Protein AF-A0A9Q0REI1-F1 (afdb_monomer)

pLDDT: mean 78.99, std 21.21, range [19.98, 98.44]

Mean predicted aligned error: 19.69 Å

Secondary structure (DSSP, 8-state):
--HHHHHHHBPPTT--EEEE--HHHHHTS-HHHHHHHHHHHHHHHHHHHHHHHHH-SSHHHHHHHHHHHHTTS-HHHHHHHHT--HHHHHHHHHHHHHHHHTTSSB-TTT-BB-B-SS-HHHHHHHHHHSTTHHHHHHHHTTTHHHHH---GGGSBB-SBTTBB-SSB-TT--HHHHHHHHHHHHHTT--STTEEEEE-TTT--EEEEEE-SS--PPEEEEETTEEEEEEEEETHHHHHHHHHHHHHHGGG-SSHHHHHHHHHHHHHHHH--HHHHHHHHHHHHH--S-SEEEEEEEEE-TTSTTS-SPEEEEEEEEE-HHHHHHHHHHHHHHHHHGGGSSS-GGGS-SS--PPP---EEEEEEESS---SEEEE--STTGGG--EEEEBHHHHHHTSBS--TTS-HHHHHHHHHHHHHHHHHHHHHIIIIIIT--PPPBB-TTS-BSS-TT-EETTTTEE----BPTT--HHHHHTTHHHHHHHHHHHHHHHHHTT-HHHHHHTT--SHHHHHHHHHHHHHHHHHHHHHHGGGEETTTTEES-HHHHHHHHHHHHHHHTT-EEEEEETTTTEEEEEE-GGGIIIIIHHHHHHHHHHHHHHHHHT-HHHHHHHHHHHT---HHHHHHHHHHHHTPPPPPEEEE-EEEE-TTSS-EEEEP--SSHHHHHHHHHHHTTT--HHHHHHH-----S---TTHHHHHHHHTTS-TTS----------------------------------------------------PPPPPPPPHHHHHT--TT--HHHHHHHHHHHHHHS-GGG-SSHHHHHHHHHHHHHHHHHHHHHTSHHHHHHHHHHTTS----------B-S-SHHHHHHHHHHHSSS--------------S-PBPPPPEEEEEEE-HHHHHH-EEEEEEEEEEEE-TTTTTS-BPTTS-EEEPTTTTTSSEEEEEETTEEEEEE-TTTTTSSEEESSB-TTTTTSSEEEEEEEEEEEEPTT--TT-EEEETT-SPPPBTTPPP--EEEEEEEPP-SS-EEETTEEEEEEEEEHHHHHH-EEEEE--SSS-EEEEEPTTPPTT-EEEETT-S-EEE---TT-S--EEE--EEEEEEEE--S---HHHHHHHHHHTTTS--PPPHHHHHHHHHH-

Nearest PDB structures (foldseek):
  3fvy-assembly1_A  TM=9.653E-01  e=1.143E-64  Homo sapiens
  5yfd-assembly2_B  TM=6.421E-01  e=1.736E-57  Desarmillaria tabescens
  6jzb-assembly1_A  TM=8.163E-01  e=1.271E-21  Streptococcus pneumoniae
  5na8-assembly1_A  TM=5.990E-01  e=7.609E-29  Bacteroides thetaiotaomicron VPI-5482
  5na8-assembly2_B  TM=5.798E-01  e=5.988E-29  Bacteroides thetaiotaomicron VPI-5482

Foldseek 3Di:
DDPVVLVVQEQDPCFFFFAQDAFVLLVPDDLLVNLLLFLQQLLQQLLLLQQLLFQDPLLLLLVQLLLLQPLPDALVRLCVLLVDDPVLSVLVLSQSLQCLLQSHQAAVPPFFGHAGPHDLVSVVSSLCSGPRNVPNVVSCVVCSCVRHDDPQQDGGQAFQVRHDGSLEQNPDGPVNVVQVVVVCVVVVHACAQWGWYAAPPQRAIEIEFQALDWDPWDWDADPNHIYIYTYHVLNVSLQSSLVSLCVSLVSDPDPLSNQLSPLSSVCNHPVDVVSVVRSQLSLQVDPDDQKHKDWDQAFQPSPNVSRYGRGKIWIWGWPPLLQQLLVVVVVCLVVQLVVALADPLFKDPDFDFDRDTAIRTQHINHSHDFQKDWDDPDPPCVSDIDIYGHLSVLVRFFFAFDAQADPVLQVLLFVQVSLLVSLQVSQLVGVLLRITAAWEQDPVRDTPGDQQDAQPVVRHGQDFGYYPPDDLCNLQPPNSLLLSLLRSSLRSLLCLLPPVSSVSSPDPDPVSSLSSSVSNVQVLLVLLLLQCLQQDPVVNDRNFRNNLSSLLLNLLVVVLVQWDWADDPVVLGIHIGGNSVCCVPSVSVSSSVSNSVSSSCSNRSVNPVVCVSSCVSSGQDPVSVSSSSSSVVPDRDHHGYDHWHKDQDPVNSGMRIDTFDSDSSRSSVSVNVSCSVPDCVVVVVSPPPCSDHPDVVVVVVVVVCVVDPPPPDPDDDDDDDDDDDDDDDDDDDDDDDDDDDDDDDDDDDDDDDDDDDDDDDDDDDDDDDDDDLCVLLPHDLPDDLVRSVVSLVVLCVVLQLVVDDDPVSSVVSVVSNVSSVVSCVQCNDPVSSVVSVVDVVDDDDDDDDHGGHDDDSVVSVRVSVVSVVPDDDPPDDPDDDDDDDQDWDAAAEAEAEDEDEQLCQLAWDKDKDKDKAKDFDPQCRQQQEHPPFDKAFDPQCSLQQWDWDDDPPDIDIGGPPQNRSRRIDHPHGHPRPRSRRIDIDIDMDMDINFHNDDAQDWDKAAQPHYGIHSPHTYHIYIHGYHYDDDPAWDDDRQETEGEDEDEPCCQACWDFDWDDASPGTDTDTDHHNHDQQDKDKAAQRGGWDFDPDPPDPDDTDHGIYIYGYHYDDDPDDDPVRVVVVVVVVVVPDPDDPVVNVVVVVVVD

Sequence (1148 aa):
MSEEERKIYQVTEGTPIYFLGAKNSFDQLPNNEKFYAYYISQASWFAAIISMYQTSLESPYIFSIILELFKEEKPEDLKKSSGVDEKVFQGFMDYLAVFLGNMGNYRGFGDQKIVPRITEEEFSKIISSSTKKDVVIPLYEKVKDRIFSLSDEEKTLGFPGEGISTYYSPNIRKPDIELAQKFLDSIKLMPNTTRLFKNDEDGSFIIKMASVEKQEEKTFTFEEKKFILRYGDYSYLLKKMAENLTKAIDYASNETEKKMLAAYARHFTVGNIEDFAESQYEWVKDKSPNVETNIGFIESYRDPMGVRCESEGWVACVDLEQSKKFANLVAKATELIPNLPWPKDFELETFLAPDFTSINVLTFGGSGVPLGINVPNLPWRDRGFKNVNLQNVLLSRVTDKVSFLNKEDEELAIKYFVGSFEVQVGLHELLGHGTGKLLMENPDGSLNFDPKAIDPTTGKPIAKWYKPGETYDGKFTTLASSMEECRAESVGLFLCVNDDVLRIFGFNDEKEKQNVIYINWLWLLRSSVIGIEHYSPEQKLWKQAHCCARFAILRKVMEAGIIKIVLNEKEDNMTIELDRDQILSKGVQAMHDLLMHINVYKSTGNYQDAKEMFDKLIFVDDFFLKVRKIVMLHKTPRPIYIQSNFKIENDQKTIDVIEYEKTTDGMIQSFIERFKDFSMETSLSVGNHSLISNSFIEKKILFLFTKYPFSSLKKKTKTFPKTILTKTFQTKIPNIKERIKPIIKIKNINSILTKECKQVRFYTSAPTPPKSLYEILGVSKNATKEEIKDKYYELVKKNHPDIQKTEKDKKLAAEKLAEINNAFEILGNDEKRQNYDMEQSQSHSKFGFGFGANQDIFSGFNDFFRSFTGQAHTGTSNTAYGHANETGRRGEDIRVRLEVDFMEAVKGCTKEIRYPRNIRCEKCIGTGSEPGTKVTKCDTCKGTGYVVGSNGVFHYQSPCNVCHGTGKKIEKYCSKCKGTGLFTSKETLSLQIPQGIDSNQAIPFAQKGNQGIQGGEAGDLYVIISVRDHPVFVRVNYDLHIQVPLNISQAILGSKISIPTLDKDALVNTPPGVQDGSINILKGKGITGRASNPFNSSYFVTGDLIIHYKVNIPSHLSKEQKDLIEKFSRFEKKETPKATEEFRRKFQ

InterPro domains:
  IPR001305 Heat shock protein DnaJ, cysteine-rich domain [PF00684] (921-981)
  IPR001305 Heat shock protein DnaJ, cysteine-rich domain [PS51188] (908-986)
  IPR001305 Heat shock protein DnaJ, cysteine-rich domain [cd10719] (921-981)
  IPR001623 DnaJ domain [PF00226] (773-837)
  IPR001623 DnaJ domain [PR00625] (774-792)
  IPR001623 DnaJ domain [PR00625] (792-807)
  IPR001623 DnaJ domain [PR00625] (812-832)
  IPR001623 DnaJ domain [PS50076] (772-840)
  IPR001623 DnaJ domain [SM00271] (771-832)
  IPR001623 DnaJ domain [cd06257] (774-829)
  IPR002939 Chaperone DnaJ, C-terminal [PF01556] (894-1114)
  IPR008971 HSP40/DnaJ peptide-binding [SSF49493] (889-1037)
  IPR008971 HSP40/DnaJ peptide-binding [SSF49493] (1033-1125)
  IPR012724 Chaperone DnaJ [MF_01152] (769-1147)
  IPR036410 Heat shock protein DnaJ, cysteine-rich domain superfamily [SSF57938] (908-983)
  IPR036869 Chaperone J-domain superfamily [G3DSA:1.10.287.110] (770-881)
  IPR036869 Chaperone J-domain superfamily [SSF46565] (770-873)
  IPR039461 Peptidase family M49 [PF03571] (139-675)
  IPR039461 Peptidase family M49 [PTHR23422] (12-675)

Structure (mmCIF, N/CA/C/O backbone):
data_AF-A0A9Q0REI1-F1
#
_entry.id   AF-A0A9Q0REI1-F1
#
loop_
_atom_site.group_PDB
_atom_site.id
_atom_site.type_symbol
_atom_site.label_atom_id
_atom_site.label_alt_id
_atom_site.label_comp_id
_atom_site.label_asym_id
_atom_site.label_entity_id
_atom_site.label_seq_id
_atom_site.pdbx_PDB_ins_code
_atom_site.Cartn_x
_atom_site.Cartn_y
_atom_site.Cartn_z
_atom_site.occupancy
_atom_site.B_iso_or_equiv
_atom_site.auth_seq_id
_atom_site.auth_comp_id
_atom_site.auth_asym_id
_atom_site.auth_atom_id
_atom_site.pdbx_PDB_model_num
ATOM 1 N N . MET A 1 1 ? -34.686 3.456 4.691 1.00 73.50 1 MET A N 1
ATOM 2 C CA . MET A 1 1 ? -33.607 2.628 4.123 1.00 73.50 1 MET A CA 1
ATOM 3 C C . MET A 1 1 ? -34.095 1.196 4.092 1.00 73.50 1 MET A C 1
ATOM 5 O O . MET A 1 1 ? -34.694 0.769 5.077 1.00 73.50 1 MET A O 1
ATOM 9 N N . SER A 1 2 ? -33.925 0.509 2.966 1.00 74.06 2 SER A N 1
ATOM 10 C CA . SER A 1 2 ? -34.285 -0.907 2.835 1.00 74.06 2 SER A CA 1
ATOM 11 C C . SER A 1 2 ? -33.320 -1.800 3.627 1.00 74.06 2 SER A C 1
ATOM 13 O O . SER A 1 2 ? -32.234 -1.375 4.026 1.00 74.06 2 SER A O 1
ATOM 15 N N . GLU A 1 3 ? -33.710 -3.050 3.872 1.00 74.69 3 GLU A N 1
ATOM 16 C CA . GLU A 1 3 ? -32.843 -4.024 4.542 1.00 74.69 3 GLU A CA 1
ATOM 17 C C . GLU A 1 3 ? -31.606 -4.369 3.693 1.00 74.69 3 GLU A C 1
ATOM 19 O O . GLU A 1 3 ? -30.512 -4.535 4.227 1.00 74.69 3 GLU A O 1
ATOM 24 N N . GLU A 1 4 ? -31.749 -4.388 2.365 1.00 71.81 4 GLU A N 1
ATOM 25 C CA . GLU A 1 4 ? -30.647 -4.604 1.420 1.00 71.81 4 GLU A CA 1
ATOM 26 C C . GLU A 1 4 ? -29.637 -3.449 1.433 1.00 71.81 4 GLU A C 1
ATOM 28 O O . GLU A 1 4 ? -28.433 -3.690 1.489 1.00 71.81 4 GLU A O 1
ATOM 33 N N . GLU A 1 5 ? -30.104 -2.198 1.484 1.00 73.88 5 GLU A N 1
ATOM 34 C CA . GLU A 1 5 ? -29.230 -1.025 1.639 1.00 73.88 5 GLU A CA 1
ATOM 35 C C . GLU A 1 5 ? -28.486 -1.041 2.982 1.00 73.88 5 GLU A C 1
ATOM 37 O O . GLU A 1 5 ? -27.321 -0.650 3.054 1.00 73.88 5 GLU A O 1
ATOM 42 N N . ARG A 1 6 ? -29.126 -1.524 4.057 1.00 81.94 6 ARG A N 1
ATOM 43 C CA . ARG A 1 6 ? -28.491 -1.629 5.379 1.00 81.94 6 ARG A CA 1
ATOM 44 C C . ARG A 1 6 ? -27.335 -2.631 5.388 1.00 81.94 6 ARG A C 1
ATOM 46 O O . ARG A 1 6 ? -26.328 -2.373 6.048 1.00 81.94 6 ARG A O 1
ATOM 53 N N . LYS A 1 7 ? -27.458 -3.742 4.652 1.00 83.81 7 LYS A N 1
ATOM 54 C CA . LYS A 1 7 ? -26.436 -4.804 4.585 1.00 83.81 7 LYS A CA 1
ATOM 55 C C . LYS A 1 7 ? -25.087 -4.314 4.054 1.00 83.81 7 LYS A C 1
ATOM 57 O O . LYS A 1 7 ? -24.067 -4.880 4.423 1.00 83.81 7 LYS A O 1
ATOM 62 N N . ILE A 1 8 ? -25.065 -3.241 3.261 1.00 83.44 8 ILE A N 1
ATOM 63 C CA . ILE A 1 8 ? -23.831 -2.627 2.735 1.00 83.44 8 ILE A CA 1
ATOM 64 C C . ILE A 1 8 ? -22.921 -2.134 3.876 1.00 83.44 8 ILE A C 1
ATOM 66 O O . ILE A 1 8 ? -21.697 -2.279 3.821 1.00 83.44 8 ILE A O 1
ATOM 70 N N . TYR A 1 9 ? -23.526 -1.582 4.930 1.00 89.38 9 TYR A N 1
ATOM 71 C CA . TYR A 1 9 ? -22.820 -1.017 6.083 1.00 89.38 9 TYR A CA 1
ATOM 72 C C . TYR A 1 9 ? -22.569 -2.044 7.191 1.00 89.38 9 TYR A C 1
ATOM 74 O O . TYR A 1 9 ? -21.774 -1.801 8.097 1.00 89.38 9 TYR A O 1
ATOM 82 N N . GLN A 1 10 ? -23.251 -3.190 7.151 1.00 91.94 10 GLN A N 1
ATOM 83 C CA . GLN A 1 10 ? -23.080 -4.236 8.151 1.00 91.94 10 GLN A CA 1
ATOM 84 C C . GLN A 1 10 ? -21.766 -4.990 7.956 1.00 91.94 10 GLN A C 1
ATOM 86 O O . GLN A 1 10 ? -21.284 -5.201 6.841 1.00 91.94 10 GLN A O 1
ATOM 91 N N . VAL A 1 11 ? -21.201 -5.437 9.073 1.00 91.69 11 VAL A N 1
ATOM 92 C CA . VAL A 1 11 ? -20.085 -6.384 9.065 1.00 91.69 11 VAL A CA 1
ATOM 93 C C . VAL A 1 11 ? -20.522 -7.670 8.369 1.00 91.69 11 VAL A C 1
ATOM 95 O O . VAL A 1 11 ? -21.507 -8.299 8.765 1.00 91.69 11 VAL A O 1
ATOM 98 N N . THR A 1 12 ? -19.777 -8.059 7.337 1.00 86.56 12 THR A N 1
ATOM 99 C CA . THR A 1 12 ? -20.030 -9.290 6.592 1.00 86.56 12 THR A CA 1
ATOM 100 C C . THR A 1 12 ? -19.613 -10.495 7.430 1.00 86.56 12 THR A C 1
ATOM 102 O O . THR A 1 12 ? -18.503 -10.534 7.966 1.00 86.56 12 THR A O 1
ATOM 105 N N . GLU A 1 13 ? -20.506 -11.475 7.551 1.00 84.62 13 GLU A N 1
ATOM 106 C CA . GLU A 1 13 ? -20.200 -12.756 8.190 1.00 84.62 13 GLU A CA 1
ATOM 107 C C . GLU A 1 13 ? -19.039 -13.441 7.454 1.00 84.62 13 GLU A C 1
ATOM 109 O O . GLU A 1 13 ? -19.020 -13.477 6.224 1.00 84.62 13 GLU A O 1
ATOM 114 N N . GLY A 1 14 ? -18.051 -13.938 8.203 1.00 80.19 14 GLY A N 1
ATOM 115 C CA . GLY A 1 14 ? -16.857 -14.551 7.613 1.00 80.19 14 GLY A CA 1
ATOM 116 C C . GLY A 1 14 ? -15.918 -13.558 6.919 1.00 80.19 14 GLY A C 1
ATOM 117 O O . GLY A 1 14 ? -15.255 -13.930 5.953 1.00 80.19 14 GLY A O 1
ATOM 118 N N . THR A 1 15 ? -15.864 -12.296 7.375 1.00 86.88 15 THR A N 1
ATOM 119 C CA . THR A 1 15 ? -14.833 -11.343 6.919 1.00 86.88 15 THR A CA 1
ATOM 120 C C . THR A 1 15 ? -13.446 -11.983 7.087 1.00 86.88 15 THR A C 1
ATOM 122 O O . THR A 1 15 ? -13.132 -12.395 8.205 1.00 86.88 15 THR A O 1
ATOM 125 N N . PRO A 1 16 ? -12.618 -12.080 6.028 1.00 86.88 16 PRO A N 1
ATOM 126 C CA . PRO A 1 16 ? -11.339 -12.778 6.125 1.00 86.88 16 PRO A CA 1
ATOM 127 C C . PRO A 1 16 ? -10.392 -12.102 7.124 1.00 86.88 16 PRO A C 1
ATOM 129 O O . PRO A 1 16 ? -10.216 -10.880 7.102 1.00 86.88 16 PRO A O 1
ATOM 132 N N . ILE A 1 17 ? -9.769 -12.904 7.987 1.00 89.62 17 ILE A N 1
ATOM 133 C CA . ILE A 1 17 ? -8.802 -12.448 8.988 1.00 89.62 17 ILE A CA 1
ATOM 134 C C . ILE A 1 17 ? -7.479 -13.144 8.710 1.00 89.62 17 ILE A C 1
ATOM 136 O O . ILE A 1 17 ? -7.383 -14.366 8.780 1.00 89.62 17 ILE A O 1
ATOM 140 N N . TYR A 1 18 ? -6.441 -12.366 8.424 1.00 90.00 18 TYR A N 1
ATOM 141 C CA . TYR A 1 18 ? -5.116 -12.903 8.144 1.00 90.00 18 TYR A CA 1
ATOM 142 C C . TYR A 1 18 ? -4.093 -12.448 9.178 1.00 90.00 18 TYR A C 1
ATOM 144 O O . TYR A 1 18 ? -4.235 -11.387 9.772 1.00 90.00 18 TYR A O 1
ATOM 152 N N . PHE A 1 19 ? -3.037 -13.235 9.377 1.00 90.12 19 PHE A N 1
ATOM 153 C CA . PHE A 1 19 ? -1.903 -12.855 10.219 1.00 90.12 19 PHE A CA 1
ATOM 154 C C . PHE A 1 19 ? -0.712 -12.458 9.343 1.00 90.12 19 PHE A C 1
ATOM 156 O O . PHE A 1 19 ? -0.328 -13.211 8.444 1.00 90.12 19 PHE A O 1
ATOM 163 N N . LEU A 1 20 ? -0.131 -11.286 9.603 1.00 89.69 20 LEU A N 1
ATOM 164 C CA . LEU A 1 20 ? 1.083 -10.812 8.938 1.00 89.69 20 LEU A CA 1
ATOM 165 C C . LEU A 1 20 ? 2.315 -11.395 9.632 1.00 89.69 20 LEU A C 1
ATOM 167 O O . LEU A 1 20 ? 2.932 -10.763 10.486 1.00 89.69 20 LEU A O 1
ATOM 171 N N . GLY A 1 21 ? 2.661 -12.627 9.257 1.00 81.56 21 GLY A N 1
ATOM 172 C CA . GLY A 1 21 ? 3.854 -13.299 9.761 1.00 81.56 21 GLY A CA 1
ATOM 173 C C . GLY A 1 21 ? 5.130 -12.596 9.307 1.00 81.56 21 GLY A C 1
ATOM 174 O O . GLY A 1 21 ? 5.339 -12.381 8.114 1.00 81.56 21 GLY A O 1
ATOM 175 N N . ALA A 1 22 ? 5.981 -12.237 10.265 1.00 85.94 22 ALA A N 1
ATOM 176 C CA . ALA A 1 22 ? 7.314 -11.678 10.022 1.00 85.94 22 ALA A CA 1
ATOM 177 C C . ALA A 1 22 ? 8.384 -12.292 10.943 1.00 85.94 22 ALA A C 1
ATOM 179 O O . ALA A 1 22 ? 9.525 -11.832 10.944 1.00 85.94 22 ALA A O 1
ATOM 180 N N . LYS A 1 23 ? 8.043 -13.337 11.718 1.00 89.50 23 LYS A N 1
ATOM 181 C CA . LYS A 1 23 ? 8.948 -13.948 12.701 1.00 89.50 23 LYS A CA 1
ATOM 182 C C . LYS A 1 23 ? 10.244 -14.452 12.080 1.00 89.50 23 LYS A C 1
ATOM 184 O O . LYS A 1 23 ? 11.309 -14.142 12.595 1.00 89.50 23 LYS A O 1
ATOM 189 N N . ASN A 1 24 ? 10.175 -15.126 10.936 1.00 85.38 24 ASN A N 1
ATOM 190 C CA . ASN A 1 24 ? 11.370 -15.639 10.261 1.00 85.38 24 ASN A CA 1
ATOM 191 C C . ASN A 1 24 ? 12.347 -14.523 9.866 1.00 85.38 24 ASN A C 1
ATOM 193 O O . ASN A 1 24 ? 13.554 -14.674 10.046 1.00 85.38 24 ASN A O 1
ATOM 197 N N . SER A 1 25 ? 11.844 -13.399 9.346 1.00 89.00 25 SER A N 1
ATOM 198 C CA . SER A 1 25 ? 12.679 -12.240 9.007 1.00 89.00 25 SER A CA 1
ATOM 199 C C . SER A 1 25 ? 13.185 -11.531 10.267 1.00 89.00 25 SER A C 1
ATOM 201 O O . SER A 1 25 ? 14.343 -11.132 10.322 1.00 89.00 25 SER A O 1
ATOM 203 N N . PHE A 1 26 ? 12.353 -11.430 11.308 1.00 92.62 26 PHE A N 1
ATOM 204 C CA . PHE A 1 26 ? 12.722 -10.825 12.588 1.00 92.62 26 PHE A CA 1
ATOM 205 C C . PHE A 1 26 ? 13.792 -11.628 13.339 1.00 92.62 26 PHE A C 1
ATOM 207 O O . PHE A 1 26 ? 14.715 -11.049 13.906 1.00 92.62 26 PHE A O 1
ATOM 214 N N . ASP A 1 27 ? 13.707 -12.959 13.334 1.00 91.88 27 ASP A N 1
ATOM 215 C CA . ASP A 1 27 ? 14.629 -13.836 14.058 1.00 91.88 27 ASP A CA 1
ATOM 216 C C . ASP A 1 27 ? 16.061 -13.748 13.528 1.00 91.88 27 ASP A C 1
ATOM 218 O O . ASP A 1 27 ? 17.004 -13.893 14.308 1.00 91.88 27 ASP A O 1
ATOM 222 N N . GLN A 1 28 ? 16.209 -13.422 12.242 1.00 89.31 28 GLN A N 1
ATOM 223 C CA . GLN A 1 28 ? 17.490 -13.217 11.568 1.00 89.31 28 GLN A CA 1
ATOM 224 C C . GLN A 1 28 ? 18.149 -11.869 11.895 1.00 89.31 28 GLN A C 1
ATOM 226 O O . GLN A 1 28 ? 19.337 -11.694 11.616 1.00 89.31 28 GLN A O 1
ATOM 231 N N . LEU A 1 29 ? 17.417 -10.922 12.490 1.00 91.31 29 LEU A N 1
ATOM 232 C CA . LEU A 1 29 ? 17.973 -9.620 12.837 1.00 91.31 29 LEU A CA 1
ATOM 233 C C . LEU A 1 29 ? 18.970 -9.727 14.004 1.00 91.31 29 LEU A C 1
ATOM 235 O O . LEU A 1 29 ? 18.701 -10.400 15.007 1.00 91.31 29 LEU A O 1
ATOM 239 N N . PRO A 1 30 ? 20.092 -8.989 13.946 1.00 91.94 30 PRO A N 1
ATOM 240 C CA . PRO A 1 30 ? 20.888 -8.661 15.115 1.00 91.94 30 PRO A CA 1
ATOM 241 C C . PRO A 1 30 ? 20.024 -8.118 16.256 1.00 91.94 30 PRO A C 1
ATOM 243 O O . PRO A 1 30 ? 19.069 -7.369 16.057 1.00 91.94 30 PRO A O 1
ATOM 246 N N . ASN A 1 31 ? 20.384 -8.458 17.490 1.00 90.94 31 ASN A N 1
ATOM 247 C CA . ASN A 1 31 ? 19.565 -8.119 18.650 1.00 90.94 31 ASN A CA 1
ATOM 248 C C . ASN A 1 31 ? 19.365 -6.599 18.846 1.00 90.94 31 ASN A C 1
ATOM 250 O O . ASN A 1 31 ? 18.314 -6.182 19.323 1.00 90.94 31 ASN A O 1
ATOM 254 N N . ASN A 1 32 ? 20.330 -5.757 18.451 1.00 93.69 32 ASN A N 1
ATOM 255 C CA . ASN A 1 32 ? 20.144 -4.301 18.435 1.00 93.69 32 ASN A CA 1
ATOM 256 C C . ASN A 1 32 ? 19.025 -3.886 17.465 1.00 93.69 32 ASN A C 1
ATOM 258 O O . ASN A 1 32 ? 18.136 -3.138 17.858 1.00 93.69 32 ASN A O 1
ATOM 262 N N . GLU A 1 33 ? 19.009 -4.433 16.250 1.00 95.50 33 GLU A N 1
ATOM 263 C CA . GLU A 1 33 ? 17.989 -4.137 15.237 1.00 95.50 33 GLU A CA 1
ATOM 264 C C . GLU A 1 33 ? 16.601 -4.640 15.655 1.00 95.50 33 GLU A C 1
ATOM 266 O O . GLU A 1 33 ? 15.592 -3.996 15.372 1.00 95.50 33 GLU A O 1
ATOM 271 N N . LYS A 1 34 ? 16.531 -5.728 16.434 1.00 96.19 34 LYS A N 1
ATOM 272 C CA . LYS A 1 34 ? 15.270 -6.175 17.042 1.00 96.19 34 LYS A CA 1
ATOM 273 C C . LYS A 1 34 ? 14.686 -5.140 18.016 1.00 96.19 34 LYS A C 1
ATOM 275 O O . LYS A 1 34 ? 13.485 -4.872 17.986 1.00 96.19 34 LYS A O 1
ATOM 280 N N . PHE A 1 35 ? 15.517 -4.522 18.863 1.00 96.94 35 PHE A N 1
ATOM 281 C CA . PHE A 1 35 ? 15.075 -3.437 19.752 1.00 96.94 35 PHE A CA 1
ATOM 282 C C . PHE A 1 35 ? 14.743 -2.151 18.990 1.00 96.94 35 PHE A C 1
ATOM 284 O O . PHE A 1 35 ? 13.779 -1.471 19.347 1.00 96.94 35 PHE A O 1
ATOM 291 N N . TYR A 1 36 ? 15.496 -1.839 17.934 1.00 97.69 36 TYR A N 1
ATOM 292 C CA . TYR A 1 36 ? 15.182 -0.747 17.012 1.00 97.69 36 TYR A CA 1
ATOM 293 C C . TYR A 1 36 ? 13.770 -0.916 16.427 1.00 97.69 36 TYR A C 1
ATOM 295 O O . TYR A 1 36 ? 12.914 -0.047 16.612 1.00 97.69 36 TYR A O 1
ATOM 303 N N . ALA A 1 37 ? 13.483 -2.086 15.843 1.00 97.25 37 ALA A N 1
ATOM 304 C CA . ALA A 1 37 ? 12.171 -2.430 15.304 1.00 97.25 37 ALA A CA 1
ATOM 305 C C . ALA A 1 37 ? 11.064 -2.355 16.370 1.00 97.25 37 ALA A C 1
ATOM 307 O O . ALA A 1 37 ? 9.994 -1.800 16.115 1.00 97.25 37 ALA A O 1
ATOM 308 N N . TYR A 1 38 ? 11.322 -2.858 17.581 1.00 96.94 38 TYR A N 1
ATOM 309 C CA . TYR A 1 38 ? 10.372 -2.816 18.693 1.00 96.94 38 TYR A CA 1
ATOM 310 C C . TYR A 1 38 ? 9.962 -1.396 19.073 1.00 96.94 38 TYR A C 1
ATOM 312 O O . TYR A 1 38 ? 8.769 -1.095 19.095 1.00 96.94 38 TYR A O 1
ATOM 320 N N . TYR A 1 39 ? 10.919 -0.510 19.361 1.00 97.88 39 TYR A N 1
ATOM 321 C CA . TYR A 1 39 ? 10.592 0.840 19.819 1.00 97.88 39 TYR A CA 1
ATOM 322 C C . TYR A 1 39 ? 9.851 1.643 18.744 1.00 97.88 39 TYR A C 1
ATOM 324 O O . TYR A 1 39 ? 8.889 2.347 19.056 1.00 97.88 39 TYR A O 1
ATOM 332 N N . ILE A 1 40 ? 10.214 1.497 17.471 1.00 98.12 40 ILE A N 1
ATOM 333 C CA . ILE A 1 40 ? 9.504 2.186 16.385 1.00 98.12 40 ILE A CA 1
ATOM 334 C C . ILE A 1 40 ? 8.116 1.573 16.158 1.00 98.12 40 ILE A C 1
ATOM 336 O O . ILE A 1 40 ? 7.153 2.303 15.909 1.00 98.12 40 ILE A O 1
ATOM 340 N N . SER A 1 41 ? 7.963 0.260 16.354 1.00 97.69 41 SER A N 1
ATOM 341 C CA . SER A 1 41 ? 6.649 -0.394 16.333 1.00 97.69 41 SER A CA 1
ATOM 342 C C . SER A 1 41 ? 5.753 0.149 17.447 1.00 97.69 41 SER A C 1
ATOM 344 O O . SER A 1 41 ? 4.601 0.489 17.193 1.00 97.69 41 SER A O 1
ATOM 346 N N . GLN A 1 42 ? 6.281 0.334 18.665 1.00 96.62 42 GLN A N 1
ATOM 347 C CA . GLN A 1 42 ? 5.537 0.972 19.759 1.00 96.62 42 GLN A CA 1
ATOM 348 C C . GLN A 1 42 ? 5.076 2.387 19.380 1.00 96.62 42 GLN A C 1
ATOM 350 O O . GLN A 1 42 ? 3.918 2.733 19.606 1.00 96.62 42 GLN A O 1
ATOM 355 N N . ALA A 1 43 ? 5.945 3.201 18.768 1.00 97.62 43 ALA A N 1
ATOM 356 C CA . ALA A 1 43 ? 5.564 4.528 18.279 1.00 97.62 43 ALA A CA 1
ATOM 357 C C . ALA A 1 43 ? 4.464 4.457 17.202 1.00 97.62 43 ALA A C 1
ATOM 359 O O . ALA A 1 43 ? 3.494 5.212 17.263 1.00 97.62 43 ALA A O 1
ATOM 360 N N . SER A 1 44 ? 4.573 3.513 16.268 1.00 97.75 44 SER A N 1
ATOM 361 C CA . SER A 1 44 ? 3.604 3.301 15.184 1.00 97.75 44 SER A CA 1
ATOM 362 C C . SER A 1 44 ? 2.206 2.953 15.706 1.00 97.75 44 SER A C 1
ATOM 364 O O . SER A 1 44 ? 1.205 3.464 15.211 1.00 97.75 44 SER A O 1
ATOM 366 N N . TRP A 1 45 ? 2.102 2.170 16.781 1.00 96.81 45 TRP A N 1
ATOM 367 C CA . TRP A 1 45 ? 0.808 1.859 17.397 1.00 96.81 45 TRP A CA 1
ATOM 368 C C . TRP A 1 45 ? 0.144 3.051 18.089 1.00 96.81 45 TRP A C 1
ATOM 370 O O . TRP A 1 45 ? -1.084 3.136 18.123 1.00 96.81 45 TRP A O 1
ATOM 380 N N . PHE A 1 46 ? 0.920 4.019 18.580 1.00 96.12 46 PHE A N 1
ATOM 381 C CA . PHE A 1 46 ? 0.353 5.288 19.043 1.00 96.12 46 PHE A CA 1
ATOM 382 C C . PHE A 1 46 ? -0.113 6.175 17.881 1.00 96.12 46 PHE A C 1
ATOM 384 O O . PHE A 1 46 ? -1.119 6.867 18.040 1.00 96.12 46 PHE A O 1
ATOM 391 N N . ALA A 1 47 ? 0.542 6.110 16.716 1.00 96.31 47 ALA A N 1
ATOM 392 C CA . ALA A 1 47 ? 0.056 6.754 15.491 1.00 96.31 47 ALA A CA 1
ATOM 393 C C . ALA A 1 47 ? -1.304 6.174 15.055 1.00 96.31 47 ALA A C 1
ATOM 395 O O . ALA A 1 47 ? -2.227 6.930 14.759 1.00 96.31 47 ALA A O 1
ATOM 396 N N . ALA A 1 48 ? -1.480 4.851 15.150 1.00 95.44 48 ALA A N 1
ATOM 397 C CA . ALA A 1 48 ? -2.758 4.185 14.881 1.00 95.44 48 ALA A CA 1
ATOM 398 C C . ALA A 1 48 ? -3.904 4.734 15.756 1.00 95.44 48 ALA A C 1
ATOM 400 O O . ALA A 1 48 ? -5.009 4.979 15.274 1.00 95.44 48 ALA A O 1
ATOM 401 N N . ILE A 1 49 ? -3.643 4.982 17.048 1.00 95.19 49 ILE A N 1
ATOM 402 C CA . ILE A 1 49 ? -4.636 5.601 17.940 1.00 95.19 49 ILE A CA 1
ATOM 403 C C . ILE A 1 49 ? -4.975 7.023 17.463 1.00 95.19 49 ILE A C 1
ATOM 405 O O . ILE A 1 49 ? -6.137 7.414 17.526 1.00 95.19 49 ILE A O 1
ATOM 409 N N . ILE A 1 50 ? -4.011 7.803 16.959 1.00 95.62 50 ILE A N 1
ATOM 410 C CA . ILE A 1 50 ? -4.290 9.134 16.389 1.00 95.62 50 ILE A CA 1
ATOM 411 C C . ILE A 1 50 ? -5.179 9.021 15.138 1.00 95.62 50 ILE A C 1
ATOM 413 O O . ILE A 1 50 ? -6.164 9.754 15.061 1.00 95.62 50 ILE A O 1
ATOM 417 N N . SER A 1 51 ? -4.905 8.088 14.217 1.00 94.94 51 SER A N 1
ATOM 418 C CA . SER A 1 51 ? -5.770 7.810 13.049 1.00 94.94 51 SER A CA 1
ATOM 419 C C . SER A 1 51 ? -7.216 7.496 13.467 1.00 94.94 51 SER A C 1
ATOM 421 O O . SER A 1 51 ? -8.178 8.013 12.889 1.00 94.94 51 SER A O 1
ATOM 423 N N . MET A 1 52 ? -7.399 6.769 14.569 1.00 93.31 52 MET A N 1
ATOM 424 C CA . MET A 1 52 ? -8.724 6.526 15.140 1.00 93.31 52 MET A CA 1
ATOM 425 C C . MET A 1 52 ? -9.424 7.819 15.595 1.00 93.31 52 MET A C 1
ATOM 427 O O . MET A 1 52 ? -10.608 8.012 15.312 1.00 93.31 52 MET A O 1
ATOM 431 N N . TYR A 1 53 ? -8.702 8.743 16.245 1.00 93.88 53 TYR A N 1
ATOM 432 C CA . TYR A 1 53 ? -9.223 10.081 16.573 1.00 93.88 53 TYR A CA 1
ATOM 433 C C . TYR A 1 53 ? -9.495 10.946 15.333 1.00 93.88 53 TYR A C 1
ATOM 435 O O . TYR A 1 53 ? -10.294 11.878 15.435 1.00 93.88 53 TYR A O 1
ATOM 443 N N . GLN A 1 54 ? -8.824 10.675 14.207 1.00 94.69 54 GLN A N 1
ATOM 444 C CA . GLN A 1 54 ? -9.046 11.326 12.910 1.00 94.69 54 GLN A CA 1
ATOM 445 C C . GLN A 1 54 ? -10.240 10.725 12.143 1.00 94.69 54 GLN A C 1
ATOM 447 O O . GLN A 1 54 ? -10.812 11.390 11.278 1.00 94.69 54 GLN A O 1
ATOM 452 N N . THR A 1 55 ? -10.684 9.520 12.509 1.00 93.38 55 THR A N 1
ATOM 453 C CA . THR A 1 55 ? -11.790 8.811 11.852 1.00 93.38 55 THR A CA 1
ATOM 454 C C . THR A 1 55 ? -13.160 9.313 12.313 1.00 93.38 55 THR A C 1
ATOM 456 O O . THR A 1 55 ? -13.909 9.894 11.531 1.00 93.38 55 THR A O 1
ATOM 459 N N . SER A 1 56 ? -13.507 9.111 13.587 1.00 93.31 56 SER A N 1
ATOM 460 C CA . SER A 1 56 ? -14.819 9.480 14.136 1.00 93.31 56 SER A CA 1
ATOM 461 C C . SER A 1 56 ? -14.737 9.771 15.635 1.00 93.31 56 SER A C 1
ATOM 463 O O . SER A 1 56 ? -13.769 9.414 16.307 1.00 93.31 56 SER A O 1
ATOM 465 N N . LEU A 1 57 ? -15.756 10.439 16.181 1.00 90.50 57 LEU A N 1
ATOM 466 C CA . LEU A 1 57 ? -15.765 10.835 17.597 1.00 90.50 57 LEU A CA 1
ATOM 467 C C . LEU A 1 57 ? -15.992 9.660 18.535 1.00 90.50 57 LEU A C 1
ATOM 469 O O . LEU A 1 57 ? -15.499 9.655 19.660 1.00 90.50 57 LEU A O 1
ATOM 473 N N . GLU A 1 58 ? -16.759 8.683 18.072 1.00 93.00 58 GLU A N 1
ATOM 474 C CA . GLU A 1 58 ? -17.107 7.489 18.818 1.00 93.00 58 GLU A CA 1
ATOM 475 C C . GLU A 1 58 ? -15.991 6.438 18.822 1.00 93.00 58 GLU A C 1
ATOM 477 O O . GLU A 1 58 ? -15.909 5.670 19.780 1.00 93.00 58 GLU A O 1
ATOM 482 N N . SER A 1 59 ? -15.097 6.424 17.822 1.00 95.06 59 SER A N 1
ATOM 483 C CA . SER A 1 59 ? -14.072 5.377 17.702 1.00 95.06 59 SER A CA 1
ATOM 484 C C . SER A 1 59 ? -13.176 5.245 18.949 1.00 95.06 59 SER A C 1
ATOM 486 O O . SER A 1 59 ? -13.071 4.135 19.472 1.00 95.06 59 SER A O 1
ATOM 488 N N . PRO A 1 60 ? -12.616 6.323 19.539 1.00 93.06 60 PRO A N 1
ATOM 489 C CA . PRO A 1 60 ? -11.824 6.202 20.769 1.00 93.06 60 PRO A CA 1
ATOM 490 C C . PRO A 1 60 ? -12.584 5.594 21.961 1.00 93.06 60 PRO A C 1
ATOM 492 O O . PRO A 1 60 ? -11.999 4.882 22.780 1.00 93.06 60 PRO A O 1
ATOM 495 N N . TYR A 1 61 ? -13.893 5.841 22.068 1.00 92.81 61 TYR A N 1
ATOM 496 C CA . TYR A 1 61 ? -14.719 5.248 23.123 1.00 92.81 61 TYR A CA 1
ATOM 497 C C . TYR A 1 61 ? -15.014 3.773 22.848 1.00 92.81 61 TYR A C 1
ATOM 499 O O . TYR A 1 61 ? -14.929 2.971 23.774 1.00 92.81 61 TYR A O 1
ATOM 507 N N . ILE A 1 62 ? -15.307 3.404 21.595 1.00 95.75 62 ILE A N 1
ATOM 508 C CA . ILE A 1 62 ? -15.503 2.004 21.187 1.00 95.75 62 ILE A CA 1
ATOM 509 C C . ILE A 1 62 ? -14.235 1.195 21.477 1.00 95.75 62 ILE A C 1
ATOM 511 O O . ILE A 1 62 ? -14.306 0.138 22.094 1.00 95.75 62 ILE A O 1
ATOM 515 N N . PHE A 1 63 ? -13.063 1.727 21.134 1.00 95.69 63 PHE A N 1
ATOM 516 C CA . PHE A 1 63 ? -11.791 1.085 21.454 1.00 95.69 63 PHE A CA 1
ATOM 517 C C . PHE A 1 63 ? -11.559 0.949 22.963 1.00 95.69 63 PHE A C 1
ATOM 519 O O . PHE A 1 63 ? -11.139 -0.107 23.426 1.00 95.69 63 PHE A O 1
ATOM 526 N N . SER A 1 64 ? -11.895 1.980 23.748 1.00 92.56 64 SER A N 1
ATOM 527 C CA . SER A 1 64 ? -11.824 1.906 25.216 1.00 92.56 64 SER A CA 1
ATOM 528 C C . SER A 1 64 ? -12.730 0.808 25.778 1.00 92.56 64 SER A C 1
ATOM 530 O O . SER A 1 64 ? -12.315 0.077 26.667 1.00 92.56 64 SER A O 1
ATOM 532 N N . ILE A 1 65 ? -13.946 0.663 25.240 1.00 93.69 65 ILE A N 1
ATOM 533 C CA . ILE A 1 65 ? -14.878 -0.411 25.610 1.00 93.69 65 ILE A CA 1
ATOM 534 C C . ILE A 1 65 ? -14.250 -1.780 25.333 1.00 93.69 65 ILE A C 1
ATOM 536 O O . ILE A 1 65 ? -14.276 -2.633 26.212 1.00 93.69 65 ILE A O 1
ATOM 540 N N . ILE A 1 66 ? -13.644 -1.978 24.157 1.00 95.44 66 ILE A N 1
ATOM 541 C CA . ILE A 1 66 ? -12.971 -3.238 23.800 1.00 95.44 66 ILE A CA 1
ATOM 542 C C . ILE A 1 66 ? -11.851 -3.558 24.793 1.00 95.44 66 ILE A C 1
ATOM 544 O O . ILE A 1 66 ? -11.799 -4.673 25.310 1.00 95.44 66 ILE A O 1
ATOM 548 N N . LEU A 1 67 ? -10.980 -2.584 25.085 1.00 93.31 67 LEU A N 1
ATOM 549 C CA . LEU A 1 67 ? -9.887 -2.782 26.035 1.00 93.31 67 LEU A CA 1
ATOM 550 C C . LEU A 1 67 ? -10.414 -3.148 27.427 1.00 93.31 67 LEU A C 1
ATOM 552 O O . LEU A 1 67 ? -9.983 -4.146 27.990 1.00 93.31 67 LEU A O 1
ATOM 556 N N . GLU A 1 68 ? -11.355 -2.378 27.974 1.00 91.94 68 GLU A N 1
ATOM 557 C CA . GLU A 1 68 ? -11.872 -2.604 29.331 1.00 91.94 68 GLU A CA 1
ATOM 558 C C . GLU A 1 68 ? -12.664 -3.912 29.462 1.00 91.94 68 GLU A C 1
ATOM 560 O O . GLU A 1 68 ? -12.623 -4.534 30.521 1.00 91.94 68 GLU A O 1
ATOM 565 N N . LEU A 1 69 ? -13.339 -4.361 28.397 1.00 93.50 69 LEU A N 1
ATOM 566 C CA . LEU A 1 69 ? -13.978 -5.677 28.365 1.00 93.50 69 LEU A CA 1
ATOM 567 C C . LEU A 1 69 ? -12.934 -6.790 28.481 1.00 93.50 69 LEU A C 1
ATOM 569 O O . LEU A 1 69 ? -12.987 -7.588 29.410 1.00 93.50 69 LEU A O 1
ATOM 573 N N . PHE A 1 70 ? -11.963 -6.837 27.566 1.00 94.69 70 PHE A N 1
ATOM 574 C CA . PHE A 1 70 ? -11.120 -8.027 27.398 1.00 94.69 70 PHE A CA 1
ATOM 575 C C . PHE A 1 70 ? -9.767 -7.970 28.113 1.00 94.69 70 PHE A C 1
ATOM 577 O O . PHE A 1 70 ? -8.991 -8.919 28.040 1.00 94.69 70 PHE A O 1
ATOM 584 N N . LYS A 1 71 ? -9.470 -6.891 28.848 1.00 88.75 71 LYS A N 1
ATOM 585 C CA . LYS A 1 71 ? -8.240 -6.787 29.650 1.00 88.75 71 LYS A CA 1
ATOM 586 C C . LYS A 1 71 ? -8.134 -7.867 30.728 1.00 88.75 71 LYS A C 1
ATOM 588 O O . LYS A 1 71 ? -7.034 -8.324 31.025 1.00 88.75 71 LYS A O 1
ATOM 593 N N . GLU A 1 72 ? -9.261 -8.246 31.330 1.00 87.06 72 GLU A N 1
ATOM 594 C CA . GLU A 1 72 ? -9.317 -9.235 32.419 1.00 87.06 72 GLU A CA 1
ATOM 595 C C . GLU A 1 72 ? -10.405 -10.306 32.226 1.00 87.06 72 GLU A C 1
ATOM 597 O O . GLU A 1 72 ? -10.371 -11.327 32.913 1.00 87.06 72 GLU A O 1
ATOM 602 N N . GLU A 1 73 ? -11.360 -10.107 31.311 1.00 93.06 73 GLU A N 1
ATOM 603 C CA . GLU A 1 73 ? -12.446 -11.053 31.029 1.00 93.06 73 GLU A CA 1
ATOM 604 C C . GLU A 1 73 ? -12.212 -11.743 29.683 1.00 93.06 73 GLU A C 1
ATOM 606 O O . GLU A 1 73 ? -11.973 -11.092 28.668 1.00 93.06 73 GLU A O 1
ATOM 611 N N . LYS A 1 74 ? -12.281 -13.075 29.662 1.00 93.38 74 LYS A N 1
ATOM 612 C CA . LYS A 1 74 ? -12.130 -13.845 28.423 1.00 93.38 74 LYS A CA 1
ATOM 613 C C . LYS A 1 74 ? -13.422 -13.819 27.597 1.00 93.38 74 LYS A C 1
ATOM 615 O O . LYS A 1 74 ? -14.503 -13.855 28.197 1.00 93.38 74 LYS A O 1
ATOM 620 N N . PRO A 1 75 ? -13.348 -13.840 26.252 1.00 94.19 75 PRO A N 1
ATOM 621 C CA . PRO A 1 75 ? -14.533 -13.910 25.398 1.00 94.19 75 PRO A CA 1
ATOM 622 C C . PRO A 1 75 ? -15.508 -15.030 25.765 1.00 94.19 75 PRO A C 1
ATOM 624 O O . PRO A 1 75 ? -16.716 -14.799 25.817 1.00 94.19 75 PRO A O 1
ATOM 627 N N . GLU A 1 76 ? -15.017 -16.221 26.113 1.00 93.75 76 GLU A N 1
ATOM 628 C CA . GLU A 1 76 ? -15.884 -17.351 26.453 1.00 93.75 76 GLU A CA 1
ATOM 629 C C . GLU A 1 76 ? -16.658 -17.132 27.753 1.00 93.75 76 GLU A C 1
ATOM 631 O O . GLU A 1 76 ? -17.770 -17.642 27.908 1.00 93.75 76 GLU A O 1
ATOM 636 N N . ASP A 1 77 ? -16.086 -16.388 28.698 1.00 95.44 77 ASP A N 1
ATOM 637 C CA . ASP A 1 77 ? -16.730 -16.095 29.974 1.00 95.44 77 ASP A CA 1
ATOM 638 C C . ASP A 1 77 ? -17.774 -14.983 29.816 1.00 95.44 77 ASP A C 1
ATOM 640 O O . ASP A 1 77 ? -18.889 -15.133 30.325 1.00 95.44 77 ASP A O 1
ATOM 644 N N . LEU A 1 78 ? -17.484 -13.961 29.000 1.00 96.44 78 LEU A N 1
ATOM 645 C CA . LEU A 1 78 ? -18.456 -12.933 28.613 1.00 96.44 78 LEU A CA 1
ATOM 646 C C . LEU A 1 78 ? -19.635 -13.531 27.827 1.00 96.44 78 LEU A C 1
ATOM 648 O O . LEU A 1 78 ? -20.799 -13.194 28.057 1.00 96.44 78 LEU A O 1
ATOM 652 N N . LYS A 1 79 ? -19.365 -14.478 26.922 1.00 96.69 79 LYS A N 1
ATOM 653 C CA . LYS A 1 79 ? -20.418 -15.213 26.215 1.00 96.69 79 LYS A CA 1
ATOM 654 C C . LYS A 1 79 ? -21.327 -15.939 27.206 1.00 96.69 79 LYS A C 1
ATOM 656 O O . LYS A 1 79 ? -22.546 -15.767 27.157 1.00 96.69 79 LYS A O 1
ATOM 661 N N . LYS A 1 80 ? -20.753 -16.730 28.121 1.00 96.25 80 LYS A N 1
ATOM 662 C CA . LYS A 1 80 ? -21.524 -17.484 29.127 1.00 96.25 80 LYS A CA 1
ATOM 663 C C . LYS A 1 80 ? -22.363 -16.558 30.009 1.00 96.25 80 LYS A C 1
ATOM 665 O O . LYS A 1 80 ? -23.522 -16.873 30.261 1.00 96.25 80 LYS A O 1
ATOM 670 N N . SER A 1 81 ? -21.805 -15.432 30.459 1.00 95.56 81 SER A N 1
ATOM 671 C CA . SER A 1 81 ? -22.508 -14.470 31.320 1.00 95.56 81 SER A CA 1
ATOM 672 C C . SER A 1 81 ? -23.617 -13.709 30.583 1.00 95.56 81 SER A C 1
ATOM 674 O O . SER A 1 81 ? -24.632 -13.352 31.185 1.00 95.56 81 SER A O 1
ATOM 676 N N . SER A 1 82 ? -23.465 -13.482 29.275 1.00 96.25 82 SER A N 1
ATOM 677 C CA . SER A 1 82 ? -24.486 -12.838 28.438 1.00 96.25 82 SER A CA 1
ATOM 678 C C . SER A 1 82 ? -25.698 -13.725 28.150 1.00 96.25 82 SER A C 1
ATOM 680 O O . SER A 1 82 ? -26.811 -13.216 27.997 1.00 96.25 82 SER A O 1
ATOM 682 N N . GLY A 1 83 ? -25.512 -15.048 28.080 1.00 95.75 83 GLY A N 1
ATOM 683 C CA . GLY A 1 83 ? -26.581 -15.989 27.738 1.00 95.75 83 GLY A CA 1
ATOM 684 C C . GLY A 1 83 ? -27.246 -15.680 26.390 1.00 95.75 83 GLY A C 1
ATOM 685 O O . GLY A 1 83 ? -28.459 -15.851 26.256 1.00 95.75 83 GLY A O 1
ATOM 686 N N . VAL A 1 84 ? -26.494 -15.120 25.436 1.00 96.69 84 VAL A N 1
ATOM 687 C CA . VAL A 1 84 ? -26.928 -14.953 24.041 1.00 96.69 84 VAL A CA 1
ATOM 688 C C . VAL A 1 84 ? -26.507 -16.164 23.211 1.00 96.69 84 VAL A C 1
ATOM 690 O O . VAL A 1 84 ? -25.586 -16.897 23.580 1.00 96.69 84 VAL A O 1
ATOM 693 N N . ASP A 1 85 ? -27.177 -16.365 22.081 1.00 96.44 85 ASP A N 1
ATOM 694 C CA . ASP A 1 85 ? -26.837 -17.439 21.152 1.00 96.44 85 ASP A CA 1
ATOM 695 C C . ASP A 1 85 ? -25.457 -17.230 20.513 1.00 96.44 85 ASP A C 1
ATOM 697 O O . ASP A 1 85 ? -24.996 -16.101 20.335 1.00 96.44 85 ASP A O 1
ATOM 701 N N . GLU A 1 86 ? -24.820 -18.327 20.091 1.00 95.31 86 GLU A N 1
ATOM 702 C CA . GLU A 1 86 ? -23.491 -18.317 19.457 1.00 95.31 86 GLU A CA 1
ATOM 703 C C . GLU A 1 86 ? -23.402 -17.322 18.295 1.00 95.31 86 GLU A C 1
ATOM 705 O O . GLU A 1 86 ? -22.481 -16.518 18.228 1.00 95.31 86 GLU A O 1
ATOM 710 N N . LYS A 1 87 ? -24.399 -17.320 17.402 1.00 95.31 87 LYS A N 1
ATOM 711 C CA . LYS A 1 87 ? -24.414 -16.431 16.231 1.00 95.31 87 LYS A CA 1
ATOM 712 C C . LYS A 1 87 ? -24.459 -14.950 16.610 1.00 95.31 87 LYS A C 1
ATOM 714 O O . LYS A 1 87 ? -23.869 -14.127 15.911 1.00 95.31 87 LYS A O 1
ATOM 719 N N . VAL A 1 88 ? -25.154 -14.621 17.700 1.00 97.25 88 VAL A N 1
ATOM 720 C CA . VAL A 1 88 ? -25.261 -13.252 18.221 1.00 97.25 88 VAL A CA 1
ATOM 721 C C . VAL A 1 88 ? -23.929 -12.836 18.835 1.00 97.25 88 VAL A C 1
ATOM 723 O O . VAL A 1 88 ? -23.412 -11.768 18.514 1.00 97.25 88 VAL A O 1
ATOM 726 N N . PHE A 1 89 ? -23.326 -13.703 19.653 1.00 97.44 89 PHE A N 1
ATOM 727 C CA . PHE A 1 89 ? -22.017 -13.424 20.239 1.00 97.44 89 PHE A CA 1
ATOM 728 C C . PHE A 1 89 ? -20.925 -13.297 19.170 1.00 97.44 89 PHE A C 1
ATOM 730 O O . PHE A 1 89 ? -20.160 -12.337 19.187 1.00 97.44 89 PHE A O 1
ATOM 737 N N . GLN A 1 90 ? -20.910 -14.178 18.167 1.00 96.44 90 GLN A N 1
ATOM 738 C CA . GLN A 1 90 ? -19.982 -14.061 17.043 1.00 96.44 90 GLN A CA 1
ATOM 739 C C . GLN A 1 90 ? -20.214 -12.765 16.252 1.00 96.44 90 GLN A C 1
ATOM 741 O O . GLN A 1 90 ? -19.263 -12.139 15.803 1.00 96.44 90 GLN A O 1
ATOM 746 N N . GLY A 1 91 ? -21.462 -12.301 16.118 1.00 96.56 91 GLY A N 1
ATOM 747 C CA . GLY A 1 91 ? -21.757 -11.016 15.477 1.00 96.56 91 GLY A CA 1
ATOM 748 C C . GLY A 1 91 ? -21.268 -9.795 16.241 1.00 96.56 91 GLY A C 1
ATOM 749 O O . GLY A 1 91 ? -20.926 -8.788 15.619 1.00 96.56 91 GLY A O 1
ATOM 750 N N . PHE A 1 92 ? -21.176 -9.901 17.564 1.00 97.69 92 PHE A N 1
ATOM 751 C CA . PHE A 1 92 ? -20.482 -8.930 18.397 1.00 97.69 92 PHE A CA 1
ATOM 752 C C . PHE A 1 92 ? -18.967 -8.993 18.159 1.00 97.69 92 PHE A C 1
ATOM 754 O O . PHE A 1 92 ? -18.373 -7.978 17.802 1.00 97.69 92 PHE A O 1
ATOM 761 N N . MET A 1 93 ? -18.361 -10.181 18.260 1.00 97.25 93 MET A N 1
ATOM 762 C CA . MET A 1 93 ? -16.914 -10.385 18.087 1.00 97.25 93 MET A CA 1
ATOM 763 C C . MET A 1 93 ? -16.408 -9.958 16.701 1.00 97.25 93 MET A C 1
ATOM 765 O O . MET A 1 93 ? -15.397 -9.262 16.607 1.00 97.25 93 MET A O 1
ATOM 769 N N . ASP A 1 94 ? -17.141 -10.286 15.634 1.00 96.38 94 ASP A N 1
ATOM 770 C CA . ASP A 1 94 ? -16.805 -9.891 14.262 1.00 96.38 94 ASP A CA 1
ATOM 771 C C . ASP A 1 94 ? -16.778 -8.365 14.106 1.00 96.38 94 ASP A C 1
ATOM 773 O O . ASP A 1 94 ? -15.879 -7.820 13.466 1.00 96.38 94 ASP A O 1
ATOM 777 N N . TYR A 1 95 ? -17.734 -7.650 14.716 1.00 97.69 95 TYR A N 1
ATOM 778 C CA . TYR A 1 95 ? -17.740 -6.187 14.691 1.00 97.69 95 TYR A CA 1
ATOM 779 C C . TYR A 1 95 ? -16.522 -5.599 15.396 1.00 97.69 95 TYR A C 1
ATOM 781 O O . TYR A 1 95 ? -15.895 -4.688 14.855 1.00 97.69 95 TYR A O 1
ATOM 789 N N . LEU A 1 96 ? -16.148 -6.135 16.560 1.00 97.75 96 LEU A N 1
ATOM 790 C CA . LEU A 1 96 ? -14.967 -5.659 17.277 1.00 97.75 96 LEU A CA 1
ATOM 791 C C . LEU A 1 96 ? -13.681 -5.935 16.489 1.00 97.75 96 LEU A C 1
ATOM 793 O O . LEU A 1 96 ? -12.846 -5.043 16.368 1.00 97.75 96 LEU A O 1
ATOM 797 N N . ALA A 1 97 ? -13.538 -7.124 15.900 1.00 97.06 97 ALA A N 1
ATOM 798 C CA . ALA A 1 97 ? -12.374 -7.467 15.087 1.00 97.06 97 ALA A CA 1
ATOM 799 C C . ALA A 1 97 ? -12.251 -6.559 13.850 1.00 97.06 97 ALA A C 1
ATOM 801 O O . ALA A 1 97 ? -11.177 -6.014 13.587 1.00 97.06 97 ALA A O 1
ATOM 802 N N . VAL A 1 98 ? -13.352 -6.332 13.124 1.00 95.94 98 VAL A N 1
ATOM 803 C CA . VAL A 1 98 ? -13.367 -5.444 11.950 1.00 95.94 98 VAL A CA 1
ATOM 804 C C . VAL A 1 98 ? -13.113 -3.987 12.339 1.00 95.94 98 VAL A C 1
ATOM 806 O O . VAL A 1 98 ? -12.370 -3.300 11.636 1.00 95.94 98 VAL A O 1
ATOM 809 N N . PHE A 1 99 ? -13.657 -3.524 13.467 1.00 97.56 99 PHE A N 1
ATOM 810 C CA . PHE A 1 99 ? -13.359 -2.203 14.023 1.00 97.56 99 PHE A CA 1
ATOM 811 C C . PHE A 1 99 ? -11.857 -2.034 14.304 1.00 97.56 99 PHE A C 1
ATOM 813 O O . PHE A 1 99 ? -11.256 -1.050 13.873 1.00 97.56 99 PHE A O 1
ATOM 820 N N . LEU A 1 100 ? -11.232 -3.009 14.978 1.00 97.06 100 LEU A N 1
ATOM 821 C CA . LEU A 1 100 ? -9.797 -2.986 15.280 1.00 97.06 100 LEU A CA 1
ATOM 822 C C . LEU A 1 100 ? -8.949 -3.013 14.000 1.00 97.06 100 LEU A C 1
ATOM 824 O O . LEU A 1 100 ? -7.970 -2.282 13.898 1.00 97.06 100 LEU A O 1
ATOM 828 N N . GLY A 1 101 ? -9.351 -3.805 13.001 1.00 94.94 101 GLY A N 1
ATOM 829 C CA . GLY A 1 101 ? -8.641 -3.915 11.723 1.00 94.94 101 GLY A CA 1
ATOM 830 C C . GLY A 1 101 ? -8.661 -2.646 10.872 1.00 94.94 101 GLY A C 1
ATOM 831 O O . GLY A 1 101 ? -7.792 -2.486 10.021 1.00 94.94 101 GLY A O 1
ATOM 832 N N . ASN A 1 102 ? -9.626 -1.753 11.108 1.00 94.88 102 ASN A N 1
ATOM 833 C CA . ASN A 1 102 ? -9.732 -0.456 10.434 1.00 94.88 102 ASN A CA 1
ATOM 834 C C . ASN A 1 102 ? -9.314 0.721 11.333 1.00 94.88 102 ASN A C 1
ATOM 836 O O . ASN A 1 102 ? -9.408 1.873 10.913 1.00 94.88 102 ASN A O 1
ATOM 840 N N . MET A 1 103 ? -8.912 0.450 12.583 1.00 94.88 103 MET A N 1
ATOM 841 C CA . MET A 1 103 ? -8.689 1.466 13.619 1.00 94.88 103 MET A CA 1
ATOM 842 C C . MET A 1 103 ? -9.848 2.472 13.736 1.00 94.88 103 MET A C 1
ATOM 844 O O . MET A 1 103 ? -9.643 3.663 13.962 1.00 94.88 103 MET A O 1
ATOM 848 N N . GLY A 1 104 ? -11.087 1.999 13.586 1.00 95.56 104 GLY A N 1
ATOM 849 C CA . GLY A 1 104 ? -12.274 2.848 13.603 1.00 95.56 104 GLY A CA 1
ATOM 850 C C . GLY A 1 104 ? -13.524 2.163 13.056 1.00 95.56 104 GLY A C 1
ATOM 851 O O . GLY A 1 104 ? -13.472 1.088 12.464 1.00 95.56 104 GLY A O 1
ATOM 852 N N . ASN A 1 105 ? -14.679 2.805 13.240 1.00 96.44 105 ASN A N 1
ATOM 853 C CA . ASN A 1 105 ? -15.976 2.312 12.752 1.00 96.44 105 ASN A CA 1
ATOM 854 C C . ASN A 1 105 ? -16.304 2.758 11.312 1.00 96.44 105 ASN A C 1
ATOM 856 O O . ASN A 1 105 ? -17.472 2.806 10.934 1.00 96.44 105 ASN A O 1
ATOM 860 N N . TYR A 1 106 ? -15.287 3.080 10.512 1.00 95.00 106 TYR A N 1
ATOM 861 C CA . TYR A 1 106 ? -15.391 3.351 9.077 1.00 95.00 106 TYR A CA 1
ATOM 862 C C . TYR A 1 106 ? -14.292 2.573 8.362 1.00 95.00 106 TYR A C 1
ATOM 864 O O . TYR A 1 106 ? -13.191 2.443 8.893 1.00 95.00 106 TYR A O 1
ATOM 872 N N . ARG A 1 107 ? -14.581 2.052 7.169 1.00 89.44 107 ARG A N 1
ATOM 873 C CA . ARG A 1 107 ? -13.617 1.268 6.390 1.00 89.44 107 ARG A CA 1
ATOM 874 C C . ARG A 1 107 ? -12.422 2.149 6.015 1.00 89.44 107 ARG A C 1
ATOM 876 O O . ARG A 1 107 ? -12.623 3.167 5.360 1.00 89.44 107 ARG A O 1
ATOM 883 N N . GLY A 1 108 ? -11.199 1.733 6.353 1.00 80.62 108 GLY A N 1
ATOM 884 C CA . GLY A 1 108 ? -9.970 2.449 5.974 1.00 80.62 108 GLY A CA 1
ATOM 885 C C . GLY A 1 108 ? -9.771 2.538 4.457 1.00 80.62 108 GLY A C 1
ATOM 886 O O . GLY A 1 108 ? -9.122 3.447 3.956 1.00 80.62 108 GLY A O 1
ATOM 887 N N . PHE A 1 109 ? -10.411 1.633 3.708 1.00 74.56 109 PHE A N 1
ATOM 888 C CA . PHE A 1 109 ? -10.562 1.724 2.259 1.00 74.56 109 PHE A CA 1
ATOM 889 C C . PHE A 1 109 ? -12.042 1.841 1.889 1.00 74.56 109 PHE A C 1
ATOM 891 O O . PHE A 1 109 ? -12.806 0.885 2.040 1.00 74.56 109 PHE A O 1
ATOM 898 N N . GLY A 1 110 ? -12.427 3.005 1.366 1.00 71.81 110 GLY A N 1
ATOM 899 C CA . GLY A 1 110 ? -13.784 3.293 0.897 1.00 71.81 110 GLY A CA 1
ATOM 900 C C . GLY A 1 110 ? -14.622 4.148 1.845 1.00 71.81 110 GLY A C 1
ATOM 901 O O . GLY A 1 110 ? -15.723 4.519 1.457 1.00 71.81 110 GLY A O 1
ATOM 902 N N . ASP A 1 111 ? -14.124 4.462 3.048 1.00 86.69 111 ASP A N 1
ATOM 903 C CA . ASP A 1 111 ? -14.677 5.464 3.973 1.00 86.69 111 ASP A CA 1
ATOM 904 C C . ASP A 1 111 ? -16.156 5.281 4.363 1.00 86.69 111 ASP A C 1
ATOM 906 O O . ASP A 1 111 ? -16.804 6.199 4.861 1.00 86.69 111 ASP A O 1
ATOM 910 N N . GLN A 1 112 ? -16.698 4.075 4.193 1.00 89.94 112 GLN A N 1
ATOM 911 C CA . GLN A 1 112 ? -18.070 3.728 4.565 1.00 89.94 112 GLN A CA 1
ATOM 912 C C . GLN A 1 112 ? -18.166 3.303 6.028 1.00 89.94 112 GLN A C 1
ATOM 914 O O . GLN A 1 112 ? -17.286 2.598 6.528 1.00 89.94 112 GLN A O 1
ATOM 919 N N . LYS A 1 113 ? -19.265 3.668 6.695 1.00 95.19 113 LYS A N 1
ATOM 920 C CA . LYS A 1 113 ? -19.533 3.264 8.082 1.00 95.19 113 LYS A CA 1
ATOM 921 C C . LYS A 1 113 ? -19.656 1.746 8.221 1.00 95.19 113 LYS A C 1
ATOM 923 O O . LYS A 1 113 ? -20.193 1.068 7.345 1.00 95.19 113 LYS A O 1
ATOM 928 N N . ILE A 1 114 ? -19.178 1.237 9.350 1.00 95.69 114 ILE A N 1
ATOM 929 C CA . ILE A 1 114 ? -19.237 -0.165 9.756 1.00 95.69 114 ILE A CA 1
ATOM 930 C C . ILE A 1 114 ? -20.196 -0.259 10.943 1.00 95.69 114 ILE A C 1
ATOM 932 O O . ILE A 1 114 ? -19.957 0.363 11.978 1.00 95.69 114 ILE A O 1
ATOM 936 N N . VAL A 1 115 ? -21.264 -1.047 10.811 1.00 96.25 115 VAL A N 1
ATOM 937 C CA . VAL A 1 115 ? -22.231 -1.294 11.892 1.00 96.25 115 VAL A CA 1
ATOM 938 C C . VAL A 1 115 ? -22.321 -2.785 12.241 1.00 96.25 115 VAL A C 1
ATOM 940 O O . VAL A 1 115 ? -22.122 -3.637 11.364 1.00 96.25 115 VAL A O 1
ATOM 943 N N . PRO A 1 116 ? -22.646 -3.146 13.497 1.00 96.69 116 PRO A N 1
ATOM 944 C CA . PRO A 1 116 ? -22.861 -4.540 13.868 1.00 96.69 116 PRO A CA 1
ATOM 945 C C . PRO A 1 116 ? -24.039 -5.159 13.101 1.00 96.69 116 PRO A C 1
ATOM 947 O O . PRO A 1 116 ? -25.020 -4.483 12.777 1.00 96.69 116 PRO A O 1
ATOM 950 N N . ARG A 1 117 ? -23.968 -6.471 12.840 1.00 94.50 117 ARG A N 1
ATOM 951 C CA . ARG A 1 117 ? -25.097 -7.225 12.259 1.00 94.50 117 ARG A CA 1
ATOM 952 C C . ARG A 1 117 ? -26.176 -7.602 13.280 1.00 94.50 117 ARG A C 1
ATOM 954 O O . ARG A 1 117 ? -27.286 -7.935 12.884 1.00 94.50 117 ARG A O 1
ATOM 961 N N . ILE A 1 118 ? -25.836 -7.561 14.567 1.00 95.75 118 ILE A N 1
ATOM 962 C CA . ILE A 1 118 ? -26.758 -7.815 15.681 1.00 95.75 118 ILE A CA 1
ATOM 963 C C . ILE A 1 118 ? -27.571 -6.565 16.019 1.00 95.75 118 ILE A C 1
ATOM 965 O O . ILE A 1 118 ? -27.248 -5.460 15.580 1.00 95.75 118 ILE A O 1
ATOM 969 N N . THR A 1 119 ? -28.626 -6.732 16.806 1.00 95.00 119 THR A N 1
ATOM 970 C CA . THR A 1 119 ? -29.448 -5.620 17.288 1.00 95.00 119 THR A CA 1
ATOM 971 C C . THR A 1 119 ? -28.757 -4.846 18.414 1.00 95.00 119 THR A C 1
ATOM 973 O O . THR A 1 119 ? -27.886 -5.358 19.121 1.00 95.00 119 THR A O 1
ATOM 976 N N . GLU A 1 120 ? -29.176 -3.595 18.616 1.00 95.62 120 GLU A N 1
ATOM 977 C CA . GLU A 1 120 ? -28.702 -2.768 19.733 1.00 95.62 120 GLU A CA 1
ATOM 978 C C . GLU A 1 120 ? -29.060 -3.384 21.096 1.00 95.62 120 GLU A C 1
ATOM 980 O O . GLU A 1 120 ? -28.270 -3.306 22.038 1.00 95.62 120 GLU A O 1
ATOM 985 N N . GLU A 1 121 ? -30.216 -4.045 21.205 1.00 96.38 121 GLU A N 1
ATOM 986 C CA . GLU A 1 121 ? -30.647 -4.735 22.427 1.00 96.38 121 GLU A CA 1
ATOM 987 C C . GLU A 1 121 ? -29.720 -5.908 22.768 1.00 96.38 121 GLU A C 1
ATOM 989 O O . GLU A 1 121 ? -29.270 -6.035 23.908 1.00 96.38 121 GLU A O 1
ATOM 994 N N . GLU A 1 122 ? -29.373 -6.730 21.774 1.00 97.56 122 GLU A N 1
ATOM 995 C CA . GLU A 1 122 ? -28.423 -7.835 21.932 1.00 97.56 122 GLU A CA 1
ATOM 996 C C . GLU A 1 122 ? -27.029 -7.331 22.315 1.00 97.56 122 GLU A C 1
ATOM 998 O O . GLU A 1 122 ? -26.421 -7.851 23.252 1.00 97.56 122 GLU A O 1
ATOM 1003 N N . PHE A 1 123 ? -26.545 -6.281 21.645 1.00 97.56 123 PHE A N 1
ATOM 1004 C CA . PHE A 1 123 ? -25.259 -5.658 21.962 1.00 97.56 123 PHE A CA 1
ATOM 1005 C C . PHE A 1 123 ? -25.246 -5.134 23.405 1.00 97.56 123 PHE A C 1
ATOM 1007 O O . PHE A 1 123 ? -24.334 -5.427 24.178 1.00 97.56 123 PHE A O 1
ATOM 1014 N N . SER A 1 124 ? -26.301 -4.420 23.804 1.00 96.94 124 SER A N 1
ATOM 1015 C CA . SER A 1 124 ? -26.455 -3.872 25.156 1.00 96.94 124 SER A CA 1
ATOM 1016 C C . SER A 1 124 ? -26.525 -4.969 26.219 1.00 96.94 124 SER A C 1
ATOM 1018 O O . SER A 1 124 ? -25.971 -4.805 27.311 1.00 96.94 124 SER A O 1
ATOM 1020 N N . LYS A 1 125 ? -27.168 -6.102 25.908 1.00 97.50 125 LYS A N 1
ATOM 1021 C CA . LYS A 1 125 ? -27.226 -7.277 26.785 1.00 97.50 125 LYS A CA 1
ATOM 1022 C C . LYS A 1 125 ? -25.834 -7.869 27.017 1.00 97.50 125 LYS A C 1
ATOM 1024 O O . LYS A 1 125 ? -25.488 -8.120 28.168 1.00 97.50 125 LYS A O 1
ATOM 1029 N N . ILE A 1 126 ? -25.024 -8.027 25.967 1.00 97.81 126 ILE A N 1
ATOM 1030 C CA . ILE A 1 126 ? -23.639 -8.516 26.088 1.00 97.81 126 ILE A CA 1
ATOM 1031 C C . ILE A 1 126 ? -22.812 -7.568 26.965 1.00 97.81 126 ILE A C 1
ATOM 1033 O O . ILE A 1 126 ? -22.214 -8.007 27.946 1.00 97.81 126 ILE A O 1
ATOM 1037 N N . ILE A 1 127 ? -22.848 -6.261 26.681 1.00 96.81 127 ILE A N 1
ATOM 1038 C CA . ILE A 1 127 ? -22.126 -5.242 27.462 1.00 96.81 127 ILE A CA 1
ATOM 1039 C C . ILE A 1 127 ? -22.536 -5.260 28.944 1.00 96.81 127 ILE A C 1
ATOM 1041 O O . ILE A 1 127 ? -21.685 -5.184 29.832 1.00 96.81 127 ILE A O 1
ATOM 1045 N N . SER A 1 128 ? -23.833 -5.395 29.226 1.00 96.25 128 SER A N 1
ATOM 1046 C CA . SER A 1 128 ? -24.366 -5.370 30.596 1.00 96.25 128 SER A CA 1
ATOM 1047 C C . SER A 1 128 ? -24.016 -6.612 31.421 1.00 96.25 128 SER A C 1
ATOM 1049 O O . SER A 1 128 ? -24.094 -6.569 32.653 1.00 96.25 128 SER A O 1
ATOM 1051 N N . SER A 1 129 ? -23.628 -7.703 30.759 1.00 96.38 129 SER A N 1
ATOM 1052 C CA . SER A 1 129 ? -23.236 -8.960 31.399 1.00 96.38 129 SER A CA 1
ATOM 1053 C C . SER A 1 129 ? -21.755 -9.041 31.763 1.00 96.38 129 SER A C 1
ATOM 1055 O O . SER A 1 129 ? -21.375 -9.948 32.503 1.00 96.38 129 SER A O 1
ATOM 1057 N N . SER A 1 130 ? -20.935 -8.090 31.309 1.00 95.62 130 SER A N 1
ATOM 1058 C CA . SER A 1 130 ? -19.511 -8.063 31.638 1.00 95.62 130 SER A CA 1
ATOM 1059 C C . SER A 1 130 ? -19.263 -7.916 33.140 1.00 95.62 130 SER A C 1
ATOM 1061 O O . SER A 1 130 ? -19.939 -7.169 33.858 1.00 95.62 130 SER A O 1
ATOM 1063 N N . THR A 1 131 ? -18.202 -8.566 33.610 1.00 94.38 131 THR A N 1
ATOM 1064 C CA . THR A 1 131 ? -17.646 -8.361 34.956 1.00 94.38 131 THR A CA 1
ATOM 1065 C C . THR A 1 131 ? -17.174 -6.920 35.195 1.00 94.38 131 THR A C 1
ATOM 1067 O O . THR A 1 131 ? -17.099 -6.477 36.342 1.00 94.38 131 THR A O 1
ATOM 1070 N N . LYS A 1 132 ? -16.917 -6.160 34.121 1.00 92.12 132 LYS A N 1
ATOM 1071 C CA . LYS A 1 132 ? -16.476 -4.756 34.118 1.00 92.12 132 LYS A CA 1
ATOM 1072 C C . LYS A 1 132 ? -17.587 -3.768 33.759 1.00 92.12 132 LYS A C 1
ATOM 1074 O O . LYS A 1 132 ? -17.313 -2.609 33.448 1.00 92.12 132 LYS A O 1
ATOM 1079 N N . LYS A 1 133 ? -18.854 -4.182 33.846 1.00 92.00 133 LYS A N 1
ATOM 1080 C CA . LYS A 1 133 ? -20.024 -3.349 33.514 1.00 92.00 133 LYS A CA 1
ATOM 1081 C C . LYS A 1 133 ? -20.031 -1.957 34.163 1.00 92.00 133 LYS A C 1
ATOM 1083 O O . LYS A 1 133 ? -20.472 -1.009 33.523 1.00 92.00 133 LYS A O 1
ATOM 1088 N N . ASP A 1 134 ? -19.499 -1.805 35.378 1.00 91.69 134 ASP A N 1
ATOM 1089 C CA . ASP A 1 134 ? -19.448 -0.513 36.083 1.00 91.69 134 ASP A CA 1
ATOM 1090 C C . ASP A 1 134 ? -18.541 0.519 35.383 1.00 91.69 134 ASP A C 1
ATOM 1092 O O . ASP A 1 134 ? -18.744 1.723 35.535 1.00 91.69 134 ASP A O 1
ATOM 1096 N N . VAL A 1 135 ? -17.566 0.055 34.593 1.00 89.38 135 VAL A N 1
ATOM 1097 C CA . VAL A 1 135 ? -16.664 0.886 33.776 1.00 89.38 135 VAL A CA 1
ATOM 1098 C C . VAL A 1 135 ? -17.169 0.977 32.336 1.00 89.38 135 VAL A C 1
ATOM 1100 O O . VAL A 1 135 ? -17.198 2.059 31.747 1.00 89.38 135 VAL A O 1
ATOM 1103 N N . VAL A 1 136 ? -17.616 -0.148 31.772 1.00 91.12 136 VAL A N 1
ATOM 1104 C CA . VAL A 1 136 ? -17.975 -0.245 30.352 1.00 91.12 136 VAL A CA 1
ATOM 1105 C C . VAL A 1 136 ? -19.323 0.413 30.040 1.00 91.12 136 VAL A C 1
ATOM 1107 O O . VAL A 1 136 ? -19.421 1.122 29.039 1.00 91.12 136 VAL A O 1
ATOM 1110 N N . ILE A 1 137 ? -20.352 0.253 30.885 1.00 94.12 137 ILE A N 1
ATOM 1111 C CA . ILE A 1 137 ? -21.682 0.842 30.636 1.00 94.12 137 ILE A CA 1
ATOM 1112 C C . ILE A 1 137 ? -21.600 2.376 30.503 1.00 94.12 137 ILE A C 1
ATOM 1114 O O . ILE A 1 137 ? -22.116 2.901 29.517 1.00 94.12 137 ILE A O 1
ATOM 1118 N N . PRO A 1 138 ? -20.922 3.126 31.400 1.00 92.19 138 PRO A N 1
ATOM 1119 C CA . PRO A 1 138 ? -20.772 4.574 31.237 1.00 92.19 138 PRO A CA 1
ATOM 1120 C C . PRO A 1 138 ? -20.061 5.011 29.949 1.00 92.19 138 PRO A C 1
ATOM 1122 O O . PRO A 1 138 ? -20.306 6.119 29.468 1.00 92.19 138 PRO A O 1
ATOM 1125 N N . LEU A 1 139 ? -19.156 4.189 29.407 1.00 90.75 139 LEU A N 1
ATOM 1126 C CA . LEU A 1 139 ? -18.513 4.450 28.117 1.00 90.75 139 LEU A CA 1
ATOM 1127 C C . LEU A 1 139 ? -19.476 4.158 26.966 1.00 90.75 139 LEU A C 1
ATOM 1129 O O . LEU A 1 139 ? -19.624 4.992 26.075 1.00 90.75 139 LEU A O 1
ATOM 1133 N N . TYR A 1 140 ? -20.163 3.017 27.019 1.00 94.25 140 TYR A N 1
ATOM 1134 C CA . TYR A 1 140 ? -21.127 2.586 26.010 1.00 94.25 140 TYR A CA 1
ATOM 1135 C C . TYR A 1 140 ? -22.290 3.570 25.863 1.00 94.25 140 TYR A C 1
ATOM 1137 O O . TYR A 1 140 ? -22.610 3.973 24.749 1.00 94.25 140 TYR A O 1
ATOM 1145 N N . GLU A 1 141 ? -22.843 4.071 26.968 1.00 93.75 141 GLU A N 1
ATOM 1146 C CA . GLU A 1 141 ? -23.929 5.062 26.954 1.00 93.75 141 GLU A CA 1
ATOM 1147 C C . GLU A 1 141 ? -23.566 6.369 26.227 1.00 93.75 141 GLU A C 1
ATOM 1149 O O . GLU A 1 141 ? -24.453 7.065 25.741 1.00 93.75 141 GLU A O 1
ATOM 1154 N N . LYS A 1 142 ? -22.274 6.709 26.092 1.00 90.44 142 LYS A N 1
ATOM 1155 C CA . LYS A 1 142 ? -21.838 7.895 25.329 1.00 90.44 142 LYS A CA 1
ATOM 1156 C C . LYS A 1 142 ? -21.891 7.696 23.816 1.00 90.44 142 LYS A C 1
ATOM 1158 O O . LYS A 1 142 ? -21.867 8.685 23.086 1.00 90.44 142 LYS A O 1
ATOM 1163 N N . VAL A 1 143 ? -21.889 6.448 23.345 1.00 93.81 143 VAL A N 1
ATOM 1164 C CA . VAL A 1 143 ? -21.697 6.120 21.924 1.00 93.81 143 VAL A CA 1
ATOM 1165 C C . VAL A 1 143 ? -22.705 5.133 21.348 1.00 93.81 143 VAL A C 1
ATOM 1167 O O . VAL A 1 143 ? -22.712 4.970 20.131 1.00 93.81 143 VAL A O 1
ATOM 1170 N N . LYS A 1 144 ? -23.564 4.510 22.165 1.00 93.56 144 LYS A N 1
ATOM 1171 C CA . LYS A 1 144 ? -24.509 3.470 21.726 1.00 93.56 144 LYS A CA 1
ATOM 1172 C C . LYS A 1 144 ? -25.329 3.881 20.498 1.00 93.56 144 LYS A C 1
ATOM 1174 O O . LYS A 1 144 ? -25.326 3.155 19.509 1.00 93.56 144 LYS A O 1
ATOM 1179 N N . ASP A 1 145 ? -25.870 5.102 20.487 1.00 90.38 145 ASP A N 1
ATOM 1180 C CA . ASP A 1 145 ? -26.684 5.608 19.374 1.00 90.38 145 ASP A CA 1
ATOM 1181 C C . ASP A 1 145 ? -25.854 5.721 18.079 1.00 90.38 145 ASP A C 1
ATOM 1183 O O . ASP A 1 145 ? -26.319 5.419 16.979 1.00 90.38 145 ASP A O 1
ATOM 1187 N N . ARG A 1 146 ? -24.579 6.114 18.199 1.00 93.19 146 ARG A N 1
ATOM 1188 C CA . ARG A 1 146 ? -23.668 6.312 17.062 1.00 93.19 146 ARG A CA 1
ATOM 1189 C C . ARG A 1 146 ? -23.126 5.008 16.489 1.00 93.19 146 ARG A C 1
ATOM 1191 O O . ARG A 1 146 ? -22.821 4.986 15.300 1.00 93.19 146 ARG A O 1
ATOM 1198 N N . ILE A 1 147 ? -23.028 3.939 17.285 1.00 95.75 147 ILE A N 1
ATOM 1199 C CA . ILE A 1 147 ? -22.588 2.614 16.810 1.00 95.75 147 ILE A CA 1
ATOM 1200 C C . ILE A 1 147 ? -23.544 2.085 15.731 1.00 95.75 147 ILE A C 1
ATOM 1202 O O . ILE A 1 147 ? -23.092 1.530 14.733 1.00 95.75 147 ILE A O 1
ATOM 1206 N N . PHE A 1 148 ? -24.853 2.292 15.905 1.00 94.50 148 PHE A N 1
ATOM 1207 C CA . PHE A 1 148 ? -25.885 1.735 15.022 1.00 94.50 148 PHE A CA 1
ATOM 1208 C C . PHE A 1 148 ? -26.483 2.734 14.028 1.00 94.50 148 PHE A C 1
ATOM 1210 O O . PHE A 1 148 ? -27.160 2.319 13.083 1.00 94.50 148 PHE A O 1
ATOM 1217 N N . SER A 1 149 ? -26.263 4.036 14.227 1.00 93.06 149 SER A N 1
ATOM 1218 C CA . SER A 1 149 ? -26.864 5.071 13.387 1.00 93.06 149 SER A CA 1
ATOM 1219 C C . SER A 1 149 ? -26.378 5.001 11.934 1.00 93.06 149 SER A C 1
ATOM 1221 O O . SER A 1 149 ? -25.192 4.845 11.651 1.00 93.06 149 SER A O 1
ATOM 1223 N N . LEU A 1 150 ? -27.320 5.142 11.004 1.00 93.00 150 LEU A N 1
ATOM 1224 C CA . LEU A 1 150 ? -27.096 5.229 9.558 1.00 93.00 150 LEU A CA 1
ATOM 1225 C C . LEU A 1 150 ? -27.894 6.412 8.994 1.00 93.00 150 LEU A C 1
ATOM 1227 O O . LEU A 1 150 ? -28.609 6.282 7.996 1.00 93.00 150 LEU A O 1
ATOM 1231 N N . SER A 1 151 ? -27.822 7.557 9.678 1.00 90.56 151 SER A N 1
ATOM 1232 C CA . SER A 1 151 ? -28.297 8.828 9.126 1.00 90.56 151 SER A CA 1
ATOM 1233 C C . SER A 1 151 ? -27.514 9.173 7.855 1.00 90.56 151 SER A C 1
ATOM 1235 O O . SER A 1 151 ? -26.410 8.671 7.644 1.00 90.56 151 SER A O 1
ATOM 1237 N N . ASP A 1 152 ? -28.082 10.004 6.979 1.00 85.69 152 ASP A N 1
ATOM 1238 C CA . ASP A 1 152 ? -27.480 10.258 5.664 1.00 85.69 152 ASP A CA 1
ATOM 1239 C C . ASP A 1 152 ? -26.056 10.833 5.752 1.00 85.69 152 ASP A C 1
ATOM 1241 O O . ASP A 1 152 ? -25.191 10.404 4.993 1.00 85.69 152 ASP A O 1
ATOM 1245 N N . GLU A 1 153 ? -25.781 11.696 6.734 1.00 86.06 153 GLU A N 1
ATOM 1246 C CA . GLU A 1 153 ? -24.444 12.263 6.974 1.00 86.06 153 GLU A CA 1
ATOM 1247 C C . GLU A 1 153 ? -23.460 11.265 7.613 1.00 86.06 153 GLU A C 1
ATOM 1249 O O . GLU A 1 153 ? -22.253 11.427 7.481 1.00 86.06 153 GLU A O 1
ATOM 1254 N N . GLU A 1 154 ? -23.929 10.223 8.305 1.00 91.12 154 GLU A N 1
ATOM 1255 C CA . GLU A 1 154 ? -23.052 9.269 9.002 1.00 91.12 154 GLU A CA 1
ATOM 1256 C C . GLU A 1 154 ? -22.702 8.037 8.164 1.00 91.12 154 GLU A C 1
ATOM 1258 O O . GLU A 1 154 ? -21.922 7.201 8.593 1.00 91.12 154 GLU A O 1
ATOM 1263 N N . LYS A 1 155 ? -23.247 7.874 6.959 1.00 90.38 155 LYS A N 1
ATOM 1264 C CA . LYS A 1 155 ? -22.954 6.691 6.128 1.00 90.38 155 LYS A CA 1
ATOM 1265 C C . LYS A 1 155 ? -21.519 6.659 5.598 1.00 90.38 155 LYS A C 1
ATOM 1267 O O . LYS A 1 155 ? -21.024 5.583 5.255 1.00 90.38 155 LYS A O 1
ATOM 1272 N N . THR A 1 156 ? -20.871 7.817 5.506 1.00 89.94 156 THR A N 1
ATOM 1273 C CA . THR A 1 156 ? -19.559 7.983 4.877 1.00 89.94 156 THR A CA 1
ATOM 1274 C C . THR A 1 156 ? -18.745 9.070 5.566 1.00 89.94 156 THR A C 1
ATOM 1276 O O . THR A 1 156 ? -19.307 10.016 6.128 1.00 89.94 156 THR A O 1
ATOM 1279 N N . LEU A 1 157 ? -17.418 8.977 5.479 1.00 87.06 157 LEU A N 1
ATOM 1280 C CA . LEU A 1 157 ? -16.580 10.151 5.700 1.00 87.06 157 LEU A CA 1
ATOM 1281 C C . LEU A 1 157 ? -16.748 11.125 4.528 1.00 87.06 157 LEU A C 1
ATOM 1283 O O . LEU A 1 157 ? -16.988 10.710 3.392 1.00 87.06 157 LEU A O 1
ATOM 1287 N N . GLY A 1 158 ? -16.659 12.422 4.808 1.00 85.19 158 GLY A N 1
ATOM 1288 C CA . GLY A 1 158 ? -16.874 13.465 3.812 1.00 85.19 158 GLY A CA 1
ATOM 1289 C C . GLY A 1 158 ? -16.829 14.872 4.399 1.00 85.19 158 GLY A C 1
ATOM 1290 O O . GLY A 1 158 ? -16.522 15.076 5.576 1.00 85.19 158 GLY A O 1
ATOM 1291 N N . PHE A 1 159 ? -17.134 15.873 3.573 1.00 86.38 159 PHE A N 1
ATOM 1292 C CA . PHE A 1 159 ? -17.277 17.248 4.052 1.00 86.38 159 PHE A CA 1
ATOM 1293 C C . PHE A 1 159 ? -18.412 17.342 5.086 1.00 86.38 159 PHE A C 1
ATOM 1295 O O . PHE A 1 159 ? -19.459 16.733 4.871 1.00 86.38 159 PHE A O 1
ATOM 1302 N N . PRO A 1 160 ? -18.276 18.132 6.171 1.00 88.69 160 PRO A N 1
ATOM 1303 C CA . PRO A 1 160 ? -19.366 18.281 7.133 1.00 88.69 160 PRO A CA 1
ATOM 1304 C C . PRO A 1 160 ? -20.659 18.788 6.466 1.00 88.69 160 PRO A C 1
ATOM 1306 O O . PRO A 1 160 ? -20.665 19.851 5.834 1.00 88.69 160 PRO A O 1
ATOM 1309 N N . GLY A 1 161 ? -21.748 18.031 6.630 1.00 84.69 161 GLY A N 1
ATOM 1310 C CA . GLY A 1 161 ? -23.049 18.238 5.972 1.00 84.69 161 GLY A CA 1
ATOM 1311 C C . GLY A 1 161 ? -23.296 17.343 4.746 1.00 84.69 161 GLY A C 1
ATOM 1312 O O . GLY A 1 161 ? -24.433 17.225 4.304 1.00 84.69 161 GLY A O 1
ATOM 1313 N N . GLU A 1 162 ? -22.253 16.704 4.211 1.00 86.31 162 GLU A N 1
ATOM 1314 C CA . GLU A 1 162 ? -22.326 15.661 3.169 1.00 86.31 162 GLU A CA 1
ATOM 1315 C C . GLU A 1 162 ? -21.858 14.295 3.703 1.00 86.31 162 GLU A C 1
ATOM 1317 O O . GLU A 1 162 ? -22.271 13.252 3.206 1.00 86.31 162 GLU A O 1
ATOM 1322 N N . GLY A 1 163 ? -21.010 14.311 4.731 1.00 88.81 163 GLY A N 1
ATOM 1323 C CA . GLY A 1 163 ? -20.514 13.162 5.476 1.00 88.81 163 GLY A CA 1
ATOM 1324 C C . GLY A 1 163 ? -19.997 13.605 6.850 1.00 88.81 163 GLY A C 1
ATOM 1325 O O . GLY A 1 163 ? -20.136 14.776 7.233 1.00 88.81 163 GLY A O 1
ATOM 1326 N N . ILE A 1 164 ? -19.335 12.701 7.575 1.00 90.88 164 ILE A N 1
ATOM 1327 C CA . ILE A 1 164 ? -18.609 13.065 8.798 1.00 90.88 164 ILE A CA 1
ATOM 1328 C C . ILE A 1 164 ? -17.117 13.296 8.533 1.00 90.88 164 ILE A C 1
ATOM 1330 O O . ILE A 1 164 ? -16.489 12.661 7.692 1.00 90.88 164 ILE A O 1
ATOM 1334 N N . SER A 1 165 ? -16.513 14.182 9.314 1.00 91.31 165 SER A N 1
ATOM 1335 C CA . SER A 1 165 ? -15.062 14.317 9.390 1.00 91.31 165 SER A CA 1
ATOM 1336 C C . SER A 1 165 ? -14.691 14.847 10.762 1.00 91.31 165 SER A C 1
ATOM 1338 O O . SER A 1 165 ? -15.408 15.672 11.326 1.00 91.31 165 SER A O 1
ATOM 1340 N N . THR A 1 166 ? -13.565 14.390 11.305 1.00 95.44 166 THR A N 1
ATOM 1341 C CA . THR A 1 166 ? -13.011 14.938 12.553 1.00 95.44 166 THR A CA 1
ATOM 1342 C C . THR A 1 166 ? -11.781 15.815 12.322 1.00 95.44 166 THR A C 1
ATOM 1344 O O . THR A 1 166 ? -11.257 16.392 13.281 1.00 95.44 166 THR A O 1
ATOM 1347 N N . TYR A 1 167 ? -11.352 15.972 11.062 1.00 93.12 167 TYR A N 1
ATOM 1348 C CA . TYR A 1 167 ? -10.414 17.017 10.640 1.00 93.12 167 TYR A CA 1
ATOM 1349 C C . TYR A 1 167 ? -11.038 18.414 10.749 1.00 93.12 167 TYR A C 1
ATOM 1351 O O . TYR A 1 167 ? -10.314 19.400 10.916 1.00 93.12 167 TYR A O 1
ATOM 1359 N N . TYR A 1 168 ? -12.371 18.472 10.697 1.00 94.69 168 TYR A N 1
ATOM 1360 C CA . TYR A 1 168 ? -13.193 19.674 10.758 1.00 94.69 168 TYR A CA 1
ATOM 1361 C C . TYR A 1 168 ? -14.208 19.582 11.900 1.00 94.69 168 TYR A C 1
ATOM 1363 O O . TYR A 1 168 ? -14.740 18.509 12.175 1.00 94.69 168 TYR A O 1
ATOM 1371 N N . SER A 1 169 ? -14.527 20.695 12.563 1.00 93.00 169 SER A N 1
ATOM 1372 C CA . SER A 1 169 ? -15.683 20.733 13.467 1.00 93.00 169 SER A CA 1
ATOM 1373 C C . SER A 1 169 ? -17.017 20.697 12.694 1.00 93.00 169 SER A C 1
ATOM 1375 O O . SER A 1 169 ? -17.081 21.227 11.586 1.00 93.00 169 SER A O 1
ATOM 1377 N N . PRO A 1 170 ? -18.115 20.145 13.257 1.00 89.12 170 PRO A N 1
ATOM 1378 C CA . PRO A 1 170 ? -19.393 19.967 12.546 1.00 89.12 170 PRO A CA 1
ATOM 1379 C C . PRO A 1 170 ? -20.023 21.241 11.960 1.00 89.12 170 PRO A C 1
ATOM 1381 O O . PRO A 1 170 ? -20.843 21.175 11.047 1.00 89.12 170 PRO A O 1
ATOM 1384 N N . ASN A 1 171 ? -19.664 22.411 12.487 1.00 92.00 171 ASN A N 1
ATOM 1385 C CA . ASN A 1 171 ? -20.138 23.728 12.055 1.00 92.00 171 ASN A CA 1
ATOM 1386 C C . ASN A 1 171 ? -19.306 24.356 10.912 1.00 92.00 171 ASN A C 1
ATOM 1388 O O . ASN A 1 171 ? -19.625 25.458 10.463 1.00 92.00 171 ASN A O 1
ATOM 1392 N N . ILE A 1 172 ? -18.253 23.686 10.437 1.00 93.31 172 ILE A N 1
ATOM 1393 C CA . ILE A 1 172 ? -17.468 24.100 9.266 1.00 93.31 172 ILE A CA 1
ATOM 1394 C C . ILE A 1 172 ? -18.173 23.683 7.982 1.00 93.31 172 ILE A C 1
ATOM 1396 O O . ILE A 1 172 ? -18.791 22.624 7.915 1.00 93.31 172 ILE A O 1
ATOM 1400 N N . ARG A 1 173 ? -18.065 24.499 6.935 1.00 91.75 173 ARG A N 1
ATOM 1401 C CA . ARG A 1 173 ? -18.490 24.142 5.574 1.00 91.75 173 ARG A CA 1
ATOM 1402 C C . ARG A 1 173 ? -17.337 24.301 4.590 1.00 91.75 173 ARG A C 1
ATOM 1404 O O . ARG A 1 173 ? -16.343 24.951 4.895 1.00 91.75 173 ARG A O 1
ATOM 1411 N N . LYS A 1 174 ? -17.480 23.749 3.385 1.00 88.69 174 LYS A N 1
ATOM 1412 C CA . LYS A 1 174 ? -16.444 23.802 2.341 1.00 88.69 174 LYS A CA 1
ATOM 1413 C C . LYS A 1 174 ? -15.837 25.206 2.107 1.00 88.69 174 LYS A C 1
ATOM 1415 O O . LYS A 1 174 ? -14.612 25.293 2.102 1.00 88.69 174 LYS A O 1
ATOM 1420 N N . PRO A 1 175 ? -16.610 26.313 2.059 1.00 93.00 175 PRO A N 1
ATOM 1421 C CA . PRO A 1 175 ? -16.027 27.654 1.923 1.00 93.00 175 PRO A CA 1
ATOM 1422 C C . PRO A 1 175 ? -15.134 28.077 3.101 1.00 93.00 175 PRO A C 1
ATOM 1424 O O . PRO A 1 175 ? -14.153 28.791 2.910 1.00 93.00 175 PRO A O 1
ATOM 1427 N N . ASP A 1 176 ? -15.445 27.627 4.322 1.00 94.75 176 ASP A N 1
ATOM 1428 C CA . ASP A 1 176 ? -14.603 27.882 5.495 1.00 94.75 176 ASP A CA 1
ATOM 1429 C C . ASP A 1 176 ? -13.254 27.147 5.373 1.00 94.75 176 ASP A C 1
ATOM 1431 O O . ASP A 1 176 ? -12.215 27.676 5.766 1.00 94.75 176 ASP A O 1
ATOM 1435 N N . ILE A 1 177 ? -13.269 25.931 4.814 1.00 91.31 177 ILE A N 1
ATOM 1436 C CA . ILE A 1 177 ? -12.075 25.104 4.587 1.00 91.31 177 ILE A CA 1
ATOM 1437 C C . ILE A 1 177 ? -11.174 25.753 3.537 1.00 91.31 177 ILE A C 1
ATOM 1439 O O . ILE A 1 177 ? -9.973 25.890 3.763 1.00 91.31 177 ILE A O 1
ATOM 1443 N N . GLU A 1 178 ? -11.753 26.190 2.418 1.00 90.94 178 GLU A N 1
ATOM 1444 C CA . GLU A 1 178 ? -11.039 26.897 1.350 1.00 90.94 178 GLU A CA 1
ATOM 1445 C C . GLU A 1 178 ? -10.421 28.205 1.862 1.00 90.94 178 GLU A C 1
ATOM 1447 O O . GLU A 1 178 ? -9.263 28.506 1.566 1.00 90.94 178 GLU A O 1
ATOM 1452 N N . LEU A 1 179 ? -11.156 28.961 2.686 1.00 95.06 179 LEU A N 1
ATOM 1453 C CA . LEU A 1 179 ? -10.642 30.177 3.314 1.00 95.06 179 LEU A CA 1
ATOM 1454 C C . LEU A 1 179 ? -9.485 29.877 4.277 1.00 95.06 179 LEU A C 1
ATOM 1456 O O . LEU A 1 179 ? -8.465 30.566 4.255 1.00 95.06 179 LEU A O 1
ATOM 1460 N N . ALA A 1 180 ? -9.618 28.839 5.103 1.00 93.81 180 ALA A N 1
ATOM 1461 C CA . ALA A 1 180 ? -8.547 28.412 5.992 1.00 93.81 180 ALA A CA 1
ATOM 1462 C C . ALA A 1 180 ? -7.307 27.944 5.223 1.00 93.81 180 ALA A C 1
ATOM 1464 O O . ALA A 1 180 ? -6.193 28.201 5.674 1.00 93.81 180 ALA A O 1
ATOM 1465 N N . GLN A 1 181 ? -7.481 27.305 4.063 1.00 90.50 181 GLN A N 1
ATOM 1466 C CA . GLN A 1 181 ? -6.362 26.905 3.216 1.00 90.50 181 GLN A CA 1
ATOM 1467 C C . GLN A 1 181 ? -5.630 28.125 2.650 1.00 90.50 181 GLN A C 1
ATOM 1469 O O . GLN A 1 181 ? -4.421 28.228 2.824 1.00 90.50 181 GLN A O 1
ATOM 1474 N N . LYS A 1 182 ? -6.356 29.113 2.106 1.00 91.50 182 LYS A N 1
ATOM 1475 C CA . LYS A 1 182 ? -5.758 30.387 1.663 1.00 91.50 182 LYS A CA 1
ATOM 1476 C C . LYS A 1 182 ? -4.986 31.085 2.783 1.00 91.50 182 LYS A C 1
ATOM 1478 O O . LYS A 1 182 ? -3.902 31.619 2.555 1.00 91.50 182 LYS A O 1
ATOM 1483 N N . PHE A 1 183 ? -5.530 31.070 4.001 1.00 95.38 183 PHE A N 1
ATOM 1484 C CA . PHE A 1 183 ? -4.838 31.607 5.168 1.00 95.38 183 PHE A CA 1
ATOM 1485 C C . PHE A 1 183 ? -3.538 30.840 5.460 1.00 95.38 183 PHE A C 1
ATOM 1487 O O . PHE A 1 183 ? -2.492 31.472 5.610 1.00 95.38 183 PHE A O 1
ATOM 1494 N N . LEU A 1 184 ? -3.579 29.505 5.508 1.00 89.31 184 LEU A N 1
ATOM 1495 C CA . LEU A 1 184 ? -2.397 28.663 5.721 1.00 89.31 184 LEU A CA 1
ATOM 1496 C C . LEU A 1 184 ? -1.317 28.912 4.660 1.00 89.31 184 LEU A C 1
ATOM 1498 O O . LEU A 1 184 ? -0.151 29.107 5.009 1.00 89.31 184 LEU A O 1
ATOM 1502 N N . ASP A 1 185 ? -1.714 29.019 3.393 1.00 84.56 185 ASP A N 1
ATOM 1503 C CA . ASP A 1 185 ? -0.816 29.328 2.280 1.00 84.56 185 ASP A CA 1
ATOM 1504 C C . ASP A 1 185 ? -0.175 30.717 2.453 1.00 84.56 185 ASP A C 1
ATOM 1506 O O . ASP A 1 185 ? 1.031 30.880 2.248 1.00 84.56 185 ASP A O 1
ATOM 1510 N N . SER A 1 186 ? -0.945 31.712 2.917 1.00 90.12 186 SER A N 1
ATOM 1511 C CA . SER A 1 186 ? -0.453 33.079 3.151 1.00 90.12 186 SER A CA 1
ATOM 1512 C C . SER A 1 186 ? 0.654 33.153 4.209 1.00 90.12 186 SER A C 1
ATOM 1514 O O . SER A 1 186 ? 1.549 33.996 4.112 1.00 90.12 186 SER A O 1
ATOM 1516 N N . ILE A 1 187 ? 0.630 32.242 5.189 1.00 88.62 187 ILE A N 1
ATOM 1517 C CA . ILE A 1 187 ? 1.654 32.125 6.235 1.00 88.62 187 ILE A CA 1
ATOM 1518 C C . ILE A 1 187 ? 2.665 31.003 5.958 1.00 88.62 187 ILE A C 1
ATOM 1520 O O . ILE A 1 187 ? 3.532 30.756 6.796 1.00 88.62 187 ILE A O 1
ATOM 1524 N N . LYS A 1 188 ? 2.578 30.350 4.788 1.00 82.69 188 LYS A N 1
ATOM 1525 C CA . LYS A 1 188 ? 3.430 29.232 4.349 1.00 82.69 188 LYS A CA 1
ATOM 1526 C C . LYS A 1 188 ? 3.444 28.053 5.325 1.00 82.69 188 LYS A C 1
ATOM 1528 O O . LYS A 1 188 ? 4.482 27.431 5.535 1.00 82.69 188 LYS A O 1
ATOM 1533 N N . LEU A 1 189 ? 2.298 27.757 5.930 1.00 84.25 189 LEU A N 1
ATOM 1534 C CA . LEU A 1 189 ? 2.152 26.651 6.868 1.00 84.25 189 LEU A CA 1
ATOM 1535 C C . LEU A 1 189 ? 1.495 25.460 6.170 1.00 84.25 189 LEU A C 1
ATOM 1537 O O . LEU A 1 189 ? 0.366 25.559 5.699 1.00 84.25 189 LEU A O 1
ATOM 1541 N N . MET A 1 190 ? 2.188 24.322 6.131 1.00 81.69 190 MET A N 1
ATOM 1542 C CA . MET A 1 190 ? 1.636 23.103 5.540 1.00 81.69 190 MET A CA 1
ATOM 1543 C C . MET A 1 190 ? 0.472 22.553 6.389 1.00 81.69 190 MET A C 1
ATOM 1545 O O . MET A 1 190 ? 0.607 22.443 7.611 1.00 81.69 190 MET A O 1
ATOM 1549 N N . PRO A 1 191 ? -0.668 22.184 5.775 1.00 87.44 191 PRO A N 1
ATOM 1550 C CA . PRO A 1 191 ? -1.853 21.714 6.496 1.00 87.44 191 PRO A CA 1
ATOM 1551 C C . PRO A 1 191 ? -1.745 20.281 7.036 1.00 87.44 191 PRO A C 1
ATOM 1553 O O . PRO A 1 191 ? -2.592 19.902 7.845 1.00 87.44 191 PRO A O 1
ATOM 1556 N N . ASN A 1 192 ? -0.740 19.499 6.626 1.00 87.25 192 ASN A N 1
ATOM 1557 C CA . ASN A 1 192 ? -0.635 18.046 6.828 1.00 87.25 192 ASN A CA 1
ATOM 1558 C C . ASN A 1 192 ? -0.918 17.596 8.271 1.00 87.25 192 ASN A C 1
ATOM 1560 O O . ASN A 1 192 ? -1.641 16.630 8.487 1.00 87.25 192 ASN A O 1
ATOM 1564 N N . THR A 1 193 ? -0.391 18.324 9.254 1.00 92.19 193 THR A N 1
ATOM 1565 C CA . THR A 1 193 ? -0.465 18.007 10.691 1.00 92.19 193 THR A CA 1
ATOM 1566 C C . THR A 1 193 ? -1.547 18.802 11.432 1.00 92.19 193 THR A C 1
ATOM 1568 O O . THR A 1 193 ? -1.508 18.920 12.662 1.00 92.19 193 THR A O 1
ATOM 1571 N N . THR A 1 194 ? -2.493 19.403 10.702 1.00 94.62 194 THR A N 1
ATOM 1572 C CA . THR A 1 194 ? -3.478 20.336 11.262 1.00 94.62 194 THR A CA 1
ATOM 1573 C C . THR A 1 194 ? -4.902 19.796 11.272 1.00 94.62 194 THR A C 1
ATOM 1575 O O . THR A 1 194 ? -5.296 18.959 10.463 1.00 94.62 194 THR A O 1
ATOM 1578 N N . ARG A 1 195 ? -5.725 20.370 12.150 1.00 96.56 195 ARG A N 1
ATOM 1579 C CA . ARG A 1 195 ? -7.189 20.290 12.102 1.00 96.56 195 ARG A CA 1
ATOM 1580 C C . ARG A 1 195 ? -7.812 21.668 12.229 1.00 96.56 195 ARG A C 1
ATOM 1582 O O . ARG A 1 195 ? -7.222 22.560 12.837 1.00 96.56 195 ARG A O 1
ATOM 1589 N N . LEU A 1 196 ? -9.004 21.841 11.673 1.00 96.50 196 LEU A N 1
ATOM 1590 C CA . LEU A 1 196 ? -9.691 23.126 11.617 1.00 96.50 196 LEU A CA 1
ATOM 1591 C C . LEU A 1 196 ? -10.978 23.081 12.442 1.00 96.50 196 LEU A C 1
ATOM 1593 O O . LEU A 1 196 ? -11.798 22.182 12.302 1.00 96.50 196 LEU A O 1
ATOM 1597 N N . PHE A 1 197 ? -11.167 24.077 13.296 1.00 96.38 197 PHE A N 1
ATOM 1598 C CA . PHE A 1 197 ? -12.364 24.239 14.113 1.00 96.38 197 PHE A CA 1
ATOM 1599 C C . PHE A 1 197 ? -12.917 25.648 13.926 1.00 96.38 197 PHE A C 1
ATOM 1601 O O . PHE A 1 197 ? -12.162 26.579 13.654 1.00 96.38 197 PHE A O 1
ATOM 1608 N N . LYS A 1 198 ? -14.222 25.818 14.108 1.00 94.94 198 LYS A N 1
ATOM 1609 C CA . LYS A 1 198 ? -14.889 27.121 14.084 1.00 94.94 198 LYS A CA 1
ATOM 1610 C C . LYS A 1 198 ? -15.569 27.361 15.425 1.00 94.94 198 LYS A C 1
ATOM 1612 O O . LYS A 1 198 ? -16.248 26.476 15.941 1.00 94.94 198 LYS A O 1
ATOM 1617 N N . ASN A 1 199 ? -15.345 28.527 16.017 1.00 92.38 199 ASN A N 1
ATOM 1618 C CA . ASN A 1 199 ? -15.975 28.914 17.271 1.00 92.38 199 ASN A CA 1
ATOM 1619 C C . ASN A 1 199 ? -17.411 29.381 17.008 1.00 92.38 199 ASN A C 1
ATOM 1621 O O . ASN A 1 199 ? -17.625 30.277 16.194 1.00 92.38 199 ASN A O 1
ATOM 1625 N N . ASP A 1 200 ? -18.382 28.805 17.713 1.00 86.62 200 ASP A N 1
ATOM 1626 C CA . ASP A 1 200 ? -19.796 29.165 17.563 1.00 86.62 200 ASP A CA 1
ATOM 1627 C C . ASP A 1 200 ? -20.109 30.580 18.074 1.00 86.62 200 ASP A C 1
ATOM 1629 O O . ASP A 1 200 ? -21.042 31.213 17.589 1.00 86.62 200 ASP A O 1
ATOM 1633 N N . GLU A 1 201 ? -19.339 31.090 19.045 1.00 87.00 201 GLU A N 1
ATOM 1634 C CA . GLU A 1 201 ? -19.627 32.381 19.687 1.00 87.00 201 GLU A CA 1
ATOM 1635 C C . GLU A 1 201 ? -19.242 33.585 18.821 1.00 87.00 201 GLU A C 1
ATOM 1637 O O . GLU A 1 201 ? -20.012 34.537 18.704 1.00 87.00 201 GLU A O 1
ATOM 1642 N N . ASP A 1 202 ? -18.041 33.564 18.234 1.00 89.38 202 ASP A N 1
ATOM 1643 C CA . ASP A 1 202 ? -17.479 34.696 17.483 1.00 89.38 202 ASP A CA 1
ATOM 1644 C C . ASP A 1 202 ? -17.151 34.364 16.018 1.00 89.38 202 ASP A C 1
ATOM 1646 O O . ASP A 1 202 ? -16.668 35.224 15.280 1.00 89.38 202 ASP A O 1
ATOM 1650 N N . GLY A 1 203 ? -17.408 33.128 15.576 1.00 90.31 203 GLY A N 1
ATOM 1651 C CA . GLY A 1 203 ? -17.129 32.674 14.215 1.00 90.31 203 GLY A CA 1
ATOM 1652 C C . GLY A 1 203 ? -15.640 32.582 13.872 1.00 90.31 203 GLY A C 1
ATOM 1653 O O . GLY A 1 203 ? -15.314 32.427 12.694 1.00 90.31 203 GLY A O 1
ATOM 1654 N N . SER A 1 204 ? -14.739 32.705 14.856 1.00 94.56 204 SER A N 1
ATOM 1655 C CA . SER A 1 204 ? -13.296 32.600 14.632 1.00 94.56 204 SER A CA 1
ATOM 1656 C C . SER A 1 204 ? -12.870 31.169 14.305 1.00 94.56 204 SER A C 1
ATOM 1658 O O . SER A 1 204 ? -13.445 30.196 14.795 1.00 94.56 204 SER A O 1
ATOM 1660 N N . PHE A 1 205 ? -11.840 31.035 13.474 1.00 97.69 205 PHE A N 1
ATOM 1661 C CA . PHE A 1 205 ? -11.261 29.752 13.100 1.00 97.69 205 PHE A CA 1
ATOM 1662 C C . PHE A 1 205 ? -10.095 29.401 14.018 1.00 97.69 205 PHE A C 1
ATOM 1664 O O . PHE A 1 205 ? -9.230 30.231 14.284 1.00 97.69 205 PHE A O 1
ATOM 1671 N N . ILE A 1 206 ? -10.040 28.156 14.477 1.00 97.25 206 ILE A N 1
ATOM 1672 C CA . ILE A 1 206 ? -8.956 27.617 15.295 1.00 97.25 206 ILE A CA 1
ATOM 1673 C C . ILE A 1 206 ? -8.269 26.515 14.493 1.00 97.25 206 ILE A C 1
ATOM 1675 O O . ILE A 1 206 ? -8.878 25.493 14.181 1.00 97.25 206 ILE A O 1
ATOM 1679 N N . ILE A 1 207 ? -6.991 26.711 14.194 1.00 96.69 207 ILE A N 1
ATOM 1680 C CA . ILE A 1 207 ? -6.129 25.715 13.562 1.00 96.69 207 ILE A CA 1
ATOM 1681 C C . ILE A 1 207 ? -5.355 25.017 14.670 1.00 96.69 207 ILE A C 1
ATOM 1683 O O . ILE A 1 207 ? -4.502 25.624 15.321 1.00 96.69 207 ILE A O 1
ATOM 1687 N N . LYS A 1 208 ? -5.675 23.747 14.914 1.00 95.69 208 LYS A N 1
ATOM 1688 C CA . LYS A 1 208 ? -4.957 22.917 15.880 1.00 95.69 208 LYS A CA 1
ATOM 1689 C C . LYS A 1 208 ? -3.785 22.233 15.193 1.00 95.69 208 LYS A C 1
ATOM 1691 O O . LYS A 1 208 ? -3.990 21.565 14.187 1.00 95.69 208 LYS A O 1
ATOM 1696 N N . MET A 1 209 ? -2.589 22.404 15.743 1.00 94.62 209 MET A N 1
ATOM 1697 C CA . MET A 1 209 ? -1.351 21.779 15.291 1.00 94.62 209 MET A CA 1
ATOM 1698 C C . MET A 1 209 ? -1.018 20.578 16.176 1.00 94.62 209 MET A C 1
ATOM 1700 O O . MET A 1 209 ? -1.009 20.701 17.407 1.00 94.62 209 MET A O 1
ATOM 1704 N N . ALA A 1 210 ? -0.726 19.439 15.551 1.00 95.75 210 ALA A N 1
ATOM 1705 C CA . ALA A 1 210 ? -0.235 18.248 16.232 1.00 95.75 210 ALA A CA 1
ATOM 1706 C C . ALA A 1 210 ? 1.156 18.505 16.839 1.00 95.75 210 ALA A C 1
ATOM 1708 O O . ALA A 1 210 ? 2.119 18.760 16.117 1.00 95.75 210 ALA A O 1
ATOM 1709 N N . SER A 1 211 ? 1.258 18.463 18.170 1.00 96.38 211 SER A N 1
ATOM 1710 C CA . SER A 1 211 ? 2.530 18.579 18.897 1.00 96.38 211 SER A CA 1
ATOM 1711 C C . SER A 1 211 ? 2.394 18.115 20.349 1.00 96.38 211 SER A C 1
ATOM 1713 O O . SER A 1 211 ? 1.313 18.174 20.940 1.00 96.38 211 SER A O 1
ATOM 1715 N N . VAL A 1 212 ? 3.500 17.700 20.970 1.00 94.88 212 VAL A N 1
ATOM 1716 C CA . VAL A 1 212 ? 3.555 17.503 22.429 1.00 94.88 212 VAL A CA 1
ATOM 1717 C C . VAL A 1 212 ? 3.476 18.841 23.147 1.00 94.88 212 VAL A C 1
ATOM 1719 O O . VAL A 1 212 ? 2.673 19.013 24.068 1.00 94.88 212 VAL A O 1
ATOM 1722 N N . GLU A 1 213 ? 4.321 19.782 22.742 1.00 93.94 213 GLU A N 1
ATOM 1723 C CA . GLU A 1 213 ? 4.454 21.071 23.398 1.00 93.94 213 GLU A CA 1
ATOM 1724 C C . GLU A 1 213 ? 3.274 21.979 23.070 1.00 93.94 213 GLU A C 1
ATOM 1726 O O . GLU A 1 213 ? 2.848 22.113 21.920 1.00 93.94 213 GLU A O 1
ATOM 1731 N N . LYS A 1 214 ? 2.759 22.638 24.108 1.00 91.88 214 LYS A N 1
ATOM 1732 C CA . LYS A 1 214 ? 1.812 23.740 23.962 1.00 91.88 214 LYS A CA 1
ATOM 1733 C C . LYS A 1 214 ? 2.615 25.025 23.838 1.00 91.88 214 LYS A C 1
ATOM 1735 O O . LYS A 1 214 ? 3.414 25.336 24.718 1.00 91.88 214 LYS A O 1
ATOM 1740 N N . GLN A 1 215 ? 2.377 25.762 22.765 1.00 89.69 215 GLN A N 1
ATOM 1741 C CA . GLN A 1 215 ? 2.980 27.070 22.521 1.00 89.69 215 GLN A CA 1
ATOM 1742 C C . GLN A 1 215 ? 1.955 28.179 22.787 1.00 89.69 215 GLN A C 1
ATOM 1744 O O . GLN A 1 215 ? 0.757 27.910 22.913 1.00 89.69 215 GLN A O 1
ATOM 1749 N N . GLU A 1 216 ? 2.422 29.425 22.874 1.00 89.19 216 GLU A N 1
ATOM 1750 C CA . GLU A 1 216 ? 1.538 30.589 22.957 1.00 89.19 216 GLU A CA 1
ATOM 1751 C C . GLU A 1 216 ? 0.646 30.673 21.707 1.00 89.19 216 GLU A C 1
ATOM 1753 O O . GLU A 1 216 ? 1.116 30.499 20.579 1.00 89.19 216 GLU A O 1
ATOM 1758 N N . GLU A 1 217 ? -0.654 30.906 21.908 1.00 92.00 217 GLU A N 1
ATOM 1759 C CA . GLU A 1 217 ? -1.612 30.995 20.806 1.00 92.00 217 GLU A CA 1
ATOM 1760 C C . GLU A 1 217 ? -1.319 32.221 19.943 1.00 92.00 217 GLU A C 1
ATOM 1762 O O . GLU A 1 217 ? -1.268 33.350 20.433 1.00 92.00 217 GLU A O 1
ATOM 1767 N N . LYS A 1 218 ? -1.181 32.011 18.633 1.00 93.56 218 LYS A N 1
ATOM 1768 C CA . LYS A 1 218 ? -0.983 33.106 17.679 1.00 93.56 218 LYS A CA 1
ATOM 1769 C C . LYS A 1 218 ? -2.310 33.434 17.016 1.00 93.56 218 LYS A C 1
ATOM 1771 O O . LYS A 1 218 ? -2.930 32.564 16.410 1.00 93.56 218 LYS A O 1
ATOM 1776 N N . THR A 1 219 ? -2.741 34.685 17.138 1.00 95.88 219 THR A N 1
ATOM 1777 C CA . THR A 1 219 ? -3.970 35.181 16.510 1.00 95.88 219 THR A CA 1
ATOM 1778 C C . THR A 1 219 ? -3.630 36.014 15.283 1.00 95.88 219 THR A C 1
ATOM 1780 O O . THR A 1 219 ? -2.767 36.886 15.340 1.00 95.88 219 THR A O 1
ATOM 1783 N N . PHE A 1 220 ? -4.348 35.771 14.195 1.00 96.44 220 PHE A N 1
ATOM 1784 C CA . PHE A 1 220 ? -4.214 36.451 12.918 1.00 96.44 220 PHE A CA 1
ATOM 1785 C C . PHE A 1 220 ? -5.577 36.959 12.458 1.00 96.44 220 PHE A C 1
ATOM 1787 O O . PHE A 1 220 ? -6.614 36.383 12.795 1.00 96.44 220 PHE A O 1
ATOM 1794 N N . THR A 1 221 ? -5.561 38.008 11.645 1.00 95.94 221 THR A N 1
ATOM 1795 C CA . THR A 1 221 ? -6.737 38.471 10.908 1.00 95.94 221 THR A CA 1
ATOM 1796 C C . THR A 1 221 ? -6.455 38.302 9.423 1.00 95.94 221 THR A C 1
ATOM 1798 O O . THR A 1 221 ? -5.450 38.814 8.933 1.00 95.94 221 THR A O 1
ATOM 1801 N N . PHE A 1 222 ? -7.324 37.588 8.715 1.00 96.12 222 PHE A N 1
ATOM 1802 C CA . PHE A 1 222 ? -7.218 37.327 7.282 1.00 96.12 222 PHE A CA 1
ATOM 1803 C C . PHE A 1 222 ? -8.613 37.390 6.658 1.00 96.12 222 PHE A C 1
ATOM 1805 O O . PHE A 1 222 ? -9.529 36.748 7.166 1.00 96.12 222 PHE A O 1
ATOM 1812 N N . GLU A 1 223 ? -8.781 38.205 5.612 1.00 93.94 223 GLU A N 1
ATOM 1813 C CA . GLU A 1 223 ? -10.079 38.467 4.957 1.00 93.94 223 GLU A CA 1
ATOM 1814 C C . GLU A 1 223 ? -11.220 38.732 5.966 1.00 93.94 223 GLU A C 1
ATOM 1816 O O . GLU A 1 223 ? -12.271 38.099 5.938 1.00 93.94 223 GLU A O 1
ATOM 1821 N N . GLU A 1 224 ? -10.977 39.643 6.921 1.00 92.44 224 GLU A N 1
ATOM 1822 C CA . GLU A 1 224 ? -11.921 40.034 7.991 1.00 92.44 224 GLU A CA 1
ATOM 1823 C C . GLU A 1 224 ? -12.323 38.903 8.961 1.00 92.44 224 GLU A C 1
ATOM 1825 O O . GLU A 1 224 ? -13.165 39.092 9.843 1.00 92.44 224 GLU A O 1
ATOM 1830 N N . LYS A 1 225 ? -11.693 37.728 8.855 1.00 94.56 225 LYS A N 1
ATOM 1831 C CA . LYS A 1 225 ? -11.870 36.599 9.769 1.00 94.56 225 LYS A CA 1
ATOM 1832 C C . LYS A 1 225 ? -10.676 36.450 10.697 1.00 94.56 225 LYS A C 1
ATOM 1834 O O . LYS A 1 225 ? -9.528 36.704 10.338 1.00 94.56 225 LYS A O 1
ATOM 1839 N N . LYS A 1 226 ? -10.964 36.015 11.920 1.00 97.25 226 LYS A N 1
ATOM 1840 C CA . LYS A 1 226 ? -9.965 35.754 12.955 1.00 97.25 226 LYS A CA 1
ATOM 1841 C C . LYS A 1 226 ? -9.531 34.292 12.890 1.00 97.25 226 LYS A C 1
ATOM 1843 O O . LYS A 1 226 ? -10.377 33.408 12.997 1.00 97.25 226 LYS A O 1
ATOM 1848 N N . PHE A 1 227 ? -8.229 34.059 12.772 1.00 97.81 227 PHE A N 1
ATOM 1849 C CA . PHE A 1 227 ? -7.594 32.742 12.806 1.00 97.81 227 PHE A CA 1
ATOM 1850 C C . PHE A 1 227 ? -6.719 32.608 14.052 1.00 97.81 227 PHE A C 1
ATOM 1852 O O . PHE A 1 227 ? -5.953 33.512 14.374 1.00 97.81 227 PHE A O 1
ATOM 1859 N N . ILE A 1 228 ? -6.816 31.485 14.756 1.00 96.88 228 ILE A N 1
ATOM 1860 C CA . ILE A 1 228 ? -6.060 31.192 15.976 1.00 96.88 228 ILE A CA 1
ATOM 1861 C C . ILE A 1 228 ? -5.267 29.909 15.748 1.00 96.88 228 ILE A C 1
ATOM 1863 O O . ILE A 1 228 ? -5.849 28.836 15.610 1.00 96.88 228 ILE A O 1
ATOM 1867 N N . LEU A 1 229 ? -3.942 30.006 15.727 1.00 95.12 229 LEU A N 1
ATOM 1868 C CA . LEU A 1 229 ? -3.054 28.850 15.663 1.00 95.12 229 LEU A CA 1
ATOM 1869 C C . LEU A 1 229 ? -2.765 28.349 17.083 1.00 95.12 229 LEU A C 1
ATOM 1871 O O . LEU A 1 229 ? -2.202 29.080 17.903 1.00 95.12 229 LEU A O 1
ATOM 1875 N N . ARG A 1 230 ? -3.146 27.099 17.365 1.00 94.56 230 ARG A N 1
ATOM 1876 C CA . ARG A 1 230 ? -3.021 26.452 18.677 1.00 94.56 230 ARG A CA 1
ATOM 1877 C C . ARG A 1 230 ? -2.235 25.149 18.565 1.00 94.56 230 ARG A C 1
ATOM 1879 O O . ARG A 1 230 ? -2.647 24.237 17.860 1.00 94.56 230 ARG A O 1
ATOM 1886 N N . TYR A 1 231 ? -1.159 25.038 19.330 1.00 93.88 231 TYR A N 1
ATOM 1887 C CA . TYR A 1 231 ? -0.339 23.828 19.431 1.00 93.88 231 TYR A CA 1
ATOM 1888 C C . TYR A 1 231 ? -0.834 22.897 20.546 1.00 93.88 231 TYR A C 1
ATOM 1890 O O . TYR A 1 231 ? -1.553 23.325 21.456 1.00 93.88 231 TYR A O 1
ATOM 1898 N N . GLY A 1 232 ? -0.422 21.632 20.500 1.00 93.06 232 GLY A N 1
ATOM 1899 C CA . GLY A 1 232 ? -0.724 20.637 21.525 1.00 93.06 232 GLY A CA 1
ATOM 1900 C C . GLY A 1 232 ? -1.820 19.640 21.149 1.00 93.06 232 GLY A C 1
ATOM 1901 O O . GLY A 1 232 ? -2.347 18.977 22.048 1.00 93.06 232 GLY A O 1
ATOM 1902 N N . ASP A 1 233 ? -2.215 19.552 19.872 1.00 93.50 233 ASP A N 1
ATOM 1903 C CA . ASP A 1 233 ? -3.154 18.512 19.440 1.00 93.50 233 ASP A CA 1
ATOM 1904 C C . ASP A 1 233 ? -2.491 17.135 19.572 1.00 93.50 233 ASP A C 1
ATOM 1906 O O . ASP A 1 233 ? -1.305 16.986 19.286 1.00 93.50 233 ASP A O 1
ATOM 1910 N N . TYR A 1 234 ? -3.236 16.143 20.066 1.00 94.00 234 TYR A N 1
ATOM 1911 C CA . TYR A 1 234 ? -2.741 14.781 20.342 1.00 94.00 234 TYR A CA 1
ATOM 1912 C C . TYR A 1 234 ? -1.524 14.677 21.286 1.00 94.00 234 TYR A C 1
ATOM 1914 O O . TYR A 1 234 ? -0.869 13.637 21.335 1.00 94.00 234 TYR A O 1
ATOM 1922 N N . SER A 1 235 ? -1.237 15.717 22.079 1.00 93.44 235 SER A N 1
ATOM 1923 C CA . SER A 1 235 ? -0.011 15.858 22.887 1.00 93.44 235 SER A CA 1
ATOM 1924 C C . SER A 1 235 ? 0.386 14.616 23.702 1.00 93.44 235 SER A C 1
ATOM 1926 O O . SER A 1 235 ? 1.557 14.240 23.722 1.00 93.44 235 SER A O 1
ATOM 1928 N N . TYR A 1 236 ? -0.572 13.931 24.340 1.00 91.25 236 TYR A N 1
ATOM 1929 C CA . TYR A 1 236 ? -0.286 12.714 25.112 1.00 91.25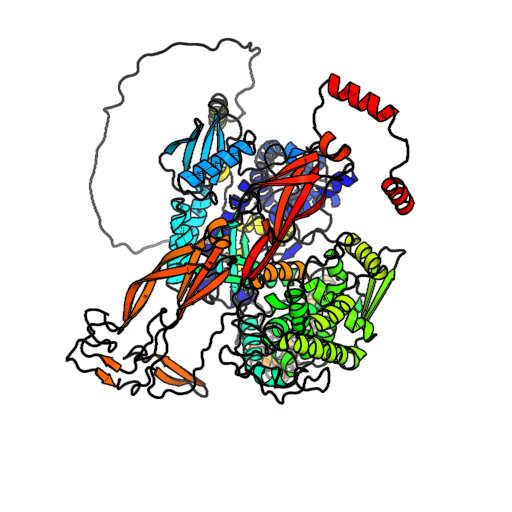 236 TYR A CA 1
ATOM 1930 C C . TYR A 1 236 ? 0.223 11.557 24.234 1.00 91.25 236 TYR A C 1
ATOM 1932 O O . TYR A 1 236 ? 1.207 10.907 24.587 1.00 91.25 236 TYR A O 1
ATOM 1940 N N . LEU A 1 237 ? -0.417 11.325 23.085 1.00 94.06 237 LEU A N 1
ATOM 1941 C CA . LEU A 1 237 ? -0.068 10.244 22.159 1.00 94.06 237 LEU A CA 1
ATOM 1942 C C . LEU A 1 237 ? 1.248 10.549 21.439 1.00 94.06 237 LEU A C 1
ATOM 1944 O O . LEU A 1 237 ? 2.147 9.711 21.418 1.00 94.06 237 LEU A O 1
ATOM 1948 N N . LEU A 1 238 ? 1.421 11.787 20.968 1.00 96.25 238 LEU A N 1
ATOM 1949 C CA . LEU A 1 238 ? 2.672 12.241 20.352 1.00 96.25 238 LEU A CA 1
ATOM 1950 C C . LEU A 1 238 ? 3.852 12.168 21.321 1.00 96.25 238 LEU A C 1
ATOM 1952 O O . LEU A 1 238 ? 4.972 11.875 20.909 1.00 96.25 238 LEU A O 1
ATOM 1956 N N . LYS A 1 239 ? 3.613 12.363 22.624 1.00 95.69 239 LYS A N 1
ATOM 1957 C CA . LYS A 1 239 ? 4.653 12.200 23.643 1.00 95.69 239 LYS A CA 1
ATOM 1958 C C . LYS A 1 239 ? 5.110 10.750 23.716 1.00 95.69 239 LYS A C 1
ATOM 1960 O O . LYS A 1 239 ? 6.308 10.500 23.783 1.00 95.69 239 LYS A O 1
ATOM 1965 N N . LYS A 1 240 ? 4.178 9.796 23.655 1.00 95.19 240 LYS A N 1
ATOM 1966 C CA . LYS A 1 240 ? 4.507 8.367 23.613 1.00 95.19 240 LYS A CA 1
ATOM 1967 C C . LYS A 1 240 ? 5.234 7.968 22.333 1.00 95.19 240 LYS A C 1
ATOM 1969 O O . LYS A 1 240 ? 6.165 7.168 22.407 1.00 95.19 240 LYS A O 1
ATOM 1974 N N . MET A 1 241 ? 4.880 8.563 21.196 1.00 96.81 241 MET A N 1
ATOM 1975 C CA . MET A 1 241 ? 5.626 8.389 19.945 1.00 96.81 241 MET A CA 1
ATOM 1976 C C . MET A 1 241 ? 7.063 8.908 20.083 1.00 96.81 241 MET A C 1
ATOM 1978 O O . MET A 1 241 ? 8.008 8.150 19.882 1.00 96.81 241 MET A O 1
ATOM 1982 N N . ALA A 1 242 ? 7.240 10.162 20.510 1.00 97.88 242 ALA A N 1
ATOM 1983 C CA . ALA A 1 242 ? 8.555 10.785 20.664 1.00 97.88 242 ALA A CA 1
ATOM 1984 C C . ALA A 1 242 ? 9.442 10.062 21.697 1.00 97.88 242 ALA A C 1
ATOM 1986 O O . ALA A 1 242 ? 10.633 9.870 21.450 1.00 97.88 242 ALA A O 1
ATOM 1987 N N . GLU A 1 243 ? 8.878 9.611 22.827 1.00 97.62 243 GLU A N 1
ATOM 1988 C CA . GLU A 1 243 ? 9.589 8.826 23.851 1.00 97.62 243 GLU A CA 1
ATOM 1989 C C . GLU A 1 243 ? 10.152 7.519 23.277 1.00 97.62 243 GLU A C 1
ATOM 1991 O O . GLU A 1 243 ? 11.301 7.171 23.548 1.00 97.62 243 GLU A O 1
ATOM 1996 N N . ASN A 1 244 ? 9.365 6.795 22.480 1.00 98.00 244 ASN A N 1
ATOM 1997 C CA . ASN A 1 244 ? 9.803 5.540 21.874 1.00 98.00 244 ASN A CA 1
ATOM 1998 C C . ASN A 1 244 ? 10.812 5.761 20.740 1.00 98.00 244 ASN A C 1
ATOM 2000 O O . ASN A 1 244 ? 11.833 5.082 20.703 1.00 98.00 244 ASN A O 1
ATOM 2004 N N . LEU A 1 245 ? 10.598 6.757 19.877 1.00 98.31 245 LEU A N 1
ATOM 2005 C CA . LEU A 1 245 ? 11.562 7.111 18.828 1.00 98.31 245 LEU A CA 1
ATOM 2006 C C . LEU A 1 245 ? 12.903 7.555 19.413 1.00 98.31 245 LEU A C 1
ATOM 2008 O O . LEU A 1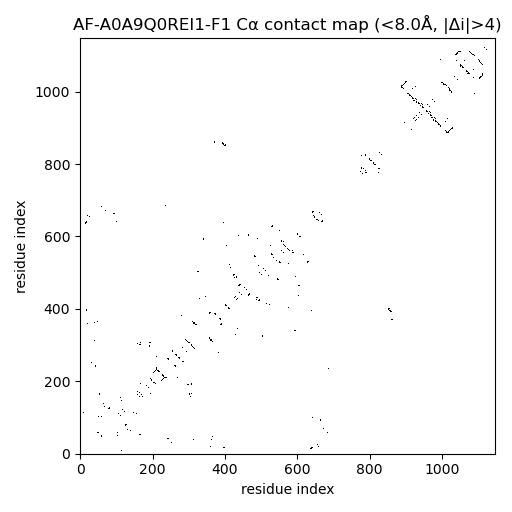 245 ? 13.947 7.195 18.885 1.00 98.31 245 LEU A O 1
ATOM 2012 N N . THR A 1 246 ? 12.887 8.265 20.546 1.00 98.44 246 THR A N 1
ATOM 2013 C CA . THR A 1 246 ? 14.117 8.633 21.262 1.00 98.44 246 THR A CA 1
ATOM 2014 C C . THR A 1 246 ? 14.860 7.399 21.769 1.00 98.44 246 THR A C 1
ATOM 2016 O O . THR A 1 246 ? 16.075 7.333 21.632 1.00 98.44 246 THR A O 1
ATOM 2019 N N . LYS A 1 247 ? 14.152 6.396 22.306 1.00 98.00 247 LYS A N 1
ATOM 2020 C CA . LYS A 1 247 ? 14.774 5.127 22.722 1.00 98.00 247 LYS A CA 1
ATOM 2021 C C . LYS A 1 247 ? 15.337 4.341 21.539 1.00 98.00 247 LYS A C 1
ATOM 2023 O O . LYS A 1 247 ? 16.383 3.726 21.685 1.00 98.00 247 LYS A O 1
ATOM 2028 N N . ALA A 1 248 ? 14.682 4.379 20.377 1.00 97.94 248 ALA A N 1
ATOM 2029 C CA . ALA A 1 248 ? 15.155 3.694 19.173 1.00 97.94 248 ALA A CA 1
ATOM 2030 C C . ALA A 1 248 ? 16.517 4.221 18.672 1.00 97.94 248 ALA A C 1
ATOM 2032 O O . ALA A 1 248 ? 17.266 3.461 18.063 1.00 97.94 248 ALA A O 1
ATOM 2033 N N . ILE A 1 249 ? 16.878 5.480 18.971 1.00 98.25 249 ILE A N 1
ATOM 2034 C CA . ILE A 1 249 ? 18.164 6.087 18.568 1.00 98.25 249 ILE A CA 1
ATOM 2035 C C . ILE A 1 249 ? 19.359 5.279 19.089 1.00 98.25 249 ILE A C 1
ATOM 2037 O O . ILE A 1 249 ? 20.348 5.123 18.372 1.00 98.25 249 ILE A O 1
ATOM 2041 N N . ASP A 1 250 ? 19.264 4.735 20.306 1.00 97.06 250 ASP A N 1
ATOM 2042 C CA . ASP A 1 250 ? 20.344 3.959 20.931 1.00 97.06 250 ASP A CA 1
ATOM 2043 C C . ASP A 1 250 ? 20.601 2.614 20.226 1.00 97.06 250 ASP A C 1
ATOM 2045 O O . ASP A 1 250 ? 21.644 1.993 20.437 1.00 97.06 250 ASP A O 1
ATOM 2049 N N . TYR A 1 251 ? 19.672 2.178 19.372 1.00 97.25 251 TYR A N 1
ATOM 2050 C CA . TYR A 1 251 ? 19.708 0.893 18.671 1.00 97.25 251 TYR A CA 1
ATOM 2051 C C . TYR A 1 251 ? 19.895 1.017 17.156 1.00 97.25 251 TYR A C 1
ATOM 2053 O O . TYR A 1 251 ? 20.009 -0.005 16.483 1.00 97.25 251 TYR A O 1
ATOM 2061 N N . ALA A 1 252 ? 19.945 2.245 16.634 1.00 96.44 252 ALA A N 1
ATOM 2062 C CA . ALA A 1 252 ? 20.141 2.526 15.217 1.00 96.44 252 ALA A CA 1
ATOM 2063 C C . ALA A 1 252 ? 21.475 1.960 14.698 1.00 96.44 252 ALA A C 1
ATOM 2065 O O . ALA A 1 252 ? 22.529 2.142 15.321 1.00 96.44 252 ALA A O 1
ATOM 2066 N N . SER A 1 253 ? 21.434 1.319 13.532 1.00 95.25 253 SER A N 1
ATOM 2067 C CA . SER A 1 253 ? 22.571 0.647 12.896 1.00 95.25 253 SER A CA 1
ATOM 2068 C C . SER A 1 253 ? 23.550 1.626 12.246 1.00 95.25 253 SER A C 1
ATOM 2070 O O . SER A 1 253 ? 24.720 1.295 12.040 1.00 95.25 253 SER A O 1
ATOM 2072 N N . ASN A 1 254 ? 23.118 2.856 11.954 1.00 95.56 254 ASN A N 1
ATOM 2073 C CA . ASN A 1 254 ? 23.965 3.874 11.340 1.00 95.56 254 ASN A CA 1
ATOM 2074 C C . ASN A 1 254 ? 23.595 5.314 11.766 1.00 95.56 254 ASN A C 1
ATOM 2076 O O . ASN A 1 254 ? 22.587 5.572 12.422 1.00 95.56 254 ASN A O 1
ATOM 2080 N N . GLU A 1 255 ? 24.450 6.284 11.423 1.00 97.06 255 GLU A N 1
ATOM 2081 C CA . GLU A 1 255 ? 24.238 7.696 11.786 1.00 97.06 255 GLU A CA 1
ATOM 2082 C C . GLU A 1 255 ? 23.061 8.351 11.047 1.00 97.06 255 GLU A C 1
ATOM 2084 O O . GLU A 1 255 ? 22.500 9.331 11.539 1.00 97.06 255 GLU A O 1
ATOM 2089 N N . THR A 1 256 ? 22.682 7.833 9.878 1.00 96.12 256 THR A N 1
ATOM 2090 C CA . THR A 1 256 ? 21.541 8.332 9.105 1.00 96.12 256 THR A CA 1
ATOM 2091 C C . THR A 1 256 ? 20.230 7.992 9.812 1.00 96.12 256 THR A C 1
ATOM 2093 O O . THR A 1 256 ? 19.430 8.893 10.067 1.00 96.12 256 THR A O 1
ATOM 2096 N N . GLU A 1 257 ? 20.058 6.749 10.263 1.00 97.31 257 GLU A N 1
ATOM 2097 C CA . GLU A 1 257 ? 18.924 6.331 11.093 1.00 97.31 257 GLU A CA 1
ATOM 2098 C C . GLU A 1 257 ? 18.822 7.152 12.390 1.00 97.31 257 GLU A C 1
ATOM 2100 O O . GLU A 1 257 ? 17.737 7.608 12.755 1.00 97.31 257 GLU A O 1
ATOM 2105 N N . LYS A 1 258 ? 19.945 7.419 13.077 1.00 98.12 258 LYS A N 1
ATOM 2106 C CA . LYS A 1 258 ? 19.943 8.256 14.295 1.00 98.12 258 LYS A CA 1
ATOM 2107 C C . LYS A 1 258 ? 19.426 9.664 14.027 1.00 98.12 258 LYS A C 1
ATOM 2109 O O . LYS A 1 258 ? 18.622 10.185 14.801 1.00 98.12 258 LYS A O 1
ATOM 2114 N N . LYS A 1 259 ? 19.888 10.297 12.944 1.00 98.00 259 LYS A N 1
ATOM 2115 C CA . LYS A 1 259 ? 19.442 11.645 12.562 1.00 98.00 259 LYS A CA 1
ATOM 2116 C C . LYS A 1 259 ? 17.973 11.654 12.1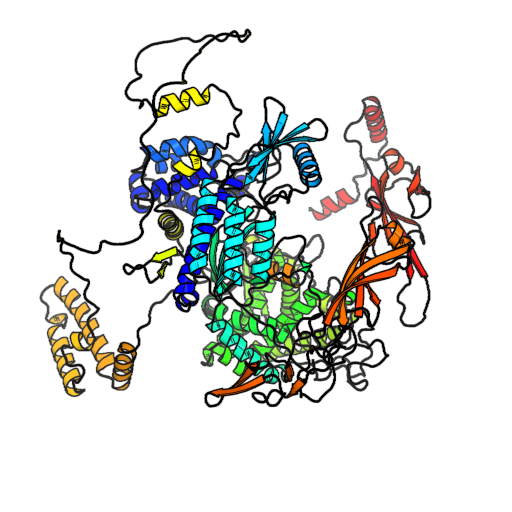66 1.00 98.00 259 LYS A C 1
ATOM 2118 O O . LYS A 1 259 ? 17.250 12.541 12.618 1.00 98.00 259 LYS A O 1
ATOM 2123 N N . MET A 1 260 ? 17.544 10.657 11.393 1.00 97.81 260 MET A N 1
ATOM 2124 C CA . MET A 1 260 ? 16.148 10.447 11.020 1.00 97.81 260 MET A CA 1
ATOM 2125 C C . MET A 1 260 ? 15.256 10.371 12.268 1.00 97.81 260 MET A C 1
ATOM 2127 O O . MET A 1 260 ? 14.336 11.175 12.419 1.00 97.81 260 MET A O 1
ATOM 2131 N N . LEU A 1 261 ? 15.562 9.467 13.204 1.00 98.44 261 LEU A N 1
ATOM 2132 C CA . LEU A 1 261 ? 14.793 9.283 14.437 1.00 98.44 261 LEU A CA 1
ATOM 2133 C C . LEU A 1 261 ? 14.795 10.525 15.332 1.00 98.44 261 LEU A C 1
ATOM 2135 O O . LEU A 1 261 ? 13.754 10.904 15.871 1.00 98.44 261 LEU A O 1
ATOM 2139 N N . ALA A 1 262 ? 15.942 11.196 15.468 1.00 98.12 262 ALA A N 1
ATOM 2140 C CA . ALA A 1 262 ? 16.035 12.437 16.229 1.00 98.12 262 ALA A CA 1
ATOM 2141 C C . ALA A 1 262 ? 15.172 13.549 15.613 1.00 98.12 262 ALA A C 1
ATOM 2143 O O . ALA A 1 262 ? 14.557 14.326 16.344 1.00 98.12 262 ALA A O 1
ATOM 2144 N N . ALA A 1 263 ? 15.117 13.634 14.283 1.00 97.88 263 ALA A N 1
ATOM 2145 C CA . ALA A 1 263 ? 14.278 14.588 13.571 1.00 97.88 263 ALA A CA 1
ATOM 2146 C C . ALA A 1 263 ? 12.782 14.258 13.725 1.00 97.88 263 ALA A C 1
ATOM 2148 O O . ALA A 1 263 ? 12.014 15.154 14.075 1.00 97.88 263 ALA A O 1
ATOM 2149 N N . TYR A 1 264 ? 12.376 12.985 13.628 1.00 97.94 264 TYR A N 1
ATOM 2150 C CA . TYR A 1 264 ? 11.002 12.572 13.949 1.00 97.94 264 TYR A CA 1
ATOM 2151 C C . TYR A 1 264 ? 10.609 12.929 15.389 1.00 97.94 264 TYR A C 1
ATOM 2153 O O . TYR A 1 264 ? 9.563 13.536 15.624 1.00 97.94 264 TYR A O 1
ATOM 2161 N N . ALA A 1 265 ? 11.454 12.596 16.370 1.00 97.81 265 ALA A N 1
ATOM 2162 C CA . ALA A 1 265 ? 11.179 12.879 17.776 1.00 97.81 265 ALA A CA 1
ATOM 2163 C C . ALA A 1 265 ? 11.016 14.388 18.037 1.00 97.81 265 ALA A C 1
ATOM 2165 O O . ALA A 1 265 ? 10.097 14.794 18.756 1.00 97.81 265 ALA A O 1
ATOM 2166 N N . ARG A 1 266 ? 11.852 15.235 17.414 1.00 97.62 266 ARG A N 1
ATOM 2167 C CA . ARG A 1 266 ? 11.700 16.700 17.472 1.00 97.62 266 ARG A CA 1
ATOM 2168 C C . ARG A 1 266 ? 10.422 17.174 16.790 1.00 97.62 266 ARG A C 1
ATOM 2170 O O . ARG A 1 266 ? 9.702 17.970 17.389 1.00 97.62 266 ARG A O 1
ATOM 2177 N N . HIS A 1 267 ? 10.114 16.657 15.599 1.00 96.00 267 HIS A N 1
ATOM 2178 C CA . HIS A 1 267 ? 8.893 16.990 14.871 1.00 96.00 267 HIS A CA 1
ATOM 2179 C C . HIS A 1 267 ? 7.648 16.751 15.729 1.00 96.00 267 HIS A C 1
ATOM 2181 O O . HIS A 1 267 ? 6.871 17.678 15.931 1.00 96.00 267 HIS A O 1
ATOM 2187 N N . PHE A 1 268 ? 7.489 15.558 16.310 1.00 97.12 268 PHE A N 1
ATOM 2188 C CA . PHE A 1 268 ? 6.324 15.259 17.149 1.00 97.12 268 PHE A CA 1
ATOM 2189 C C . PHE A 1 268 ? 6.306 16.067 18.449 1.00 97.12 268 PHE A C 1
ATOM 2191 O O . PHE A 1 268 ? 5.235 16.414 18.949 1.00 97.12 268 PHE A O 1
ATOM 2198 N N . THR A 1 269 ? 7.479 16.409 18.989 1.00 96.69 269 THR A N 1
ATOM 2199 C CA . THR A 1 269 ? 7.575 17.218 20.209 1.00 96.69 269 THR A CA 1
ATOM 2200 C C . THR A 1 269 ? 7.120 18.657 19.964 1.00 96.69 269 THR A C 1
ATOM 2202 O O . THR A 1 269 ? 6.237 19.151 20.666 1.00 96.69 269 THR A O 1
ATOM 2205 N N . VAL A 1 270 ? 7.675 19.312 18.943 1.00 94.19 270 VAL A N 1
ATOM 2206 C CA . VAL A 1 270 ? 7.513 20.757 18.701 1.00 94.19 270 VAL A CA 1
ATOM 2207 C C . VAL A 1 270 ? 6.369 21.070 17.726 1.00 94.19 270 VAL A C 1
ATOM 2209 O O . VAL A 1 270 ? 5.767 22.140 17.809 1.00 94.19 270 VAL A O 1
ATOM 2212 N N . GLY A 1 271 ? 6.035 20.143 16.826 1.00 89.69 271 GLY A N 1
ATOM 2213 C CA . GLY A 1 271 ? 5.077 20.335 15.730 1.00 89.69 271 GLY A CA 1
ATOM 2214 C C . GLY A 1 271 ? 5.669 21.058 14.517 1.00 89.69 271 GLY A C 1
ATOM 2215 O O . GLY A 1 271 ? 4.954 21.787 13.835 1.00 89.69 271 GLY A O 1
ATOM 2216 N N . ASN A 1 272 ? 6.981 20.931 14.289 1.00 86.69 272 ASN A N 1
ATOM 2217 C CA . ASN A 1 272 ? 7.704 21.671 13.252 1.00 86.69 272 ASN A CA 1
ATOM 2218 C C . ASN A 1 272 ? 7.850 20.855 11.959 1.00 86.69 272 ASN A C 1
ATOM 2220 O O . ASN A 1 272 ? 8.473 19.792 11.978 1.00 86.69 272 ASN A O 1
ATOM 2224 N N . ILE A 1 273 ? 7.295 21.321 10.839 1.00 82.81 273 ILE A N 1
ATOM 2225 C CA . ILE A 1 273 ? 7.270 20.540 9.591 1.00 82.81 273 ILE A CA 1
ATOM 2226 C C . ILE A 1 273 ? 8.660 20.394 8.954 1.00 82.81 273 ILE A C 1
ATOM 2228 O O . ILE A 1 273 ? 8.935 19.381 8.318 1.00 82.81 273 ILE A O 1
ATOM 2232 N N . GLU A 1 274 ? 9.579 21.334 9.176 1.00 86.00 274 GLU A N 1
ATOM 2233 C CA . GLU A 1 274 ? 10.953 21.229 8.681 1.00 86.00 274 GLU A CA 1
ATOM 2234 C C . GLU A 1 274 ? 11.728 20.094 9.364 1.00 86.00 274 GLU A C 1
ATOM 2236 O O . GLU A 1 274 ? 12.575 19.468 8.732 1.00 86.00 274 GLU A O 1
ATOM 2241 N N . ASP A 1 275 ? 11.419 19.763 10.622 1.00 92.81 275 ASP A N 1
ATOM 2242 C CA . ASP A 1 275 ? 12.001 18.580 11.268 1.00 92.81 275 ASP A CA 1
ATOM 2243 C C . ASP A 1 275 ? 11.464 17.283 10.640 1.00 92.81 275 ASP A C 1
ATOM 2245 O O . ASP A 1 275 ? 12.213 16.321 10.470 1.00 92.81 275 ASP A O 1
ATOM 2249 N N . PHE A 1 276 ? 10.195 17.259 10.215 1.00 90.75 276 PHE A N 1
ATOM 2250 C CA . PHE A 1 276 ? 9.663 16.133 9.444 1.00 90.75 276 PHE A CA 1
ATOM 2251 C C . PHE A 1 276 ? 10.339 16.038 8.070 1.00 90.75 276 PHE A C 1
ATOM 2253 O O . PHE A 1 276 ? 10.792 14.967 7.676 1.00 90.75 276 PHE A O 1
ATOM 2260 N N . ALA A 1 277 ? 10.504 17.159 7.368 1.00 85.62 277 ALA A N 1
ATOM 2261 C CA . ALA A 1 277 ? 11.250 17.218 6.113 1.00 85.62 277 ALA A CA 1
ATOM 2262 C C . ALA A 1 277 ? 12.663 16.625 6.237 1.00 85.62 277 ALA A C 1
ATOM 2264 O O . ALA A 1 277 ? 13.079 15.829 5.394 1.00 85.62 277 ALA A O 1
ATOM 2265 N N . GLU A 1 278 ? 13.380 16.994 7.301 1.00 91.69 278 GLU A N 1
ATOM 2266 C CA . GLU A 1 278 ? 14.726 16.498 7.590 1.00 91.69 278 GLU A CA 1
ATOM 2267 C C . GLU A 1 278 ? 14.728 14.994 7.881 1.00 91.69 278 GLU A C 1
ATOM 2269 O O . GLU A 1 278 ? 15.576 14.268 7.363 1.00 91.69 278 GLU A O 1
ATOM 2274 N N . SER A 1 279 ? 13.752 14.500 8.651 1.00 94.81 279 SER A N 1
ATOM 2275 C CA . SER A 1 279 ? 13.630 13.063 8.919 1.00 94.81 279 SER A CA 1
ATOM 2276 C C . SER A 1 279 ? 13.456 12.250 7.633 1.00 94.81 279 SER A C 1
ATOM 2278 O O . SER A 1 279 ? 14.156 11.260 7.435 1.00 94.81 279 SER A O 1
ATOM 2280 N N . GLN A 1 280 ? 12.615 12.725 6.709 1.00 90.75 280 GLN A N 1
ATOM 2281 C CA . GLN A 1 280 ? 12.394 12.080 5.416 1.00 90.75 280 GLN A CA 1
ATOM 2282 C C . GLN A 1 280 ? 13.636 12.168 4.518 1.00 90.75 280 GLN A C 1
ATOM 2284 O O . GLN A 1 280 ? 13.939 11.230 3.784 1.00 90.75 280 GLN A O 1
ATOM 2289 N N . TYR A 1 281 ? 14.389 13.271 4.584 1.00 86.50 281 TYR A N 1
ATOM 2290 C CA . TYR A 1 281 ? 15.637 13.420 3.836 1.00 86.50 281 TYR A CA 1
ATOM 2291 C C . TYR A 1 281 ? 16.712 12.432 4.297 1.00 86.50 281 TYR A C 1
ATOM 2293 O O . TYR A 1 281 ? 17.368 11.812 3.462 1.00 86.50 281 TYR A O 1
ATOM 2301 N N . GLU A 1 282 ? 16.891 12.264 5.607 1.00 93.81 282 GLU A N 1
ATOM 2302 C CA . GLU A 1 282 ? 17.808 11.257 6.144 1.00 93.81 282 GLU A CA 1
ATOM 2303 C C . GLU A 1 282 ? 17.315 9.842 5.816 1.00 93.81 282 GLU A C 1
ATOM 2305 O O . GLU A 1 282 ? 18.087 9.043 5.297 1.00 93.81 282 GLU A O 1
ATOM 2310 N N . TRP A 1 283 ? 16.021 9.561 5.971 1.00 93.06 283 TRP A N 1
ATOM 2311 C CA . TRP A 1 283 ? 15.440 8.267 5.609 1.00 93.06 283 TRP A CA 1
ATOM 2312 C C . TRP A 1 283 ? 15.704 7.862 4.148 1.00 93.06 283 TRP A C 1
ATOM 2314 O O . TRP A 1 283 ? 16.096 6.732 3.874 1.00 93.06 283 TRP A O 1
ATOM 2324 N N . VAL A 1 284 ? 15.562 8.783 3.188 1.00 83.25 284 VAL A N 1
ATOM 2325 C CA . VAL A 1 284 ? 15.832 8.502 1.764 1.00 83.25 284 VAL A CA 1
ATOM 2326 C C . VAL A 1 284 ? 17.305 8.158 1.503 1.00 83.25 284 VAL A C 1
ATOM 2328 O O . VAL A 1 284 ? 17.593 7.404 0.564 1.00 83.25 284 VAL A O 1
ATOM 2331 N N . LYS A 1 285 ? 18.242 8.691 2.298 1.00 86.88 285 LYS A N 1
ATOM 2332 C CA . LYS A 1 285 ? 19.678 8.369 2.188 1.00 86.88 285 LYS A CA 1
ATOM 2333 C C . LYS A 1 285 ? 20.016 6.988 2.726 1.00 86.88 285 LYS A C 1
ATOM 2335 O O . LYS A 1 285 ? 21.021 6.428 2.299 1.00 86.88 285 LYS A O 1
ATOM 2340 N N . ASP A 1 286 ? 19.223 6.479 3.658 1.00 88.62 286 ASP A N 1
ATOM 2341 C CA . ASP A 1 286 ? 19.440 5.179 4.271 1.00 88.62 286 ASP A CA 1
ATOM 2342 C C . ASP A 1 286 ? 19.088 4.075 3.268 1.00 88.62 286 ASP A C 1
ATOM 2344 O O . ASP A 1 286 ? 17.918 3.812 2.996 1.00 88.62 286 ASP A O 1
ATOM 2348 N N . LYS A 1 287 ? 20.096 3.506 2.604 1.00 83.06 287 LYS A N 1
ATOM 2349 C CA . LYS A 1 287 ? 19.894 2.513 1.542 1.00 83.06 287 LYS A CA 1
ATOM 2350 C C . LYS A 1 287 ? 20.013 1.105 2.107 1.00 83.06 287 LYS A C 1
ATOM 2352 O O . LYS A 1 287 ? 21.004 0.787 2.756 1.00 83.06 287 LYS A O 1
ATOM 2357 N N . SER A 1 288 ? 19.014 0.287 1.791 1.00 79.94 288 SER A N 1
ATOM 2358 C CA . SER A 1 288 ? 18.955 -1.143 2.104 1.00 79.94 288 SER A CA 1
ATOM 2359 C C . SER A 1 288 ? 19.129 -1.470 3.601 1.00 79.94 288 SER A C 1
ATOM 2361 O O . SER A 1 288 ? 19.953 -2.325 3.933 1.00 79.94 288 SER A O 1
ATOM 2363 N N . PRO A 1 289 ? 18.385 -0.810 4.520 1.00 90.00 289 PRO A N 1
ATOM 2364 C CA . PRO A 1 289 ? 18.404 -1.191 5.929 1.00 90.00 289 PRO A CA 1
ATOM 2365 C C . PRO A 1 289 ? 17.745 -2.562 6.125 1.00 90.00 289 PRO A C 1
ATOM 2367 O O . PRO A 1 289 ? 16.785 -2.902 5.435 1.00 90.00 289 PRO A O 1
ATOM 2370 N N . ASN A 1 290 ? 18.211 -3.342 7.105 1.00 90.81 290 ASN A N 1
ATOM 2371 C CA . ASN A 1 290 ? 17.577 -4.620 7.466 1.00 90.81 290 ASN A CA 1
ATOM 2372 C C . ASN A 1 290 ? 16.179 -4.421 8.079 1.00 90.81 290 ASN A C 1
ATOM 2374 O O . ASN A 1 290 ? 15.321 -5.303 7.986 1.00 90.81 290 ASN A O 1
ATOM 2378 N N . VAL A 1 291 ? 15.964 -3.264 8.715 1.00 94.31 291 VAL A N 1
ATOM 2379 C CA . VAL A 1 291 ? 14.679 -2.820 9.258 1.00 94.31 291 VAL A CA 1
ATOM 2380 C C . VAL A 1 291 ? 14.289 -1.526 8.560 1.00 94.31 291 VAL A C 1
ATOM 2382 O O . VAL A 1 291 ? 14.859 -0.473 8.825 1.00 94.31 291 VAL A O 1
ATOM 2385 N N . GLU A 1 292 ? 13.302 -1.606 7.679 1.00 93.06 292 GLU A N 1
ATOM 2386 C CA . GLU A 1 292 ? 12.773 -0.452 6.962 1.00 93.06 292 GLU A CA 1
ATOM 2387 C C . GLU A 1 292 ? 11.564 0.132 7.710 1.00 93.06 292 GLU A C 1
ATOM 2389 O O . GLU A 1 292 ? 10.758 -0.603 8.293 1.00 93.06 292 GLU A O 1
ATOM 2394 N N . THR A 1 293 ? 11.438 1.461 7.733 1.00 95.31 293 THR A N 1
ATOM 2395 C CA . THR A 1 293 ? 10.401 2.134 8.529 1.00 95.31 293 THR A CA 1
ATOM 2396 C C . THR A 1 293 ? 10.084 3.553 8.064 1.00 95.31 293 THR A C 1
ATOM 2398 O O . THR A 1 293 ? 10.956 4.285 7.604 1.00 95.31 293 THR A O 1
ATOM 2401 N N . ASN A 1 294 ? 8.835 3.984 8.250 1.00 95.00 294 ASN A N 1
ATOM 2402 C CA . ASN A 1 294 ? 8.432 5.387 8.153 1.00 95.00 294 ASN A CA 1
ATOM 2403 C C . ASN A 1 294 ? 7.314 5.682 9.168 1.00 95.00 294 ASN A C 1
ATOM 2405 O O . ASN A 1 294 ? 6.554 4.783 9.526 1.00 95.00 294 ASN A O 1
ATOM 2409 N N . ILE A 1 295 ? 7.216 6.921 9.657 1.00 96.75 295 ILE A N 1
ATOM 2410 C CA . ILE A 1 295 ? 6.205 7.324 10.645 1.00 96.75 295 ILE A CA 1
ATOM 2411 C C . ILE A 1 295 ? 5.901 8.821 10.546 1.00 96.75 295 ILE A C 1
ATOM 2413 O O . ILE A 1 295 ? 6.808 9.645 10.424 1.00 96.75 295 ILE A O 1
ATOM 2417 N N . GLY A 1 296 ? 4.627 9.201 10.637 1.00 95.12 296 GLY A N 1
ATOM 2418 C CA . GLY A 1 296 ? 4.222 10.602 10.565 1.00 95.12 296 GLY A CA 1
ATOM 2419 C C . GLY A 1 296 ? 2.754 10.814 10.235 1.00 95.12 296 GLY A C 1
ATOM 2420 O O . GLY A 1 296 ? 1.920 9.937 10.427 1.00 95.12 296 GLY A O 1
ATOM 2421 N N . PHE A 1 297 ? 2.458 12.015 9.744 1.00 94.44 297 PHE A N 1
ATOM 2422 C CA . PHE A 1 297 ? 1.194 12.346 9.094 1.00 94.44 297 PHE A CA 1
ATOM 2423 C C . PHE A 1 297 ? 1.455 12.333 7.583 1.00 94.44 297 PHE A C 1
ATOM 2425 O O . PHE A 1 297 ? 1.954 13.325 7.046 1.00 94.44 297 PHE A O 1
ATOM 2432 N N . ILE A 1 298 ? 1.218 11.191 6.932 1.00 86.75 298 ILE A N 1
ATOM 2433 C CA . ILE A 1 298 ? 1.819 10.867 5.624 1.00 86.75 298 ILE A CA 1
ATOM 2434 C C . ILE A 1 298 ? 0.833 11.027 4.463 1.00 86.75 298 ILE A C 1
ATOM 2436 O O . ILE A 1 298 ? 1.115 11.757 3.510 1.00 86.75 298 ILE A O 1
ATOM 2440 N N . GLU A 1 299 ? -0.308 10.344 4.540 1.00 80.62 299 GLU A N 1
ATOM 2441 C CA . GLU A 1 299 ? -1.250 10.200 3.429 1.00 80.62 299 GLU A CA 1
ATOM 2442 C C . GLU A 1 299 ? -2.497 11.061 3.637 1.00 80.62 299 GLU A C 1
ATOM 2444 O O . GLU A 1 299 ? -3.066 11.083 4.727 1.00 80.62 299 GLU A O 1
ATOM 2449 N N . SER A 1 300 ? -2.956 11.771 2.604 1.00 83.38 300 SER A N 1
ATOM 2450 C CA . SER A 1 300 ? -4.085 12.710 2.710 1.00 83.38 300 SER A CA 1
ATOM 2451 C C . SER A 1 300 ? -5.429 12.171 2.210 1.00 83.38 300 SER A C 1
ATOM 2453 O O . SER A 1 300 ? -6.388 12.932 2.105 1.00 83.38 300 SER A O 1
ATOM 2455 N N . TYR A 1 301 ? -5.532 10.865 1.938 1.00 76.94 301 TYR A N 1
ATOM 2456 C CA . TYR A 1 301 ? -6.708 10.254 1.299 1.00 76.94 301 TYR A CA 1
ATOM 2457 C C . TYR A 1 301 ? -8.029 10.467 2.048 1.00 76.94 301 TYR A C 1
ATOM 2459 O O . TYR A 1 301 ? -9.067 10.601 1.407 1.00 76.94 301 TYR A O 1
ATOM 2467 N N . ARG A 1 302 ? -7.994 10.487 3.388 1.00 82.38 302 ARG A N 1
ATOM 2468 C CA . ARG A 1 302 ? -9.196 10.514 4.246 1.00 82.38 302 ARG A CA 1
ATOM 2469 C C . ARG A 1 302 ? -9.632 11.917 4.669 1.00 82.38 302 ARG A C 1
ATOM 2471 O O . ARG A 1 302 ? -10.692 12.085 5.272 1.00 82.38 302 ARG A O 1
ATOM 2478 N N . ASP A 1 303 ? -8.829 12.938 4.370 1.00 85.25 303 ASP A N 1
ATOM 2479 C CA . ASP A 1 303 ? -9.305 14.317 4.431 1.00 85.25 303 ASP A CA 1
ATOM 2480 C C . ASP A 1 303 ? -10.177 14.570 3.192 1.00 85.25 303 ASP A C 1
ATOM 2482 O O . ASP A 1 303 ? -9.661 14.465 2.081 1.00 85.25 303 ASP A O 1
ATOM 2486 N N . PRO A 1 304 ? -11.461 14.959 3.317 1.00 79.56 304 PRO A N 1
ATOM 2487 C CA . PRO A 1 304 ? -12.292 15.251 2.148 1.00 79.56 304 PRO A CA 1
ATOM 2488 C C . PRO A 1 304 ? -11.728 16.376 1.261 1.00 79.56 304 PRO A C 1
ATOM 2490 O O . PRO A 1 304 ? -12.054 16.437 0.076 1.00 79.56 304 PRO A O 1
ATOM 2493 N N . MET A 1 305 ? -10.878 17.262 1.799 1.00 83.19 305 MET A N 1
ATOM 2494 C CA . MET A 1 305 ? -10.154 18.265 1.006 1.00 83.19 305 MET A CA 1
ATOM 2495 C C . MET A 1 305 ? -8.833 17.735 0.417 1.00 83.19 305 MET A C 1
ATOM 2497 O O . MET A 1 305 ? -8.293 18.335 -0.511 1.00 83.19 305 MET A O 1
ATOM 2501 N N . GLY A 1 306 ? -8.301 16.632 0.945 1.00 78.44 306 GLY A N 1
ATOM 2502 C CA . GLY A 1 306 ? -7.073 15.994 0.474 1.00 78.44 306 GLY A CA 1
ATOM 2503 C C . GLY A 1 306 ? -5.774 16.697 0.877 1.00 78.44 306 GLY A C 1
ATOM 2504 O O . GLY A 1 306 ? -4.749 16.477 0.231 1.00 78.44 306 GLY A O 1
ATOM 2505 N N . VAL A 1 307 ? -5.781 17.547 1.913 1.00 79.31 307 VAL A N 1
ATOM 2506 C CA . VAL A 1 307 ? -4.610 18.367 2.303 1.00 79.31 307 VAL A CA 1
ATOM 2507 C C . VAL A 1 307 ? -4.086 18.069 3.711 1.00 79.31 307 VAL A C 1
ATOM 2509 O O . VAL A 1 307 ? -2.913 18.297 4.003 1.00 79.31 307 VAL A O 1
ATOM 2512 N N . ARG A 1 308 ? -4.928 17.550 4.606 1.00 88.12 308 ARG A N 1
ATOM 2513 C CA . ARG A 1 308 ? -4.540 17.055 5.934 1.00 88.12 308 ARG A CA 1
ATOM 2514 C C . ARG A 1 308 ? -4.234 15.574 5.837 1.00 88.12 308 ARG A C 1
ATOM 2516 O O . ARG A 1 308 ? -4.908 14.851 5.117 1.00 88.12 308 ARG A O 1
ATOM 2523 N N . CYS A 1 309 ? -3.216 15.132 6.560 1.00 88.94 309 CYS A N 1
ATOM 2524 C CA . CYS A 1 309 ? -2.743 13.762 6.467 1.00 88.94 309 CYS A CA 1
ATOM 2525 C C . CYS A 1 309 ? -3.218 12.928 7.663 1.00 88.94 309 CYS A C 1
ATOM 2527 O O . CYS A 1 309 ? -3.348 13.415 8.792 1.00 88.94 309 CYS A O 1
ATOM 2529 N N . GLU A 1 310 ? -3.516 11.663 7.408 1.00 93.12 310 GLU A N 1
ATOM 2530 C CA . GLU A 1 310 ? -3.718 10.643 8.427 1.00 93.12 310 GLU A CA 1
ATOM 2531 C C . GLU A 1 310 ? -2.385 10.306 9.105 1.00 93.12 310 GLU A C 1
ATOM 2533 O O . GLU A 1 310 ? -1.327 10.294 8.471 1.00 93.12 310 GLU A O 1
ATOM 2538 N N . SER A 1 311 ? -2.436 10.085 10.420 1.00 96.12 311 SER A N 1
ATOM 2539 C CA . SER A 1 311 ? -1.297 9.597 11.185 1.00 96.12 311 SER A CA 1
ATOM 2540 C C . SER A 1 311 ? -1.103 8.109 10.925 1.00 96.12 311 SER A C 1
ATOM 2542 O O . SER A 1 311 ? -1.996 7.310 11.193 1.00 96.12 311 SER A O 1
ATOM 2544 N N . GLU A 1 312 ? 0.092 7.737 10.492 1.00 95.94 312 GLU A N 1
ATOM 2545 C CA . GLU A 1 312 ? 0.471 6.345 10.286 1.00 95.94 312 GLU A CA 1
ATOM 2546 C C . GLU A 1 312 ? 1.933 6.094 10.666 1.00 95.94 312 GLU A C 1
ATOM 2548 O O . GLU A 1 312 ? 2.744 7.018 10.789 1.00 95.94 312 GLU A O 1
ATOM 2553 N N . GLY A 1 313 ? 2.278 4.829 10.875 1.00 96.12 313 GLY A N 1
ATOM 2554 C CA . GLY A 1 313 ? 3.657 4.391 11.033 1.00 96.12 313 GLY A CA 1
ATOM 2555 C C . GLY A 1 313 ? 3.806 2.909 10.758 1.00 96.12 313 GLY A C 1
ATOM 2556 O O . GLY A 1 313 ? 2.915 2.125 11.078 1.00 96.12 313 GLY A O 1
ATOM 2557 N N . TRP A 1 314 ? 4.927 2.510 10.175 1.00 95.75 314 TRP A N 1
ATOM 2558 C CA . TRP A 1 314 ? 5.175 1.116 9.847 1.00 95.75 314 TRP A CA 1
ATOM 2559 C C . TRP A 1 314 ? 6.636 0.726 10.035 1.00 95.75 314 TRP A C 1
ATOM 2561 O O . TRP A 1 314 ? 7.548 1.549 9.959 1.00 95.75 314 TRP A O 1
ATOM 2571 N N . VAL A 1 315 ? 6.834 -0.559 10.307 1.00 96.75 315 VAL A N 1
ATOM 2572 C CA . VAL A 1 315 ? 8.120 -1.218 10.516 1.00 96.75 315 VAL A CA 1
ATOM 2573 C C . VAL A 1 315 ? 8.075 -2.548 9.789 1.00 96.75 315 VAL A C 1
ATOM 2575 O O . VAL A 1 315 ? 7.129 -3.325 9.956 1.00 96.75 315 VAL A O 1
ATOM 2578 N N . ALA A 1 316 ? 9.104 -2.828 9.004 1.00 94.12 316 ALA A N 1
ATOM 2579 C CA . ALA A 1 316 ? 9.212 -4.058 8.250 1.00 94.12 316 ALA A CA 1
ATOM 2580 C C . ALA A 1 316 ? 10.642 -4.586 8.233 1.00 94.12 316 ALA A C 1
ATOM 2582 O O . ALA A 1 316 ? 11.606 -3.826 8.277 1.00 94.12 316 ALA A O 1
ATOM 2583 N N . CYS A 1 317 ? 10.766 -5.904 8.165 1.00 92.31 317 CYS A N 1
ATOM 2584 C CA . CYS A 1 317 ? 12.044 -6.595 8.109 1.00 92.31 317 CYS A CA 1
ATOM 2585 C C . CYS A 1 317 ? 12.314 -7.036 6.674 1.00 92.31 317 CYS A C 1
ATOM 2587 O O . CYS A 1 317 ? 11.419 -7.577 6.025 1.00 92.31 317 CYS A O 1
ATOM 2589 N N . VAL A 1 318 ? 13.539 -6.849 6.191 1.00 84.50 318 VAL A N 1
ATOM 2590 C CA . VAL A 1 318 ? 13.954 -7.408 4.899 1.00 84.50 318 VAL A CA 1
ATOM 2591 C C . VAL A 1 318 ? 14.008 -8.934 4.994 1.00 84.50 318 VAL A C 1
ATOM 2593 O O . VAL A 1 318 ? 14.525 -9.491 5.966 1.00 84.50 318 VAL A O 1
ATOM 2596 N N . ASP A 1 319 ? 13.497 -9.625 3.975 1.00 77.12 319 ASP A N 1
ATOM 2597 C CA . ASP A 1 319 ? 13.676 -11.070 3.855 1.00 77.12 319 ASP A CA 1
ATOM 2598 C C . ASP A 1 319 ? 15.077 -11.381 3.308 1.00 77.12 319 ASP A C 1
ATOM 2600 O O . ASP A 1 319 ? 15.335 -11.341 2.101 1.00 77.12 319 ASP A O 1
ATOM 2604 N N . LEU A 1 320 ? 16.014 -11.663 4.215 1.00 73.94 320 LEU A N 1
ATOM 2605 C CA . LEU A 1 320 ? 17.407 -11.949 3.866 1.00 73.94 320 LEU A CA 1
ATOM 2606 C C . LEU A 1 320 ? 17.572 -13.272 3.104 1.00 73.94 320 LEU A C 1
ATOM 2608 O O . LEU A 1 320 ? 18.529 -13.414 2.342 1.00 73.94 320 LEU A O 1
ATOM 2612 N N . GLU A 1 321 ? 16.686 -14.251 3.297 1.00 73.19 321 GLU A N 1
ATOM 2613 C CA . GLU A 1 321 ? 16.750 -15.524 2.576 1.00 73.19 321 GLU A CA 1
ATOM 2614 C C . GLU A 1 321 ? 16.269 -15.341 1.140 1.00 73.19 321 GLU A C 1
ATOM 2616 O O . GLU A 1 321 ? 16.953 -15.732 0.192 1.00 73.19 321 GLU A O 1
ATOM 2621 N N . GLN A 1 322 ? 15.137 -14.666 0.968 1.00 71.31 322 GLN A N 1
ATOM 2622 C CA . GLN A 1 322 ? 14.612 -14.374 -0.353 1.00 71.31 322 GLN A CA 1
ATOM 2623 C C . GLN A 1 322 ? 15.547 -13.447 -1.141 1.00 71.31 322 GLN A C 1
ATOM 2625 O O . GLN A 1 322 ? 15.817 -13.690 -2.319 1.00 71.31 322 GLN A O 1
ATOM 2630 N N . SER A 1 323 ? 16.142 -12.452 -0.480 1.00 71.75 323 SER A N 1
ATOM 2631 C CA . SER A 1 323 ? 17.153 -11.582 -1.096 1.00 71.75 323 SER A CA 1
ATOM 2632 C C . SER A 1 323 ? 18.364 -12.379 -1.610 1.00 71.75 323 SER A C 1
ATOM 2634 O O . SER A 1 323 ? 18.893 -12.077 -2.680 1.00 71.75 323 SER A O 1
ATOM 2636 N N . LYS A 1 324 ? 18.775 -13.459 -0.919 1.00 77.81 324 LYS A N 1
ATOM 2637 C CA . LYS A 1 324 ? 19.818 -14.382 -1.418 1.00 77.81 324 LYS A CA 1
ATOM 2638 C C . LYS A 1 324 ? 19.365 -15.159 -2.654 1.00 77.81 324 LYS A C 1
ATOM 2640 O O . LYS A 1 324 ? 20.169 -15.330 -3.570 1.00 77.81 324 LYS A O 1
ATOM 2645 N N . LYS A 1 325 ? 18.109 -15.621 -2.709 1.00 79.31 325 LYS A N 1
ATOM 2646 C CA . LYS A 1 325 ? 17.558 -16.300 -3.900 1.00 79.31 325 LYS A CA 1
ATOM 2647 C C . LYS A 1 325 ? 17.606 -15.377 -5.120 1.00 79.31 325 LYS A C 1
ATOM 2649 O O . LYS A 1 325 ? 18.109 -15.782 -6.165 1.00 79.31 325 LYS A O 1
ATOM 2654 N N . PHE A 1 326 ? 17.192 -14.117 -4.973 1.00 73.94 326 PHE A N 1
ATOM 2655 C CA . PHE A 1 326 ? 17.289 -13.134 -6.056 1.00 73.94 326 PHE A CA 1
ATOM 2656 C C . PHE A 1 326 ? 18.735 -12.803 -6.424 1.00 73.94 326 PHE A C 1
ATOM 2658 O O . PHE A 1 326 ? 19.043 -12.722 -7.608 1.00 73.94 326 PHE A O 1
ATOM 2665 N N . ALA A 1 327 ? 19.651 -12.696 -5.457 1.00 76.38 327 ALA A N 1
ATOM 2666 C CA . ALA A 1 327 ? 21.073 -12.511 -5.750 1.00 76.38 327 ALA A CA 1
ATOM 2667 C C . ALA A 1 327 ? 21.658 -13.682 -6.566 1.00 76.38 327 ALA A C 1
ATOM 2669 O O . ALA A 1 327 ? 22.430 -13.468 -7.501 1.00 76.38 327 ALA A O 1
ATOM 2670 N N . ASN A 1 328 ? 21.250 -14.919 -6.266 1.00 84.50 328 ASN A N 1
ATOM 2671 C CA . ASN A 1 328 ? 21.626 -16.092 -7.056 1.00 84.50 328 ASN A CA 1
ATOM 2672 C C . ASN A 1 328 ? 20.998 -16.064 -8.461 1.00 84.50 328 ASN A C 1
ATOM 2674 O O . ASN A 1 328 ? 21.672 -16.402 -9.433 1.00 84.50 328 ASN A O 1
ATOM 2678 N N . LEU A 1 329 ? 19.743 -15.616 -8.586 1.00 80.50 329 LEU A N 1
ATOM 2679 C CA . LEU A 1 329 ? 19.083 -15.424 -9.880 1.00 80.50 329 LEU A CA 1
ATOM 2680 C C . LEU A 1 329 ? 19.803 -14.363 -10.726 1.00 80.50 329 LEU A C 1
ATOM 2682 O O . LEU A 1 329 ? 20.065 -14.592 -11.903 1.00 80.50 329 LEU A O 1
ATOM 2686 N N . VAL A 1 330 ? 20.204 -13.247 -10.114 1.00 74.00 330 VAL A N 1
ATOM 2687 C CA . VAL A 1 330 ? 21.036 -12.201 -10.725 1.00 74.00 330 VAL A CA 1
ATOM 2688 C C . VAL A 1 330 ? 22.365 -12.771 -11.213 1.00 74.00 330 VAL A C 1
ATOM 2690 O O . VAL A 1 330 ? 22.757 -12.518 -12.351 1.00 74.00 330 VAL A O 1
ATOM 2693 N N . ALA A 1 331 ? 23.042 -13.576 -10.391 1.00 84.06 331 ALA A N 1
ATOM 2694 C CA . ALA A 1 331 ? 24.305 -14.206 -10.769 1.00 84.06 331 ALA A CA 1
ATOM 2695 C C . ALA A 1 331 ? 24.160 -15.151 -11.977 1.00 84.06 331 ALA A C 1
ATOM 2697 O O . ALA A 1 331 ? 25.120 -15.335 -12.723 1.00 84.06 331 ALA A O 1
ATOM 2698 N N . LYS A 1 332 ? 22.964 -15.717 -12.186 1.00 89.31 332 LYS A N 1
ATOM 2699 C CA . LYS A 1 332 ? 22.618 -16.579 -13.324 1.00 89.31 332 LYS A CA 1
ATOM 2700 C C . LYS A 1 332 ? 21.956 -15.855 -14.497 1.00 89.31 332 LYS A C 1
ATOM 2702 O O . LYS A 1 332 ? 21.779 -16.463 -15.549 1.00 89.31 332 LYS A O 1
ATOM 2707 N N . ALA A 1 333 ? 21.642 -14.566 -14.375 1.00 81.94 333 ALA A N 1
ATOM 2708 C CA . ALA A 1 333 ? 20.899 -13.821 -15.390 1.00 81.94 333 ALA A CA 1
ATOM 2709 C C . ALA A 1 333 ? 21.566 -13.865 -16.774 1.00 81.94 333 ALA A C 1
ATOM 2711 O O . ALA A 1 333 ? 20.892 -14.085 -17.775 1.00 81.94 333 ALA A O 1
ATOM 2712 N N . THR A 1 334 ? 22.894 -13.742 -16.848 1.00 84.62 334 THR A N 1
ATOM 2713 C CA . THR A 1 334 ? 23.641 -13.780 -18.119 1.00 84.62 334 THR A CA 1
ATOM 2714 C C . THR A 1 334 ? 23.589 -15.138 -18.825 1.00 84.62 334 THR A C 1
ATOM 2716 O O . THR A 1 334 ? 23.737 -15.184 -20.044 1.00 84.62 334 THR A O 1
ATOM 2719 N N . GLU A 1 335 ? 23.356 -16.229 -18.089 1.00 91.31 335 GLU A N 1
ATOM 2720 C CA . GLU A 1 335 ? 23.143 -17.576 -18.638 1.00 91.31 335 GLU A CA 1
ATOM 2721 C C . GLU A 1 335 ? 21.679 -17.796 -19.061 1.00 91.31 335 GLU A C 1
ATOM 2723 O O . GLU A 1 335 ? 21.410 -18.574 -19.973 1.00 91.31 335 GLU A O 1
ATOM 2728 N N . LEU A 1 336 ? 20.733 -17.094 -18.426 1.00 91.25 336 LEU A N 1
ATOM 2729 C CA . LEU A 1 336 ? 19.295 -17.226 -18.681 1.00 91.25 336 LEU A CA 1
ATOM 2730 C C . LEU A 1 336 ? 18.792 -16.331 -19.821 1.00 91.25 336 LEU A C 1
ATOM 2732 O O . LEU A 1 336 ? 17.913 -16.751 -20.567 1.00 91.25 336 LEU A O 1
ATOM 2736 N N . ILE A 1 337 ? 19.346 -15.125 -19.982 1.00 90.12 337 ILE A N 1
ATOM 2737 C CA . ILE A 1 337 ? 18.951 -14.164 -21.030 1.00 90.12 337 ILE A CA 1
ATOM 2738 C C . ILE A 1 337 ? 19.014 -14.770 -22.444 1.00 90.12 337 ILE A C 1
ATOM 2740 O O . ILE A 1 337 ? 18.055 -14.585 -23.190 1.00 90.12 337 ILE A O 1
ATOM 2744 N N . PRO A 1 338 ? 20.054 -15.540 -22.834 1.00 93.44 338 PRO A N 1
ATOM 2745 C CA . PRO A 1 338 ? 20.100 -16.176 -24.152 1.00 93.44 338 PRO A CA 1
ATOM 2746 C C . PRO A 1 338 ? 18.973 -17.181 -24.430 1.00 93.44 338 PRO A C 1
ATOM 2748 O O . PRO A 1 338 ? 18.785 -17.550 -25.586 1.00 93.44 338 PRO A O 1
ATOM 2751 N N . ASN A 1 339 ? 18.246 -17.637 -23.403 1.00 93.88 339 ASN A N 1
ATOM 2752 C CA . ASN A 1 339 ? 17.103 -18.533 -23.578 1.00 93.88 339 ASN A CA 1
ATOM 2753 C C . ASN A 1 339 ? 15.830 -17.782 -23.995 1.00 93.88 339 ASN A C 1
ATOM 2755 O O . ASN A 1 339 ? 14.876 -18.429 -24.423 1.00 93.88 339 ASN A O 1
ATOM 2759 N N . LEU A 1 340 ? 15.785 -16.450 -23.855 1.00 95.25 340 LEU A N 1
ATOM 2760 C CA . LEU A 1 340 ? 14.651 -15.634 -24.288 1.00 95.25 340 LEU A CA 1
ATOM 2761 C C . LEU A 1 340 ? 14.476 -15.723 -25.809 1.00 95.25 340 LEU A C 1
ATOM 2763 O O . LEU A 1 340 ? 15.448 -15.899 -26.541 1.00 95.25 340 LEU A O 1
ATOM 2767 N N . PRO A 1 341 ? 13.235 -15.612 -26.311 1.00 94.94 341 PRO A N 1
ATOM 2768 C CA . PRO A 1 341 ? 12.939 -16.031 -27.673 1.00 94.94 341 PRO A CA 1
ATOM 2769 C C . PRO A 1 341 ? 13.509 -15.090 -28.738 1.00 94.94 341 PRO A C 1
ATOM 2771 O O . PRO A 1 341 ? 13.670 -15.510 -29.877 1.00 94.94 341 PRO A O 1
ATOM 2774 N N . TRP A 1 342 ? 13.830 -13.834 -28.417 1.00 93.62 342 TRP A N 1
ATOM 2775 C CA . TRP A 1 342 ? 14.312 -12.870 -29.409 1.00 93.62 342 TRP A CA 1
ATOM 2776 C C . TRP A 1 342 ? 15.821 -12.982 -29.702 1.00 93.62 342 TRP A C 1
ATOM 2778 O O . TRP A 1 342 ? 16.606 -13.354 -28.833 1.00 93.62 342 TRP A O 1
ATOM 2788 N N . PRO A 1 343 ? 16.267 -12.612 -30.921 1.00 93.25 343 PRO A N 1
ATOM 2789 C CA . PRO A 1 343 ? 17.681 -12.643 -31.287 1.00 93.25 343 PRO A CA 1
ATOM 2790 C C . PRO A 1 343 ? 18.544 -11.687 -30.455 1.00 93.25 343 PRO A C 1
ATOM 2792 O O . PRO A 1 343 ? 18.075 -10.656 -29.977 1.00 93.25 343 PRO A O 1
ATOM 2795 N N . LYS A 1 344 ? 19.852 -11.966 -30.400 1.00 91.12 344 LYS A N 1
ATOM 2796 C CA . LYS A 1 344 ? 20.849 -11.150 -29.684 1.00 91.12 344 LYS A CA 1
ATOM 2797 C C . LYS A 1 344 ? 20.846 -9.667 -30.085 1.00 91.12 344 LYS A C 1
ATOM 2799 O O . LYS A 1 344 ? 21.094 -8.816 -29.239 1.00 91.12 344 LYS A O 1
ATOM 2804 N N . ASP A 1 345 ? 20.539 -9.346 -31.342 1.00 90.75 345 ASP A N 1
ATOM 2805 C CA . ASP A 1 345 ? 20.472 -7.955 -31.823 1.00 90.75 345 ASP A CA 1
ATOM 2806 C C . ASP A 1 345 ? 19.370 -7.128 -31.132 1.00 90.75 345 ASP A C 1
ATOM 2808 O O . ASP A 1 345 ? 19.443 -5.899 -31.093 1.00 90.75 345 ASP A O 1
ATOM 2812 N N . PHE A 1 346 ? 18.373 -7.805 -30.554 1.00 92.75 346 PHE A N 1
ATOM 2813 C CA . PHE A 1 346 ? 17.251 -7.231 -29.813 1.00 92.75 346 PHE A CA 1
ATOM 2814 C C . PHE A 1 346 ? 17.471 -7.252 -28.293 1.00 92.75 346 PHE A C 1
ATOM 2816 O O . PHE A 1 346 ? 16.540 -6.968 -27.539 1.00 92.75 346 PHE A O 1
ATOM 2823 N N . GLU A 1 347 ? 18.688 -7.551 -27.833 1.00 91.31 347 GLU A N 1
ATOM 2824 C CA . GLU A 1 347 ? 19.052 -7.616 -26.417 1.00 91.31 347 GLU A CA 1
ATOM 2825 C C . GLU A 1 347 ? 20.172 -6.626 -26.060 1.00 91.31 347 GLU A C 1
ATOM 2827 O O . GLU A 1 347 ? 20.960 -6.199 -26.909 1.00 91.31 347 GLU A O 1
ATOM 2832 N N . LEU A 1 348 ? 20.212 -6.205 -24.795 1.00 76.88 348 LEU A N 1
ATOM 2833 C CA . LEU A 1 348 ? 21.234 -5.312 -24.262 1.00 76.88 348 LEU A CA 1
ATOM 2834 C C . LEU A 1 348 ? 22.618 -5.978 -24.282 1.00 76.88 348 LEU A C 1
ATOM 2836 O O . LEU A 1 348 ? 22.774 -7.162 -23.998 1.00 76.88 348 LEU A O 1
ATOM 2840 N N . GLU A 1 349 ? 23.658 -5.190 -24.563 1.00 74.75 349 GLU A N 1
ATOM 2841 C CA . GLU A 1 349 ? 25.045 -5.686 -24.565 1.00 74.75 349 GLU A CA 1
ATOM 2842 C C . GLU A 1 349 ? 25.562 -5.999 -23.159 1.00 74.75 349 GLU A C 1
ATOM 2844 O O . GLU A 1 349 ? 26.438 -6.843 -22.979 1.00 74.75 349 GLU A O 1
ATOM 2849 N N . THR A 1 350 ? 25.051 -5.291 -22.153 1.00 71.56 350 THR A N 1
ATOM 2850 C CA . THR A 1 350 ? 25.405 -5.481 -20.747 1.00 71.56 350 THR A CA 1
ATOM 2851 C C . THR A 1 350 ? 24.134 -5.469 -19.919 1.00 71.56 350 THR A C 1
ATOM 2853 O O . THR A 1 350 ? 23.381 -4.497 -19.945 1.00 71.56 350 THR A O 1
ATOM 2856 N N . PHE A 1 351 ? 23.916 -6.548 -19.173 1.00 67.69 351 PHE A N 1
ATOM 2857 C CA . PHE A 1 351 ? 22.832 -6.642 -18.210 1.00 67.69 351 PHE A CA 1
ATOM 2858 C C . PHE A 1 351 ? 23.233 -5.938 -16.910 1.00 67.69 351 PHE A C 1
ATOM 2860 O O . PHE A 1 351 ? 24.274 -6.247 -16.326 1.00 67.69 351 PHE A O 1
ATOM 2867 N N . LEU A 1 352 ? 22.414 -4.988 -16.461 1.00 51.56 352 LEU A N 1
ATOM 2868 C CA . LEU A 1 352 ? 22.572 -4.326 -15.169 1.00 51.56 352 LEU A CA 1
ATOM 2869 C C . LEU A 1 352 ? 21.487 -4.847 -14.236 1.00 51.56 352 LEU A C 1
ATOM 2871 O O . LEU A 1 352 ? 20.306 -4.598 -14.457 1.00 51.56 352 LEU A O 1
ATOM 2875 N N . ALA A 1 353 ? 21.897 -5.572 -13.201 1.00 50.00 353 ALA A N 1
ATOM 2876 C CA . ALA A 1 353 ? 20.959 -6.108 -12.234 1.00 50.00 353 ALA A CA 1
ATOM 2877 C C . ALA A 1 353 ? 20.337 -4.976 -11.388 1.00 50.00 353 ALA A C 1
ATOM 2879 O O . ALA A 1 353 ? 21.086 -4.155 -10.846 1.00 50.00 353 ALA A O 1
ATOM 2880 N N . PRO A 1 354 ? 19.002 -4.920 -11.258 1.00 51.44 354 PRO A N 1
ATOM 2881 C CA . PRO A 1 354 ? 18.329 -4.041 -10.317 1.00 51.44 354 PRO A CA 1
ATOM 2882 C C . PRO A 1 354 ? 18.603 -4.479 -8.870 1.00 51.44 354 PRO A C 1
ATOM 2884 O O . PRO A 1 354 ? 18.826 -5.657 -8.590 1.00 51.44 354 PRO A O 1
ATOM 2887 N N . ASP A 1 355 ? 18.571 -3.516 -7.947 1.00 45.41 355 ASP A N 1
ATOM 2888 C CA . ASP A 1 355 ? 18.565 -3.785 -6.506 1.00 45.41 355 ASP A CA 1
ATOM 2889 C C . ASP A 1 355 ? 17.145 -4.205 -6.094 1.00 45.41 355 ASP A C 1
ATOM 2891 O O . ASP A 1 355 ? 16.184 -3.495 -6.404 1.00 45.41 355 ASP A O 1
ATOM 2895 N N . PHE A 1 356 ? 16.999 -5.369 -5.457 1.00 52.84 356 PHE A N 1
ATOM 2896 C CA . PHE A 1 356 ? 15.699 -5.968 -5.143 1.00 52.84 356 PHE A CA 1
ATOM 2897 C C . PHE A 1 356 ? 15.605 -6.272 -3.648 1.00 52.84 356 PHE A C 1
ATOM 2899 O O . PHE A 1 356 ? 16.241 -7.203 -3.154 1.00 52.84 356 PHE A O 1
ATOM 2906 N N . THR A 1 357 ? 14.801 -5.493 -2.924 1.00 59.88 357 THR A N 1
ATOM 2907 C CA . THR A 1 357 ? 14.546 -5.689 -1.493 1.00 59.88 357 THR A CA 1
ATOM 2908 C C . THR A 1 357 ? 13.081 -6.027 -1.265 1.00 59.88 357 THR A C 1
ATOM 2910 O O . THR A 1 357 ? 12.180 -5.230 -1.523 1.00 59.88 357 THR A O 1
ATOM 2913 N N . SER A 1 358 ? 12.841 -7.235 -0.762 1.00 68.88 358 SER A N 1
ATOM 2914 C CA . SER A 1 358 ? 11.517 -7.649 -0.311 1.00 68.88 358 SER A CA 1
ATOM 2915 C C . SER A 1 358 ? 11.398 -7.449 1.191 1.00 68.88 358 SER A C 1
ATOM 2917 O O . SER A 1 358 ? 12.321 -7.799 1.935 1.00 68.88 358 SER A O 1
ATOM 2919 N N . ILE A 1 359 ? 10.279 -6.883 1.642 1.00 83.62 359 ILE A N 1
ATOM 2920 C CA . ILE A 1 359 ? 10.050 -6.615 3.059 1.00 83.62 359 ILE A CA 1
ATOM 2921 C C . ILE A 1 359 ? 8.793 -7.310 3.583 1.00 83.62 359 ILE A C 1
ATOM 2923 O O . ILE A 1 359 ? 7.753 -7.377 2.927 1.00 83.62 359 ILE A O 1
ATOM 2927 N N . ASN A 1 360 ? 8.885 -7.769 4.824 1.00 89.56 360 ASN A N 1
ATOM 2928 C CA . ASN A 1 360 ? 7.792 -8.351 5.582 1.00 89.56 360 ASN A CA 1
ATOM 2929 C C . ASN A 1 360 ? 7.382 -7.383 6.691 1.00 89.56 360 ASN A C 1
ATOM 2931 O O . ASN A 1 360 ? 8.173 -7.051 7.576 1.00 89.56 360 ASN A O 1
ATOM 2935 N N . VAL A 1 361 ? 6.138 -6.912 6.630 1.00 92.75 361 VAL A N 1
ATOM 2936 C CA . VAL A 1 361 ? 5.558 -5.984 7.604 1.00 92.75 361 VAL A CA 1
ATOM 2937 C C . VAL A 1 361 ? 5.510 -6.647 8.970 1.00 92.75 361 VAL A C 1
ATOM 2939 O O . VAL A 1 361 ? 4.863 -7.678 9.142 1.00 92.75 361 VAL A O 1
ATOM 2942 N N . LEU A 1 362 ? 6.160 -6.024 9.945 1.00 94.12 362 LEU A N 1
ATOM 2943 C CA . LEU A 1 362 ? 6.103 -6.417 11.347 1.00 94.12 362 LEU A CA 1
ATOM 2944 C C . LEU A 1 362 ? 5.036 -5.618 12.102 1.00 94.12 362 LEU A C 1
ATOM 2946 O O . LEU A 1 362 ? 4.370 -6.123 13.003 1.00 94.12 362 LEU A O 1
ATOM 2950 N N . THR A 1 363 ? 4.893 -4.343 11.750 1.00 96.19 363 THR A N 1
ATOM 2951 C CA . THR A 1 363 ? 3.901 -3.430 12.313 1.00 96.19 363 THR A CA 1
ATOM 2952 C C . THR A 1 363 ? 3.508 -2.401 11.261 1.00 96.19 363 THR A C 1
ATOM 2954 O O . THR A 1 363 ? 4.361 -1.851 10.576 1.00 96.19 363 THR A O 1
ATOM 2957 N N . PHE A 1 364 ? 2.218 -2.113 11.169 1.00 96.56 364 PHE A N 1
ATOM 2958 C CA . PHE A 1 364 ? 1.616 -1.046 10.390 1.00 96.56 364 PHE A CA 1
ATOM 2959 C C . PHE A 1 364 ? 0.463 -0.465 11.212 1.00 96.56 364 PHE A C 1
ATOM 2961 O O . PHE A 1 364 ? -0.620 -1.046 11.303 1.00 96.56 364 PHE A O 1
ATOM 2968 N N . GLY A 1 365 ? 0.717 0.666 11.859 1.00 94.50 365 GLY A N 1
ATOM 2969 C CA . GLY A 1 365 ? -0.268 1.415 12.620 1.00 94.50 365 GLY A CA 1
ATOM 2970 C C . GLY A 1 365 ? -0.914 2.492 11.757 1.00 94.50 365 GLY A C 1
ATOM 2971 O O . GLY A 1 365 ? -0.267 3.485 11.450 1.00 94.50 365 GLY A O 1
ATOM 2972 N N . GLY A 1 366 ? -2.182 2.305 11.397 1.00 92.44 366 GLY A N 1
ATOM 2973 C CA . GLY A 1 366 ? -2.977 3.212 10.563 1.00 92.44 366 GLY A CA 1
ATOM 2974 C C . GLY A 1 366 ? -4.381 2.644 10.329 1.00 92.44 366 GLY A C 1
ATOM 2975 O O . GLY A 1 366 ? -4.749 1.650 10.958 1.00 92.44 366 GLY A O 1
ATOM 2976 N N . SER A 1 367 ? -5.157 3.246 9.426 1.00 89.81 367 SER A N 1
ATOM 2977 C CA . SER A 1 367 ? -6.531 2.807 9.119 1.00 89.81 367 SER A CA 1
ATOM 2978 C C . SER A 1 367 ? -6.617 1.554 8.240 1.00 89.81 367 SER A C 1
ATOM 2980 O O . SER A 1 367 ? -7.672 0.929 8.134 1.00 89.81 367 SER A O 1
ATOM 2982 N N . GLY A 1 368 ? -5.512 1.153 7.616 1.00 85.75 368 GLY A N 1
ATOM 2983 C CA . GLY A 1 368 ? -5.424 -0.059 6.817 1.00 85.75 368 GLY A CA 1
ATOM 2984 C C . GLY A 1 368 ? -3.988 -0.354 6.407 1.00 85.75 368 GLY A C 1
ATOM 2985 O O . GLY A 1 368 ? -3.129 0.522 6.443 1.00 85.75 368 GLY A O 1
ATOM 2986 N N . VAL A 1 369 ? -3.728 -1.601 6.015 1.00 86.88 369 VAL A N 1
ATOM 2987 C CA . VAL A 1 369 ? -2.413 -2.019 5.516 1.00 86.88 369 VAL A CA 1
ATOM 2988 C C . VAL A 1 369 ? -2.452 -1.988 3.985 1.00 86.88 369 VAL A C 1
ATOM 2990 O O . VAL A 1 369 ? -3.242 -2.738 3.394 1.00 86.88 369 VAL A O 1
ATOM 2993 N N . PRO A 1 370 ? -1.666 -1.116 3.324 1.00 76.81 370 PRO A N 1
ATOM 2994 C CA . PRO A 1 370 ? -1.573 -1.095 1.875 1.00 76.81 370 PRO A CA 1
ATOM 2995 C C . PRO A 1 370 ? -0.794 -2.321 1.394 1.00 76.81 370 PRO A C 1
ATOM 2997 O O . PRO A 1 370 ? -0.373 -3.173 2.169 1.00 76.81 370 PRO A O 1
ATOM 3000 N N . LEU A 1 371 ? -0.621 -2.437 0.087 1.00 67.06 371 LEU A N 1
ATOM 3001 C CA . LEU A 1 371 ? 0.133 -3.543 -0.505 1.00 67.06 371 LEU A CA 1
ATOM 3002 C C . LEU A 1 371 ? 1.495 -3.079 -1.038 1.00 67.06 371 LEU A C 1
ATOM 3004 O O . LEU A 1 371 ? 2.424 -3.874 -1.124 1.00 67.06 371 LEU A O 1
ATOM 3008 N N . GLY A 1 372 ? 1.638 -1.776 -1.288 1.00 60.25 372 GLY A N 1
ATOM 3009 C CA . GLY A 1 372 ? 2.901 -1.104 -1.559 1.00 60.25 372 GLY A CA 1
ATOM 3010 C C . GLY A 1 372 ? 2.820 0.378 -1.194 1.00 60.25 372 GLY A C 1
ATOM 3011 O O . GLY A 1 372 ? 1.729 0.910 -0.985 1.00 60.25 372 GLY A O 1
ATOM 3012 N N . ILE A 1 373 ? 3.979 1.025 -1.074 1.00 62.72 373 ILE A N 1
ATOM 3013 C CA . ILE A 1 373 ? 4.125 2.403 -0.582 1.00 62.72 373 ILE A CA 1
ATOM 3014 C C . ILE A 1 373 ? 5.172 3.144 -1.422 1.00 62.72 373 ILE A C 1
ATOM 3016 O O . ILE A 1 373 ? 6.221 2.583 -1.747 1.00 62.72 373 ILE A O 1
ATOM 3020 N N . ASN A 1 374 ? 4.918 4.419 -1.728 1.00 61.50 374 ASN A N 1
ATOM 3021 C CA . ASN A 1 374 ? 5.864 5.325 -2.385 1.00 61.50 374 ASN A CA 1
ATOM 3022 C C . ASN A 1 374 ? 5.926 6.657 -1.628 1.00 61.50 374 ASN A C 1
ATOM 3024 O O . ASN A 1 374 ? 5.018 7.477 -1.725 1.00 61.50 374 ASN A O 1
ATOM 3028 N N . VAL A 1 375 ? 7.008 6.875 -0.882 1.00 67.06 375 VAL A N 1
ATOM 3029 C CA . VAL A 1 375 ? 7.163 8.019 0.035 1.00 67.06 375 VAL A CA 1
ATOM 3030 C C . VAL A 1 375 ? 8.585 8.601 -0.063 1.00 67.06 375 VAL A C 1
ATOM 3032 O O . VAL A 1 375 ? 9.489 7.917 -0.556 1.00 67.06 375 VAL A O 1
ATOM 3035 N N . PRO A 1 376 ? 8.830 9.868 0.338 1.00 67.75 376 PRO A N 1
ATOM 3036 C CA . PRO A 1 376 ? 7.911 10.815 0.983 1.00 67.75 376 PRO A CA 1
ATOM 3037 C C . PRO A 1 376 ? 6.945 11.553 0.039 1.00 67.75 376 PRO A C 1
ATOM 3039 O O . PRO A 1 376 ? 7.249 11.834 -1.124 1.00 67.75 376 PRO A O 1
ATOM 3042 N N . ASN A 1 377 ? 5.811 11.986 0.600 1.00 66.00 377 ASN A N 1
ATOM 3043 C CA . ASN A 1 377 ? 4.818 12.863 -0.039 1.00 66.00 377 ASN A CA 1
ATOM 3044 C C . ASN A 1 377 ? 5.147 14.351 0.173 1.00 66.00 377 ASN A C 1
ATOM 3046 O O . ASN A 1 377 ? 4.317 15.145 0.613 1.00 66.00 377 ASN A O 1
ATOM 3050 N N . LEU A 1 378 ? 6.399 14.727 -0.101 1.00 63.97 378 LEU A N 1
ATOM 3051 C CA . LEU A 1 378 ? 6.907 16.089 0.077 1.00 63.97 378 LEU A CA 1
ATOM 3052 C C . LEU A 1 378 ? 7.197 16.753 -1.278 1.00 63.97 378 LEU A C 1
ATOM 3054 O O . LEU A 1 378 ? 7.593 16.071 -2.225 1.00 63.97 378 LEU A O 1
ATOM 3058 N N . PRO A 1 379 ? 7.056 18.088 -1.392 1.00 42.91 379 PRO A N 1
ATOM 3059 C CA . PRO A 1 379 ? 7.186 18.791 -2.671 1.00 42.91 379 PRO A CA 1
ATOM 3060 C C . PRO A 1 379 ? 8.600 18.727 -3.282 1.00 42.91 379 PRO A C 1
ATOM 3062 O O . PRO A 1 379 ? 8.754 18.962 -4.477 1.00 42.91 379 PRO A O 1
ATOM 3065 N N . TRP A 1 380 ? 9.626 18.361 -2.502 1.00 52.19 380 TRP A N 1
ATOM 3066 C CA . TRP A 1 380 ? 11.007 18.132 -2.961 1.00 52.19 380 TRP A CA 1
ATOM 3067 C C . TRP A 1 380 ? 11.315 16.654 -3.269 1.00 52.19 380 TRP A C 1
ATOM 3069 O O . TRP A 1 380 ? 12.371 16.131 -2.900 1.00 52.19 380 TRP A O 1
ATOM 3079 N N . ARG A 1 381 ? 10.406 15.962 -3.968 1.00 41.09 381 ARG A N 1
ATOM 3080 C CA . ARG A 1 381 ? 10.631 14.585 -4.468 1.00 41.09 381 ARG A CA 1
ATOM 3081 C C . ARG A 1 381 ? 11.860 14.444 -5.375 1.00 41.09 381 ARG A C 1
ATOM 3083 O O . ARG A 1 381 ? 12.386 13.347 -5.533 1.00 41.09 381 ARG A O 1
ATOM 3090 N N . ASP A 1 382 ? 12.359 15.545 -5.928 1.00 38.94 382 ASP A N 1
ATOM 3091 C CA . ASP A 1 382 ? 13.623 15.613 -6.669 1.00 38.94 382 ASP A CA 1
ATOM 3092 C C . ASP A 1 382 ? 14.855 15.248 -5.819 1.00 38.94 382 ASP A C 1
ATOM 3094 O O . ASP A 1 382 ? 15.906 14.926 -6.370 1.00 38.94 382 ASP A O 1
ATOM 3098 N N . ARG A 1 383 ? 14.733 15.242 -4.484 1.00 50.12 383 ARG A N 1
ATOM 3099 C CA . ARG A 1 383 ? 15.790 14.822 -3.546 1.00 50.12 383 ARG A CA 1
ATOM 3100 C C . ARG A 1 383 ? 15.809 13.317 -3.257 1.00 50.12 383 ARG A C 1
ATOM 3102 O O . ARG A 1 383 ? 16.637 12.869 -2.466 1.00 50.12 383 ARG A O 1
ATOM 3109 N N . GLY A 1 384 ? 14.936 12.553 -3.914 1.00 51.41 384 GLY A N 1
ATOM 3110 C CA . GLY A 1 384 ? 14.829 11.101 -3.812 1.00 51.41 384 GLY A CA 1
ATOM 3111 C C . GLY A 1 384 ? 13.580 10.636 -3.059 1.00 51.41 384 GLY A C 1
ATOM 3112 O O . GLY A 1 384 ? 12.934 11.397 -2.342 1.00 51.41 384 GLY A O 1
ATOM 3113 N N . PHE A 1 385 ? 13.250 9.364 -3.249 1.00 61.91 385 PHE A N 1
ATOM 3114 C CA . PHE A 1 385 ? 12.109 8.663 -2.660 1.00 61.91 385 PHE A CA 1
ATOM 3115 C C . PHE A 1 385 ? 12.465 7.177 -2.491 1.00 61.91 385 PHE A C 1
ATOM 3117 O O . PHE A 1 385 ? 13.499 6.732 -3.003 1.00 61.91 385 PHE A O 1
ATOM 3124 N N . LYS A 1 386 ? 11.631 6.412 -1.781 1.00 69.06 386 LYS A N 1
ATOM 3125 C CA . LYS A 1 386 ? 11.695 4.944 -1.767 1.00 69.06 386 LYS A CA 1
ATOM 3126 C C . LYS A 1 386 ? 10.350 4.348 -2.174 1.00 69.06 386 LYS A C 1
ATOM 3128 O O . LYS A 1 386 ? 9.292 4.888 -1.849 1.00 69.06 386 LYS A O 1
ATOM 3133 N N . ASN A 1 387 ? 10.434 3.225 -2.876 1.00 60.34 387 ASN A N 1
ATOM 3134 C CA . ASN A 1 387 ? 9.321 2.336 -3.173 1.00 60.34 387 ASN A CA 1
ATOM 3135 C C . ASN A 1 387 ? 9.467 1.098 -2.313 1.00 60.34 387 ASN A C 1
ATOM 3137 O O . ASN A 1 387 ? 10.573 0.573 -2.197 1.00 60.34 387 ASN A O 1
ATOM 3141 N N . VAL A 1 388 ? 8.367 0.634 -1.741 1.00 64.56 388 VAL A N 1
ATOM 3142 C CA . VAL A 1 388 ? 8.399 -0.513 -0.848 1.00 64.56 388 VAL A CA 1
ATOM 3143 C C . VAL A 1 388 ? 7.200 -1.415 -1.121 1.00 64.56 388 VAL A C 1
ATOM 3145 O O . VAL A 1 388 ? 6.071 -0.933 -1.207 1.00 64.56 388 VAL A O 1
ATOM 3148 N N . ASN A 1 389 ? 7.452 -2.715 -1.270 1.00 66.12 389 ASN A N 1
ATOM 3149 C CA . ASN A 1 389 ? 6.440 -3.742 -1.512 1.00 66.12 389 ASN A CA 1
ATOM 3150 C C . ASN A 1 389 ? 6.236 -4.600 -0.255 1.00 66.12 389 ASN A C 1
ATOM 3152 O O . ASN A 1 389 ? 7.211 -5.108 0.290 1.00 66.12 389 ASN A O 1
ATOM 3156 N N . LEU A 1 390 ? 4.990 -4.774 0.199 1.00 78.44 390 LEU A N 1
ATOM 3157 C CA . LEU A 1 390 ? 4.675 -5.448 1.463 1.00 78.44 390 LEU A CA 1
ATOM 3158 C C . LEU A 1 390 ? 4.381 -6.938 1.221 1.00 78.44 390 LEU A C 1
ATOM 3160 O O . LEU A 1 390 ? 3.232 -7.352 1.045 1.00 78.44 390 LEU A O 1
ATOM 3164 N N . GLN A 1 391 ? 5.432 -7.758 1.206 1.00 77.00 391 GLN A N 1
ATOM 3165 C CA . GLN A 1 391 ? 5.370 -9.141 0.733 1.00 77.00 391 GLN A CA 1
ATOM 3166 C C . GLN A 1 391 ? 4.443 -10.027 1.571 1.00 77.00 391 GLN A C 1
ATOM 3168 O O . GLN A 1 391 ? 3.558 -10.685 1.027 1.00 77.00 391 GLN A O 1
ATOM 3173 N N . ASN A 1 392 ? 4.594 -10.056 2.894 1.00 84.81 392 ASN A N 1
ATOM 3174 C CA . ASN A 1 392 ? 3.723 -10.875 3.739 1.00 84.81 392 ASN A CA 1
ATOM 3175 C C . ASN A 1 392 ? 2.247 -10.435 3.698 1.00 84.81 392 ASN A C 1
ATOM 3177 O O . ASN A 1 392 ? 1.366 -11.277 3.852 1.00 84.81 392 ASN A O 1
ATOM 3181 N N . VAL A 1 393 ? 1.950 -9.161 3.414 1.00 82.19 393 VAL A N 1
ATOM 3182 C CA . VAL A 1 393 ? 0.572 -8.685 3.193 1.00 82.19 393 VAL A CA 1
ATOM 3183 C C . VAL A 1 393 ? -0.001 -9.296 1.921 1.00 82.19 393 VAL A C 1
ATOM 3185 O O . VAL A 1 393 ? -1.107 -9.838 1.954 1.00 82.19 393 VAL A O 1
ATOM 3188 N N . LEU A 1 394 ? 0.772 -9.280 0.831 1.00 70.81 394 LEU A N 1
ATOM 3189 C CA . LEU A 1 394 ? 0.422 -9.961 -0.414 1.00 70.81 394 LEU A CA 1
ATOM 3190 C C . LEU A 1 394 ? 0.182 -11.455 -0.165 1.00 70.81 394 LEU A C 1
ATOM 3192 O O . LEU A 1 394 ? -0.893 -11.963 -0.461 1.00 70.81 394 LEU A O 1
ATOM 3196 N N . LEU A 1 395 ? 1.137 -12.157 0.441 1.00 72.69 395 LEU A N 1
ATOM 3197 C CA . LEU A 1 395 ? 1.070 -13.611 0.619 1.00 72.69 395 LEU A CA 1
ATOM 3198 C C . LEU A 1 395 ? 0.005 -14.072 1.625 1.00 72.69 395 LEU A C 1
ATOM 3200 O O . LEU A 1 395 ? -0.462 -15.207 1.560 1.00 72.69 395 LEU A O 1
ATOM 3204 N N . SER A 1 396 ? -0.409 -13.218 2.559 1.00 73.19 396 SER A N 1
ATOM 3205 C CA . SER A 1 396 ? -1.376 -13.606 3.590 1.00 73.19 396 SER A CA 1
ATOM 3206 C C . SER A 1 396 ? -2.763 -13.950 3.029 1.00 73.19 396 SER A C 1
ATOM 3208 O O . SER A 1 396 ? -3.463 -14.798 3.585 1.00 73.19 396 SER A O 1
ATOM 3210 N N . ARG A 1 397 ? -3.141 -13.384 1.874 1.00 64.69 397 ARG A N 1
ATOM 3211 C CA . ARG A 1 397 ? -4.483 -13.562 1.295 1.00 64.69 397 ARG A CA 1
ATOM 3212 C C . ARG A 1 397 ? -4.645 -14.890 0.533 1.00 64.69 397 ARG A C 1
ATOM 3214 O O . ARG A 1 397 ? -5.652 -15.128 -0.120 1.00 64.69 397 ARG A O 1
ATOM 3221 N N . VAL A 1 398 ? -3.679 -15.804 0.624 1.00 60.12 398 VAL A N 1
ATOM 3222 C CA . VAL A 1 398 ? -3.717 -17.143 0.002 1.00 60.12 398 VAL A CA 1
ATOM 3223 C C . VAL A 1 398 ? -4.253 -18.198 0.980 1.00 60.12 398 VAL A C 1
ATOM 3225 O O . VAL A 1 398 ? -3.896 -19.361 0.830 1.00 60.12 398 VAL A O 1
ATOM 3228 N N . THR A 1 399 ? -5.076 -17.871 1.998 1.00 51.91 399 THR A N 1
ATOM 3229 C CA . THR A 1 399 ? -5.258 -18.770 3.172 1.00 51.91 399 THR A CA 1
ATOM 3230 C C . THR A 1 399 ? -6.637 -19.397 3.571 1.00 51.91 399 THR A C 1
ATOM 3232 O O . THR A 1 399 ? -6.557 -20.231 4.457 1.00 51.91 399 THR A O 1
ATOM 3235 N N . ASP A 1 400 ? -7.808 -19.258 2.890 1.00 54.66 400 ASP A N 1
ATOM 3236 C CA . ASP A 1 400 ? -9.044 -20.105 3.124 1.00 54.66 400 ASP A CA 1
ATOM 3237 C C . ASP A 1 400 ? -9.900 -20.849 1.987 1.00 54.66 400 ASP A C 1
ATOM 3239 O O . ASP A 1 400 ? -10.549 -21.848 2.293 1.00 54.66 400 ASP A O 1
ATOM 3243 N N . LYS A 1 401 ? -9.877 -20.485 0.687 1.00 67.50 401 LYS A N 1
ATOM 3244 C CA . LYS A 1 401 ? -10.599 -20.961 -0.516 1.00 67.50 401 LYS A CA 1
ATOM 3245 C C . LYS A 1 401 ? -10.169 -20.258 -1.837 1.00 67.50 401 LYS A C 1
ATOM 3247 O O . LYS A 1 401 ? -10.114 -19.026 -1.901 1.00 67.50 401 LYS A O 1
ATOM 3252 N N . VAL A 1 402 ? -9.871 -20.986 -2.924 1.00 76.81 402 VAL A N 1
ATOM 3253 C CA . VAL A 1 402 ? -9.514 -20.409 -4.243 1.00 76.81 402 VAL A CA 1
ATOM 3254 C C . VAL A 1 402 ? -10.738 -20.434 -5.158 1.00 76.81 402 VAL A C 1
ATOM 3256 O O . VAL A 1 402 ? -11.098 -21.469 -5.710 1.00 76.81 402 VAL A O 1
ATOM 3259 N N . SER A 1 403 ? -11.382 -19.283 -5.377 1.00 83.94 403 SER A N 1
ATOM 3260 C CA . SER A 1 403 ? -12.549 -19.219 -6.272 1.00 83.94 403 SER A CA 1
ATOM 3261 C C . SER A 1 403 ? -12.241 -19.689 -7.700 1.00 83.94 403 SER A C 1
ATOM 3263 O O . SER A 1 403 ? -11.162 -19.423 -8.227 1.00 83.94 403 SER A O 1
ATOM 3265 N N . PHE A 1 404 ? -13.223 -20.328 -8.337 1.00 91.69 404 PHE A N 1
ATOM 3266 C CA . PHE A 1 404 ? -13.198 -20.764 -9.740 1.00 91.69 404 PHE A CA 1
ATOM 3267 C C . PHE A 1 404 ? -12.217 -21.892 -10.099 1.00 91.69 404 PHE A C 1
ATOM 3269 O O . PHE A 1 404 ? -11.989 -22.121 -11.283 1.00 91.69 404 PHE A O 1
ATOM 3276 N N . LEU A 1 405 ? -11.658 -22.614 -9.125 1.00 91.69 405 LEU A N 1
ATOM 3277 C CA . LEU A 1 405 ? -10.875 -23.833 -9.367 1.00 91.69 405 LEU A CA 1
ATOM 3278 C C . LEU A 1 405 ? -11.663 -25.082 -8.956 1.00 91.69 405 LEU A C 1
ATOM 3280 O O . LEU A 1 405 ? -12.579 -25.006 -8.135 1.00 91.69 405 LEU A O 1
ATOM 3284 N N . ASN A 1 406 ? -11.314 -26.234 -9.534 1.00 92.12 406 ASN A N 1
ATOM 3285 C CA . ASN A 1 406 ? -11.733 -27.517 -8.972 1.00 92.12 406 ASN A CA 1
ATOM 3286 C C . ASN A 1 406 ? -10.952 -27.792 -7.671 1.00 92.12 406 ASN A C 1
ATOM 3288 O O . ASN A 1 406 ? -9.952 -27.137 -7.382 1.00 92.12 406 ASN A O 1
ATOM 3292 N N . LYS A 1 407 ? -11.406 -28.772 -6.886 1.00 90.19 407 LYS A N 1
ATOM 3293 C CA . LYS A 1 407 ? -10.849 -29.042 -5.555 1.00 90.19 407 LYS A CA 1
ATOM 3294 C C . LYS A 1 407 ? -9.366 -29.448 -5.579 1.00 90.19 407 LYS A C 1
ATOM 3296 O O . LYS A 1 407 ? -8.616 -29.046 -4.698 1.00 90.19 407 LYS A O 1
ATOM 3301 N N . GLU A 1 408 ? -8.938 -30.225 -6.573 1.00 92.56 408 GLU A N 1
ATOM 3302 C CA . GLU A 1 408 ? -7.544 -30.685 -6.681 1.00 92.56 408 GLU A CA 1
ATOM 3303 C C . GLU A 1 408 ? -6.600 -29.522 -7.014 1.00 92.56 408 GLU A C 1
ATOM 3305 O O . GLU A 1 408 ? -5.558 -29.345 -6.379 1.00 92.56 408 GLU A O 1
ATOM 3310 N N . ASP A 1 409 ? -6.997 -28.684 -7.971 1.00 93.31 409 ASP A N 1
ATOM 3311 C CA . ASP A 1 409 ? -6.267 -27.480 -8.358 1.00 93.31 409 ASP A CA 1
ATOM 3312 C C . ASP A 1 409 ? -6.253 -26.428 -7.250 1.00 93.31 409 ASP A C 1
ATOM 3314 O O . ASP A 1 409 ? -5.249 -25.744 -7.060 1.00 93.31 409 ASP A O 1
ATOM 3318 N N . GLU A 1 410 ? -7.346 -26.307 -6.498 1.00 89.06 410 GLU A N 1
ATOM 3319 C CA . GLU A 1 410 ? -7.436 -25.459 -5.313 1.00 89.06 410 GLU A CA 1
ATOM 3320 C C . GLU A 1 410 ? -6.419 -25.893 -4.247 1.00 89.06 410 GLU A C 1
ATOM 3322 O O . GLU A 1 410 ? -5.627 -25.065 -3.791 1.00 89.06 410 GLU A O 1
ATOM 3327 N N . GLU A 1 411 ? -6.371 -27.184 -3.903 1.00 89.75 411 GLU A N 1
ATOM 3328 C CA . GLU A 1 411 ? -5.411 -27.740 -2.939 1.00 89.75 411 GLU A CA 1
ATOM 3329 C C . GLU A 1 411 ? -3.953 -27.547 -3.397 1.00 89.75 411 GLU A C 1
ATOM 3331 O O . GLU A 1 411 ? -3.083 -27.175 -2.600 1.00 89.75 411 GLU A O 1
ATOM 3336 N N . LEU A 1 412 ? -3.669 -27.743 -4.690 1.00 91.25 412 LEU A N 1
ATOM 3337 C CA . LEU A 1 412 ? -2.342 -27.492 -5.255 1.00 91.25 412 LEU A CA 1
ATOM 3338 C C . LEU A 1 412 ? -1.979 -26.004 -5.248 1.00 91.25 412 LEU A C 1
ATOM 3340 O O . LEU A 1 412 ? -0.851 -25.660 -4.886 1.00 91.25 412 LEU A O 1
ATOM 3344 N N . ALA A 1 413 ? -2.911 -25.126 -5.625 1.00 87.56 413 ALA A N 1
ATOM 3345 C CA . ALA A 1 413 ? -2.699 -23.683 -5.653 1.00 87.56 413 ALA A CA 1
ATOM 3346 C C . ALA A 1 413 ? -2.390 -23.149 -4.255 1.00 87.56 413 ALA A C 1
ATOM 3348 O O . ALA A 1 413 ? -1.411 -22.432 -4.076 1.00 87.56 413 ALA A O 1
ATOM 3349 N N . ILE A 1 414 ? -3.157 -23.572 -3.251 1.00 82.19 414 ILE A N 1
ATOM 3350 C CA . ILE A 1 414 ? -2.904 -23.269 -1.839 1.00 82.19 414 ILE A CA 1
ATOM 3351 C C . ILE A 1 414 ? -1.477 -23.654 -1.435 1.00 82.19 414 ILE A C 1
ATOM 3353 O O . ILE A 1 414 ? -0.780 -22.874 -0.786 1.00 82.19 414 ILE A O 1
ATOM 3357 N N . LYS A 1 415 ? -1.031 -24.850 -1.835 1.00 85.38 415 LYS A N 1
ATOM 3358 C CA . LYS A 1 415 ? 0.272 -25.388 -1.438 1.00 85.38 415 LYS A CA 1
ATOM 3359 C C . LYS A 1 415 ? 1.450 -24.696 -2.127 1.00 85.38 415 LYS A C 1
ATOM 3361 O O . LYS A 1 415 ? 2.463 -24.445 -1.479 1.00 85.38 415 LYS A O 1
ATOM 3366 N N . TYR A 1 416 ? 1.354 -24.436 -3.430 1.00 87.88 416 TYR A N 1
ATOM 3367 C CA . TYR A 1 416 ? 2.501 -24.019 -4.248 1.00 87.88 416 TYR A CA 1
ATOM 3368 C C . TYR A 1 416 ? 2.463 -22.555 -4.697 1.00 87.88 416 TYR A C 1
ATOM 3370 O O . TYR A 1 416 ? 3.451 -22.093 -5.267 1.00 87.88 416 TYR A O 1
ATOM 3378 N N . PHE A 1 417 ? 1.388 -21.802 -4.418 1.00 84.56 417 PHE A N 1
ATOM 3379 C CA . PHE A 1 417 ? 1.263 -20.415 -4.871 1.00 84.56 417 PHE A CA 1
ATOM 3380 C C . PHE A 1 417 ? 2.450 -19.554 -4.445 1.00 84.56 417 PHE A C 1
ATOM 3382 O O . PHE A 1 417 ? 3.030 -18.904 -5.304 1.00 84.56 417 PHE A O 1
ATOM 3389 N N . VAL A 1 418 ? 2.839 -19.569 -3.162 1.00 76.81 418 VAL A N 1
ATOM 3390 C CA . VAL A 1 418 ? 3.925 -18.709 -2.657 1.00 76.81 418 VAL A CA 1
ATOM 3391 C C . VAL A 1 418 ? 5.199 -18.946 -3.462 1.00 76.81 418 VAL A C 1
ATOM 3393 O O . VAL A 1 418 ? 5.730 -18.016 -4.055 1.00 76.81 418 VAL A O 1
ATOM 3396 N N . GLY A 1 419 ? 5.618 -20.207 -3.574 1.00 82.19 419 GLY A N 1
ATOM 3397 C CA . GLY A 1 419 ? 6.782 -20.597 -4.362 1.00 82.19 419 GLY A CA 1
ATOM 3398 C C . GLY A 1 419 ? 6.687 -20.196 -5.833 1.00 82.19 419 GLY A C 1
ATOM 3399 O O . GLY A 1 419 ? 7.625 -19.632 -6.388 1.00 82.19 419 GLY A O 1
ATOM 3400 N N . SER A 1 420 ? 5.532 -20.438 -6.455 1.00 88.75 420 SER A N 1
ATOM 3401 C CA . SER A 1 420 ? 5.286 -20.058 -7.849 1.00 88.75 420 SER A CA 1
ATOM 3402 C C . SER A 1 420 ? 5.302 -18.543 -8.066 1.00 88.75 420 SER A C 1
ATOM 3404 O O . SER A 1 420 ? 5.814 -18.067 -9.075 1.00 88.75 420 SER A O 1
ATOM 3406 N N . PHE A 1 421 ? 4.805 -17.783 -7.091 1.00 82.56 421 PHE A N 1
ATOM 3407 C CA . PHE A 1 421 ? 4.733 -16.333 -7.129 1.00 82.56 421 PHE A CA 1
ATOM 3408 C C . PHE A 1 421 ? 6.110 -15.702 -6.936 1.00 82.56 421 PHE A C 1
ATOM 3410 O O . PHE A 1 421 ? 6.443 -14.767 -7.654 1.00 82.56 421 PHE A O 1
ATOM 3417 N N . GLU A 1 422 ? 6.939 -16.237 -6.035 1.00 78.62 422 GLU A N 1
ATOM 3418 C CA . GLU A 1 422 ? 8.339 -15.813 -5.889 1.00 78.62 422 GLU A CA 1
ATOM 3419 C C . GLU A 1 422 ? 9.119 -15.982 -7.197 1.00 78.62 422 GLU A C 1
ATOM 3421 O O . GLU A 1 422 ? 9.817 -15.059 -7.621 1.00 78.62 422 GLU A O 1
ATOM 3426 N N . VAL A 1 423 ? 8.956 -17.135 -7.858 1.00 87.25 423 VAL A N 1
ATOM 3427 C CA . VAL A 1 423 ? 9.558 -17.404 -9.172 1.00 87.25 423 VAL A CA 1
ATOM 3428 C C . VAL A 1 423 ? 9.052 -16.394 -10.203 1.00 87.25 423 VAL A C 1
ATOM 3430 O O . VAL A 1 423 ? 9.860 -15.768 -10.888 1.00 87.25 423 VAL A O 1
ATOM 3433 N N . GLN A 1 424 ? 7.732 -16.199 -10.294 1.00 88.50 424 GLN A N 1
ATOM 3434 C CA . GLN A 1 424 ? 7.124 -15.279 -11.255 1.00 88.50 424 GLN A CA 1
ATOM 3435 C C . GLN A 1 424 ? 7.605 -13.844 -11.063 1.00 88.50 424 GLN A C 1
ATOM 3437 O O . GLN A 1 424 ? 8.039 -13.233 -12.030 1.00 88.50 424 GLN A O 1
ATOM 3442 N N . VAL A 1 425 ? 7.569 -13.319 -9.835 1.00 77.56 425 VAL A N 1
ATOM 3443 C CA . VAL A 1 425 ? 8.003 -11.949 -9.521 1.00 77.56 425 VAL A CA 1
ATOM 3444 C C . VAL A 1 425 ? 9.494 -11.785 -9.793 1.00 77.56 425 VAL A C 1
ATOM 3446 O O . VAL A 1 425 ? 9.892 -10.826 -10.445 1.00 77.56 425 VAL A O 1
ATOM 3449 N N . GLY A 1 426 ? 10.322 -12.746 -9.372 1.00 72.38 426 GLY A N 1
ATOM 3450 C CA . GLY A 1 426 ? 11.756 -12.707 -9.646 1.00 72.38 426 GLY A CA 1
ATOM 3451 C C . GLY A 1 426 ? 12.075 -12.607 -11.122 1.00 72.38 426 GLY A C 1
ATOM 3452 O O . GLY A 1 426 ? 12.877 -11.772 -11.529 1.00 72.38 426 GLY A O 1
ATOM 3453 N N . LEU A 1 427 ? 11.427 -13.442 -11.930 1.00 85.81 427 LEU A N 1
ATOM 3454 C CA . LEU A 1 427 ? 11.612 -13.437 -13.373 1.00 85.81 427 LEU A CA 1
ATOM 3455 C C . LEU A 1 427 ? 11.006 -12.194 -14.028 1.00 85.81 427 LEU A C 1
ATOM 3457 O O . LEU A 1 427 ? 11.662 -11.612 -14.882 1.00 85.81 427 LEU A O 1
ATOM 3461 N N . HIS A 1 428 ? 9.803 -11.777 -13.634 1.00 82.75 428 HIS A N 1
ATOM 3462 C CA . HIS A 1 428 ? 9.096 -10.606 -14.160 1.00 82.75 428 HIS A CA 1
ATOM 3463 C C . HIS A 1 428 ? 9.922 -9.325 -13.984 1.00 82.75 428 HIS A C 1
ATOM 3465 O O . HIS A 1 428 ? 10.147 -8.586 -14.941 1.00 82.75 428 HIS A O 1
ATOM 3471 N N . GLU A 1 429 ? 10.437 -9.097 -12.779 1.00 69.62 429 GLU A N 1
ATOM 3472 C CA . GLU A 1 429 ? 11.165 -7.874 -12.435 1.00 69.62 429 GLU A CA 1
ATOM 3473 C C . GLU A 1 429 ? 12.585 -7.891 -13.010 1.00 69.62 429 GLU A C 1
ATOM 3475 O O . GLU A 1 429 ? 13.017 -6.948 -13.677 1.00 69.62 429 GLU A O 1
ATOM 3480 N N . LEU A 1 430 ? 13.317 -8.992 -12.801 1.00 71.38 430 LEU A N 1
ATOM 3481 C CA . LEU A 1 430 ? 14.722 -9.085 -13.189 1.00 71.38 430 LEU A CA 1
ATOM 3482 C C . LEU A 1 430 ? 14.904 -9.305 -14.692 1.00 71.38 430 LEU A C 1
ATOM 3484 O O . LEU A 1 430 ? 15.694 -8.615 -15.333 1.00 71.38 430 LEU A O 1
ATOM 3488 N N . LEU A 1 431 ? 14.219 -10.312 -15.238 1.00 82.88 431 LEU A N 1
ATOM 3489 C CA . LEU A 1 431 ? 14.419 -10.787 -16.607 1.00 82.88 431 LEU A CA 1
ATOM 3490 C C . LEU A 1 431 ? 13.284 -10.379 -17.544 1.00 82.88 431 LEU A C 1
ATOM 3492 O O . LEU A 1 431 ? 13.472 -10.415 -18.753 1.00 82.88 431 LEU A O 1
ATOM 3496 N N . GLY A 1 432 ? 12.128 -9.973 -17.027 1.00 80.62 432 GLY A N 1
ATOM 3497 C CA . GLY A 1 432 ? 11.085 -9.309 -17.788 1.00 80.62 432 GLY A CA 1
ATOM 3498 C C . GLY A 1 432 ? 11.530 -7.886 -18.074 1.00 80.62 432 GLY A C 1
ATOM 3499 O O . GLY A 1 432 ? 12.117 -7.630 -19.124 1.00 80.62 432 GLY A O 1
ATOM 3500 N N . HIS A 1 433 ? 11.323 -6.961 -17.138 1.00 73.56 433 HIS A N 1
ATOM 3501 C CA . HIS A 1 433 ? 11.651 -5.541 -17.328 1.00 73.56 433 HIS A CA 1
ATOM 3502 C C . HIS A 1 433 ? 13.133 -5.264 -17.618 1.00 73.56 433 HIS A C 1
ATOM 3504 O O . HIS A 1 433 ? 13.431 -4.383 -18.424 1.00 73.56 433 HIS A O 1
ATOM 3510 N N . GLY A 1 434 ? 14.054 -6.029 -17.022 1.00 69.31 434 GLY A N 1
ATOM 3511 C CA . GLY A 1 434 ? 15.500 -5.839 -17.189 1.00 69.31 434 GLY A CA 1
ATOM 3512 C C . GLY A 1 434 ? 16.089 -6.275 -18.539 1.00 69.31 434 GLY A C 1
ATOM 3513 O O . GLY A 1 434 ? 17.292 -6.114 -18.744 1.00 69.31 434 GLY A O 1
ATOM 3514 N N . THR A 1 435 ? 15.282 -6.820 -19.454 1.00 80.31 435 THR A N 1
ATOM 3515 C CA . THR A 1 435 ? 15.733 -7.341 -20.759 1.00 80.31 435 THR A CA 1
ATOM 3516 C C . THR A 1 435 ? 15.041 -6.661 -21.935 1.00 80.31 435 THR A C 1
ATOM 3518 O O . THR A 1 435 ? 13.973 -6.051 -21.800 1.00 80.31 435 THR A O 1
ATOM 3521 N N . GLY A 1 436 ? 15.640 -6.804 -23.115 1.00 83.44 436 GLY A N 1
ATOM 3522 C CA . GLY A 1 436 ? 15.153 -6.239 -24.364 1.00 83.44 436 GLY A CA 1
ATOM 3523 C C . GLY A 1 436 ? 15.749 -4.860 -24.648 1.00 83.44 436 GLY A C 1
ATOM 3524 O O . GLY A 1 436 ? 15.686 -3.926 -23.847 1.00 83.44 436 GLY A O 1
ATOM 3525 N N . LYS A 1 437 ? 16.315 -4.709 -25.844 1.00 88.81 437 LYS A N 1
ATOM 3526 C CA . LYS A 1 437 ? 16.952 -3.479 -26.319 1.00 88.81 437 LYS A CA 1
ATOM 3527 C C . LYS A 1 437 ? 15.970 -2.626 -27.105 1.00 88.81 437 LYS A C 1
ATOM 3529 O O . LYS A 1 437 ? 15.283 -3.124 -27.993 1.00 88.81 437 LYS A O 1
ATOM 3534 N N . LEU A 1 438 ? 15.959 -1.319 -26.855 1.00 86.88 438 LEU A N 1
ATOM 3535 C CA . LEU A 1 438 ? 15.361 -0.364 -27.789 1.00 86.88 438 LEU A CA 1
ATOM 3536 C C . LEU A 1 438 ? 16.373 -0.057 -28.895 1.00 86.88 438 LEU A C 1
ATOM 3538 O O . LEU A 1 438 ? 17.511 0.338 -28.619 1.00 86.88 438 LEU A O 1
ATOM 3542 N N . LEU A 1 439 ? 15.963 -0.246 -30.147 1.00 92.62 439 LEU A N 1
ATOM 3543 C CA . LEU A 1 439 ? 16.778 0.071 -31.313 1.00 92.62 439 LEU A CA 1
ATOM 3544 C C . LEU A 1 439 ? 16.643 1.558 -31.593 1.00 92.62 439 LEU A C 1
ATOM 3546 O O . LEU A 1 439 ? 15.538 2.064 -31.781 1.00 92.62 439 LEU A O 1
ATOM 3550 N N . MET A 1 440 ? 17.758 2.272 -31.582 1.00 87.06 440 MET A N 1
ATOM 3551 C CA . MET A 1 440 ? 17.772 3.727 -31.590 1.00 87.06 440 MET A CA 1
ATOM 3552 C C . MET A 1 440 ? 18.799 4.260 -32.578 1.00 87.06 440 MET A C 1
ATOM 3554 O O . MET A 1 440 ? 19.874 3.690 -32.774 1.00 87.06 440 MET A O 1
ATOM 3558 N N . GLU A 1 441 ? 18.458 5.401 -33.158 1.00 90.69 441 GLU A N 1
ATOM 3559 C CA . GLU A 1 441 ? 19.383 6.278 -33.856 1.00 90.69 441 GLU A CA 1
ATOM 3560 C C . GLU A 1 441 ? 19.875 7.348 -32.887 1.00 90.69 441 GLU A C 1
ATOM 3562 O O . GLU A 1 441 ? 19.087 8.044 -32.242 1.00 90.69 441 GLU A O 1
ATOM 3567 N N . ASN A 1 442 ? 21.192 7.455 -32.775 1.00 79.75 442 ASN A N 1
ATOM 3568 C CA . ASN A 1 442 ? 21.862 8.461 -31.975 1.00 79.75 442 ASN A CA 1
ATOM 3569 C C . ASN A 1 442 ? 21.787 9.833 -32.671 1.00 79.75 442 ASN A C 1
ATOM 3571 O O . ASN A 1 442 ? 21.611 9.907 -33.889 1.00 79.75 442 ASN A O 1
ATOM 3575 N N . PRO A 1 443 ? 21.961 10.948 -31.937 1.00 79.38 443 PRO A N 1
ATOM 3576 C CA . PRO A 1 443 ? 21.927 12.293 -32.522 1.00 79.38 443 PRO A CA 1
ATOM 3577 C C . PRO A 1 443 ? 22.941 12.544 -33.650 1.00 79.38 443 PRO A C 1
ATOM 3579 O O . PRO A 1 443 ? 22.746 13.455 -34.450 1.00 79.38 443 PRO A O 1
ATOM 3582 N N . ASP A 1 444 ? 24.020 11.762 -33.712 1.00 85.81 444 ASP A N 1
ATOM 3583 C CA . ASP A 1 444 ? 25.045 11.821 -34.760 1.00 85.81 444 ASP A CA 1
ATOM 3584 C C . ASP A 1 444 ? 24.696 10.989 -36.013 1.00 85.81 444 ASP A C 1
ATOM 3586 O O . ASP A 1 444 ? 25.491 10.924 -36.950 1.00 85.81 444 ASP A O 1
ATOM 3590 N N . GLY A 1 445 ? 23.515 10.362 -36.041 1.00 87.94 445 GLY A N 1
ATOM 3591 C CA . GLY A 1 445 ? 23.044 9.498 -37.123 1.00 87.94 445 GLY A CA 1
ATOM 3592 C C . GLY A 1 445 ? 23.573 8.062 -37.061 1.00 87.94 445 GLY A C 1
ATOM 3593 O O . GLY A 1 445 ? 23.220 7.251 -37.917 1.00 87.94 445 GLY A O 1
ATOM 3594 N N . SER A 1 446 ? 24.403 7.716 -36.069 1.00 92.50 446 SER A N 1
ATOM 3595 C CA . SER A 1 446 ? 24.819 6.329 -35.844 1.00 92.50 446 SER A CA 1
ATOM 3596 C C . SER A 1 446 ? 23.676 5.502 -35.249 1.00 92.50 446 SER A C 1
ATOM 3598 O O . SER A 1 446 ? 22.853 6.006 -34.486 1.00 92.50 446 SER A O 1
ATOM 3600 N N . LEU A 1 447 ? 23.607 4.216 -35.594 1.00 91.44 447 LEU A N 1
ATOM 3601 C CA . LEU A 1 447 ? 22.629 3.290 -35.022 1.00 91.44 447 LEU A CA 1
ATOM 3602 C C . LEU A 1 447 ? 23.257 2.540 -33.850 1.00 91.44 447 LEU A C 1
ATOM 3604 O O . LEU A 1 447 ? 24.411 2.121 -33.921 1.00 91.44 447 LEU A O 1
ATOM 3608 N N . ASN A 1 448 ? 22.489 2.325 -32.782 1.00 87.75 448 ASN A N 1
ATOM 3609 C CA . ASN A 1 448 ? 22.938 1.522 -31.643 1.00 87.75 448 ASN A CA 1
ATOM 3610 C C . ASN A 1 448 ? 22.838 0.003 -31.897 1.00 87.75 448 ASN A C 1
ATOM 3612 O O . ASN A 1 448 ? 22.978 -0.775 -30.958 1.00 87.75 448 ASN A O 1
ATOM 3616 N N . PHE A 1 449 ? 22.559 -0.425 -33.130 1.00 91.19 449 PHE A N 1
ATOM 3617 C CA . PHE A 1 449 ? 22.366 -1.815 -33.547 1.00 91.19 449 PHE A CA 1
ATOM 3618 C C . PHE A 1 449 ? 22.972 -2.051 -34.937 1.00 91.19 449 PHE A C 1
ATOM 3620 O O . PHE A 1 449 ? 23.227 -1.091 -35.666 1.00 91.19 449 PHE A O 1
ATOM 3627 N N . ASP A 1 450 ? 23.206 -3.315 -35.311 1.00 90.81 450 ASP A N 1
ATOM 3628 C CA . ASP A 1 450 ? 23.730 -3.655 -36.639 1.00 90.81 450 ASP A CA 1
ATOM 3629 C C . ASP A 1 450 ? 22.661 -3.381 -37.718 1.00 90.81 450 ASP A C 1
ATOM 3631 O O . ASP A 1 450 ? 21.599 -4.007 -37.691 1.00 90.81 450 ASP A O 1
ATOM 3635 N N . PRO A 1 451 ? 22.917 -2.506 -38.711 1.00 85.75 451 PRO A N 1
ATOM 3636 C CA . PRO A 1 451 ? 21.989 -2.265 -39.817 1.00 85.75 451 PRO A CA 1
ATOM 3637 C C . PRO A 1 451 ? 21.642 -3.519 -40.640 1.00 85.75 451 PRO A C 1
ATOM 3639 O O . PRO A 1 451 ? 20.688 -3.497 -41.418 1.00 85.75 451 PRO A O 1
ATOM 3642 N N . LYS A 1 452 ? 22.428 -4.598 -40.524 1.00 89.94 452 LYS A N 1
ATOM 3643 C CA . LYS A 1 452 ? 22.181 -5.892 -41.180 1.00 89.94 452 LYS A CA 1
ATOM 3644 C C . LYS A 1 452 ? 21.290 -6.830 -40.367 1.00 89.94 452 LYS A C 1
ATOM 3646 O O . LYS A 1 452 ? 20.946 -7.897 -40.879 1.00 89.94 452 LYS A O 1
ATOM 3651 N N . ALA A 1 453 ? 20.935 -6.468 -39.136 1.00 91.38 453 ALA A N 1
ATOM 3652 C CA . ALA A 1 453 ? 20.063 -7.281 -38.304 1.00 91.38 453 ALA A CA 1
ATOM 3653 C C . ALA A 1 453 ? 18.685 -7.461 -38.966 1.00 91.38 453 ALA A C 1
ATOM 3655 O O . ALA A 1 453 ? 18.144 -6.566 -39.630 1.00 91.38 453 ALA A O 1
ATOM 3656 N N . ILE A 1 454 ? 18.137 -8.664 -38.807 1.00 94.44 454 ILE A N 1
ATOM 3657 C CA . ILE A 1 454 ? 16.883 -9.095 -39.426 1.00 94.44 454 ILE A CA 1
ATOM 3658 C C . ILE A 1 454 ? 15.779 -9.070 -38.375 1.00 94.44 454 ILE A C 1
ATOM 3660 O O . ILE A 1 454 ? 15.947 -9.587 -37.273 1.00 94.44 454 ILE A O 1
ATOM 3664 N N . ASP A 1 455 ? 14.636 -8.496 -38.735 1.00 93.31 455 ASP A N 1
ATOM 3665 C CA . ASP A 1 455 ? 13.407 -8.586 -37.959 1.00 93.31 455 ASP A CA 1
ATOM 3666 C C . ASP A 1 455 ? 12.873 -10.032 -38.035 1.00 93.31 455 ASP A C 1
ATOM 3668 O O . ASP A 1 455 ? 12.469 -10.481 -39.117 1.00 93.31 455 ASP A O 1
ATOM 3672 N N . PRO A 1 456 ? 12.848 -10.779 -36.915 1.00 92.25 456 PRO A N 1
ATOM 3673 C CA . PRO A 1 456 ? 12.465 -12.189 -36.915 1.00 92.25 456 PRO A CA 1
ATOM 3674 C C . PRO A 1 456 ? 10.961 -12.404 -37.149 1.00 92.25 456 PRO A C 1
ATOM 3676 O O . PRO A 1 456 ? 10.560 -13.510 -37.495 1.00 92.25 456 PRO A O 1
ATOM 3679 N N . THR A 1 457 ? 10.126 -11.368 -37.007 1.00 89.12 457 THR A N 1
ATOM 3680 C CA . THR A 1 457 ? 8.676 -11.454 -37.260 1.00 89.12 457 THR A CA 1
ATOM 3681 C C . THR A 1 457 ? 8.334 -11.311 -38.742 1.00 89.12 457 THR A C 1
ATOM 3683 O O . THR A 1 457 ? 7.294 -11.790 -39.190 1.00 89.12 457 THR A O 1
ATOM 3686 N N . THR A 1 458 ? 9.212 -10.678 -39.529 1.00 90.00 458 THR A N 1
ATOM 3687 C CA . THR A 1 458 ? 8.978 -10.431 -40.963 1.00 90.00 458 THR A CA 1
ATOM 3688 C C . THR A 1 458 ? 9.995 -11.098 -41.889 1.00 90.00 458 THR A C 1
ATOM 3690 O O . THR A 1 458 ? 9.747 -11.190 -43.093 1.00 90.00 458 THR A O 1
ATOM 3693 N N . GLY A 1 459 ? 11.140 -11.542 -41.360 1.00 91.62 459 GLY A N 1
ATOM 3694 C CA . GLY A 1 459 ? 12.261 -12.085 -42.132 1.00 91.62 459 GLY A CA 1
ATOM 3695 C C . GLY A 1 459 ? 12.986 -11.043 -42.993 1.00 91.62 459 GLY A C 1
ATOM 3696 O O . GLY A 1 459 ? 13.696 -11.408 -43.929 1.00 91.62 459 GLY A O 1
ATOM 3697 N N . LYS A 1 460 ? 12.784 -9.747 -42.725 1.00 92.62 460 LYS A N 1
ATOM 3698 C CA . LYS A 1 460 ? 13.326 -8.625 -43.510 1.00 92.62 460 LYS A CA 1
ATOM 3699 C C . LYS A 1 460 ? 14.291 -7.777 -42.674 1.00 92.62 460 LYS A C 1
ATOM 3701 O O . LYS A 1 460 ? 14.229 -7.832 -41.448 1.00 92.62 460 LYS A O 1
ATOM 3706 N N . PRO A 1 461 ? 15.163 -6.968 -43.303 1.00 92.75 461 PRO A N 1
ATOM 3707 C CA . PRO A 1 461 ? 15.967 -5.989 -42.577 1.00 92.75 461 PRO A CA 1
ATOM 3708 C C . PRO A 1 461 ? 15.097 -5.046 -41.743 1.00 92.75 461 PRO A C 1
ATOM 3710 O O . PRO A 1 461 ? 13.992 -4.681 -42.158 1.00 92.75 461 PRO A O 1
ATOM 3713 N N . ILE A 1 462 ? 15.613 -4.637 -40.586 1.00 93.44 462 ILE A N 1
ATOM 3714 C CA . ILE A 1 462 ? 14.914 -3.735 -39.666 1.00 93.44 462 ILE A CA 1
ATOM 3715 C C . ILE A 1 462 ? 14.597 -2.411 -40.371 1.00 93.44 462 ILE A C 1
ATOM 3717 O O . ILE A 1 462 ? 15.486 -1.700 -40.835 1.00 93.44 462 ILE A O 1
ATOM 3721 N N . ALA A 1 463 ? 13.308 -2.077 -40.443 1.00 90.31 463 ALA A N 1
ATOM 3722 C CA . ALA A 1 463 ? 12.816 -0.893 -41.152 1.00 90.31 463 ALA A CA 1
ATOM 3723 C C . ALA A 1 463 ? 12.401 0.263 -40.224 1.00 90.31 463 ALA A C 1
ATOM 3725 O O . ALA A 1 463 ? 12.188 1.380 -40.697 1.00 90.31 463 ALA A O 1
ATOM 3726 N N . LYS A 1 464 ? 12.236 -0.000 -38.920 1.00 92.69 464 LYS A N 1
ATOM 3727 C CA . LYS A 1 464 ? 11.764 0.967 -37.918 1.00 92.69 464 LYS A CA 1
ATOM 3728 C C . LYS A 1 464 ? 12.647 0.914 -36.669 1.00 92.69 464 LYS A C 1
ATOM 3730 O O . LYS A 1 464 ? 13.093 -0.158 -36.270 1.00 92.69 464 LYS A O 1
ATOM 3735 N N . TRP A 1 465 ? 12.886 2.079 -36.075 1.00 93.75 465 TRP A N 1
ATOM 3736 C CA . TRP A 1 465 ? 13.620 2.275 -34.822 1.00 93.75 465 TRP A CA 1
ATOM 3737 C C . TRP A 1 465 ? 13.197 3.608 -34.184 1.00 93.75 465 TRP A C 1
ATOM 3739 O O . TRP A 1 465 ? 12.417 4.376 -34.763 1.00 93.75 465 TRP A O 1
ATOM 3749 N N . TYR A 1 466 ? 13.680 3.891 -32.978 1.00 83.44 466 TYR A N 1
ATOM 3750 C CA . TYR A 1 466 ? 13.475 5.173 -32.305 1.00 83.44 466 TYR A CA 1
ATOM 3751 C C . TYR A 1 466 ? 14.468 6.219 -32.810 1.00 83.44 466 TYR A C 1
ATOM 3753 O O . TYR A 1 466 ? 15.669 5.973 -32.905 1.00 83.44 466 TYR A O 1
ATOM 3761 N N . LYS A 1 467 ? 13.962 7.401 -33.137 1.00 90.50 467 LYS A N 1
ATOM 3762 C CA . LYS A 1 467 ? 14.739 8.586 -33.486 1.00 90.50 467 LYS A CA 1
ATOM 3763 C C . LYS A 1 467 ? 15.206 9.308 -32.218 1.00 90.50 467 LYS A C 1
ATOM 3765 O O . LYS A 1 467 ? 14.619 9.100 -31.151 1.00 90.50 467 LYS A O 1
ATOM 3770 N N . PRO A 1 468 ? 16.222 10.185 -32.315 1.00 79.88 468 PRO A N 1
ATOM 3771 C CA . PRO A 1 468 ? 16.679 10.968 -31.175 1.00 79.88 468 PRO A CA 1
ATOM 3772 C C . PRO A 1 468 ? 15.520 11.678 -30.456 1.00 79.88 468 PRO A C 1
ATOM 3774 O O . PRO A 1 468 ? 14.787 12.458 -31.064 1.00 79.88 468 PRO A O 1
ATOM 3777 N N . GLY A 1 469 ? 15.359 11.405 -29.159 1.00 65.62 469 GLY A N 1
ATOM 3778 C CA . GLY A 1 469 ? 14.309 11.985 -28.312 1.00 65.62 469 GLY A CA 1
ATOM 3779 C C . GLY A 1 469 ? 12.986 11.211 -28.268 1.00 65.62 469 GLY A C 1
ATOM 3780 O O . GLY A 1 469 ? 12.137 11.536 -27.440 1.00 65.62 469 GLY A O 1
ATOM 3781 N N . GLU A 1 470 ? 12.799 10.181 -29.097 1.00 66.44 470 GLU A N 1
ATOM 3782 C CA . GLU A 1 470 ? 11.640 9.293 -28.989 1.00 66.44 470 GLU A CA 1
ATOM 3783 C C . GLU A 1 470 ? 11.841 8.272 -27.862 1.00 66.44 470 GLU A C 1
ATOM 3785 O O . GLU A 1 470 ? 12.912 7.688 -27.711 1.00 66.44 470 GLU A O 1
ATOM 3790 N N . THR A 1 471 ? 10.786 8.016 -27.090 1.00 66.38 471 THR A N 1
ATOM 3791 C CA . THR A 1 471 ? 10.778 7.014 -26.016 1.00 66.38 471 THR A CA 1
ATOM 3792 C C . THR A 1 471 ? 9.692 5.973 -26.258 1.00 66.38 471 THR A C 1
ATOM 3794 O O . THR A 1 471 ? 8.743 6.210 -27.014 1.00 66.38 471 THR A O 1
ATOM 3797 N N . TYR A 1 472 ? 9.817 4.812 -25.610 1.00 62.47 472 TYR A N 1
ATOM 3798 C CA . TYR A 1 472 ? 8.796 3.765 -25.646 1.00 62.47 472 TYR A CA 1
ATOM 3799 C C . TYR A 1 472 ? 7.423 4.300 -25.214 1.00 62.47 472 TYR A C 1
ATOM 3801 O O . TYR A 1 472 ? 6.477 4.227 -25.998 1.00 62.47 472 TYR A O 1
ATOM 3809 N N . ASP A 1 473 ? 7.342 4.948 -24.050 1.00 57.50 473 ASP A N 1
ATOM 3810 C CA . ASP A 1 473 ? 6.088 5.511 -23.535 1.00 57.50 473 ASP A CA 1
ATOM 3811 C C . ASP A 1 473 ? 5.517 6.604 -24.445 1.00 57.50 473 ASP A C 1
ATOM 3813 O O . ASP A 1 473 ? 4.311 6.652 -24.681 1.00 57.50 473 ASP A O 1
ATOM 3817 N N . GLY A 1 474 ? 6.379 7.452 -25.018 1.00 59.22 474 GLY A N 1
ATOM 3818 C CA . GLY A 1 474 ? 5.959 8.504 -25.942 1.00 59.22 474 GLY A CA 1
ATOM 3819 C C . GLY A 1 474 ? 5.343 7.949 -27.228 1.00 59.22 474 GLY A C 1
ATOM 3820 O O . GLY A 1 474 ? 4.325 8.461 -27.689 1.00 59.22 474 GLY A O 1
ATOM 3821 N N . LYS A 1 475 ? 5.919 6.877 -27.790 1.00 72.00 475 LYS A N 1
ATOM 3822 C CA . LYS A 1 475 ? 5.387 6.230 -29.000 1.00 72.00 475 LYS A CA 1
ATOM 3823 C C . LYS A 1 475 ? 4.151 5.378 -28.736 1.00 72.00 475 LYS A C 1
ATOM 3825 O O . LYS A 1 475 ? 3.240 5.369 -29.557 1.00 72.00 475 LYS A O 1
ATOM 3830 N N . PHE A 1 476 ? 4.132 4.629 -27.636 1.00 77.06 476 PHE A N 1
ATOM 3831 C CA . PHE A 1 476 ? 3.091 3.634 -27.367 1.00 77.06 476 PHE A CA 1
ATOM 3832 C C . PHE A 1 476 ? 1.929 4.196 -26.546 1.00 77.06 476 PHE A C 1
ATOM 3834 O O . PHE A 1 476 ? 0.837 3.626 -26.556 1.00 77.06 476 PHE A O 1
ATOM 3841 N N . THR A 1 477 ? 2.093 5.366 -25.928 1.00 79.44 477 THR A N 1
ATOM 3842 C CA . THR A 1 477 ? 1.041 6.101 -25.215 1.00 79.44 477 THR A CA 1
ATOM 3843 C C . THR A 1 477 ? 0.362 5.227 -24.148 1.00 79.44 477 THR A C 1
ATOM 3845 O O . THR A 1 477 ? 1.030 4.612 -23.325 1.00 79.44 477 THR A O 1
ATOM 3848 N N . THR A 1 478 ? -0.967 5.116 -24.167 1.00 68.75 478 THR A N 1
ATOM 3849 C CA . THR A 1 478 ? -1.761 4.318 -23.218 1.00 68.75 478 THR A CA 1
ATOM 3850 C C . THR A 1 478 ? -1.525 2.807 -23.321 1.00 68.75 478 THR A C 1
ATOM 3852 O O . THR A 1 478 ? -1.814 2.080 -22.371 1.00 68.75 478 THR A O 1
ATOM 3855 N N . LEU A 1 479 ? -0.981 2.322 -24.444 1.00 75.94 479 LEU A N 1
ATOM 3856 C CA . LEU A 1 479 ? -0.651 0.910 -24.646 1.00 75.94 479 LEU A CA 1
ATOM 3857 C C . LEU A 1 479 ? 0.661 0.515 -23.953 1.00 75.94 479 LEU A C 1
ATOM 3859 O O . LEU A 1 479 ? 0.830 -0.653 -23.608 1.00 75.94 479 LEU A O 1
ATOM 3863 N N . ALA A 1 480 ? 1.563 1.479 -23.732 1.00 68.00 480 ALA A N 1
ATOM 3864 C CA . ALA A 1 480 ? 2.936 1.235 -23.293 1.00 68.00 480 ALA A CA 1
ATOM 3865 C C . ALA A 1 480 ? 2.998 0.377 -22.023 1.00 68.00 480 ALA A C 1
ATOM 3867 O O . ALA A 1 480 ? 3.626 -0.682 -22.026 1.00 68.00 480 ALA A O 1
ATOM 3868 N N . SER A 1 481 ? 2.275 0.783 -20.976 1.00 66.12 481 SER A N 1
ATOM 3869 C CA . SER A 1 481 ? 2.267 0.067 -19.699 1.00 66.12 481 SER A CA 1
ATOM 3870 C C . SER A 1 481 ? 1.693 -1.340 -19.851 1.00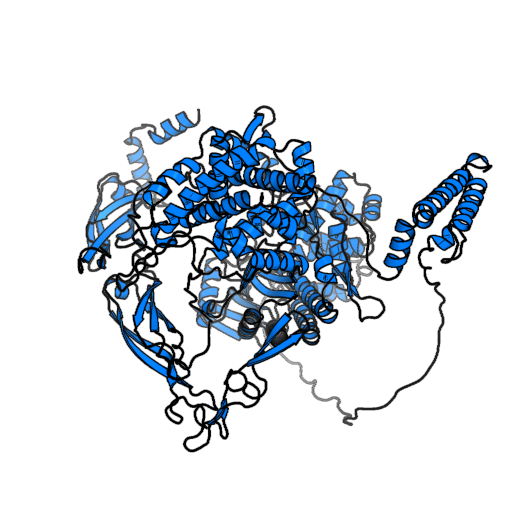 66.12 481 SER A C 1
ATOM 3872 O O . SER A 1 481 ? 2.370 -2.306 -19.541 1.00 66.12 481 SER A O 1
ATOM 3874 N N . SER A 1 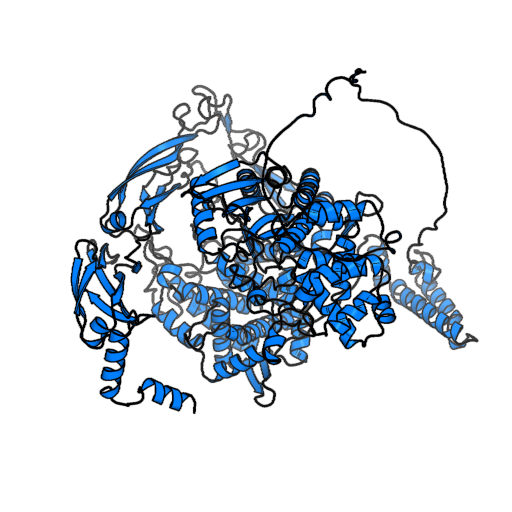482 ? 0.483 -1.489 -20.404 1.00 79.56 482 SER A N 1
ATOM 3875 C CA . SER A 1 482 ? -0.162 -2.811 -20.510 1.00 79.56 482 SER A CA 1
ATOM 3876 C C . SER A 1 482 ? 0.643 -3.792 -21.369 1.00 79.56 482 SER A C 1
ATOM 3878 O O . SER A 1 482 ? 0.684 -4.980 -21.067 1.00 79.56 482 SER A O 1
ATOM 3880 N N . MET A 1 483 ? 1.293 -3.314 -22.433 1.00 89.00 483 MET A N 1
ATOM 3881 C CA . MET A 1 483 ? 2.117 -4.170 -23.282 1.00 89.00 483 MET A CA 1
ATOM 3882 C C . MET A 1 483 ? 3.448 -4.542 -22.612 1.00 89.00 483 MET A C 1
ATOM 3884 O O . MET A 1 483 ? 3.901 -5.674 -22.766 1.00 89.00 483 MET A O 1
ATOM 3888 N N . GLU A 1 484 ? 4.049 -3.636 -21.837 1.00 81.50 484 GLU A N 1
ATOM 3889 C CA . GLU A 1 484 ? 5.276 -3.929 -21.088 1.00 81.50 484 GLU A CA 1
ATOM 3890 C C . GLU A 1 484 ? 5.023 -4.924 -19.952 1.00 81.50 484 GLU A C 1
ATOM 3892 O O . GLU A 1 484 ? 5.776 -5.886 -19.818 1.00 81.50 484 GLU A O 1
ATOM 3897 N N . GLU A 1 485 ? 3.918 -4.771 -19.217 1.00 82.00 485 GLU A N 1
ATOM 3898 C CA . GLU A 1 485 ? 3.493 -5.762 -18.222 1.00 82.00 485 GLU A CA 1
ATOM 3899 C C . GLU A 1 485 ? 3.209 -7.117 -18.868 1.00 82.00 485 GLU A C 1
ATOM 3901 O O . GLU A 1 485 ? 3.586 -8.163 -18.348 1.00 82.00 485 GLU A O 1
ATOM 3906 N N . CYS A 1 486 ? 2.580 -7.118 -20.049 1.00 92.38 486 CYS A N 1
ATOM 3907 C CA . CYS A 1 486 ? 2.321 -8.347 -20.794 1.00 92.38 486 CYS A CA 1
ATOM 3908 C C . CYS A 1 486 ? 3.626 -9.043 -21.178 1.00 92.38 486 CYS A C 1
ATOM 3910 O O . CYS A 1 486 ? 3.727 -10.264 -21.050 1.00 92.38 486 CYS A O 1
ATOM 3912 N N . ARG A 1 487 ? 4.643 -8.276 -21.586 1.00 94.50 487 ARG A N 1
ATOM 3913 C CA . ARG A 1 487 ? 5.981 -8.797 -21.866 1.00 94.50 487 ARG A CA 1
ATOM 3914 C C . ARG A 1 487 ? 6.615 -9.395 -20.611 1.00 94.50 487 ARG A C 1
ATOM 3916 O O . ARG A 1 487 ? 7.043 -10.543 -20.656 1.00 94.50 487 ARG A O 1
ATOM 3923 N N . ALA A 1 488 ? 6.654 -8.655 -19.506 1.00 81.06 488 ALA A N 1
ATOM 3924 C CA . ALA A 1 488 ? 7.317 -9.085 -18.276 1.00 81.06 488 ALA A CA 1
ATOM 3925 C C . ALA A 1 488 ? 6.647 -10.318 -17.643 1.00 81.06 488 ALA A C 1
ATOM 3927 O O . ALA A 1 488 ? 7.322 -11.298 -17.325 1.00 81.06 488 ALA A O 1
ATOM 3928 N N . GLU A 1 489 ? 5.314 -10.337 -17.566 1.00 89.62 489 GLU A N 1
ATOM 3929 C CA . GLU A 1 489 ? 4.541 -11.497 -17.102 1.00 89.62 489 GLU A CA 1
ATOM 3930 C C . GLU A 1 489 ? 4.756 -12.729 -17.997 1.00 89.62 489 GLU A C 1
ATOM 3932 O O . GLU A 1 489 ? 4.916 -13.847 -17.498 1.00 89.62 489 GLU A O 1
ATOM 3937 N N . SER A 1 490 ? 4.817 -12.529 -19.319 1.00 97.00 490 SER A N 1
ATOM 3938 C CA . SER A 1 490 ? 5.083 -13.614 -20.270 1.00 97.00 490 SER A CA 1
ATOM 3939 C C . SER A 1 490 ? 6.507 -14.160 -20.136 1.00 97.00 490 SER A C 1
ATOM 3941 O O . SER A 1 490 ? 6.693 -15.366 -20.275 1.00 97.00 490 SER A O 1
ATOM 3943 N N . VAL A 1 491 ? 7.506 -13.319 -19.821 1.00 94.94 491 VAL A N 1
ATOM 3944 C CA . VAL A 1 491 ? 8.871 -13.786 -19.509 1.00 94.94 491 VAL A CA 1
ATOM 3945 C C . VAL A 1 491 ? 8.856 -14.667 -18.266 1.00 94.94 491 VAL A C 1
ATOM 3947 O O . VAL A 1 491 ? 9.469 -15.734 -18.279 1.00 94.94 491 VAL A O 1
ATOM 3950 N N . GLY A 1 492 ? 8.120 -14.269 -17.225 1.00 92.88 492 GLY A N 1
ATOM 3951 C CA . GLY A 1 492 ? 7.943 -15.090 -16.030 1.00 92.88 492 GLY A CA 1
ATOM 3952 C C . GLY A 1 492 ? 7.384 -16.477 -16.351 1.00 92.88 492 GLY A C 1
ATOM 3953 O O . GLY A 1 492 ? 7.994 -17.484 -15.992 1.00 92.88 492 GLY A O 1
ATOM 3954 N N . LEU A 1 493 ? 6.302 -16.554 -17.133 1.00 97.12 493 LEU A N 1
ATOM 3955 C CA . LEU A 1 493 ? 5.721 -17.837 -17.552 1.00 97.12 493 LEU A CA 1
ATOM 3956 C C . LEU A 1 493 ? 6.654 -18.657 -18.449 1.00 97.12 493 LEU A C 1
ATOM 3958 O O . LEU A 1 493 ? 6.700 -19.883 -18.332 1.00 97.12 493 LEU A O 1
ATOM 3962 N N . PHE A 1 494 ? 7.401 -17.994 -19.332 1.00 97.88 494 PHE A N 1
ATOM 3963 C CA . PHE A 1 494 ? 8.310 -18.639 -20.273 1.00 97.88 494 PHE A CA 1
ATOM 3964 C C . PHE A 1 494 ? 9.559 -19.208 -19.587 1.00 97.88 494 PHE A C 1
ATOM 3966 O O . PHE A 1 494 ? 9.972 -20.318 -19.906 1.00 97.88 494 PHE A O 1
ATOM 3973 N N . LEU A 1 495 ? 10.144 -18.491 -18.622 1.00 96.75 495 LEU A N 1
ATOM 3974 C CA . LEU A 1 495 ? 11.363 -18.919 -17.927 1.00 96.75 495 LEU A CA 1
ATOM 3975 C C . LEU A 1 495 ? 11.101 -19.740 -16.659 1.00 96.75 495 LEU A C 1
ATOM 3977 O O . LEU A 1 495 ? 12.015 -20.422 -16.201 1.00 96.75 495 LEU A O 1
ATOM 3981 N N . CYS A 1 496 ? 9.882 -19.751 -16.104 1.00 95.75 496 CYS A N 1
ATOM 3982 C CA . CYS A 1 496 ? 9.586 -20.546 -14.903 1.00 95.75 496 CYS A CA 1
ATOM 3983 C C . CYS A 1 496 ? 9.748 -22.062 -15.101 1.00 95.75 496 CYS A C 1
ATOM 3985 O O . CYS A 1 496 ? 9.838 -22.791 -14.119 1.00 95.75 496 CYS A O 1
ATOM 3987 N N . VAL A 1 497 ? 9.805 -22.538 -16.350 1.00 96.00 497 VAL A N 1
ATOM 3988 C CA . VAL A 1 497 ? 10.044 -23.951 -16.690 1.00 96.00 497 VAL A CA 1
ATOM 3989 C C . VAL A 1 497 ? 11.531 -24.325 -16.678 1.00 96.00 497 VAL A C 1
ATOM 3991 O O . VAL A 1 497 ? 11.870 -25.493 -16.851 1.00 96.00 497 VAL A O 1
ATOM 3994 N N . ASN A 1 498 ? 12.428 -23.348 -16.510 1.00 96.00 498 ASN A N 1
ATOM 3995 C CA . ASN A 1 498 ? 13.866 -23.575 -16.472 1.00 96.00 498 ASN A CA 1
ATOM 3996 C C . ASN A 1 498 ? 14.286 -24.223 -15.141 1.00 96.00 498 ASN A C 1
ATOM 3998 O O . ASN A 1 498 ? 13.978 -23.726 -14.057 1.00 96.00 498 ASN A O 1
ATOM 4002 N N . ASP A 1 499 ? 15.029 -25.325 -15.234 1.00 94.56 499 ASP A N 1
ATOM 4003 C CA . ASP A 1 499 ? 15.422 -26.125 -14.073 1.00 94.56 499 ASP A CA 1
ATOM 4004 C C . ASP A 1 499 ? 16.353 -25.373 -13.106 1.00 94.56 499 ASP A C 1
ATOM 4006 O O . ASP A 1 499 ? 16.178 -25.463 -11.891 1.00 94.56 499 ASP A O 1
ATOM 4010 N N . ASP A 1 500 ? 17.298 -24.579 -13.619 1.00 93.12 500 ASP A N 1
ATOM 4011 C CA . ASP A 1 500 ? 18.208 -23.793 -12.779 1.00 93.12 500 ASP A CA 1
ATOM 4012 C C . ASP A 1 500 ? 17.448 -22.713 -12.008 1.00 93.12 500 ASP A C 1
ATOM 4014 O O . ASP A 1 500 ? 17.696 -22.521 -10.817 1.00 93.12 500 ASP A O 1
ATOM 4018 N N . VAL A 1 501 ? 16.476 -22.056 -12.652 1.00 94.25 501 VAL A N 1
ATOM 4019 C CA . VAL A 1 501 ? 15.588 -21.097 -11.980 1.00 94.25 501 VAL A CA 1
ATOM 4020 C C . VAL A 1 501 ? 14.865 -21.778 -10.822 1.00 94.25 501 VAL A C 1
ATOM 4022 O O . VAL A 1 501 ? 14.935 -21.305 -9.690 1.00 94.25 501 VAL A O 1
ATOM 4025 N N . LEU A 1 502 ? 14.216 -22.918 -11.056 1.00 95.38 502 LEU A N 1
ATOM 4026 C CA . LEU A 1 502 ? 13.464 -23.610 -10.007 1.00 95.38 502 LEU A CA 1
ATOM 4027 C C . LEU A 1 502 ? 14.362 -24.067 -8.846 1.00 95.38 502 LEU A C 1
ATOM 4029 O O . LEU A 1 502 ? 13.976 -23.918 -7.684 1.00 95.38 502 LEU A O 1
ATOM 4033 N N . ARG A 1 503 ? 15.588 -24.526 -9.132 1.00 93.62 503 ARG A N 1
ATOM 4034 C CA . ARG A 1 503 ? 16.582 -24.867 -8.100 1.00 93.62 503 ARG A CA 1
ATOM 4035 C C . ARG A 1 503 ? 17.027 -23.652 -7.287 1.00 93.62 503 ARG A C 1
ATOM 4037 O O . ARG A 1 503 ? 17.160 -23.770 -6.071 1.00 93.62 503 ARG A O 1
ATOM 4044 N N . ILE A 1 504 ? 17.213 -22.486 -7.915 1.00 90.06 504 ILE A N 1
ATOM 4045 C CA . ILE A 1 504 ? 17.544 -21.227 -7.216 1.00 90.06 504 ILE A CA 1
ATOM 4046 C C . ILE A 1 504 ? 16.461 -20.868 -6.194 1.00 90.06 504 ILE A C 1
ATOM 4048 O O . ILE A 1 504 ? 16.780 -20.424 -5.090 1.00 90.06 504 ILE A O 1
ATOM 4052 N N . PHE A 1 505 ? 15.192 -21.104 -6.532 1.00 85.75 505 PHE A N 1
ATOM 4053 C CA . PHE A 1 505 ? 14.067 -20.860 -5.629 1.00 85.75 505 PHE A CA 1
ATOM 4054 C C . PHE A 1 505 ? 13.810 -21.990 -4.616 1.00 85.75 505 PHE A C 1
ATOM 4056 O O . PHE A 1 505 ? 12.944 -21.843 -3.750 1.00 85.75 505 PHE A O 1
ATOM 4063 N N . GLY A 1 506 ? 14.615 -23.059 -4.647 1.00 89.12 506 GLY A N 1
ATOM 4064 C CA . GLY A 1 506 ? 14.619 -24.140 -3.657 1.00 89.12 506 GLY A CA 1
ATOM 4065 C C . GLY A 1 506 ? 13.871 -25.409 -4.072 1.00 89.12 506 GLY A C 1
ATOM 4066 O O . GLY A 1 506 ? 13.770 -26.335 -3.269 1.00 89.12 506 GLY A O 1
ATOM 4067 N N . PHE A 1 507 ? 13.377 -25.494 -5.309 1.00 92.69 507 PHE A N 1
ATOM 4068 C CA . PHE A 1 507 ? 12.651 -26.664 -5.809 1.00 92.69 507 PHE A CA 1
ATOM 4069 C C . PHE A 1 507 ? 13.616 -27.655 -6.455 1.00 92.69 507 PHE A C 1
ATOM 4071 O O . PHE A 1 507 ? 14.046 -27.486 -7.596 1.00 92.69 507 PHE A O 1
ATOM 4078 N N . ASN A 1 508 ? 13.965 -28.703 -5.710 1.00 91.44 508 ASN A N 1
ATOM 4079 C CA . ASN A 1 508 ? 14.902 -29.734 -6.167 1.00 91.44 508 ASN A CA 1
ATOM 4080 C C . ASN A 1 508 ? 14.194 -31.009 -6.643 1.00 91.44 508 ASN A C 1
ATOM 4082 O O . ASN A 1 508 ? 14.690 -31.668 -7.558 1.00 91.44 508 ASN A O 1
ATOM 4086 N N . ASP A 1 509 ? 13.040 -31.335 -6.057 1.00 95.56 509 ASP A N 1
ATOM 4087 C CA . ASP A 1 509 ? 12.229 -32.490 -6.438 1.00 95.56 509 ASP A CA 1
ATOM 4088 C C . ASP A 1 509 ? 11.447 -32.233 -7.734 1.00 95.56 509 ASP A C 1
ATOM 4090 O O . ASP A 1 509 ? 10.859 -31.170 -7.934 1.00 95.56 509 ASP A O 1
ATOM 4094 N N . GLU A 1 510 ? 11.416 -33.228 -8.619 1.00 92.94 510 GLU A N 1
ATOM 4095 C CA . GLU A 1 510 ? 10.828 -33.084 -9.952 1.00 92.94 510 GLU A CA 1
ATOM 4096 C C . GLU A 1 510 ? 9.306 -32.895 -9.913 1.00 92.94 510 GLU A C 1
ATOM 4098 O O . GLU A 1 510 ? 8.742 -32.117 -10.685 1.00 92.94 510 GLU A O 1
ATOM 4103 N N . LYS A 1 511 ? 8.621 -33.551 -8.970 1.00 93.88 511 LYS A N 1
ATOM 4104 C CA . LYS A 1 511 ? 7.173 -33.395 -8.801 1.00 93.88 511 LYS A CA 1
ATOM 4105 C C . LYS A 1 511 ? 6.844 -32.010 -8.249 1.00 93.88 511 LYS A C 1
ATOM 4107 O O . LYS A 1 511 ? 5.849 -31.410 -8.657 1.00 93.88 511 LYS A O 1
ATOM 4112 N N . GLU A 1 512 ? 7.664 -31.486 -7.341 1.00 93.94 512 GLU A N 1
ATOM 4113 C CA . GLU A 1 512 ? 7.513 -30.117 -6.840 1.00 93.94 512 GLU A CA 1
ATOM 4114 C C . GLU A 1 512 ? 7.714 -29.076 -7.938 1.00 93.94 512 GLU A C 1
ATOM 4116 O O . GLU A 1 512 ? 6.864 -28.199 -8.083 1.00 93.94 512 GLU A O 1
ATOM 4121 N N . LYS A 1 513 ? 8.754 -29.215 -8.767 1.00 95.81 513 LYS A N 1
ATOM 4122 C CA . LYS A 1 513 ? 8.986 -28.342 -9.929 1.00 95.81 513 LYS A CA 1
ATOM 4123 C C . LYS A 1 513 ? 7.782 -28.301 -10.865 1.00 95.81 513 LYS A C 1
ATOM 4125 O O . LYS A 1 513 ? 7.287 -27.223 -11.185 1.00 95.81 513 LYS A O 1
ATOM 4130 N N . GLN A 1 514 ? 7.257 -29.467 -11.245 1.00 95.69 514 GLN A N 1
ATOM 4131 C CA . GLN A 1 514 ? 6.073 -29.559 -12.104 1.00 95.69 514 GLN A CA 1
ATOM 4132 C C . GLN A 1 514 ? 4.842 -28.897 -11.477 1.00 95.69 514 GLN A C 1
ATOM 4134 O O . GLN A 1 514 ? 4.077 -28.226 -12.171 1.00 95.69 514 GLN A O 1
ATOM 4139 N N . ASN A 1 515 ? 4.650 -29.046 -10.162 1.00 96.44 515 ASN A N 1
ATOM 4140 C CA . ASN A 1 515 ? 3.550 -28.393 -9.459 1.00 96.44 515 ASN A CA 1
ATOM 4141 C C . ASN A 1 515 ? 3.716 -26.870 -9.402 1.00 96.44 515 ASN A C 1
ATOM 4143 O O . ASN A 1 515 ? 2.738 -26.159 -9.610 1.00 96.44 515 ASN A O 1
ATOM 4147 N N . VAL A 1 516 ? 4.930 -26.370 -9.160 1.00 95.44 516 VAL A N 1
ATOM 4148 C CA . VAL A 1 516 ? 5.229 -24.931 -9.139 1.00 95.44 516 VAL A CA 1
ATOM 4149 C C . VAL A 1 516 ? 5.008 -24.308 -10.514 1.00 95.44 516 VAL A C 1
ATOM 4151 O O . VAL A 1 516 ? 4.348 -23.276 -10.599 1.00 95.44 516 VAL A O 1
ATOM 4154 N N . ILE A 1 517 ? 5.474 -24.956 -11.588 1.00 97.31 517 ILE A N 1
ATOM 4155 C CA . ILE A 1 517 ? 5.206 -24.527 -12.969 1.00 97.31 517 ILE A CA 1
ATOM 4156 C C . ILE A 1 517 ? 3.696 -24.467 -13.210 1.00 97.31 517 ILE A C 1
ATOM 4158 O O . ILE A 1 517 ? 3.169 -23.430 -13.609 1.00 97.31 517 ILE A O 1
ATOM 4162 N N . TYR A 1 518 ? 2.989 -25.567 -12.940 1.00 97.69 518 TYR A N 1
ATOM 4163 C CA . TYR A 1 518 ? 1.552 -25.658 -13.178 1.00 97.69 518 TYR A CA 1
ATOM 4164 C C . TYR A 1 518 ? 0.773 -24.571 -12.431 1.00 97.69 518 TYR A C 1
ATOM 4166 O O . TYR A 1 518 ? -0.061 -23.890 -13.025 1.00 97.69 518 TYR A O 1
ATOM 4174 N N . ILE A 1 519 ? 1.078 -24.369 -11.147 1.00 95.94 519 ILE A N 1
ATOM 4175 C CA . ILE A 1 519 ? 0.408 -23.361 -10.327 1.00 95.94 519 ILE A CA 1
ATOM 4176 C C . ILE A 1 519 ? 0.790 -21.943 -10.735 1.00 95.94 519 ILE A C 1
ATOM 4178 O O . ILE A 1 519 ? -0.096 -21.095 -10.728 1.00 95.94 519 ILE A O 1
ATOM 4182 N N . ASN A 1 520 ? 2.024 -21.680 -11.179 1.00 95.38 520 ASN A N 1
ATOM 4183 C CA . ASN A 1 520 ? 2.381 -20.364 -11.712 1.00 95.38 520 ASN A CA 1
ATOM 4184 C C . ASN A 1 520 ? 1.459 -19.979 -12.887 1.00 95.38 520 ASN A C 1
ATOM 4186 O O . ASN A 1 520 ? 0.807 -18.932 -12.886 1.00 95.38 520 ASN A O 1
ATOM 4190 N N . TRP A 1 521 ? 1.327 -20.892 -13.854 1.00 97.62 521 TRP A N 1
ATOM 4191 C CA . TRP A 1 521 ? 0.469 -20.713 -15.023 1.00 97.62 521 TRP A CA 1
ATOM 4192 C C . TRP A 1 521 ? -1.009 -20.600 -14.652 1.00 97.62 521 TRP A C 1
ATOM 4194 O O . TRP A 1 521 ? -1.671 -19.630 -15.030 1.00 97.62 521 TRP A O 1
ATOM 4204 N N . LEU A 1 522 ? -1.529 -21.567 -13.890 1.00 96.25 522 LEU A N 1
ATOM 4205 C CA . LEU A 1 522 ? -2.930 -21.588 -13.475 1.00 96.25 522 LEU A CA 1
ATOM 4206 C C . LEU A 1 522 ? -3.296 -20.316 -12.716 1.00 96.25 522 LEU A C 1
ATOM 4208 O O . LEU A 1 522 ? -4.346 -19.722 -12.961 1.00 96.25 522 LEU A O 1
ATOM 4212 N N . TRP A 1 523 ? -2.422 -19.872 -11.816 1.00 90.62 523 TRP A N 1
ATOM 4213 C CA . TRP A 1 523 ? -2.686 -18.720 -10.979 1.00 90.62 523 TRP A CA 1
ATOM 4214 C C . TRP A 1 523 ? -2.703 -17.411 -11.768 1.00 90.62 523 TRP A C 1
ATOM 4216 O O . TRP A 1 523 ? -3.613 -16.595 -11.578 1.00 90.62 523 TRP A O 1
ATOM 4226 N N . LEU A 1 524 ? -1.741 -17.200 -12.671 1.00 91.94 524 LEU A N 1
ATOM 4227 C CA . LEU A 1 524 ? -1.699 -16.001 -13.508 1.00 91.94 524 LEU A CA 1
ATOM 4228 C C . LEU A 1 524 ? -2.926 -15.930 -14.427 1.00 91.94 524 LEU A C 1
ATOM 4230 O O . LEU A 1 524 ? -3.592 -14.893 -14.503 1.00 91.94 524 LEU A O 1
ATOM 4234 N N . LEU A 1 525 ? -3.286 -17.050 -15.057 1.00 95.44 525 LEU A N 1
ATOM 4235 C CA . LEU A 1 525 ? -4.448 -17.143 -15.941 1.00 95.44 525 LEU A CA 1
ATOM 4236 C C . LEU A 1 525 ? -5.766 -16.977 -15.177 1.00 95.44 525 LEU A C 1
ATOM 4238 O O . LEU A 1 525 ? -6.648 -16.239 -15.613 1.00 95.44 525 LEU A O 1
ATOM 4242 N N . ARG A 1 526 ? -5.891 -17.567 -13.987 1.00 92.62 526 ARG A N 1
ATOM 4243 C CA . ARG A 1 526 ? -7.022 -17.307 -13.089 1.00 92.62 526 ARG A CA 1
ATOM 4244 C C . ARG A 1 526 ? -7.117 -15.832 -12.706 1.00 92.62 526 ARG A C 1
ATOM 4246 O O . ARG A 1 526 ? -8.204 -15.256 -12.717 1.00 92.62 526 ARG A O 1
ATOM 4253 N N . SER A 1 527 ? -5.987 -15.209 -12.384 1.00 86.75 527 SER A N 1
ATOM 4254 C CA . SER A 1 527 ? -5.928 -13.788 -12.027 1.00 86.75 527 SER A CA 1
ATOM 4255 C C . SER A 1 527 ? -6.355 -12.889 -13.190 1.00 86.75 527 SER A C 1
ATOM 4257 O O . SER A 1 527 ? -6.935 -11.832 -12.955 1.00 86.75 527 SER A O 1
ATOM 4259 N N . SER A 1 528 ? -6.144 -13.317 -14.438 1.00 89.31 528 SER A N 1
ATOM 4260 C CA . SER A 1 528 ? -6.712 -12.659 -15.619 1.00 89.31 528 SER A CA 1
ATOM 4261 C C . SER A 1 528 ? -8.242 -12.705 -15.635 1.00 89.31 528 SER A C 1
ATOM 4263 O O . SER A 1 528 ? -8.888 -11.667 -15.792 1.00 89.31 528 SER A O 1
ATOM 4265 N N . VAL A 1 529 ? -8.820 -13.894 -15.426 1.00 93.50 529 VAL A N 1
ATOM 4266 C CA . VAL A 1 529 ? -10.276 -14.098 -15.423 1.00 93.50 529 VAL A CA 1
ATOM 4267 C C . VAL A 1 529 ? -10.944 -13.228 -14.362 1.00 93.50 529 VAL A C 1
ATOM 4269 O O . VAL A 1 529 ? -11.940 -12.574 -14.646 1.00 93.50 529 VAL A O 1
ATOM 4272 N N . ILE A 1 530 ? -10.371 -13.167 -13.159 1.00 88.00 530 ILE A N 1
ATOM 4273 C CA . ILE A 1 530 ? -10.875 -12.332 -12.058 1.00 88.00 530 ILE A CA 1
ATOM 4274 C C . ILE A 1 530 ? -10.611 -10.845 -12.324 1.00 88.00 530 ILE A C 1
ATOM 4276 O O . ILE A 1 530 ? -11.464 -10.000 -12.058 1.00 88.00 530 ILE A O 1
ATOM 4280 N N . GLY A 1 531 ? -9.459 -10.513 -12.910 1.00 85.69 531 GLY A N 1
ATOM 4281 C CA . GLY A 1 531 ? -9.053 -9.142 -13.221 1.00 85.69 531 GLY A CA 1
ATOM 4282 C C . GLY A 1 531 ? -10.013 -8.396 -14.151 1.00 85.69 531 GLY A C 1
ATOM 4283 O O . GLY A 1 531 ? -9.958 -7.168 -14.224 1.00 85.69 531 GLY A O 1
ATOM 4284 N N . ILE A 1 532 ? -10.938 -9.100 -14.810 1.00 91.44 532 ILE A N 1
ATOM 4285 C CA . ILE A 1 532 ? -12.000 -8.505 -15.625 1.00 91.44 532 ILE A CA 1
ATOM 4286 C C . ILE A 1 532 ? -12.930 -7.561 -14.845 1.00 91.44 532 ILE A C 1
ATOM 4288 O O . ILE A 1 532 ? -13.612 -6.734 -15.455 1.00 91.44 532 ILE A O 1
ATOM 4292 N N . GLU A 1 533 ? -12.951 -7.606 -13.507 1.00 84.25 533 GLU A N 1
ATOM 4293 C CA . GLU A 1 533 ? -13.663 -6.594 -12.714 1.00 84.25 533 GLU A CA 1
ATOM 4294 C C . GLU A 1 533 ? -13.168 -5.164 -13.008 1.00 84.25 533 GLU A C 1
ATOM 4296 O O . GLU A 1 533 ? -13.957 -4.212 -12.983 1.00 84.25 533 GLU A O 1
ATOM 4301 N N . HIS A 1 534 ? -11.889 -5.026 -13.385 1.00 80.94 534 HIS A N 1
ATOM 4302 C CA . HIS A 1 534 ? -11.251 -3.766 -13.770 1.00 80.94 534 HIS A CA 1
ATOM 4303 C C . HIS A 1 534 ? -11.535 -3.346 -15.219 1.00 80.94 534 HIS A C 1
ATOM 4305 O O . HIS A 1 534 ? -11.134 -2.253 -15.630 1.00 80.94 534 HIS A O 1
ATOM 4311 N N . TYR A 1 535 ? -12.242 -4.164 -15.999 1.00 85.38 535 TYR A N 1
ATOM 4312 C CA . TYR A 1 535 ? -12.781 -3.745 -17.286 1.00 85.38 535 TYR A CA 1
ATOM 4313 C C . TYR A 1 535 ? -14.060 -2.932 -17.079 1.00 85.38 535 TYR A C 1
ATOM 4315 O O . TYR A 1 535 ? -14.944 -3.314 -16.306 1.00 85.38 535 TYR A O 1
ATOM 4323 N N . SER A 1 536 ? -14.156 -1.805 -17.780 1.00 84.19 536 SER A N 1
ATOM 4324 C CA . SER A 1 536 ? -15.324 -0.930 -17.817 1.00 84.19 536 SER A CA 1
ATOM 4325 C C . SER A 1 536 ? -16.133 -1.212 -19.085 1.00 84.19 536 SER A C 1
ATOM 4327 O O . SER A 1 536 ? -15.717 -0.758 -20.153 1.00 84.19 536 SER A O 1
ATOM 4329 N N . PRO A 1 537 ? -17.278 -1.924 -19.014 1.00 84.31 537 PRO A N 1
ATOM 4330 C CA . PRO A 1 537 ? -18.074 -2.230 -20.205 1.00 84.31 537 PRO A CA 1
ATOM 4331 C C . PRO A 1 537 ? -18.606 -0.973 -20.901 1.00 84.31 537 PRO A C 1
ATOM 4333 O O . PRO A 1 537 ? -18.649 -0.913 -22.126 1.00 84.31 537 PRO A O 1
ATOM 4336 N N . GLU A 1 538 ? -18.952 0.054 -20.122 1.00 81.31 538 GLU A N 1
ATOM 4337 C CA . GLU A 1 538 ? -19.476 1.330 -20.624 1.00 81.31 538 GLU A CA 1
ATOM 4338 C C . GLU A 1 538 ? -18.429 2.106 -21.430 1.00 81.31 538 GLU A C 1
ATOM 4340 O O . GLU A 1 538 ? -18.723 2.634 -22.499 1.00 81.31 538 GLU A O 1
ATOM 4345 N N . GLN A 1 539 ? -17.191 2.149 -20.930 1.00 73.88 539 GLN A N 1
ATOM 4346 C CA . GLN A 1 539 ? -16.085 2.878 -21.562 1.00 73.88 539 GLN A CA 1
ATOM 4347 C C . GLN A 1 539 ? -15.287 2.010 -22.544 1.00 73.88 539 GLN A C 1
ATOM 4349 O O . GLN A 1 539 ? -14.407 2.521 -23.230 1.00 73.88 539 GLN A O 1
ATOM 4354 N N . LYS A 1 540 ? -15.559 0.699 -22.579 1.00 84.38 540 LYS A N 1
ATOM 4355 C CA . LYS A 1 540 ? -14.773 -0.328 -23.277 1.00 84.38 540 LYS A CA 1
ATOM 4356 C C . LYS A 1 540 ? -13.272 -0.231 -22.995 1.00 84.38 540 LYS A C 1
ATOM 4358 O O . LYS A 1 540 ? -12.447 -0.419 -23.885 1.00 84.38 540 LYS A O 1
ATOM 4363 N N . LEU A 1 541 ? -12.934 0.076 -21.746 1.00 81.06 541 LEU A N 1
ATOM 4364 C CA . LEU A 1 541 ? -11.579 0.409 -21.326 1.00 81.06 541 LEU A CA 1
ATOM 4365 C C . LEU A 1 541 ? -11.163 -0.439 -20.126 1.00 81.06 541 LEU A C 1
ATOM 4367 O O . LEU A 1 541 ? -11.913 -0.584 -19.156 1.00 81.06 541 LEU A O 1
ATOM 4371 N N . TRP A 1 542 ? -9.937 -0.948 -20.177 1.00 79.00 542 TRP A N 1
ATOM 4372 C CA . TRP A 1 542 ? -9.269 -1.546 -19.029 1.00 79.00 542 TRP A CA 1
ATOM 4373 C C . TRP A 1 542 ? -8.733 -0.453 -18.106 1.00 79.00 542 TRP A C 1
ATOM 4375 O O . TRP A 1 542 ? -7.958 0.402 -18.528 1.00 79.00 542 TRP A O 1
ATOM 4385 N N . LYS A 1 543 ? -9.139 -0.479 -16.834 1.00 72.38 543 LYS A N 1
ATOM 4386 C CA . LYS A 1 543 ? -8.716 0.511 -15.830 1.00 72.38 543 LYS A CA 1
ATOM 4387 C C . LYS A 1 543 ? -7.368 0.181 -15.179 1.00 72.38 543 LYS A C 1
ATOM 4389 O O . LYS A 1 543 ? -6.852 1.008 -14.434 1.00 72.38 543 LYS A O 1
ATOM 4394 N N . GLN A 1 544 ? -6.817 -1.012 -15.424 1.00 66.12 544 GLN A N 1
ATOM 4395 C CA . GLN A 1 544 ? -5.576 -1.477 -14.805 1.00 66.12 544 GLN A CA 1
ATOM 4396 C C . GLN A 1 544 ? -4.718 -2.270 -15.810 1.00 66.12 544 GLN A C 1
ATOM 4398 O O . GLN A 1 544 ? -5.219 -3.163 -16.498 1.00 66.12 544 GLN A O 1
ATOM 4403 N N . ALA A 1 545 ? -3.432 -1.911 -15.899 1.00 65.50 545 ALA A N 1
ATOM 4404 C CA . ALA A 1 545 ? -2.508 -2.383 -16.932 1.00 65.50 545 ALA A CA 1
ATOM 4405 C C . ALA A 1 545 ? -2.135 -3.871 -16.814 1.00 65.50 545 ALA A C 1
ATOM 4407 O O . ALA A 1 545 ? -2.132 -4.565 -17.824 1.00 65.50 545 ALA A O 1
ATOM 4408 N N . HIS A 1 546 ? -1.894 -4.393 -15.608 1.00 72.44 546 HIS A N 1
ATOM 4409 C CA . HIS A 1 546 ? -1.598 -5.817 -15.398 1.00 72.44 546 HIS A CA 1
ATOM 4410 C C . HIS A 1 546 ? -2.803 -6.716 -15.699 1.00 72.44 546 HIS A C 1
ATOM 4412 O O . HIS A 1 546 ? -2.655 -7.789 -16.266 1.00 72.44 546 HIS A O 1
ATOM 4418 N N . CYS A 1 547 ? -4.018 -6.306 -15.341 1.00 83.81 547 CYS A N 1
ATOM 4419 C CA . CYS A 1 547 ? -5.245 -7.027 -15.655 1.00 83.81 547 CYS A CA 1
ATOM 4420 C C . CYS A 1 547 ? -5.447 -7.079 -17.172 1.00 83.81 547 CYS A C 1
ATOM 4422 O O . CYS A 1 547 ? -5.731 -8.147 -17.704 1.00 83.81 547 CYS A O 1
ATOM 4424 N N . CYS A 1 548 ? -5.211 -5.958 -17.862 1.00 85.44 548 CYS A N 1
ATOM 4425 C CA . CYS A 1 548 ? -5.197 -5.883 -19.324 1.00 85.44 548 CYS A CA 1
ATOM 4426 C C . CYS A 1 548 ? -4.140 -6.829 -19.931 1.00 85.44 548 CYS A C 1
ATOM 4428 O O . CYS A 1 548 ? -4.450 -7.649 -20.794 1.00 85.44 548 CYS A O 1
ATOM 4430 N N . ALA A 1 549 ? -2.910 -6.782 -19.417 1.00 88.94 549 ALA A N 1
ATOM 4431 C CA . ALA A 1 549 ? -1.791 -7.627 -19.824 1.00 88.94 549 ALA A CA 1
ATOM 4432 C C . ALA A 1 549 ? -2.066 -9.125 -19.646 1.00 88.94 549 ALA A C 1
ATOM 4434 O O . ALA A 1 549 ? -1.912 -9.914 -20.576 1.00 88.94 549 ALA A O 1
ATOM 4435 N N . ARG A 1 550 ? -2.524 -9.521 -18.456 1.00 94.31 550 ARG A N 1
ATOM 4436 C CA . ARG A 1 550 ? -2.880 -10.904 -18.131 1.00 94.31 550 ARG A CA 1
ATOM 4437 C C . ARG A 1 550 ? -4.061 -11.377 -18.966 1.00 94.31 550 ARG A C 1
ATOM 4439 O O . ARG A 1 550 ? -4.112 -12.548 -19.311 1.00 94.31 550 ARG A O 1
ATOM 4446 N N . PHE A 1 551 ? -4.999 -10.494 -19.318 1.00 96.88 551 PHE A N 1
ATOM 4447 C CA . PHE A 1 551 ? -6.070 -10.799 -20.270 1.00 96.88 551 PHE A CA 1
ATOM 4448 C C . PHE A 1 551 ? -5.549 -11.066 -21.680 1.00 96.88 551 PHE A C 1
ATOM 4450 O O . PHE A 1 551 ? -5.967 -12.050 -22.289 1.00 96.88 551 PHE A O 1
ATOM 4457 N N . ALA A 1 552 ? -4.572 -10.295 -22.161 1.00 97.19 552 ALA A N 1
ATOM 4458 C CA . ALA A 1 552 ? -3.902 -10.612 -23.421 1.00 97.19 552 ALA A CA 1
ATOM 4459 C C . ALA A 1 552 ? -3.204 -11.987 -23.373 1.00 97.19 552 ALA A C 1
ATOM 4461 O O . ALA A 1 552 ? -3.347 -12.782 -24.304 1.00 97.19 552 ALA A O 1
ATOM 4462 N N . ILE A 1 553 ? -2.524 -12.305 -22.263 1.00 98.06 553 ILE A N 1
ATOM 4463 C CA . ILE A 1 553 ? -1.897 -13.618 -22.027 1.00 98.06 553 ILE A CA 1
ATOM 4464 C C . ILE A 1 553 ? -2.953 -14.729 -22.017 1.00 98.06 553 ILE A C 1
ATOM 4466 O O . ILE A 1 553 ? -2.812 -15.709 -22.743 1.00 98.06 553 ILE A O 1
ATOM 4470 N N . LEU A 1 554 ? -4.042 -14.568 -21.259 1.00 97.88 554 LEU A N 1
ATOM 4471 C CA . LEU A 1 554 ? -5.150 -15.523 -21.207 1.00 97.88 554 LEU A CA 1
ATOM 4472 C C . LEU A 1 554 ? -5.696 -15.810 -22.603 1.00 97.88 554 LEU A C 1
ATOM 4474 O O . LEU A 1 554 ? -5.841 -16.971 -22.976 1.00 97.88 554 LEU A O 1
ATOM 4478 N N . ARG A 1 555 ? -5.955 -14.768 -23.395 1.00 97.38 555 ARG A N 1
ATOM 4479 C CA . ARG A 1 555 ? -6.473 -14.904 -24.760 1.00 97.38 555 ARG A CA 1
ATOM 4480 C C . ARG A 1 555 ? -5.487 -15.640 -25.659 1.00 97.38 555 ARG A C 1
ATOM 4482 O O . ARG A 1 555 ? -5.903 -16.540 -26.383 1.00 97.38 555 ARG A O 1
ATOM 4489 N N . LYS A 1 556 ? -4.187 -15.361 -25.535 1.00 97.44 556 LYS A N 1
ATOM 4490 C CA . LYS A 1 556 ? -3.145 -16.097 -26.261 1.00 97.44 556 LYS A CA 1
ATOM 4491 C C . LYS A 1 556 ? -3.084 -17.579 -25.873 1.00 97.44 556 LYS A C 1
ATOM 4493 O O . LYS A 1 556 ? -2.936 -18.444 -26.732 1.00 97.44 556 LYS A O 1
ATOM 4498 N N . VAL A 1 557 ? -3.233 -17.890 -24.590 1.00 97.38 557 VAL A N 1
ATOM 4499 C CA . VAL A 1 557 ? -3.242 -19.271 -24.088 1.00 97.38 557 VAL A CA 1
ATOM 4500 C C . VAL A 1 557 ? -4.534 -20.009 -24.478 1.00 97.38 557 VAL A C 1
ATOM 4502 O O . VAL A 1 557 ? -4.504 -21.206 -24.774 1.00 97.38 557 VAL A O 1
ATOM 4505 N N . MET A 1 558 ? -5.663 -19.300 -24.567 1.00 96.62 558 MET A N 1
ATOM 4506 C CA . MET A 1 558 ? -6.917 -19.832 -25.114 1.00 96.62 558 MET A CA 1
ATOM 4507 C C . MET A 1 558 ? -6.810 -20.143 -26.611 1.00 96.62 558 MET A C 1
ATOM 4509 O O . MET A 1 558 ? -7.303 -21.186 -27.032 1.00 96.62 558 MET A O 1
ATOM 4513 N N . GLU A 1 559 ? -6.131 -19.305 -27.407 1.00 96.31 559 GLU A N 1
ATOM 4514 C CA . GLU A 1 559 ? -5.830 -19.601 -28.822 1.00 96.31 559 GLU A CA 1
ATOM 4515 C C . GLU A 1 559 ? -5.015 -20.894 -28.977 1.00 96.31 559 GLU A C 1
ATOM 4517 O O . GLU A 1 559 ? -5.250 -21.666 -29.905 1.00 96.31 559 GLU A O 1
ATOM 4522 N N . ALA A 1 560 ? -4.093 -21.162 -28.045 1.00 96.75 560 ALA A N 1
ATOM 4523 C CA . ALA A 1 560 ? -3.322 -22.406 -28.005 1.00 96.75 560 ALA A CA 1
ATOM 4524 C C . ALA A 1 560 ? -4.156 -23.630 -27.568 1.00 96.75 560 ALA A C 1
ATOM 4526 O O . ALA A 1 560 ? -3.718 -24.774 -27.725 1.00 96.75 560 ALA A O 1
ATOM 4527 N N . GLY A 1 561 ? -5.363 -23.406 -27.039 1.00 96.44 561 GLY A N 1
ATOM 4528 C CA . GLY A 1 561 ? -6.323 -24.447 -26.684 1.00 96.44 561 GLY A CA 1
ATOM 4529 C C . GLY A 1 561 ? -6.000 -25.214 -25.402 1.00 96.44 561 GLY A C 1
ATOM 4530 O O . GLY A 1 561 ? -6.493 -26.331 -25.252 1.00 96.44 561 GLY A O 1
ATOM 4531 N N . ILE A 1 562 ? -5.185 -24.651 -24.500 1.00 96.31 562 ILE A N 1
ATOM 4532 C CA . ILE A 1 562 ? -4.777 -25.329 -23.254 1.00 96.31 562 ILE A CA 1
ATOM 4533 C C . ILE A 1 562 ? -5.544 -24.871 -22.010 1.00 96.31 562 ILE A C 1
ATOM 4535 O O . ILE A 1 562 ? -5.414 -25.496 -20.967 1.00 96.31 562 ILE A O 1
ATOM 4539 N N . ILE A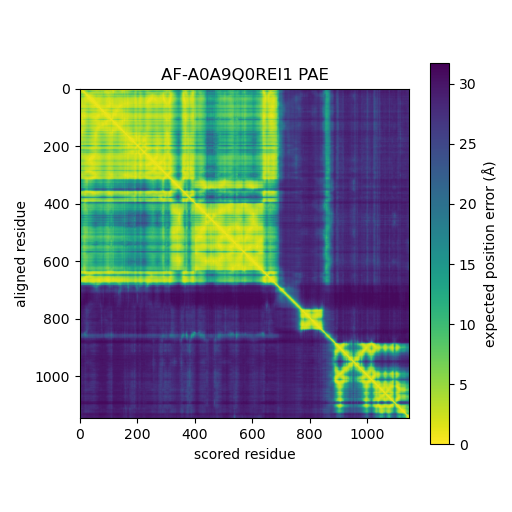 1 563 ? -6.348 -23.807 -22.098 1.00 96.88 563 ILE A N 1
ATOM 4540 C CA . ILE A 1 563 ? -7.190 -23.329 -20.992 1.00 96.88 563 ILE A CA 1
ATOM 4541 C C . ILE A 1 563 ? -8.642 -23.154 -21.432 1.00 96.88 563 ILE A C 1
ATOM 4543 O O . ILE A 1 563 ? -8.916 -22.705 -22.549 1.00 96.88 563 ILE A O 1
ATOM 4547 N N . LYS A 1 564 ? -9.578 -23.487 -20.541 1.00 95.69 564 LYS A N 1
ATOM 4548 C CA . LYS A 1 564 ? -11.020 -23.299 -20.729 1.00 95.69 564 LYS A CA 1
ATOM 4549 C C . LYS A 1 564 ? -11.651 -22.663 -19.494 1.00 95.69 564 LYS A C 1
ATOM 4551 O O . LYS A 1 564 ? -11.228 -22.907 -18.370 1.00 95.69 564 LYS A O 1
ATOM 4556 N N . ILE A 1 565 ? -12.686 -21.857 -19.722 1.00 97.12 565 ILE A N 1
ATOM 4557 C CA . ILE A 1 565 ? -13.539 -21.290 -18.673 1.00 97.12 565 ILE A CA 1
ATOM 4558 C C . ILE A 1 565 ? -14.930 -21.890 -18.868 1.00 97.12 565 ILE A C 1
ATOM 4560 O O . ILE A 1 565 ? -15.596 -21.616 -19.868 1.00 97.12 565 ILE A O 1
ATOM 4564 N N . VAL A 1 566 ? -15.351 -22.734 -17.934 1.00 95.56 566 VAL A N 1
ATOM 4565 C CA . VAL A 1 566 ? -16.625 -23.453 -17.978 1.00 95.56 566 VAL A CA 1
ATOM 4566 C C . VAL A 1 566 ? -17.632 -22.708 -17.109 1.00 95.56 566 VAL A C 1
ATOM 4568 O O . VAL A 1 566 ? -17.467 -22.620 -15.895 1.00 95.56 566 VAL A O 1
ATOM 4571 N N . LEU A 1 567 ? -18.670 -22.140 -17.729 1.00 94.25 567 LEU A N 1
ATOM 4572 C CA . LEU A 1 567 ? -19.730 -21.424 -17.016 1.00 94.25 567 LEU A CA 1
ATOM 4573 C C . LEU A 1 567 ? -20.776 -22.404 -16.474 1.00 94.25 567 LEU A C 1
ATOM 4575 O O . LEU A 1 567 ? -21.281 -23.246 -17.216 1.00 94.25 567 LEU A O 1
ATOM 4579 N N . ASN A 1 568 ? -21.169 -22.232 -15.214 1.00 90.69 568 ASN A N 1
ATOM 4580 C CA . ASN A 1 568 ? -22.347 -22.858 -14.626 1.00 90.69 568 ASN A CA 1
ATOM 4581 C C . ASN A 1 568 ? -23.425 -21.787 -14.401 1.00 90.69 568 ASN A C 1
ATOM 4583 O O . ASN A 1 568 ? -23.534 -21.201 -13.324 1.00 90.69 568 ASN A O 1
ATOM 4587 N N . GLU A 1 569 ? -24.231 -21.530 -15.437 1.00 78.50 569 GLU A N 1
ATOM 4588 C CA . GLU A 1 569 ? -25.278 -20.495 -15.410 1.00 78.50 569 GLU A CA 1
ATOM 4589 C C . GLU A 1 569 ? -26.388 -20.778 -14.378 1.00 78.50 569 GLU A C 1
ATOM 4591 O O . GLU A 1 569 ? -27.117 -19.865 -14.010 1.00 78.50 569 GLU A O 1
ATOM 4596 N N . LYS A 1 570 ? -26.530 -22.018 -13.885 1.00 82.94 570 LYS A N 1
ATOM 4597 C CA . LYS A 1 570 ? -27.538 -22.360 -12.863 1.00 82.94 570 LYS A CA 1
ATOM 4598 C C . LYS A 1 570 ? -27.116 -21.973 -11.449 1.00 82.94 570 LYS A C 1
ATOM 4600 O O . LYS A 1 570 ? -27.975 -21.737 -10.609 1.00 82.94 570 LYS A O 1
ATOM 4605 N N . GLU A 1 571 ? -25.813 -21.953 -11.192 1.00 84.62 571 GLU A N 1
ATOM 4606 C CA . GLU A 1 571 ? -25.229 -21.672 -9.875 1.00 84.62 571 GLU A CA 1
ATOM 4607 C C . GLU A 1 571 ? -24.582 -20.281 -9.814 1.00 84.62 571 GLU A C 1
ATOM 4609 O O . GLU A 1 571 ? -23.911 -19.966 -8.833 1.00 84.62 571 GLU A O 1
ATOM 4614 N N . ASP A 1 572 ? -24.739 -19.474 -10.873 1.00 86.38 572 ASP A N 1
ATOM 4615 C CA . ASP A 1 572 ? -24.018 -18.215 -11.083 1.00 86.38 572 ASP A CA 1
ATOM 4616 C C . ASP A 1 572 ? -22.513 -18.358 -10.763 1.00 86.38 572 ASP A C 1
ATOM 4618 O O . ASP A 1 572 ? -21.920 -17.544 -10.054 1.00 86.38 572 ASP A O 1
ATOM 4622 N N . ASN A 1 573 ? -21.890 -19.434 -11.256 1.00 91.75 573 ASN A N 1
ATOM 4623 C CA . ASN A 1 573 ? -20.507 -19.809 -10.945 1.00 91.75 573 ASN A CA 1
ATOM 4624 C C . ASN A 1 573 ? -19.742 -20.244 -12.209 1.00 91.75 573 ASN A C 1
ATOM 4626 O O . ASN A 1 573 ? -20.321 -20.384 -13.287 1.00 91.75 573 ASN A O 1
ATOM 4630 N N . MET A 1 574 ? -18.430 -20.451 -12.098 1.00 94.62 574 MET A N 1
ATOM 4631 C CA . MET A 1 574 ? -17.585 -20.950 -13.186 1.00 94.62 574 MET A CA 1
ATOM 4632 C C . MET A 1 574 ? -16.377 -21.738 -12.671 1.00 94.62 574 MET A C 1
ATOM 4634 O O . MET A 1 574 ? -15.976 -21.589 -11.517 1.00 94.62 574 MET A O 1
ATOM 4638 N N . THR A 1 575 ? -15.767 -22.530 -13.550 1.00 95.25 575 THR A N 1
ATOM 4639 C CA . THR A 1 575 ? -14.524 -23.266 -13.282 1.00 95.25 575 THR A CA 1
ATOM 4640 C C . THR A 1 575 ? -13.502 -22.993 -14.381 1.00 95.25 575 THR A C 1
ATOM 4642 O O . THR A 1 575 ? -13.847 -22.921 -15.560 1.00 95.25 575 THR A O 1
ATOM 4645 N N . ILE A 1 576 ? -12.246 -22.806 -13.989 1.00 96.31 576 ILE A N 1
ATOM 4646 C CA . ILE A 1 576 ? -11.105 -22.601 -14.878 1.00 96.31 576 ILE A CA 1
ATOM 4647 C C . ILE A 1 576 ? -10.330 -23.912 -14.939 1.00 96.31 576 ILE A C 1
ATOM 4649 O O . ILE A 1 576 ? -9.910 -24.430 -13.908 1.00 96.31 576 ILE A O 1
ATOM 4653 N N . GLU A 1 577 ? -10.149 -24.434 -16.146 1.00 95.88 577 GLU A N 1
ATOM 4654 C CA . GLU A 1 577 ? -9.496 -25.718 -16.397 1.00 95.88 577 GLU A CA 1
ATOM 4655 C C . GLU A 1 577 ? -8.257 -25.488 -17.263 1.00 95.88 577 GLU A C 1
ATOM 4657 O O . GLU A 1 577 ? -8.378 -25.008 -18.395 1.00 95.88 577 GLU A O 1
ATOM 4662 N N . LEU A 1 578 ? -7.073 -25.815 -16.735 1.00 97.12 578 LEU A N 1
ATOM 4663 C CA . LEU A 1 578 ? -5.790 -25.726 -17.436 1.00 97.12 578 LEU A CA 1
ATOM 4664 C C . LEU A 1 578 ? -5.241 -27.133 -17.702 1.00 97.12 578 LEU A C 1
ATOM 4666 O O . LEU A 1 578 ? -5.081 -27.931 -16.785 1.00 97.12 578 LEU A O 1
ATOM 4670 N N . ASP A 1 579 ? -4.904 -27.426 -18.955 1.00 96.56 579 ASP A N 1
ATOM 4671 C CA . ASP A 1 579 ? -4.278 -28.688 -19.347 1.00 96.56 579 ASP A CA 1
ATOM 4672 C C . ASP A 1 579 ? -2.786 -28.682 -18.973 1.00 96.56 579 ASP A C 1
ATOM 4674 O O . ASP A 1 579 ? -1.954 -28.069 -19.653 1.00 96.56 579 ASP A O 1
ATOM 4678 N N . ARG A 1 580 ? -2.455 -29.369 -17.872 1.00 95.06 580 ARG A N 1
ATOM 4679 C CA . ARG A 1 580 ? -1.091 -29.480 -17.335 1.00 95.06 580 ARG A CA 1
ATOM 4680 C C . ARG A 1 580 ? -0.100 -30.044 -18.355 1.00 95.06 580 ARG A C 1
ATOM 4682 O O . ARG A 1 580 ? 1.013 -29.526 -18.459 1.00 95.06 580 ARG A O 1
ATOM 4689 N N . ASP A 1 581 ? -0.490 -31.068 -19.110 1.00 95.38 581 ASP A N 1
ATOM 4690 C CA . ASP A 1 581 ? 0.419 -31.807 -19.996 1.00 95.38 581 ASP A CA 1
ATOM 4691 C C . ASP A 1 581 ? 0.806 -30.989 -21.237 1.00 95.38 581 ASP A C 1
ATOM 4693 O O . ASP A 1 581 ? 1.811 -31.259 -21.901 1.00 95.38 581 ASP A O 1
ATOM 4697 N N . GLN A 1 582 ? 0.032 -29.944 -21.542 1.00 96.81 582 GLN A N 1
ATOM 4698 C CA . GLN A 1 582 ? 0.259 -29.086 -22.702 1.00 96.81 582 GLN A CA 1
ATOM 4699 C C . GLN A 1 582 ? 0.915 -27.742 -22.382 1.00 96.81 582 GLN A C 1
ATOM 4701 O O . GLN A 1 582 ? 1.169 -26.963 -23.305 1.00 96.81 582 GLN A O 1
ATOM 4706 N N . ILE A 1 583 ? 1.276 -27.485 -21.119 1.00 96.69 583 ILE A N 1
ATOM 4707 C CA . ILE A 1 583 ? 2.023 -26.276 -20.737 1.00 96.69 583 ILE A CA 1
ATOM 4708 C C . ILE A 1 583 ? 3.376 -26.238 -21.450 1.00 96.69 583 ILE A C 1
ATOM 4710 O O . ILE A 1 583 ? 3.660 -25.276 -22.158 1.00 96.69 583 ILE A O 1
ATOM 4714 N N . LEU A 1 584 ? 4.192 -27.291 -21.324 1.00 95.06 584 LEU A N 1
ATOM 4715 C CA . LEU A 1 584 ? 5.550 -27.311 -21.887 1.00 95.06 584 LEU A CA 1
ATOM 4716 C C . LEU A 1 584 ? 5.574 -27.334 -23.420 1.00 95.06 584 LEU A C 1
ATOM 4718 O O . LEU A 1 584 ? 6.530 -26.860 -24.021 1.00 95.06 584 LEU A O 1
ATOM 4722 N N . SER A 1 585 ? 4.537 -27.889 -24.053 1.00 94.31 585 SER A N 1
ATOM 4723 C CA . SER A 1 585 ? 4.457 -27.990 -25.512 1.00 94.31 585 SER A CA 1
ATOM 4724 C C . SER A 1 585 ? 3.786 -26.762 -26.128 1.00 94.31 585 SER A C 1
ATOM 4726 O O . SER A 1 585 ? 4.434 -25.973 -26.809 1.00 94.31 585 SER A O 1
ATOM 4728 N N . LYS A 1 586 ? 2.487 -26.568 -25.889 1.00 96.94 586 LYS A N 1
ATOM 4729 C CA . LYS A 1 586 ? 1.707 -25.492 -26.515 1.00 96.94 586 LYS A CA 1
ATOM 4730 C C . LYS A 1 586 ? 1.749 -24.185 -25.736 1.00 96.94 586 LYS A C 1
ATOM 4732 O O . LYS A 1 586 ? 1.764 -23.127 -26.356 1.00 96.94 586 LYS A O 1
ATOM 4737 N N . GLY A 1 587 ? 1.770 -24.244 -24.405 1.00 96.44 587 GLY A N 1
ATOM 4738 C CA . GLY A 1 587 ? 1.814 -23.052 -23.556 1.00 96.44 587 GLY A CA 1
ATOM 4739 C C . GLY A 1 587 ? 3.095 -22.254 -23.774 1.00 96.44 587 GLY A C 1
ATOM 4740 O O . GLY A 1 587 ? 3.042 -21.094 -24.182 1.00 96.44 587 GLY A O 1
ATOM 4741 N N . VAL A 1 588 ? 4.249 -22.888 -23.565 1.00 96.75 588 VAL A N 1
ATOM 4742 C CA . VAL A 1 588 ? 5.569 -22.267 -23.751 1.00 96.75 588 VAL A CA 1
ATOM 4743 C C . VAL A 1 588 ? 5.742 -21.762 -25.185 1.00 96.75 588 VAL A C 1
ATOM 4745 O O . VAL A 1 588 ? 6.230 -20.650 -25.359 1.00 96.75 588 VAL A O 1
ATOM 4748 N N . GLN A 1 589 ? 5.266 -22.494 -26.202 1.00 97.19 589 GLN A N 1
ATOM 4749 C CA . GLN A 1 589 ? 5.267 -22.005 -27.587 1.00 97.19 589 GLN A CA 1
ATOM 4750 C C . GLN A 1 589 ? 4.391 -20.752 -27.765 1.00 97.19 589 GLN A C 1
ATOM 4752 O O . GLN A 1 589 ? 4.796 -19.799 -28.425 1.00 97.19 589 GLN A O 1
ATOM 4757 N N . ALA A 1 590 ? 3.211 -20.703 -27.143 1.00 97.06 590 ALA A N 1
ATOM 4758 C CA . ALA A 1 590 ? 2.348 -19.526 -27.202 1.00 97.06 590 ALA A CA 1
ATOM 4759 C C . ALA A 1 590 ? 2.999 -18.294 -26.547 1.00 97.06 590 ALA A C 1
ATOM 4761 O O . ALA A 1 590 ? 2.864 -17.185 -27.070 1.00 97.06 590 ALA A O 1
ATOM 4762 N N . MET A 1 591 ? 3.723 -18.482 -25.434 1.00 97.50 591 MET A N 1
ATOM 4763 C CA . MET A 1 591 ? 4.493 -17.410 -24.787 1.00 97.50 591 MET A CA 1
ATOM 4764 C C . MET A 1 591 ? 5.724 -17.020 -25.597 1.00 97.50 591 MET A C 1
ATOM 4766 O O . MET A 1 591 ? 5.976 -15.830 -25.734 1.00 97.50 591 MET A O 1
ATOM 4770 N N . HIS A 1 592 ? 6.435 -17.982 -26.191 1.00 96.69 592 HIS A N 1
ATOM 4771 C CA . HIS A 1 592 ? 7.521 -17.726 -27.137 1.00 96.69 592 HIS A CA 1
ATOM 4772 C C . HIS A 1 592 ? 7.054 -16.784 -28.254 1.00 96.69 592 HIS A C 1
ATOM 4774 O O . HIS A 1 592 ? 7.654 -15.733 -28.480 1.00 96.69 592 HIS A O 1
ATOM 4780 N N . ASP A 1 593 ? 5.946 -17.127 -28.915 1.00 95.19 593 ASP A N 1
ATOM 4781 C CA . ASP A 1 593 ? 5.423 -16.357 -30.042 1.00 95.19 593 ASP A CA 1
ATOM 4782 C C . ASP A 1 593 ? 4.962 -14.963 -29.608 1.00 95.19 593 ASP A C 1
ATOM 4784 O O . ASP A 1 593 ? 5.261 -13.976 -30.281 1.00 95.19 593 ASP A O 1
ATOM 4788 N N . LEU A 1 594 ? 4.266 -14.860 -28.472 1.00 96.25 594 LEU A N 1
ATOM 4789 C CA . LEU A 1 594 ? 3.814 -13.579 -27.928 1.00 96.25 594 LEU A CA 1
ATOM 4790 C C . LEU A 1 594 ? 4.995 -12.673 -27.554 1.00 96.25 594 LEU A C 1
ATOM 4792 O O . LEU A 1 594 ? 5.025 -11.507 -27.949 1.00 96.25 594 LEU A O 1
ATOM 4796 N N . LEU A 1 595 ? 5.982 -13.215 -26.838 1.00 96.75 595 LEU A N 1
ATOM 4797 C CA . LEU A 1 595 ? 7.189 -12.505 -26.423 1.00 96.75 595 LEU A CA 1
ATOM 4798 C C . LEU A 1 595 ? 8.007 -12.021 -27.614 1.00 96.75 595 LEU A C 1
ATOM 4800 O O . LEU A 1 595 ? 8.452 -10.876 -27.607 1.00 96.75 595 LEU A O 1
ATOM 4804 N N . MET A 1 596 ? 8.173 -12.860 -28.640 1.00 95.94 596 MET A N 1
ATOM 4805 C CA . MET A 1 596 ? 8.875 -12.483 -29.864 1.00 95.94 596 MET A CA 1
ATOM 4806 C C . MET A 1 596 ? 8.245 -11.237 -30.491 1.00 95.94 596 MET A C 1
ATOM 4808 O O . MET A 1 596 ? 8.938 -10.252 -30.739 1.00 95.94 596 MET A O 1
ATOM 4812 N N . HIS A 1 597 ? 6.927 -11.250 -30.706 1.00 95.44 597 HIS A N 1
ATOM 4813 C CA . HIS A 1 597 ? 6.233 -10.129 -31.339 1.00 95.44 597 HIS A CA 1
ATOM 4814 C C . HIS A 1 597 ? 6.256 -8.878 -30.460 1.00 95.44 597 HIS A C 1
ATOM 4816 O O . HIS A 1 597 ? 6.628 -7.806 -30.936 1.00 95.44 597 HIS A O 1
ATOM 4822 N N . ILE A 1 598 ? 5.913 -9.001 -29.171 1.00 95.19 598 ILE A N 1
ATOM 4823 C CA . ILE A 1 598 ? 5.902 -7.854 -28.255 1.00 95.19 598 ILE A CA 1
ATOM 4824 C C . ILE A 1 598 ? 7.296 -7.227 -28.155 1.00 95.19 598 ILE A C 1
ATOM 4826 O O . ILE A 1 598 ? 7.415 -6.005 -28.263 1.00 95.19 598 ILE A O 1
ATOM 4830 N N . ASN A 1 599 ? 8.348 -8.035 -27.981 1.00 95.31 599 ASN A N 1
ATOM 4831 C CA . ASN A 1 599 ? 9.703 -7.513 -27.852 1.00 95.31 599 ASN A CA 1
ATOM 4832 C C . ASN A 1 599 ? 10.171 -6.854 -29.150 1.00 95.31 599 ASN A C 1
ATOM 4834 O O . ASN A 1 599 ? 10.649 -5.730 -29.108 1.00 95.31 599 ASN A O 1
ATOM 4838 N N . VAL A 1 600 ? 9.959 -7.477 -30.313 1.00 96.50 600 VAL A N 1
ATOM 4839 C CA . VAL A 1 600 ? 10.351 -6.887 -31.604 1.00 96.50 600 VAL A CA 1
ATOM 4840 C C . VAL A 1 600 ? 9.620 -5.575 -31.868 1.00 96.50 600 VAL A C 1
ATOM 4842 O O . VAL A 1 600 ? 10.249 -4.594 -32.275 1.00 96.50 600 VAL A O 1
ATOM 4845 N N . TYR A 1 601 ? 8.313 -5.508 -31.606 1.00 96.19 601 TYR A N 1
ATOM 4846 C CA . TYR A 1 601 ? 7.562 -4.271 -31.796 1.00 96.19 601 TYR A CA 1
ATOM 4847 C C . TYR A 1 601 ? 7.981 -3.181 -30.812 1.00 96.19 601 TYR A C 1
ATOM 4849 O O . TYR A 1 601 ? 8.141 -2.031 -31.228 1.00 96.19 601 TYR A O 1
ATOM 4857 N N . LYS A 1 602 ? 8.227 -3.537 -29.544 1.00 91.12 602 LYS A N 1
ATOM 4858 C CA . LYS A 1 602 ? 8.829 -2.640 -28.551 1.00 91.12 602 LYS A CA 1
ATOM 4859 C C . LYS A 1 602 ? 10.184 -2.137 -29.045 1.00 91.12 602 LYS A C 1
ATOM 4861 O O . LYS A 1 602 ? 10.370 -0.937 -29.146 1.00 91.12 602 LYS A O 1
ATOM 4866 N N . SER A 1 603 ? 11.103 -3.019 -29.420 1.00 94.12 603 SER A N 1
ATOM 4867 C CA . SER A 1 603 ? 12.467 -2.687 -29.838 1.00 94.12 603 SER A CA 1
ATOM 4868 C C . SER A 1 603 ? 12.528 -1.789 -31.072 1.00 94.12 603 SER A C 1
ATOM 4870 O O . SER A 1 603 ? 13.312 -0.844 -31.107 1.00 94.12 603 SER A O 1
ATOM 4872 N N . THR A 1 604 ? 11.690 -2.051 -32.075 1.00 95.31 604 THR A N 1
ATOM 4873 C CA . THR A 1 604 ? 11.649 -1.293 -33.342 1.00 95.31 604 THR A CA 1
ATOM 4874 C C . THR A 1 604 ? 10.787 -0.031 -33.270 1.00 95.31 604 THR A C 1
ATOM 4876 O O . THR A 1 604 ? 10.737 0.753 -34.220 1.00 95.31 604 THR A O 1
ATOM 4879 N N . GLY A 1 605 ? 10.071 0.189 -32.165 1.00 89.69 605 GLY A N 1
ATOM 4880 C CA . GLY A 1 605 ? 9.110 1.280 -32.054 1.00 89.69 605 GLY A CA 1
ATOM 4881 C C . GLY A 1 605 ? 7.898 1.120 -32.980 1.00 89.69 605 GLY A C 1
ATOM 4882 O O . GLY A 1 605 ? 7.325 2.120 -33.423 1.00 89.69 605 GLY A O 1
ATOM 4883 N N . ASN A 1 606 ? 7.526 -0.117 -33.323 1.00 94.44 606 ASN A N 1
ATOM 4884 C CA . ASN A 1 606 ? 6.472 -0.427 -34.285 1.00 94.44 606 ASN A CA 1
ATOM 4885 C C . ASN A 1 606 ? 5.072 -0.401 -33.647 1.00 94.44 606 ASN A C 1
ATOM 4887 O O . ASN A 1 606 ? 4.418 -1.427 -33.472 1.00 94.44 606 ASN A O 1
ATOM 4891 N N . TYR A 1 607 ? 4.615 0.804 -33.306 1.00 89.56 607 TYR A N 1
ATOM 4892 C CA . TYR A 1 607 ? 3.349 1.020 -32.603 1.00 89.56 607 TYR A CA 1
ATOM 4893 C C . TYR A 1 607 ? 2.122 0.449 -33.327 1.00 89.56 607 TYR A C 1
ATOM 4895 O O . TYR A 1 607 ? 1.256 -0.133 -32.684 1.00 89.56 607 TYR A O 1
ATOM 4903 N N . GLN A 1 608 ? 2.028 0.619 -34.649 1.00 92.69 608 GLN A N 1
ATOM 4904 C CA . GLN A 1 608 ? 0.813 0.267 -35.388 1.00 92.69 608 GLN A CA 1
ATOM 4905 C C . GLN A 1 608 ? 0.533 -1.242 -35.345 1.00 92.69 608 GLN A C 1
ATOM 4907 O O . GLN A 1 608 ? -0.589 -1.644 -35.040 1.00 92.69 608 GLN A O 1
ATOM 4912 N N . ASP A 1 609 ? 1.560 -2.056 -35.589 1.00 93.75 609 ASP A N 1
ATOM 4913 C CA . ASP A 1 609 ? 1.430 -3.516 -35.606 1.00 93.75 609 ASP A CA 1
ATOM 4914 C C . ASP A 1 609 ? 1.256 -4.057 -34.178 1.00 93.75 609 ASP A C 1
ATOM 4916 O O . ASP A 1 609 ? 0.421 -4.931 -33.937 1.00 93.75 609 ASP A O 1
ATOM 4920 N N . ALA A 1 610 ? 1.952 -3.458 -33.201 1.00 93.62 610 ALA A N 1
ATOM 4921 C CA . ALA A 1 610 ? 1.733 -3.752 -31.788 1.00 93.62 610 ALA A CA 1
ATOM 4922 C C . ALA A 1 610 ? 0.293 -3.481 -31.358 1.00 93.62 610 ALA A C 1
ATOM 4924 O O . ALA A 1 610 ? -0.326 -4.328 -30.718 1.00 93.62 610 ALA A O 1
ATOM 4925 N N . LYS A 1 611 ? -0.253 -2.315 -31.718 1.00 92.06 611 LYS A N 1
ATOM 4926 C CA . LYS A 1 611 ? -1.623 -1.941 -31.382 1.00 92.06 611 LYS A CA 1
ATOM 4927 C C . LYS A 1 611 ? -2.628 -2.895 -32.009 1.00 92.06 611 LYS A C 1
ATOM 4929 O O . LYS A 1 611 ? -3.537 -3.337 -31.317 1.00 92.06 611 LYS A O 1
ATOM 4934 N N . GLU A 1 612 ? -2.461 -3.240 -33.282 1.00 95.38 612 GLU A N 1
ATOM 4935 C CA . GLU A 1 612 ? -3.368 -4.170 -33.952 1.00 95.38 612 GLU A CA 1
ATOM 4936 C C . GLU A 1 612 ? -3.363 -5.555 -33.289 1.00 95.38 612 GLU A C 1
ATOM 4938 O O . GLU A 1 612 ? -4.427 -6.129 -33.048 1.00 95.38 612 GLU A O 1
ATOM 4943 N N . MET A 1 613 ? -2.180 -6.092 -32.978 1.00 94.88 613 MET A N 1
ATOM 4944 C CA . MET A 1 613 ? -2.054 -7.369 -32.276 1.00 94.88 613 MET A CA 1
ATOM 4945 C C . MET A 1 613 ? -2.673 -7.294 -30.875 1.00 94.88 613 MET A C 1
ATOM 4947 O O . MET A 1 613 ? -3.464 -8.159 -30.499 1.00 94.88 613 MET A O 1
ATOM 4951 N N . PHE A 1 614 ? -2.329 -6.264 -30.102 1.00 93.69 614 PHE A N 1
ATOM 4952 C CA . PHE A 1 614 ? -2.728 -6.165 -28.703 1.00 93.69 614 PHE A CA 1
ATOM 4953 C C . PHE A 1 614 ? -4.224 -5.873 -28.549 1.00 93.69 614 PHE A C 1
ATOM 4955 O O . PHE A 1 614 ? -4.868 -6.524 -27.734 1.00 93.69 614 PHE A O 1
ATOM 4962 N N . ASP A 1 615 ? -4.809 -4.992 -29.372 1.00 93.31 615 ASP A N 1
ATOM 4963 C CA . ASP A 1 615 ? -6.252 -4.696 -29.369 1.00 93.31 615 ASP A CA 1
ATOM 4964 C C . ASP A 1 615 ? -7.094 -5.963 -29.604 1.00 93.31 615 ASP A C 1
ATOM 4966 O O . ASP A 1 615 ? -8.133 -6.141 -28.965 1.00 93.31 615 ASP A O 1
ATOM 4970 N N . LYS A 1 616 ? -6.637 -6.871 -30.483 1.00 95.12 616 LYS A N 1
ATOM 4971 C CA . LYS A 1 616 ? -7.292 -8.173 -30.715 1.00 95.12 616 LYS A CA 1
ATOM 4972 C C . LYS A 1 616 ? -7.242 -9.059 -29.471 1.00 95.12 616 LYS A C 1
ATOM 4974 O O . LYS A 1 616 ? -8.238 -9.701 -29.139 1.00 95.12 616 LYS A O 1
ATOM 4979 N N . LEU A 1 617 ? -6.103 -9.076 -28.778 1.00 96.12 617 LEU A N 1
ATOM 4980 C CA . LEU A 1 617 ? -5.910 -9.863 -27.561 1.00 96.12 617 LEU A CA 1
ATOM 4981 C C . LEU A 1 617 ? -6.678 -9.295 -26.361 1.00 96.12 617 LEU A C 1
ATOM 4983 O O . LEU A 1 617 ? -7.101 -10.070 -25.517 1.00 96.12 617 LEU A O 1
ATOM 4987 N N . ILE A 1 618 ? -6.899 -7.980 -26.265 1.00 94.94 618 ILE A N 1
ATOM 4988 C CA . ILE A 1 618 ? -7.581 -7.367 -25.106 1.00 94.94 618 ILE A CA 1
ATOM 4989 C C . ILE A 1 618 ? -9.079 -7.123 -25.299 1.00 94.94 618 ILE A C 1
ATOM 4991 O O . ILE A 1 618 ? -9.737 -6.551 -24.422 1.00 94.94 618 ILE A O 1
ATOM 4995 N N . PHE A 1 619 ? -9.621 -7.541 -26.441 1.00 95.19 619 PHE A N 1
ATOM 4996 C CA . PHE A 1 619 ? -11.034 -7.404 -26.753 1.00 95.19 619 PHE A CA 1
ATOM 4997 C C . PHE A 1 619 ? -11.898 -8.276 -25.828 1.00 95.19 619 PHE A C 1
ATOM 4999 O O . PHE A 1 619 ? -11.754 -9.498 -25.775 1.00 95.19 619 PHE A O 1
ATOM 5006 N N . VAL A 1 620 ? -12.825 -7.632 -25.115 1.00 96.12 620 VAL A N 1
ATOM 5007 C CA . VAL A 1 620 ? -13.796 -8.280 -24.223 1.00 96.12 620 VAL A CA 1
ATOM 5008 C C . VAL A 1 620 ? -15.106 -8.475 -24.983 1.00 96.12 620 VAL A C 1
ATOM 5010 O O . VAL A 1 620 ? -15.824 -7.512 -25.254 1.00 96.12 620 VAL A O 1
ATOM 5013 N N . ASP A 1 621 ? -15.401 -9.723 -25.335 1.00 95.25 621 ASP A N 1
ATOM 5014 C CA . ASP A 1 621 ? -16.634 -10.135 -26.011 1.00 95.25 621 ASP A CA 1
ATOM 5015 C C . ASP A 1 621 ? -17.767 -10.478 -25.021 1.00 95.25 621 ASP A C 1
ATOM 5017 O O . ASP A 1 621 ? -17.603 -10.427 -23.798 1.00 95.25 621 ASP A O 1
ATOM 5021 N N . ASP A 1 622 ? -18.939 -10.839 -25.552 1.00 95.62 622 ASP A N 1
ATOM 5022 C CA . ASP A 1 622 ? -20.134 -11.157 -24.758 1.00 95.62 622 ASP A CA 1
ATOM 5023 C C . ASP A 1 622 ? -19.919 -12.322 -23.782 1.00 95.62 622 ASP A C 1
ATOM 5025 O O . ASP A 1 622 ? -20.500 -12.337 -22.692 1.00 95.62 622 ASP A O 1
ATOM 5029 N N . PHE A 1 623 ? -19.064 -13.288 -24.135 1.00 96.19 623 PHE A N 1
ATOM 5030 C CA . PHE A 1 623 ? -18.715 -14.385 -23.238 1.00 96.19 623 PHE A CA 1
ATOM 5031 C C . PHE A 1 623 ? -17.992 -13.848 -22.000 1.00 96.19 623 PHE A C 1
ATOM 5033 O O . PHE A 1 623 ? -18.381 -14.142 -20.867 1.00 96.19 623 PHE A O 1
ATOM 5040 N N . PHE A 1 624 ? -16.999 -12.984 -22.196 1.00 96.44 624 PHE A N 1
ATOM 5041 C CA . PHE A 1 624 ? -16.269 -12.380 -21.089 1.00 96.44 624 PHE A CA 1
ATOM 5042 C C . PHE A 1 624 ? -17.099 -11.361 -20.291 1.00 96.44 624 PHE A C 1
ATOM 5044 O O . PHE A 1 624 ? -16.893 -11.213 -19.086 1.00 96.44 624 PHE A O 1
ATOM 5051 N N . LEU A 1 625 ? -18.113 -10.725 -20.884 1.00 95.00 625 LEU A N 1
ATOM 5052 C CA . LEU A 1 625 ? -19.082 -9.930 -20.117 1.00 95.00 625 LEU A CA 1
ATOM 5053 C C . LEU A 1 625 ? -19.914 -10.793 -19.149 1.00 95.00 625 LEU A C 1
ATOM 5055 O O . LEU A 1 625 ? -20.179 -10.358 -18.023 1.00 95.00 625 LEU A O 1
ATOM 5059 N N . LYS A 1 626 ? -20.272 -12.030 -19.530 1.00 94.62 626 LYS A N 1
ATOM 5060 C CA . LYS A 1 626 ? -20.908 -12.997 -18.612 1.00 94.62 626 LYS A CA 1
ATOM 5061 C C . LYS A 1 626 ? -19.957 -13.434 -17.498 1.00 94.62 626 LYS A C 1
ATOM 5063 O O . LYS A 1 626 ? -20.348 -13.412 -16.332 1.00 94.62 626 LYS A O 1
ATOM 5068 N N . VAL A 1 627 ? -18.706 -13.755 -17.840 1.00 95.00 627 VAL A N 1
ATOM 5069 C CA . VAL A 1 627 ? -17.638 -14.057 -16.865 1.00 95.00 627 VAL A CA 1
ATOM 5070 C C . VAL A 1 627 ? -17.514 -12.922 -15.847 1.00 95.00 627 VAL A C 1
ATOM 5072 O O . VAL A 1 627 ? -17.545 -13.162 -14.643 1.00 95.00 627 VAL A O 1
ATOM 5075 N N . ARG A 1 628 ? -17.471 -11.666 -16.311 1.00 93.06 628 ARG A N 1
ATOM 5076 C CA . ARG A 1 628 ? -17.402 -10.489 -15.437 1.00 93.06 628 ARG A CA 1
ATOM 5077 C C . ARG A 1 628 ? -18.573 -10.413 -14.463 1.00 93.06 628 ARG A C 1
ATOM 5079 O O . ARG A 1 628 ? -18.363 -10.072 -13.304 1.00 93.06 628 ARG A O 1
ATOM 5086 N N . LYS A 1 629 ? -19.796 -10.724 -14.900 1.00 90.38 629 LYS A N 1
ATOM 5087 C CA . LYS A 1 629 ? -20.973 -10.734 -14.016 1.00 90.38 629 LYS A CA 1
ATOM 5088 C C . LYS A 1 629 ? -20.795 -11.730 -12.862 1.00 90.38 629 LYS A C 1
ATOM 5090 O O . LYS A 1 629 ? -21.053 -11.366 -11.719 1.00 90.38 629 LYS A O 1
ATOM 5095 N N . ILE A 1 630 ? -20.306 -12.935 -13.158 1.00 91.38 630 ILE A N 1
ATOM 5096 C CA . ILE A 1 630 ? -20.011 -13.966 -12.151 1.00 91.38 630 ILE A CA 1
ATOM 5097 C C . ILE A 1 630 ? -18.898 -13.488 -11.210 1.00 91.38 630 ILE A C 1
ATOM 5099 O O . ILE A 1 630 ? -19.062 -13.533 -9.996 1.00 91.38 630 ILE A O 1
ATOM 5103 N N . VAL A 1 631 ? -17.799 -12.939 -11.738 1.00 88.69 631 VAL A N 1
ATOM 5104 C CA . VAL A 1 631 ? -16.704 -12.393 -10.912 1.00 88.69 631 VAL A CA 1
ATOM 5105 C C . VAL A 1 631 ? -17.207 -11.345 -9.918 1.00 88.69 631 VAL A C 1
ATOM 5107 O O . VAL A 1 631 ? -16.868 -11.409 -8.740 1.00 88.69 631 VAL A O 1
ATOM 5110 N N . MET A 1 632 ? -18.047 -10.411 -10.372 1.00 82.50 632 MET A N 1
ATOM 5111 C CA . MET A 1 632 ? -18.606 -9.366 -9.510 1.00 82.50 632 MET A CA 1
ATOM 5112 C C . MET A 1 632 ? -19.536 -9.924 -8.423 1.00 82.50 632 MET A C 1
ATOM 5114 O O . MET A 1 632 ? -19.600 -9.343 -7.342 1.00 82.50 632 MET A O 1
ATOM 5118 N N . LEU A 1 633 ? -20.244 -11.028 -8.692 1.00 83.81 633 LEU A N 1
ATOM 5119 C CA . LEU A 1 633 ? -21.119 -11.693 -7.720 1.00 83.81 633 LEU A CA 1
ATOM 5120 C C . LEU A 1 633 ? -20.323 -12.383 -6.602 1.00 83.81 633 LEU A C 1
ATOM 5122 O O . LEU A 1 633 ? -20.733 -12.361 -5.447 1.00 83.81 633 LEU A O 1
ATOM 5126 N N . HIS A 1 634 ? -19.169 -12.959 -6.941 1.00 79.50 634 HIS A N 1
ATOM 5127 C CA . HIS A 1 634 ? -18.285 -13.673 -6.010 1.00 79.50 634 HIS A CA 1
ATOM 5128 C C . HIS A 1 634 ? -17.212 -12.769 -5.385 1.00 79.50 634 HIS A C 1
ATOM 5130 O O . HIS A 1 634 ? -16.162 -13.257 -4.969 1.00 79.50 634 HIS A O 1
ATOM 5136 N N . LYS A 1 635 ? -17.426 -11.450 -5.346 1.00 74.94 635 LYS A N 1
ATOM 5137 C CA . LYS A 1 635 ? -16.471 -10.502 -4.760 1.00 74.94 635 LYS A CA 1
ATOM 5138 C C . LYS A 1 635 ? -16.468 -10.608 -3.232 1.00 74.94 635 LYS A C 1
ATOM 5140 O O . LYS A 1 635 ? -17.484 -10.336 -2.595 1.00 74.94 635 LYS A O 1
ATOM 5145 N N . THR A 1 636 ? -15.333 -10.966 -2.632 1.00 68.50 636 THR A N 1
ATOM 5146 C CA . THR A 1 636 ? -15.204 -11.071 -1.169 1.00 68.50 636 THR A CA 1
ATOM 5147 C C . THR A 1 636 ? -14.988 -9.714 -0.482 1.00 68.50 636 THR A C 1
ATOM 5149 O O . THR A 1 636 ? -14.416 -8.801 -1.085 1.00 68.50 636 THR A O 1
ATOM 5152 N N . PRO A 1 637 ? -15.392 -9.562 0.796 1.00 72.19 637 PRO A N 1
ATOM 5153 C CA . PRO A 1 637 ? -15.008 -8.416 1.619 1.00 72.19 637 PRO A CA 1
ATOM 5154 C C . PRO A 1 637 ? -13.486 -8.297 1.736 1.00 72.19 637 PRO A C 1
ATOM 5156 O O . PRO A 1 637 ? -12.783 -9.309 1.739 1.00 72.19 637 PRO A O 1
ATOM 5159 N N . ARG A 1 638 ? -12.978 -7.068 1.894 1.00 77.12 638 ARG A N 1
ATOM 5160 C CA . ARG A 1 638 ? -11.548 -6.870 2.155 1.00 77.12 638 ARG A CA 1
ATOM 5161 C C . ARG A 1 638 ? -11.140 -7.521 3.485 1.00 77.12 638 ARG A C 1
ATOM 5163 O O . ARG A 1 638 ? -11.882 -7.389 4.462 1.00 77.12 638 ARG A O 1
ATOM 5170 N N . PRO A 1 639 ? -9.966 -8.168 3.534 1.00 85.50 639 PRO A N 1
ATOM 5171 C CA . PRO A 1 639 ? -9.457 -8.791 4.742 1.00 85.50 639 PRO A CA 1
ATOM 5172 C C . PRO A 1 639 ? -9.015 -7.761 5.782 1.00 85.50 639 PRO A C 1
ATOM 5174 O O . PRO A 1 639 ? -8.618 -6.643 5.441 1.00 85.50 639 PRO A O 1
ATOM 5177 N N . ILE A 1 640 ? -9.005 -8.186 7.043 1.00 91.44 640 ILE A N 1
ATOM 5178 C CA . ILE A 1 640 ? -8.340 -7.489 8.147 1.00 91.44 640 ILE A CA 1
ATOM 5179 C C . ILE A 1 640 ? -7.097 -8.262 8.593 1.00 91.44 640 ILE A C 1
ATOM 5181 O O . ILE A 1 640 ? -7.017 -9.482 8.433 1.00 91.44 640 ILE A O 1
ATOM 5185 N N . TYR A 1 641 ? -6.124 -7.546 9.155 1.00 93.62 641 TYR A N 1
ATOM 5186 C CA . TYR A 1 641 ? -4.812 -8.098 9.481 1.00 93.62 641 TYR A CA 1
ATOM 5187 C C . TYR A 1 641 ? -4.528 -8.077 10.974 1.00 93.62 641 TYR A C 1
ATOM 5189 O O . TYR A 1 641 ? -4.468 -7.013 11.591 1.00 93.62 641 TYR A O 1
ATOM 5197 N N . ILE A 1 642 ? -4.260 -9.254 11.522 1.00 95.19 642 ILE A N 1
ATOM 5198 C CA . ILE A 1 642 ? -3.603 -9.424 12.808 1.00 95.19 642 ILE A CA 1
ATOM 5199 C C . ILE A 1 642 ? -2.101 -9.238 12.594 1.00 95.19 642 ILE A C 1
ATOM 5201 O O . ILE A 1 642 ? -1.521 -9.773 11.648 1.00 95.19 642 ILE A O 1
ATOM 5205 N N . GLN A 1 643 ? -1.468 -8.473 13.473 1.00 94.88 643 GLN A N 1
ATOM 5206 C CA . GLN A 1 643 ? -0.055 -8.119 13.369 1.00 94.88 643 GLN A CA 1
ATOM 5207 C C . GLN A 1 643 ? 0.701 -8.564 14.617 1.00 94.88 643 GLN A C 1
ATOM 5209 O O . GLN A 1 643 ? 0.122 -8.607 15.706 1.00 94.88 643 GLN A O 1
ATOM 5214 N N . SER A 1 644 ? 1.994 -8.844 14.484 1.00 91.44 644 SER A N 1
ATOM 5215 C CA . SER A 1 644 ? 2.824 -9.318 15.593 1.00 91.44 644 SER A CA 1
ATOM 5216 C C . SER A 1 644 ? 2.870 -8.340 16.773 1.00 91.44 644 SER A C 1
ATOM 5218 O O . SER A 1 644 ? 2.781 -7.117 16.612 1.00 91.44 644 SER A O 1
ATOM 5220 N N . ASN A 1 645 ? 3.036 -8.889 17.974 1.00 93.62 645 ASN A N 1
ATOM 5221 C CA . ASN A 1 645 ? 3.467 -8.154 19.167 1.00 93.62 645 ASN A CA 1
ATOM 5222 C C . ASN A 1 645 ? 4.885 -8.566 19.552 1.00 93.62 645 ASN A C 1
ATOM 5224 O O . ASN A 1 645 ? 5.529 -9.326 18.838 1.00 93.62 645 ASN A O 1
ATOM 5228 N N . PHE A 1 646 ? 5.372 -8.059 20.682 1.00 94.00 646 PHE A N 1
ATOM 5229 C CA . PHE A 1 646 ? 6.718 -8.324 21.161 1.00 94.00 646 PHE A CA 1
ATOM 5230 C C . PHE A 1 646 ? 6.714 -8.822 22.600 1.00 94.00 646 PHE A C 1
ATOM 5232 O O . PHE A 1 646 ? 5.956 -8.334 23.443 1.00 94.00 646 PHE A O 1
ATOM 5239 N N . LYS A 1 647 ? 7.632 -9.739 22.889 1.00 90.94 647 LYS A N 1
ATOM 5240 C CA . LYS A 1 647 ? 7.942 -10.228 24.226 1.00 90.94 647 LYS A CA 1
ATOM 5241 C C . LYS A 1 647 ? 9.403 -9.932 24.528 1.00 90.94 647 LYS A C 1
ATOM 5243 O O . LYS A 1 647 ? 10.295 -10.473 23.888 1.00 90.94 647 LYS A O 1
ATOM 5248 N N . ILE A 1 648 ? 9.642 -9.074 25.514 1.00 88.88 648 ILE A N 1
ATOM 5249 C CA . ILE A 1 648 ? 10.979 -8.900 26.086 1.00 88.88 648 ILE A CA 1
ATOM 5250 C C . ILE A 1 648 ? 11.179 -10.030 27.096 1.00 88.88 648 ILE A C 1
ATOM 5252 O O . ILE A 1 648 ? 10.364 -10.191 28.008 1.00 88.88 648 ILE A O 1
ATOM 5256 N N . GLU A 1 649 ? 12.232 -10.821 26.923 1.00 85.50 649 GLU A N 1
ATOM 5257 C CA . GLU A 1 649 ? 12.530 -11.936 27.819 1.00 85.50 649 GLU A CA 1
ATOM 5258 C C . GLU A 1 649 ? 12.989 -11.449 29.200 1.00 85.50 649 GLU A C 1
ATOM 5260 O O . GLU A 1 649 ? 13.360 -10.291 29.407 1.00 85.50 649 GLU A O 1
ATOM 5265 N N . ASN A 1 650 ? 12.979 -12.357 30.179 1.00 81.25 650 ASN A N 1
ATOM 5266 C CA . ASN A 1 650 ? 13.301 -12.043 31.578 1.00 81.25 650 ASN A CA 1
ATOM 5267 C C . ASN A 1 650 ? 14.704 -11.441 31.772 1.00 81.25 650 ASN A C 1
ATOM 5269 O O . ASN A 1 650 ? 14.959 -10.786 32.782 1.00 81.25 650 ASN A O 1
ATOM 5273 N N . ASP A 1 651 ? 15.616 -11.667 30.826 1.00 76.31 651 ASP A N 1
ATOM 5274 C CA . ASP A 1 651 ? 16.964 -11.103 30.838 1.00 76.31 651 ASP A CA 1
ATOM 5275 C C . ASP A 1 651 ? 17.012 -9.609 30.458 1.00 76.31 651 ASP A C 1
ATOM 5277 O O . ASP A 1 651 ? 18.065 -8.987 30.609 1.00 76.31 651 ASP A O 1
ATOM 5281 N N . GLN A 1 652 ? 15.891 -9.043 29.983 1.00 78.25 652 GLN A N 1
ATOM 5282 C CA . GLN A 1 652 ? 15.740 -7.687 29.435 1.00 78.25 652 GLN A CA 1
ATOM 5283 C C . GLN A 1 652 ? 16.718 -7.346 28.304 1.00 78.25 652 GLN A C 1
ATOM 5285 O O . GLN A 1 652 ? 16.932 -6.178 27.976 1.00 78.25 652 GLN A O 1
ATOM 5290 N N . LYS A 1 653 ? 17.333 -8.369 27.716 1.00 80.75 653 LYS A N 1
ATOM 5291 C CA . LYS A 1 653 ? 18.372 -8.254 26.696 1.00 80.75 653 LYS A CA 1
ATOM 5292 C C . LYS A 1 653 ? 17.980 -8.938 25.411 1.00 80.75 653 LYS A C 1
ATOM 5294 O O . LYS A 1 653 ? 18.611 -8.642 24.407 1.00 80.75 653 LYS A O 1
ATOM 5299 N N . THR A 1 654 ? 16.986 -9.812 25.426 1.00 86.56 654 THR A N 1
ATOM 5300 C CA . THR A 1 654 ? 16.466 -10.461 24.230 1.00 86.56 654 THR A CA 1
ATOM 5301 C C . THR A 1 654 ? 14.994 -10.130 24.044 1.00 86.56 654 THR A C 1
ATOM 5303 O O . THR A 1 654 ? 14.256 -9.851 24.995 1.00 86.56 654 THR A O 1
ATOM 5306 N N . ILE A 1 655 ? 14.588 -10.088 22.782 1.00 92.69 655 ILE A N 1
ATOM 5307 C CA . ILE A 1 655 ? 13.230 -9.773 22.370 1.00 92.69 655 ILE A CA 1
ATOM 5308 C C . ILE A 1 655 ? 12.813 -10.750 21.278 1.00 92.69 655 ILE A C 1
ATOM 5310 O O . ILE A 1 655 ? 13.587 -11.047 20.364 1.00 92.69 655 ILE A O 1
ATOM 5314 N N . ASP A 1 656 ? 11.591 -11.241 21.400 1.00 91.06 656 ASP A N 1
ATOM 5315 C CA . ASP A 1 656 ? 10.945 -12.109 20.427 1.00 91.06 656 ASP A CA 1
ATOM 5316 C C . ASP A 1 656 ? 9.613 -11.487 19.989 1.00 91.06 656 ASP A C 1
ATOM 5318 O O . ASP A 1 656 ? 9.095 -10.565 20.631 1.00 91.06 656 ASP A O 1
ATOM 5322 N N . VAL A 1 657 ? 9.059 -11.981 18.890 1.00 92.81 657 VAL A N 1
ATOM 5323 C CA . VAL A 1 657 ? 7.737 -11.613 18.396 1.00 92.81 657 VAL A CA 1
ATOM 5324 C C . VAL A 1 657 ? 6.690 -12.628 18.838 1.00 92.81 657 VAL A C 1
ATOM 5326 O O . VAL A 1 657 ? 6.945 -13.827 18.919 1.00 92.81 657 VAL A O 1
ATOM 5329 N N . ILE A 1 658 ? 5.494 -12.130 19.130 1.00 92.88 658 ILE A N 1
ATOM 5330 C CA . ILE A 1 658 ? 4.323 -12.932 19.479 1.00 92.88 658 ILE A CA 1
ATOM 5331 C C . ILE A 1 658 ? 3.424 -12.997 18.248 1.00 92.88 658 ILE A C 1
ATOM 5333 O O . ILE A 1 658 ? 3.062 -11.956 17.689 1.00 92.88 658 ILE A O 1
ATOM 5337 N N . GLU A 1 659 ? 3.065 -14.216 17.856 1.00 90.25 659 GLU A N 1
ATOM 5338 C CA . GLU A 1 659 ? 2.108 -14.501 16.790 1.00 90.25 659 GLU A CA 1
ATOM 5339 C C . GLU A 1 659 ? 0.760 -14.919 17.387 1.00 90.25 659 GLU A C 1
ATOM 5341 O O . GLU A 1 659 ? 0.693 -15.437 18.503 1.00 90.25 659 GLU A O 1
ATOM 5346 N N . TYR A 1 660 ? -0.318 -14.680 16.645 1.00 93.12 660 TYR A N 1
ATOM 5347 C CA . TYR A 1 660 ? -1.690 -14.902 17.101 1.00 93.12 660 TYR A CA 1
ATOM 5348 C C . TYR A 1 660 ? -2.452 -15.777 16.108 1.00 93.12 660 TYR A C 1
ATOM 5350 O O . TYR A 1 660 ? -2.169 -15.770 14.908 1.00 93.12 660 TYR A O 1
ATOM 5358 N N . GLU A 1 661 ? -3.450 -16.509 16.601 1.00 91.00 661 GLU A N 1
ATOM 5359 C CA . GLU A 1 661 ? -4.348 -17.284 15.745 1.00 91.00 661 GLU A CA 1
ATOM 5360 C C . GLU A 1 661 ? -5.168 -16.371 14.824 1.00 91.00 661 GLU A C 1
ATOM 5362 O O . GLU A 1 661 ? -5.551 -15.266 15.207 1.00 91.00 661 GLU A O 1
ATOM 5367 N N . LYS A 1 662 ? -5.476 -16.842 13.610 1.00 91.62 662 LYS A N 1
ATOM 5368 C CA . LYS A 1 662 ? -6.227 -16.096 12.583 1.00 91.62 662 LYS A CA 1
ATOM 5369 C C . LYS A 1 662 ? -7.737 -16.088 12.847 1.00 91.62 662 LYS A C 1
ATOM 5371 O O . LYS A 1 662 ? -8.534 -16.502 12.013 1.00 91.62 662 LYS A O 1
ATOM 5376 N N . THR A 1 663 ? -8.124 -15.663 14.041 1.00 93.00 663 THR A N 1
ATOM 5377 C CA . THR A 1 663 ? -9.509 -15.649 14.524 1.00 93.00 663 THR A CA 1
ATOM 5378 C C . THR A 1 663 ? -9.889 -14.255 15.016 1.00 93.00 663 THR A C 1
ATOM 5380 O O . THR A 1 663 ? -9.029 -13.392 15.220 1.00 93.00 663 THR A O 1
ATOM 5383 N N . THR A 1 664 ? -11.184 -14.015 15.237 1.00 94.12 664 THR A N 1
ATOM 5384 C CA . THR A 1 664 ? -11.656 -12.792 15.911 1.00 94.12 664 THR A CA 1
ATOM 5385 C C . THR A 1 664 ? -11.000 -12.610 17.273 1.00 94.12 664 THR A C 1
ATOM 5387 O O . THR A 1 664 ? -10.617 -11.502 17.645 1.00 94.12 664 THR A O 1
ATOM 5390 N N . ASP A 1 665 ? -10.819 -13.716 17.985 1.00 94.12 665 ASP A N 1
ATOM 5391 C CA . ASP A 1 665 ? -10.272 -13.750 19.333 1.00 94.12 665 ASP A CA 1
ATOM 5392 C C . ASP A 1 665 ? -8.776 -13.448 19.303 1.00 94.12 665 ASP A C 1
ATOM 5394 O O . ASP A 1 665 ? -8.308 -12.623 20.082 1.00 94.12 665 ASP A O 1
ATOM 5398 N N . GLY A 1 666 ? -8.039 -14.015 18.340 1.00 95.31 666 GLY A N 1
ATOM 5399 C CA . GLY A 1 666 ? -6.636 -13.679 18.107 1.00 95.31 666 GLY A CA 1
ATOM 5400 C C . GLY A 1 666 ? -6.436 -12.205 17.744 1.00 95.31 666 GLY A C 1
ATOM 5401 O O . GLY A 1 666 ? -5.512 -11.568 18.255 1.00 95.31 666 GLY A O 1
ATOM 5402 N N . MET A 1 667 ? -7.335 -11.623 16.939 1.00 96.25 667 MET A N 1
ATOM 5403 C CA . MET A 1 667 ? -7.317 -10.190 16.630 1.00 96.25 667 MET A CA 1
ATOM 5404 C C . MET A 1 667 ? -7.481 -9.352 17.900 1.00 96.25 667 MET A C 1
ATOM 5406 O O . MET A 1 667 ? -6.637 -8.501 18.182 1.00 96.25 667 MET A O 1
ATOM 5410 N N . ILE A 1 668 ? -8.516 -9.618 18.700 1.00 96.31 668 ILE A N 1
ATOM 5411 C CA . ILE A 1 668 ? -8.776 -8.892 19.951 1.00 96.31 668 ILE A CA 1
ATOM 5412 C C . ILE A 1 668 ? -7.610 -9.071 20.927 1.00 96.31 668 ILE A C 1
ATOM 5414 O O . ILE A 1 668 ? -7.071 -8.075 21.411 1.00 96.31 668 ILE A O 1
ATOM 5418 N N . GLN A 1 669 ? -7.155 -10.306 21.150 1.00 95.94 669 GLN A N 1
ATOM 5419 C CA . GLN A 1 669 ? -6.034 -10.620 22.035 1.00 95.94 669 GLN A CA 1
ATOM 5420 C C . GLN A 1 669 ? -4.769 -9.854 21.635 1.00 95.94 669 GLN A C 1
ATOM 5422 O O . GLN A 1 669 ? -4.093 -9.288 22.499 1.00 95.94 669 GLN A O 1
ATOM 5427 N N . SER A 1 670 ? -4.486 -9.753 20.331 1.00 96.50 670 SER A N 1
ATOM 5428 C CA . SER A 1 670 ? -3.339 -8.990 19.839 1.00 96.50 670 SER A CA 1
ATOM 5429 C C . SER A 1 670 ? -3.409 -7.511 20.228 1.00 96.50 670 SER A C 1
ATOM 5431 O O . SER A 1 670 ? -2.383 -6.910 20.524 1.00 96.50 670 SER A O 1
ATOM 5433 N N . PHE A 1 671 ? -4.593 -6.901 20.287 1.00 96.06 671 PHE A N 1
ATOM 5434 C CA . PHE A 1 671 ? -4.744 -5.510 20.718 1.00 96.06 671 PHE A CA 1
ATOM 5435 C C . PHE A 1 671 ? -4.714 -5.367 22.242 1.00 96.06 671 PHE A C 1
ATOM 5437 O O . PHE A 1 671 ? -4.096 -4.428 22.748 1.00 96.06 671 PHE A O 1
ATOM 5444 N N . ILE A 1 672 ? -5.307 -6.309 22.981 1.00 94.94 672 ILE A N 1
ATOM 5445 C CA . ILE A 1 672 ? -5.268 -6.309 24.450 1.00 94.94 672 ILE A CA 1
ATOM 5446 C C . ILE A 1 672 ? -3.829 -6.393 24.959 1.00 94.94 672 ILE A C 1
ATOM 5448 O O . ILE A 1 672 ? -3.423 -5.580 25.789 1.00 94.94 672 ILE A O 1
ATOM 5452 N N . GLU A 1 673 ? -3.023 -7.314 24.432 1.00 94.12 673 GLU A N 1
ATOM 5453 C CA . GLU A 1 673 ? -1.623 -7.453 24.846 1.00 94.12 673 GLU A CA 1
ATOM 5454 C C . GLU A 1 673 ? -0.768 -6.251 24.435 1.00 94.12 673 GLU A C 1
ATOM 5456 O O . GLU A 1 673 ? 0.103 -5.823 25.197 1.00 94.12 673 GLU A O 1
ATOM 5461 N N . ARG A 1 674 ? -1.058 -5.667 23.266 1.00 94.19 674 ARG A N 1
ATOM 5462 C CA . ARG A 1 674 ? -0.360 -4.491 22.729 1.00 94.19 674 ARG A CA 1
ATOM 5463 C C . ARG A 1 674 ? -0.552 -3.250 23.594 1.00 94.19 674 ARG A C 1
ATOM 5465 O O . ARG A 1 674 ? 0.369 -2.452 23.740 1.00 94.19 674 ARG A O 1
ATOM 5472 N N . PHE A 1 675 ? -1.734 -3.107 24.191 1.00 91.31 675 PHE A N 1
ATOM 5473 C CA . PHE A 1 675 ? -2.128 -1.939 24.978 1.00 91.31 675 PHE A CA 1
ATOM 5474 C C . PHE A 1 675 ? -2.398 -2.258 26.457 1.00 91.31 675 PHE A C 1
ATOM 5476 O O . PHE A 1 675 ? -3.032 -1.465 27.152 1.00 91.31 675 PHE A O 1
ATOM 5483 N N . LYS A 1 676 ? -1.871 -3.372 26.983 1.00 84.25 676 LYS A N 1
ATOM 5484 C CA . LYS A 1 676 ? -2.108 -3.828 28.369 1.00 84.25 676 LYS A CA 1
ATOM 5485 C C . LYS A 1 676 ? -1.774 -2.775 29.440 1.00 84.25 676 LYS A C 1
ATOM 5487 O O . LYS A 1 676 ? -2.510 -2.616 30.418 1.00 84.25 676 LYS A O 1
ATOM 5492 N N . ASP A 1 677 ? -0.694 -2.024 29.214 1.00 79.06 677 ASP A N 1
ATOM 5493 C CA . ASP A 1 677 ? -0.169 -0.990 30.118 1.00 79.06 677 ASP A CA 1
ATOM 5494 C C . ASP A 1 677 ? -0.665 0.423 29.750 1.00 79.06 677 ASP A C 1
ATOM 5496 O O . ASP A 1 677 ? -0.289 1.417 30.377 1.00 79.06 677 ASP A O 1
ATOM 5500 N N . PHE A 1 678 ? -1.509 0.536 28.721 1.00 81.00 678 PHE A N 1
ATOM 5501 C CA . PHE A 1 678 ? -2.080 1.796 28.268 1.00 81.00 678 PHE A CA 1
ATOM 5502 C C . PHE A 1 678 ? -3.410 2.078 28.981 1.00 81.00 678 PHE A C 1
ATOM 5504 O O . PHE A 1 678 ? -4.247 1.196 29.153 1.00 81.00 678 PHE A O 1
ATOM 5511 N N . SER A 1 679 ? -3.621 3.334 29.385 1.00 71.50 679 SER A N 1
ATOM 5512 C CA . SER A 1 679 ? -4.893 3.809 29.941 1.00 71.50 679 SER A CA 1
ATOM 5513 C C . SER A 1 679 ? -5.462 4.904 29.049 1.00 71.50 679 SER A C 1
ATOM 5515 O O . SER A 1 679 ? -4.908 6.006 28.950 1.00 71.50 679 SER A O 1
ATOM 5517 N N . MET A 1 680 ? -6.598 4.611 28.413 1.00 70.81 680 MET A N 1
ATOM 5518 C CA . MET A 1 680 ? -7.244 5.552 27.503 1.00 70.81 680 MET A CA 1
ATOM 5519 C C . MET A 1 680 ? -7.944 6.703 28.243 1.00 70.81 680 MET A C 1
ATOM 5521 O O . MET A 1 680 ? -8.106 7.774 27.664 1.00 70.81 680 MET A O 1
ATOM 5525 N N . GLU A 1 681 ? -8.246 6.565 29.542 1.00 62.28 681 GLU A N 1
ATOM 5526 C CA . GLU A 1 681 ? -8.801 7.645 30.377 1.00 62.28 681 GLU A CA 1
ATOM 5527 C C . GLU A 1 681 ? -7.915 8.899 30.376 1.00 62.28 681 GLU A C 1
ATOM 5529 O O . GLU A 1 681 ? -8.412 10.027 30.317 1.00 62.28 681 GLU A O 1
ATOM 5534 N N . THR A 1 682 ? -6.589 8.725 30.375 1.00 58.31 682 THR A N 1
ATOM 5535 C CA . THR A 1 682 ? -5.642 9.851 30.301 1.00 58.31 682 THR A CA 1
ATOM 5536 C C . THR A 1 682 ? -5.676 10.513 28.918 1.00 58.31 682 THR A C 1
ATOM 5538 O O . THR A 1 682 ? -5.662 11.737 28.814 1.00 58.31 682 THR A O 1
ATOM 5541 N N . SER A 1 683 ? -5.795 9.728 27.845 1.00 62.72 683 SER A N 1
ATOM 5542 C CA . SER A 1 683 ? -5.918 10.254 26.477 1.00 62.72 683 SER A CA 1
ATOM 5543 C C . SER A 1 683 ? -7.245 10.994 26.264 1.00 62.72 683 SER A C 1
ATOM 5545 O O . SER A 1 683 ? -7.260 12.112 25.751 1.00 62.72 683 SER A O 1
ATOM 5547 N N . LEU A 1 684 ? -8.359 10.416 26.722 1.00 63.28 684 LEU A N 1
ATOM 5548 C CA . LEU A 1 684 ? -9.703 10.991 26.614 1.00 63.28 684 LEU A CA 1
ATOM 5549 C C . LEU A 1 684 ? -9.878 12.246 27.482 1.00 63.28 684 LEU A C 1
ATOM 5551 O O . LEU A 1 684 ? -10.602 13.157 27.092 1.00 63.28 684 LEU A O 1
ATOM 5555 N N . SER A 1 685 ? -9.213 12.322 28.639 1.00 50.97 685 SER A N 1
ATOM 5556 C CA . SER A 1 685 ? -9.271 13.497 29.525 1.00 50.97 685 SER A CA 1
ATOM 5557 C C . SER A 1 685 ? -8.379 14.656 29.066 1.00 50.97 685 SER A C 1
ATOM 5559 O O . SER A 1 685 ? -8.742 15.821 29.248 1.00 50.97 685 SER A O 1
ATOM 5561 N N . VAL A 1 686 ? -7.228 14.369 28.445 1.00 43.94 686 VAL A N 1
ATOM 5562 C CA . VAL A 1 686 ? -6.341 15.386 27.847 1.00 43.94 686 VAL A CA 1
ATOM 5563 C C . VAL A 1 686 ? -6.895 15.869 26.503 1.00 43.94 686 VAL A C 1
ATOM 5565 O O . VAL A 1 686 ? -6.819 17.061 26.189 1.00 43.94 686 VAL A O 1
ATOM 5568 N N . GLY A 1 687 ? -7.515 14.969 25.740 1.00 39.50 687 GLY A N 1
ATOM 5569 C CA . GLY A 1 687 ? -8.245 15.254 24.515 1.00 39.50 687 GLY A CA 1
ATOM 5570 C C . GLY A 1 687 ? -9.631 15.828 24.787 1.00 39.50 687 GLY A C 1
ATOM 5571 O O . GLY A 1 687 ? -10.616 15.220 24.389 1.00 39.50 687 GLY A O 1
ATOM 5572 N N . ASN A 1 688 ? -9.729 17.017 25.397 1.00 37.31 688 ASN A N 1
ATOM 5573 C CA . ASN A 1 688 ? -10.940 17.850 25.328 1.00 37.31 688 ASN A CA 1
ATOM 5574 C C . ASN A 1 688 ? -11.220 18.221 23.850 1.00 37.31 688 ASN A C 1
ATOM 5576 O O . ASN A 1 688 ? -11.041 19.362 23.413 1.00 37.31 688 ASN A O 1
ATOM 5580 N N . HIS A 1 689 ? -11.661 17.240 23.063 1.00 43.44 689 HIS A N 1
ATOM 5581 C CA . HIS A 1 689 ? -12.335 17.370 21.785 1.00 43.44 689 HIS A CA 1
ATOM 5582 C C . HIS A 1 689 ? -13.736 17.913 22.086 1.00 43.44 689 HIS A C 1
ATOM 5584 O O . HIS A 1 689 ? -14.745 17.233 21.940 1.00 43.44 689 HIS A O 1
ATOM 5590 N N . SER A 1 690 ? -13.790 19.155 22.572 1.00 34.12 690 SER A N 1
ATOM 5591 C CA . SER A 1 690 ? -15.023 19.934 22.633 1.00 34.12 690 SER A CA 1
ATOM 5592 C C . SER A 1 690 ? -15.427 20.266 21.199 1.00 34.12 690 SER A C 1
ATOM 5594 O O . SER A 1 690 ? -15.028 21.274 20.626 1.00 34.12 690 SER A O 1
ATOM 5596 N N . LEU A 1 691 ? -16.162 19.341 20.588 1.00 35.69 691 LEU A N 1
ATOM 5597 C CA . LEU A 1 691 ? -17.014 19.608 19.430 1.00 35.69 691 LEU A CA 1
ATOM 5598 C C . LEU A 1 691 ? -18.422 20.039 19.850 1.00 35.69 691 LEU A C 1
ATOM 5600 O O . LEU A 1 691 ? -19.254 20.330 19.000 1.00 35.69 691 LEU A O 1
ATOM 5604 N N . ILE A 1 692 ? -18.671 20.107 21.158 1.00 28.59 692 ILE A N 1
ATOM 5605 C CA . ILE A 1 692 ? -19.841 20.744 21.744 1.00 28.59 692 ILE A CA 1
ATOM 5606 C C . ILE A 1 692 ? -19.376 22.107 22.257 1.00 28.59 692 ILE A C 1
ATOM 5608 O O . ILE A 1 692 ? -18.410 22.196 23.019 1.00 28.59 692 ILE A O 1
ATOM 5612 N N . SER A 1 693 ? -20.044 23.155 21.777 1.00 29.27 693 SER A N 1
ATOM 5613 C CA . SER A 1 693 ? -19.904 24.551 22.188 1.00 29.27 693 SER A CA 1
ATOM 5614 C C . SER A 1 693 ? -19.587 24.692 23.682 1.00 29.27 693 SER A C 1
ATOM 5616 O O . SER A 1 693 ? -20.254 24.075 24.516 1.00 29.27 693 SER A O 1
ATOM 5618 N N . ASN A 1 694 ? -18.608 25.535 24.019 1.00 32.59 694 ASN A N 1
ATOM 5619 C CA . ASN A 1 694 ? -18.214 25.867 25.390 1.00 32.59 694 ASN A CA 1
ATOM 5620 C C . ASN A 1 694 ? -19.368 26.507 26.185 1.00 32.59 694 ASN A C 1
ATOM 5622 O O . ASN A 1 694 ? -19.418 27.713 26.397 1.00 32.59 694 ASN A O 1
ATOM 5626 N N . SER A 1 695 ? -20.269 25.694 26.722 1.00 30.67 695 SER A N 1
ATOM 5627 C CA . SER A 1 695 ? -21.188 26.115 27.769 1.00 30.67 695 SER A CA 1
ATOM 5628 C C . SER A 1 695 ? -20.464 26.014 29.112 1.00 30.67 695 SER A C 1
ATOM 5630 O O . SER A 1 695 ? -20.150 24.934 29.613 1.00 30.67 695 SER A O 1
ATOM 5632 N N . PHE A 1 696 ? -20.209 27.166 29.734 1.00 29.91 696 PHE A N 1
ATOM 5633 C CA . PHE A 1 696 ? -19.584 27.337 31.057 1.00 29.91 696 PHE A CA 1
ATOM 5634 C C . PHE A 1 696 ? -20.263 26.520 32.190 1.00 29.91 696 PHE A C 1
ATOM 5636 O O . PHE A 1 696 ? -19.733 26.410 33.298 1.00 29.91 696 PHE A O 1
ATOM 5643 N N . ILE A 1 697 ? -21.432 25.928 31.921 1.00 29.16 697 ILE A N 1
ATOM 5644 C CA . ILE A 1 697 ? -22.237 25.125 32.845 1.00 29.16 697 ILE A CA 1
ATOM 5645 C C . ILE A 1 697 ? -21.668 23.701 33.005 1.00 29.16 697 ILE A C 1
ATOM 5647 O O . ILE A 1 697 ? -21.661 23.179 34.122 1.00 29.16 697 ILE A O 1
ATOM 5651 N N . GLU A 1 698 ? -21.093 23.095 31.960 1.00 31.14 698 GLU A N 1
ATOM 5652 C CA . GLU A 1 698 ? -20.596 21.706 32.018 1.00 31.14 698 GLU A CA 1
ATOM 5653 C C . GLU A 1 698 ? -19.321 21.555 32.856 1.00 31.14 698 GLU A C 1
ATOM 5655 O O . GLU A 1 698 ? -19.174 20.577 33.592 1.00 31.14 698 GLU A O 1
ATOM 5660 N N . LYS A 1 699 ? -18.442 22.569 32.873 1.00 34.59 699 LYS A N 1
ATOM 5661 C CA . LYS A 1 699 ? -17.252 22.575 33.747 1.00 34.59 699 LYS A CA 1
ATOM 5662 C C . LYS A 1 699 ? -17.607 22.537 35.236 1.00 34.59 699 LYS A C 1
ATOM 5664 O O . LYS A 1 699 ? -16.848 21.974 36.023 1.00 34.59 699 LYS A O 1
ATOM 5669 N N . LYS A 1 700 ? -18.754 23.098 35.639 1.00 30.94 700 LYS A N 1
ATOM 5670 C CA . LYS A 1 700 ? -19.226 23.014 37.032 1.00 30.94 700 LYS A CA 1
ATOM 5671 C C . LYS A 1 700 ? -19.812 21.644 37.359 1.00 30.94 700 LYS A C 1
ATOM 5673 O O . LYS A 1 700 ? -19.633 21.182 38.479 1.00 30.94 700 LYS A O 1
ATOM 5678 N N . ILE A 1 701 ? -20.459 20.987 36.398 1.00 30.98 701 ILE A N 1
ATOM 5679 C CA . ILE A 1 701 ? -21.071 19.667 36.590 1.00 30.98 701 ILE A CA 1
ATOM 5680 C C . ILE A 1 701 ? -19.992 18.573 36.642 1.00 30.98 701 ILE A C 1
ATOM 5682 O O . ILE A 1 701 ? -20.013 17.745 37.551 1.00 30.98 701 ILE A O 1
ATOM 5686 N N . LEU A 1 702 ? -18.981 18.626 35.768 1.00 32.69 702 LEU A N 1
ATOM 5687 C CA . LEU A 1 702 ? -17.891 17.642 35.753 1.00 32.69 702 LEU A CA 1
ATOM 5688 C C . LEU A 1 702 ? -16.984 17.749 36.995 1.00 32.69 702 LEU A C 1
ATOM 5690 O O . LEU A 1 702 ? -16.600 16.732 37.566 1.00 32.69 702 LEU A O 1
ATOM 5694 N N . PHE A 1 703 ? -16.720 18.970 37.483 1.00 33.31 703 PHE A N 1
ATOM 5695 C CA . PHE A 1 703 ? -15.969 19.195 38.729 1.00 33.31 703 PHE A CA 1
ATOM 5696 C C . PHE A 1 703 ? -16.738 18.743 39.986 1.00 33.31 703 PHE A C 1
ATOM 5698 O O . PHE A 1 703 ? -16.127 18.369 40.989 1.00 33.31 703 PHE A O 1
ATOM 5705 N N . LEU A 1 704 ? -18.076 18.754 39.944 1.00 28.67 704 LEU A N 1
ATOM 5706 C CA . LEU A 1 704 ? -18.919 18.253 41.033 1.00 28.67 704 LEU A CA 1
ATOM 5707 C C . LEU A 1 704 ? -18.961 16.716 41.071 1.00 28.67 704 LEU A C 1
ATOM 5709 O O . LEU A 1 704 ? -18.938 16.155 42.166 1.00 28.67 704 LEU A O 1
ATOM 5713 N N . PHE A 1 705 ? -18.924 16.034 39.919 1.00 33.78 705 PHE A N 1
ATOM 5714 C CA . PHE A 1 705 ? -18.936 14.565 39.859 1.00 33.78 705 PHE A CA 1
ATOM 5715 C C . PHE A 1 705 ? -17.611 13.905 40.243 1.00 33.78 705 PHE A C 1
ATOM 5717 O O . PHE A 1 705 ? -17.619 12.839 40.851 1.00 33.78 705 PHE A O 1
ATOM 5724 N N . THR A 1 706 ? -16.472 14.554 39.997 1.00 38.03 706 THR A N 1
ATOM 5725 C CA . THR A 1 706 ? -15.169 14.035 40.447 1.00 38.03 706 THR A CA 1
ATOM 5726 C C . THR A 1 706 ? -14.940 14.180 41.953 1.00 38.03 706 THR A C 1
ATOM 5728 O O . THR A 1 706 ? -14.030 13.560 42.493 1.00 38.03 706 THR A O 1
ATOM 5731 N N . LYS A 1 707 ? -15.734 15.011 42.646 1.00 29.02 707 LYS A N 1
ATOM 5732 C CA . LYS A 1 707 ? -15.546 15.300 44.078 1.00 29.02 707 LYS A CA 1
ATOM 5733 C C . LYS A 1 707 ? -16.580 14.632 44.994 1.00 29.02 707 LYS A C 1
ATOM 5735 O O . LYS A 1 707 ? -16.326 14.537 46.192 1.00 29.02 707 LYS A O 1
ATOM 5740 N N . TYR A 1 708 ? -17.706 14.152 44.457 1.00 30.41 708 TYR A N 1
ATOM 5741 C CA . TYR A 1 708 ? -18.767 13.504 45.234 1.00 30.41 708 TYR A CA 1
ATOM 5742 C C . TYR A 1 708 ? -19.337 12.275 44.497 1.00 30.41 708 TYR A C 1
ATOM 5744 O O . TYR A 1 708 ? -20.087 12.446 43.536 1.00 30.41 708 TYR A O 1
ATOM 5752 N N . PRO A 1 709 ? -19.035 11.036 44.935 1.00 34.12 709 PRO A N 1
ATOM 5753 C CA . PRO A 1 709 ? -19.682 9.843 44.396 1.00 34.12 709 PRO A CA 1
ATOM 5754 C C . PRO A 1 709 ? -21.187 9.821 44.729 1.00 34.12 709 PRO A C 1
ATOM 5756 O O . PRO A 1 709 ? -21.627 10.299 45.779 1.00 34.12 709 PRO A O 1
ATOM 5759 N N . PHE A 1 710 ? -21.975 9.242 43.817 1.00 30.56 710 PHE A N 1
ATOM 5760 C CA . PHE A 1 710 ? -23.448 9.241 43.734 1.00 30.56 710 PHE A CA 1
ATOM 5761 C C . PHE A 1 710 ? -24.216 8.580 44.903 1.00 30.56 710 PHE A C 1
ATOM 5763 O O . PHE A 1 710 ? -25.416 8.328 44.799 1.00 30.56 710 PHE A O 1
ATOM 5770 N N . SER A 1 711 ? -23.580 8.326 46.045 1.00 32.19 711 SER A N 1
ATOM 5771 C CA . SER A 1 711 ? -24.217 7.746 47.233 1.00 32.19 711 SER A CA 1
ATOM 5772 C C . SER A 1 711 ? -24.852 8.779 48.178 1.00 32.19 711 SER A C 1
ATOM 5774 O O . SER A 1 711 ? -25.439 8.394 49.186 1.00 32.19 711 SER A O 1
ATOM 5776 N N . SER A 1 712 ? -24.792 10.083 47.872 1.00 33.28 712 SER A N 1
ATOM 5777 C CA . SER A 1 712 ? -25.163 11.144 48.832 1.00 33.28 712 SER A CA 1
ATOM 5778 C C . SER A 1 712 ? -26.276 12.121 48.408 1.00 33.28 712 SER A C 1
ATOM 5780 O O . SER A 1 712 ? -26.622 13.010 49.181 1.00 33.28 712 SER A O 1
ATOM 5782 N N . LEU A 1 713 ? -26.930 11.944 47.253 1.00 31.48 713 LEU A N 1
ATOM 5783 C CA . LEU A 1 713 ? -27.993 12.853 46.779 1.00 31.48 713 LEU A CA 1
ATOM 5784 C C . LEU A 1 713 ? -29.308 12.124 46.457 1.00 31.48 713 LEU A C 1
ATOM 5786 O O . LEU A 1 713 ? -29.780 12.082 45.326 1.00 31.48 713 LEU A O 1
ATOM 5790 N N . LYS A 1 714 ? -29.960 11.596 47.497 1.00 32.62 714 LYS A N 1
ATOM 5791 C CA . LYS A 1 714 ? -31.410 11.343 47.503 1.00 32.62 714 LYS A CA 1
ATOM 5792 C C . LYS A 1 714 ? -32.038 12.072 48.685 1.00 32.62 714 LYS A C 1
ATOM 5794 O O . LYS A 1 714 ? -32.153 11.494 49.761 1.00 32.62 714 LYS A O 1
ATOM 5799 N N . LYS A 1 715 ? -32.453 13.328 48.476 1.00 32.53 715 LYS A N 1
ATOM 5800 C CA . LYS A 1 715 ? -33.656 13.951 49.073 1.00 32.53 715 LYS A CA 1
ATOM 5801 C C . LYS A 1 715 ? -33.736 15.445 48.725 1.00 32.53 715 LYS A C 1
ATOM 5803 O O . LYS A 1 715 ? -32.800 16.179 49.012 1.00 32.53 715 LYS A O 1
ATOM 5808 N N . LYS A 1 716 ? -34.934 15.856 48.270 1.00 28.20 716 LYS A N 1
ATOM 5809 C CA . LYS A 1 716 ? -35.438 17.236 48.044 1.00 28.20 716 LYS A CA 1
ATOM 5810 C C . LYS A 1 716 ? -34.863 17.938 46.796 1.00 28.20 716 LYS A C 1
ATOM 5812 O O . LYS A 1 716 ? -33.685 17.801 46.534 1.00 28.20 716 LYS A O 1
ATOM 5817 N N . THR A 1 717 ? -35.552 18.727 45.966 1.00 27.56 717 THR A N 1
ATOM 5818 C CA . THR A 1 717 ? -36.959 19.126 45.707 1.00 27.56 717 THR A CA 1
ATOM 5819 C C . THR A 1 717 ? -36.913 19.939 44.389 1.00 27.56 717 THR A C 1
ATOM 5821 O O . THR A 1 717 ? -36.003 20.740 44.231 1.00 27.56 717 THR A O 1
ATOM 5824 N N . LYS A 1 718 ? -37.749 19.632 43.385 1.00 30.38 718 LYS A N 1
ATOM 5825 C CA . LYS A 1 718 ? -38.780 20.484 42.730 1.00 30.38 718 LYS A CA 1
ATOM 5826 C C . LYS A 1 718 ? -38.384 21.905 42.238 1.00 30.38 718 LYS A C 1
ATOM 5828 O O . LYS A 1 718 ? -38.002 22.759 43.025 1.00 30.38 718 LYS A O 1
ATOM 5833 N N . THR A 1 719 ? -38.691 22.126 40.945 1.00 29.02 719 THR A N 1
ATOM 5834 C CA . THR A 1 719 ? -38.957 23.380 40.187 1.00 29.02 719 THR A CA 1
ATOM 5835 C C . THR A 1 719 ? -37.814 24.369 39.901 1.00 29.02 719 THR A C 1
ATOM 5837 O O . THR A 1 719 ? -37.298 25.020 40.798 1.00 29.02 719 THR A O 1
ATOM 5840 N N . PHE A 1 720 ? -37.533 24.569 38.606 1.00 22.69 720 PHE A N 1
ATOM 5841 C CA . PHE A 1 720 ? -36.768 25.685 38.029 1.00 22.69 720 PHE A CA 1
ATOM 5842 C C . PHE A 1 720 ? -37.661 26.433 37.023 1.00 22.69 720 PHE A C 1
ATOM 5844 O O . PHE A 1 720 ? -38.208 25.779 36.133 1.00 22.69 720 PHE A O 1
ATOM 5851 N N . PRO A 1 721 ? -37.743 27.775 37.071 1.00 26.94 721 PRO A N 1
ATOM 5852 C CA . PRO A 1 721 ? -38.044 28.570 35.889 1.00 26.94 721 PRO A CA 1
ATOM 5853 C C . PRO A 1 721 ? -36.832 29.405 35.443 1.00 26.94 721 PRO A C 1
ATOM 5855 O O . PRO A 1 721 ? -36.113 30.000 36.244 1.00 26.94 721 PRO A O 1
ATOM 5858 N N . LYS A 1 722 ? -36.635 29.440 34.121 1.00 28.22 722 LYS A N 1
ATOM 5859 C CA . LYS A 1 722 ? -35.737 30.334 33.374 1.00 28.22 722 LYS A CA 1
ATOM 5860 C C . LYS A 1 722 ? -36.164 31.793 33.569 1.00 28.22 722 LYS A C 1
ATOM 5862 O O . LYS A 1 722 ? -37.339 32.051 33.361 1.00 28.22 722 LYS A O 1
ATOM 5867 N N . THR A 1 723 ? -35.227 32.714 33.841 1.00 26.14 723 THR A N 1
ATOM 5868 C CA . THR A 1 723 ? -35.011 33.979 33.087 1.00 26.14 723 THR A CA 1
ATOM 5869 C C . THR A 1 723 ? -33.959 34.891 33.747 1.00 26.14 723 THR A C 1
ATOM 5871 O O . THR A 1 723 ? -33.833 34.924 34.965 1.00 26.14 723 THR A O 1
ATOM 5874 N N . ILE A 1 724 ? -33.312 35.702 32.895 1.00 25.56 724 ILE A N 1
ATOM 5875 C CA . ILE A 1 724 ? -32.512 36.923 33.142 1.00 25.56 724 ILE A CA 1
ATOM 5876 C C . ILE A 1 724 ? -30.981 36.757 33.247 1.00 25.56 724 ILE A C 1
ATOM 5878 O O . ILE A 1 724 ? -30.366 36.764 34.308 1.00 25.56 724 ILE A O 1
ATOM 5882 N N . LEU A 1 725 ? -30.373 36.735 32.057 1.00 25.06 725 LEU A N 1
ATOM 5883 C CA . LEU A 1 725 ? -29.113 37.411 31.729 1.00 25.06 725 LEU A CA 1
ATOM 5884 C C . LEU A 1 725 ? -29.349 38.933 31.687 1.00 25.06 725 LEU A C 1
ATOM 5886 O O . LEU A 1 725 ? -30.215 39.359 30.928 1.00 25.06 725 LEU A O 1
ATOM 5890 N N . THR A 1 726 ? -28.574 39.748 32.418 1.00 25.23 726 THR A N 1
ATOM 5891 C CA . THR A 1 726 ? -27.667 40.801 31.875 1.00 25.23 726 THR A CA 1
ATOM 5892 C C . THR A 1 726 ? -27.119 41.776 32.940 1.00 25.23 726 THR A C 1
ATOM 5894 O O . THR A 1 726 ? -27.860 42.291 33.765 1.00 25.23 726 THR A O 1
ATOM 5897 N N . LYS A 1 727 ? -25.814 42.090 32.791 1.00 23.94 727 LYS A N 1
ATOM 5898 C CA . LYS A 1 727 ? -25.075 43.331 33.144 1.00 23.94 727 LYS A CA 1
ATOM 5899 C C . LYS A 1 727 ? -24.947 43.751 34.630 1.00 23.94 727 LYS A C 1
ATOM 5901 O O . LYS A 1 727 ? -25.887 44.259 35.222 1.00 23.94 727 LYS A O 1
ATOM 5906 N N . THR A 1 728 ? -23.720 43.794 35.175 1.00 25.80 728 THR A N 1
ATOM 5907 C CA . THR A 1 728 ? -22.789 44.963 35.164 1.00 25.80 728 THR A CA 1
ATOM 5908 C C . THR A 1 728 ? -21.584 44.729 36.112 1.00 25.80 728 THR A C 1
ATOM 5910 O O . THR A 1 728 ? -21.652 43.958 37.060 1.00 25.80 728 THR A O 1
ATOM 5913 N N . PHE A 1 729 ? -20.479 45.388 35.766 1.00 24.91 729 PHE A N 1
ATOM 5914 C CA . PHE A 1 729 ? -19.090 45.424 36.246 1.00 24.91 729 PHE A CA 1
ATOM 5915 C C . PHE A 1 729 ? -18.751 45.497 37.761 1.00 24.91 729 PHE A C 1
ATOM 5917 O O . PHE A 1 729 ? -19.460 46.102 38.551 1.00 24.91 729 PHE A O 1
ATOM 5924 N N . GLN A 1 730 ? -17.517 45.024 38.042 1.00 24.66 730 GLN A N 1
ATOM 5925 C CA . GLN A 1 730 ? -16.495 45.501 39.008 1.00 24.66 730 GLN A CA 1
ATOM 5926 C C . GLN A 1 730 ? -16.792 45.514 40.522 1.00 24.66 730 GLN A C 1
ATOM 5928 O O . GLN A 1 730 ? -17.553 46.337 41.010 1.00 24.66 730 GLN A O 1
ATOM 5933 N N . THR A 1 731 ? -16.001 44.762 41.309 1.00 25.39 731 THR A N 1
ATOM 5934 C CA . THR A 1 731 ? -14.925 45.302 42.187 1.00 25.39 731 THR A CA 1
ATOM 5935 C C . THR A 1 731 ? -14.276 44.241 43.110 1.00 25.39 731 THR A C 1
ATOM 5937 O O . THR A 1 731 ? -14.951 43.397 43.679 1.00 25.39 731 THR A O 1
ATOM 5940 N N . LYS A 1 732 ? -12.948 44.389 43.296 1.00 26.67 732 LYS A N 1
ATOM 5941 C CA . LYS A 1 732 ? -12.110 44.109 44.492 1.00 26.67 732 LYS A CA 1
ATOM 5942 C C . LYS A 1 732 ? -11.941 42.676 45.038 1.00 26.67 732 LYS A C 1
ATOM 5944 O O . LYS A 1 732 ? -12.754 42.214 45.824 1.00 26.67 732 LYS A O 1
ATOM 5949 N N . ILE A 1 733 ? -10.731 42.124 44.856 1.00 26.80 733 ILE A N 1
ATOM 5950 C CA . ILE A 1 733 ? -9.991 41.409 45.921 1.00 26.80 733 ILE A CA 1
ATOM 5951 C C . ILE A 1 733 ? -8.488 41.762 45.813 1.00 26.80 733 ILE A C 1
ATOM 5953 O O . ILE A 1 733 ? -7.894 41.485 44.771 1.00 26.80 733 ILE A O 1
ATOM 5957 N N . PRO A 1 734 ? -7.853 42.363 46.840 1.00 28.98 734 PRO A N 1
ATOM 5958 C CA . PRO A 1 734 ? -6.399 42.494 46.932 1.00 28.98 734 PRO A CA 1
ATOM 5959 C C . PRO A 1 734 ? -5.757 41.407 47.824 1.00 28.98 734 PRO A C 1
ATOM 5961 O O . PRO A 1 734 ? -6.398 40.871 48.723 1.00 28.98 734 PRO A O 1
ATOM 5964 N N . ASN A 1 735 ? -4.452 41.189 47.608 1.00 27.45 735 ASN A N 1
ATOM 5965 C CA . ASN A 1 735 ? -3.460 40.519 48.474 1.00 27.45 735 ASN A CA 1
ATOM 5966 C C . ASN A 1 735 ? -3.416 38.980 48.554 1.00 27.45 735 ASN A C 1
ATOM 5968 O O . ASN A 1 735 ? -3.914 38.391 49.505 1.00 27.45 735 ASN A O 1
ATOM 5972 N N . ILE A 1 736 ? -2.619 38.365 47.665 1.00 28.30 736 ILE A N 1
ATOM 5973 C CA . ILE A 1 736 ? -1.737 37.222 48.000 1.00 28.30 736 ILE A CA 1
ATOM 5974 C C . ILE A 1 736 ? -0.374 37.439 47.310 1.00 28.30 736 ILE A C 1
ATOM 5976 O O . ILE A 1 736 ? -0.003 36.794 46.333 1.00 28.30 736 ILE A O 1
ATOM 5980 N N . LYS A 1 737 ? 0.378 38.414 47.814 1.00 26.38 737 LYS A N 1
ATOM 5981 C CA . LYS A 1 737 ? 1.844 38.428 47.786 1.00 26.38 737 LYS A CA 1
ATOM 5982 C C . LYS A 1 737 ? 2.250 38.618 49.243 1.00 26.38 737 LYS A C 1
ATOM 5984 O O . LYS A 1 737 ? 1.635 39.428 49.918 1.00 26.38 737 LYS A O 1
ATOM 5989 N N . GLU A 1 738 ? 3.243 37.850 49.682 1.00 27.91 738 GLU A N 1
ATOM 5990 C CA . GLU A 1 738 ? 3.728 37.705 51.067 1.00 27.91 738 GLU A CA 1
ATOM 5991 C C . GLU A 1 738 ? 3.055 36.608 51.901 1.00 27.91 738 GLU A C 1
ATOM 5993 O O . GLU A 1 738 ? 2.271 36.860 52.810 1.00 27.91 738 GLU A O 1
ATOM 5998 N N . ARG A 1 739 ? 3.473 35.358 51.658 1.00 27.92 739 ARG A N 1
ATOM 5999 C CA . ARG A 1 739 ? 4.103 34.545 52.713 1.00 27.92 739 ARG A CA 1
ATOM 6000 C C . ARG A 1 739 ? 4.837 33.327 52.124 1.00 27.92 739 ARG A C 1
ATOM 6002 O O . ARG A 1 739 ? 4.230 32.345 51.723 1.00 27.92 739 ARG A O 1
ATOM 6009 N N . ILE A 1 740 ? 6.170 33.437 52.176 1.00 26.02 740 ILE A N 1
ATOM 6010 C CA . ILE A 1 740 ? 7.142 32.380 52.517 1.00 26.02 740 ILE A CA 1
ATOM 6011 C C . ILE A 1 740 ? 7.693 31.495 51.369 1.00 26.02 740 ILE A C 1
ATOM 6013 O O . ILE A 1 740 ? 7.205 30.417 51.054 1.00 26.02 740 ILE A O 1
ATOM 6017 N N . LYS A 1 741 ? 8.838 31.941 50.838 1.00 24.36 741 LYS A N 1
ATOM 6018 C CA . LYS A 1 741 ? 10.103 31.177 50.669 1.00 24.36 741 LYS A CA 1
ATOM 6019 C C . LYS A 1 741 ? 11.139 31.831 51.629 1.00 24.36 741 LYS A C 1
ATOM 6021 O O . LYS A 1 741 ? 10.817 32.936 52.071 1.00 24.36 741 LYS A O 1
ATOM 6026 N N . PRO A 1 742 ? 12.362 31.309 51.916 1.00 42.31 742 PRO A N 1
ATOM 6027 C CA . PRO A 1 742 ? 13.080 30.157 51.328 1.00 42.31 742 PRO A CA 1
ATOM 6028 C C . PRO A 1 742 ? 13.883 29.267 52.325 1.00 42.31 742 PRO A C 1
ATOM 6030 O O . PRO A 1 742 ? 14.259 29.712 53.402 1.00 42.31 742 PRO A O 1
ATOM 6033 N N . ILE A 1 743 ? 14.326 28.082 51.876 1.00 24.47 743 ILE A N 1
ATOM 6034 C CA . ILE A 1 743 ? 15.689 27.571 52.148 1.00 24.47 743 ILE A CA 1
ATOM 6035 C C . ILE A 1 743 ? 16.239 27.000 50.829 1.00 24.47 743 ILE A C 1
ATOM 6037 O O . ILE A 1 743 ? 15.615 26.147 50.204 1.00 24.47 743 ILE A O 1
ATOM 6041 N N . ILE A 1 744 ? 17.389 27.520 50.390 1.00 26.84 744 ILE A N 1
ATOM 6042 C CA . ILE A 1 744 ? 18.195 27.051 49.251 1.00 26.84 744 ILE A CA 1
ATOM 6043 C C . ILE A 1 744 ? 19.563 26.629 49.794 1.00 26.84 744 ILE A C 1
ATOM 6045 O O . ILE A 1 744 ? 20.113 27.343 50.632 1.00 26.84 744 ILE A O 1
ATOM 6049 N N . LYS A 1 745 ? 20.111 25.557 49.199 1.00 24.05 745 LYS A N 1
ATOM 6050 C CA . LYS A 1 745 ? 21.527 25.181 48.933 1.00 24.05 745 LYS A CA 1
ATOM 6051 C C . LYS A 1 745 ? 21.685 23.695 49.297 1.00 24.05 745 LYS A C 1
ATOM 6053 O O . LYS A 1 745 ? 21.247 23.292 50.359 1.00 24.05 745 LYS A O 1
ATOM 6058 N N . ILE A 1 746 ? 22.233 22.815 48.457 1.00 25.11 746 ILE A N 1
ATOM 6059 C CA . ILE A 1 746 ? 23.597 22.822 47.902 1.00 25.11 746 ILE A CA 1
ATOM 6060 C C . ILE A 1 746 ? 23.642 22.040 46.562 1.00 25.11 746 ILE A C 1
ATOM 6062 O O . ILE A 1 746 ? 22.829 21.156 46.313 1.00 25.11 746 ILE A O 1
ATOM 6066 N N . LYS A 1 747 ? 24.598 22.422 45.701 1.00 25.06 747 LYS A N 1
ATOM 6067 C CA . LYS A 1 747 ? 24.950 21.867 44.379 1.00 25.06 747 LYS A CA 1
ATOM 6068 C C . LYS A 1 747 ? 25.715 20.534 44.460 1.00 25.06 747 LYS A C 1
ATOM 6070 O O . LYS A 1 747 ? 26.526 20.396 45.361 1.00 25.06 747 LYS A O 1
ATOM 6075 N N . ASN A 1 748 ? 25.554 19.719 43.405 1.00 27.44 748 ASN A N 1
ATOM 6076 C CA . ASN A 1 748 ? 26.449 18.692 42.832 1.00 27.44 748 ASN A CA 1
ATOM 6077 C C . ASN A 1 748 ? 27.144 17.695 43.770 1.00 27.44 748 ASN A C 1
ATOM 6079 O O . ASN A 1 748 ? 27.884 18.101 44.650 1.00 27.44 748 ASN A O 1
ATOM 6083 N N . ILE A 1 749 ? 27.072 16.405 43.416 1.00 23.69 749 ILE A N 1
ATOM 6084 C CA . ILE A 1 749 ? 28.237 15.519 43.219 1.00 23.69 749 ILE A CA 1
ATOM 6085 C C . ILE A 1 749 ? 27.742 14.181 42.638 1.00 23.69 749 ILE A C 1
ATOM 6087 O O . ILE A 1 749 ? 26.853 13.533 43.181 1.00 23.69 749 ILE A O 1
ATOM 6091 N N . ASN A 1 750 ? 28.326 13.803 41.500 1.00 25.47 750 ASN A N 1
ATOM 6092 C CA . ASN A 1 750 ? 28.374 12.430 41.007 1.00 25.47 750 ASN A CA 1
ATOM 6093 C C . ASN A 1 750 ? 29.196 11.569 41.977 1.00 25.47 750 ASN A C 1
ATOM 6095 O O . ASN A 1 750 ? 30.240 12.023 42.434 1.00 25.47 750 ASN A O 1
ATOM 6099 N N . SER A 1 751 ? 28.814 10.297 42.110 1.00 24.05 751 SER A N 1
ATOM 6100 C CA . SER A 1 751 ? 29.593 9.157 42.628 1.00 24.05 751 SER A CA 1
ATOM 6101 C C . SER A 1 751 ? 29.291 8.664 44.054 1.00 24.05 751 SER A C 1
ATOM 6103 O O . SER A 1 751 ? 29.194 9.428 45.007 1.00 24.05 751 SER A O 1
ATOM 6105 N N . ILE A 1 752 ? 29.274 7.324 44.132 1.00 22.20 752 ILE A N 1
ATOM 6106 C CA . ILE A 1 752 ? 29.390 6.446 45.306 1.00 22.20 752 ILE A CA 1
ATOM 6107 C C . ILE A 1 752 ? 28.075 6.226 46.079 1.00 22.20 752 ILE A C 1
ATOM 6109 O O . ILE A 1 752 ? 27.665 7.038 46.896 1.00 22.20 752 ILE A O 1
ATOM 6113 N N . LEU A 1 753 ? 27.441 5.065 45.863 1.00 24.62 753 LEU A N 1
ATOM 6114 C CA . LEU A 1 753 ? 27.491 3.958 46.834 1.00 24.62 753 LEU A CA 1
ATOM 6115 C C . LEU A 1 753 ? 26.800 2.692 46.295 1.00 24.62 753 LEU A C 1
ATOM 6117 O O . LEU A 1 753 ? 25.583 2.552 46.239 1.00 24.62 753 LEU A O 1
ATOM 6121 N N . THR A 1 754 ? 27.660 1.759 45.907 1.00 25.09 754 THR A N 1
ATOM 6122 C CA . THR A 1 754 ? 27.478 0.307 45.898 1.00 25.09 754 THR A CA 1
ATOM 6123 C C . THR A 1 754 ? 27.116 -0.265 47.277 1.00 25.09 754 THR A C 1
ATOM 6125 O O . THR A 1 754 ? 27.727 0.161 48.252 1.00 25.09 754 THR A O 1
ATOM 6128 N N . LYS A 1 755 ? 26.311 -1.350 47.269 1.00 24.25 755 LYS A N 1
ATOM 6129 C CA . LYS A 1 755 ? 26.199 -2.453 48.269 1.00 24.25 755 LYS A CA 1
ATOM 6130 C C . LYS A 1 755 ? 25.619 -2.052 49.650 1.00 24.25 755 LYS A C 1
ATOM 6132 O O . LYS A 1 755 ? 26.015 -1.049 50.210 1.00 24.25 755 LYS A O 1
ATOM 6137 N N . GLU A 1 756 ? 24.680 -2.769 50.283 1.00 25.36 756 GLU A N 1
ATOM 6138 C CA . GLU A 1 756 ? 24.496 -4.226 50.384 1.00 25.36 756 GLU A CA 1
ATOM 6139 C C . GLU A 1 756 ? 23.144 -4.607 51.069 1.00 25.36 756 GLU A C 1
ATOM 6141 O O . GLU A 1 756 ? 22.742 -3.925 52.004 1.00 25.36 756 GLU A O 1
ATOM 6146 N N . CYS A 1 757 ? 22.551 -5.753 50.657 1.00 22.27 757 CYS A N 1
ATOM 6147 C CA . CYS A 1 757 ? 21.887 -6.821 51.467 1.00 22.27 757 CYS A CA 1
ATOM 6148 C C . CYS A 1 757 ? 20.618 -6.509 52.338 1.00 22.27 757 CYS A C 1
ATOM 6150 O O . CYS A 1 757 ? 20.619 -5.552 53.089 1.00 22.27 757 CYS A O 1
ATOM 6152 N N . LYS A 1 758 ? 19.498 -7.272 52.417 1.00 22.92 758 LYS A N 1
ATOM 6153 C CA . LYS A 1 758 ? 19.181 -8.720 52.287 1.00 22.92 758 LYS A CA 1
ATOM 6154 C C . LYS A 1 758 ? 17.661 -9.001 52.095 1.00 22.92 758 LYS A C 1
ATOM 6156 O O . LYS A 1 758 ? 16.830 -8.361 52.720 1.00 22.92 758 LYS A O 1
ATOM 6161 N N . GLN A 1 759 ? 17.386 -10.069 51.329 1.00 23.12 759 GLN A N 1
ATOM 6162 C CA . GLN A 1 759 ? 16.437 -11.197 51.518 1.00 23.12 759 GLN A CA 1
ATOM 6163 C C . GLN A 1 759 ? 14.951 -10.988 51.893 1.00 23.12 759 GLN A C 1
ATOM 6165 O O . GLN A 1 759 ? 14.630 -10.761 53.052 1.00 23.12 759 GLN A O 1
ATOM 6170 N N . VAL A 1 760 ? 14.066 -11.408 50.973 1.00 22.64 760 VAL A N 1
ATOM 6171 C CA . VAL A 1 760 ? 12.922 -12.306 51.261 1.00 22.64 760 VAL A CA 1
ATOM 6172 C C . VAL A 1 760 ? 12.834 -13.350 50.133 1.00 22.64 760 VAL A C 1
ATOM 6174 O O . VAL A 1 760 ? 12.818 -12.996 48.958 1.00 22.64 760 VAL A O 1
ATOM 6177 N N . ARG A 1 761 ? 12.851 -14.645 50.485 1.00 21.30 761 ARG A N 1
ATOM 6178 C CA . ARG A 1 761 ? 12.709 -15.798 49.574 1.00 21.30 761 ARG A CA 1
ATOM 6179 C C . ARG A 1 761 ? 11.226 -16.126 49.368 1.00 21.30 761 ARG A C 1
ATOM 6181 O O . ARG A 1 761 ? 10.532 -16.324 50.358 1.00 21.30 761 ARG A O 1
ATOM 6188 N N . PHE A 1 762 ? 10.804 -16.340 48.123 1.00 22.95 762 PHE A N 1
ATOM 6189 C CA . PHE A 1 762 ? 9.674 -17.215 47.791 1.00 22.95 762 PHE A CA 1
ATOM 6190 C C . PHE A 1 762 ? 10.128 -18.213 46.718 1.00 22.95 762 PHE A C 1
ATOM 6192 O O . PHE A 1 762 ? 10.716 -17.834 45.709 1.00 22.95 762 PHE A O 1
ATOM 6199 N N . TYR A 1 763 ? 9.927 -19.500 47.002 1.00 23.19 763 TYR A N 1
ATOM 6200 C CA . TYR A 1 763 ? 10.268 -20.630 46.141 1.00 23.19 763 TYR A CA 1
ATOM 6201 C C . TYR A 1 763 ? 9.312 -20.696 44.944 1.00 23.19 763 TYR A C 1
ATOM 6203 O O . TYR A 1 763 ? 8.103 -20.768 45.146 1.00 23.19 763 TYR A O 1
ATOM 6211 N N . THR A 1 764 ? 9.841 -20.764 43.721 1.00 23.64 764 THR A N 1
ATOM 6212 C CA . THR A 1 764 ? 9.127 -21.334 42.568 1.00 23.64 764 THR A CA 1
ATOM 6213 C C . THR A 1 764 ? 10.075 -22.248 41.792 1.00 23.64 764 THR A C 1
ATOM 6215 O O . THR A 1 764 ? 11.235 -21.925 41.542 1.00 23.64 764 THR A O 1
ATOM 6218 N N . SER A 1 765 ? 9.591 -23.455 41.524 1.00 23.39 765 SER A N 1
ATOM 6219 C CA . SER A 1 765 ? 10.253 -24.550 40.819 1.00 23.39 765 SER A CA 1
ATOM 6220 C C . SER A 1 765 ? 10.422 -24.243 39.329 1.00 23.39 765 SER A C 1
ATOM 6222 O O . SER A 1 765 ? 9.451 -23.881 38.669 1.00 23.39 765 SER A O 1
ATOM 6224 N N . ALA A 1 766 ? 11.632 -24.436 38.800 1.00 25.09 766 ALA A N 1
ATOM 6225 C CA . ALA A 1 766 ? 11.925 -24.349 37.370 1.00 25.09 766 ALA A CA 1
ATOM 6226 C C . ALA A 1 766 ? 11.193 -25.450 36.567 1.00 25.09 766 ALA A C 1
ATOM 6228 O O . ALA A 1 766 ? 11.092 -26.580 37.058 1.00 25.09 766 ALA A O 1
ATOM 6229 N N . PRO A 1 767 ? 10.722 -25.172 35.336 1.00 29.86 767 PRO A N 1
ATOM 6230 C CA . PRO A 1 767 ? 10.277 -26.211 34.417 1.00 29.86 767 PRO A CA 1
ATOM 6231 C C . PRO A 1 767 ? 11.489 -27.020 33.934 1.00 29.86 767 PRO A C 1
ATOM 6233 O O . PRO A 1 767 ? 12.524 -26.467 33.563 1.00 29.86 767 PRO A O 1
ATOM 6236 N N . THR A 1 768 ? 11.376 -28.345 33.995 1.00 27.42 768 THR A N 1
ATOM 6237 C CA . THR A 1 768 ? 12.413 -29.281 33.549 1.00 27.42 768 THR A CA 1
ATOM 6238 C C . THR A 1 768 ? 12.454 -29.340 32.016 1.00 27.42 768 THR A C 1
ATOM 6240 O O . THR A 1 768 ? 11.395 -29.318 31.388 1.00 27.42 768 THR A O 1
ATOM 6243 N N . PRO A 1 769 ? 13.647 -29.411 31.396 1.00 36.25 769 PRO A N 1
ATOM 6244 C CA . PRO A 1 769 ? 13.776 -29.580 29.950 1.00 36.25 769 PRO A CA 1
ATOM 6245 C C . PRO A 1 769 ? 13.183 -30.929 29.494 1.00 36.25 769 PRO A C 1
ATOM 6247 O O . PRO A 1 769 ? 13.146 -31.876 30.289 1.00 36.25 769 PRO A O 1
ATOM 6250 N N . PRO A 1 770 ? 12.707 -31.039 28.238 1.00 51.81 770 PRO A N 1
ATOM 6251 C CA . PRO A 1 770 ? 12.150 -32.285 27.714 1.00 51.81 770 PRO A CA 1
ATOM 6252 C C . PRO A 1 770 ? 13.186 -33.420 27.782 1.00 51.81 770 PRO A C 1
ATOM 6254 O O . PRO A 1 770 ? 14.357 -33.216 27.461 1.00 51.81 770 PRO A O 1
ATOM 6257 N N . LYS A 1 771 ? 12.751 -34.610 28.224 1.00 58.31 771 LYS A N 1
ATOM 6258 C CA . LYS A 1 771 ? 13.616 -35.792 28.399 1.00 58.31 771 LYS A CA 1
ATOM 6259 C C . LYS A 1 771 ? 14.235 -36.204 27.066 1.00 58.31 771 LYS A C 1
ATOM 6261 O O . LYS A 1 771 ? 13.533 -36.286 26.059 1.00 58.31 771 LYS A O 1
ATOM 6266 N N . SER A 1 772 ? 15.532 -36.494 27.060 1.00 78.44 772 SER A N 1
ATOM 6267 C CA . SER A 1 772 ? 16.212 -36.971 25.849 1.00 78.44 772 SER A CA 1
ATOM 6268 C C . SER A 1 772 ? 15.730 -38.374 25.455 1.00 78.44 772 SER A C 1
ATOM 6270 O O . SER A 1 772 ? 15.319 -39.157 26.313 1.00 78.44 772 SER A O 1
ATOM 6272 N N . LEU A 1 773 ? 15.816 -38.739 24.168 1.00 81.50 773 LEU A N 1
ATOM 6273 C CA . LEU A 1 773 ? 15.380 -40.066 23.700 1.00 81.50 773 LEU A CA 1
ATOM 6274 C C . LEU A 1 773 ? 16.146 -41.212 24.398 1.00 81.50 773 LEU A C 1
ATOM 6276 O O . LEU A 1 773 ? 15.581 -42.276 24.651 1.00 81.50 773 LEU A O 1
ATOM 6280 N N . TYR A 1 774 ? 17.402 -40.973 24.794 1.00 87.50 774 TYR A N 1
ATOM 6281 C CA . TYR A 1 774 ? 18.212 -41.918 25.574 1.00 87.50 774 TYR A CA 1
ATOM 6282 C C . TYR A 1 774 ? 17.663 -42.129 26.990 1.00 87.50 774 TYR A C 1
ATOM 6284 O O . TYR A 1 774 ? 17.632 -43.254 27.485 1.00 87.50 774 TYR A O 1
ATOM 6292 N N . GLU A 1 775 ? 17.161 -41.068 27.628 1.00 84.88 775 GLU A N 1
ATOM 6293 C CA . GLU A 1 775 ? 16.512 -41.147 28.941 1.00 84.88 775 GLU A CA 1
ATOM 6294 C C . GLU A 1 775 ? 15.148 -41.843 28.869 1.00 84.88 775 GLU A C 1
ATOM 6296 O O . GLU A 1 775 ? 14.777 -42.535 29.817 1.00 84.88 775 GLU A O 1
ATOM 6301 N N . ILE A 1 776 ? 14.421 -41.707 27.752 1.00 85.31 776 ILE A N 1
ATOM 6302 C CA . ILE A 1 776 ? 13.151 -42.417 27.515 1.00 85.31 776 ILE A CA 1
ATOM 6303 C C . ILE A 1 776 ? 13.383 -43.933 27.420 1.00 85.31 776 ILE A C 1
ATOM 6305 O O . ILE A 1 776 ? 12.634 -44.702 28.024 1.00 85.31 776 ILE A O 1
ATOM 6309 N N . LEU A 1 777 ? 14.445 -44.370 26.733 1.00 85.69 777 LEU A N 1
ATOM 6310 C CA . LEU A 1 777 ? 14.844 -45.785 26.683 1.00 85.69 777 LEU A CA 1
ATOM 6311 C C . LEU A 1 777 ? 15.649 -46.250 27.913 1.00 85.69 777 LEU A C 1
ATOM 6313 O O . LEU A 1 777 ? 15.888 -47.446 28.076 1.00 85.69 777 LEU A O 1
ATOM 6317 N N . GLY A 1 778 ? 16.058 -45.331 28.793 1.00 84.69 778 GLY A N 1
ATOM 6318 C CA . GLY A 1 778 ? 16.836 -45.634 29.998 1.00 84.69 778 GLY A CA 1
ATOM 6319 C C . GLY A 1 778 ? 18.253 -46.142 29.713 1.00 84.69 778 GLY A C 1
ATOM 6320 O O . GLY A 1 778 ? 18.784 -46.942 30.483 1.00 84.69 778 GLY A O 1
ATOM 6321 N N . VAL A 1 779 ? 18.852 -45.705 28.605 1.00 87.06 779 VAL A N 1
ATOM 6322 C CA . VAL A 1 779 ? 20.179 -46.121 28.126 1.00 87.06 779 VAL A CA 1
ATOM 6323 C C . VAL A 1 779 ? 21.142 -44.938 28.094 1.00 87.06 779 VAL A C 1
ATOM 6325 O O . VAL A 1 779 ? 20.740 -43.782 27.999 1.00 87.06 779 VAL A O 1
ATOM 6328 N N . SER A 1 780 ? 22.442 -45.217 28.180 1.00 84.56 780 SER A N 1
ATOM 6329 C CA . SER A 1 780 ? 23.474 -44.183 28.031 1.00 84.56 780 SER A CA 1
ATOM 6330 C C . SER A 1 780 ? 23.538 -43.669 26.586 1.00 84.56 780 SER A C 1
ATOM 6332 O O . SER A 1 780 ? 23.300 -44.430 25.651 1.00 84.56 780 SER A O 1
ATOM 6334 N N . LYS A 1 781 ? 23.961 -42.411 26.381 1.00 79.94 781 LYS A N 1
ATOM 6335 C CA . LYS A 1 781 ? 24.245 -41.860 25.038 1.00 79.94 781 LYS A CA 1
ATOM 6336 C C . LYS A 1 781 ? 25.287 -42.672 24.261 1.00 79.94 781 LYS A C 1
ATOM 6338 O O . LYS A 1 781 ? 25.251 -42.687 23.038 1.00 79.94 781 LYS A O 1
ATOM 6343 N N . ASN A 1 782 ? 26.162 -43.395 24.965 1.00 79.12 782 ASN A N 1
ATOM 6344 C CA . ASN A 1 782 ? 27.175 -44.275 24.372 1.00 79.12 782 ASN A CA 1
ATOM 6345 C C . ASN A 1 782 ? 26.721 -45.744 24.275 1.00 79.12 782 ASN A C 1
ATOM 6347 O O . ASN A 1 782 ? 27.552 -46.607 24.012 1.00 79.12 782 ASN A O 1
ATOM 6351 N N . ALA A 1 783 ? 25.441 -46.048 24.525 1.00 84.31 783 ALA A N 1
ATOM 6352 C CA . ALA A 1 783 ? 24.939 -47.419 24.474 1.00 84.31 783 ALA A CA 1
ATOM 6353 C C . ALA A 1 783 ? 25.092 -48.013 23.070 1.00 84.31 783 ALA A C 1
ATOM 6355 O O . ALA A 1 783 ? 24.860 -47.339 22.057 1.00 84.31 783 ALA A O 1
ATOM 6356 N N . THR A 1 784 ? 25.483 -49.280 23.025 1.00 85.12 784 THR A N 1
ATOM 6357 C CA . THR A 1 784 ? 25.591 -50.066 21.794 1.00 85.12 784 THR A CA 1
ATOM 6358 C C . THR A 1 784 ? 24.210 -50.359 21.209 1.00 85.12 784 THR A C 1
ATOM 6360 O O . THR A 1 784 ? 23.180 -50.242 21.878 1.00 85.12 784 THR A O 1
ATOM 6363 N N . LYS A 1 785 ? 24.165 -50.724 19.926 1.00 80.50 785 LYS A N 1
ATOM 6364 C CA . LYS A 1 785 ? 22.907 -51.005 19.224 1.00 80.50 785 LYS A CA 1
ATOM 6365 C C . LYS A 1 785 ? 22.176 -52.202 19.835 1.00 80.50 785 LYS A C 1
ATOM 6367 O O . LYS A 1 785 ? 20.950 -52.177 19.940 1.00 80.50 785 LYS A O 1
ATOM 6372 N N . GLU A 1 786 ? 22.923 -53.212 20.283 1.00 80.12 786 GLU A N 1
ATOM 6373 C CA . GLU A 1 786 ? 22.385 -54.351 21.026 1.00 80.12 786 GLU A CA 1
ATOM 6374 C C . GLU A 1 786 ? 21.757 -53.912 22.359 1.00 80.12 786 GLU A C 1
ATOM 6376 O O . GLU A 1 786 ? 20.611 -54.262 22.626 1.00 80.12 786 GLU A O 1
ATOM 6381 N N . GLU A 1 787 ? 22.428 -53.063 23.147 1.00 83.81 787 GLU A N 1
ATOM 6382 C CA . GLU A 1 787 ? 21.899 -52.571 24.433 1.00 83.81 787 GLU A CA 1
ATOM 6383 C C . GLU A 1 787 ? 20.619 -51.734 24.273 1.00 83.81 787 GLU A C 1
ATOM 6385 O O . GLU A 1 787 ? 19.687 -51.854 25.073 1.00 83.81 787 GLU A O 1
ATOM 6390 N N . ILE A 1 788 ? 20.547 -50.904 23.226 1.00 89.38 788 ILE A N 1
ATOM 6391 C CA . ILE A 1 788 ? 19.360 -50.098 22.900 1.00 89.38 788 ILE A CA 1
ATOM 6392 C C . ILE A 1 788 ? 18.187 -51.003 22.510 1.00 89.38 788 ILE A C 1
ATOM 6394 O O . ILE A 1 788 ? 17.056 -50.789 22.953 1.00 89.38 788 ILE A O 1
ATOM 6398 N N . LYS A 1 789 ? 18.457 -52.039 21.710 1.00 86.12 789 LYS A N 1
ATOM 6399 C CA . LYS A 1 789 ? 17.457 -53.013 21.268 1.00 86.12 789 LYS A CA 1
ATOM 6400 C C . LYS A 1 789 ? 16.941 -53.867 22.425 1.00 86.12 789 LYS A C 1
ATOM 6402 O O . LYS A 1 789 ? 15.730 -54.044 22.547 1.00 86.12 789 LYS A O 1
ATOM 6407 N N . ASP A 1 790 ? 17.820 -54.331 23.305 1.00 85.38 790 ASP A N 1
ATOM 6408 C CA . ASP A 1 790 ? 17.436 -55.137 24.465 1.00 85.38 790 ASP A CA 1
ATOM 6409 C C . ASP A 1 790 ? 16.589 -54.331 25.456 1.00 85.38 790 ASP A C 1
ATOM 6411 O O . ASP A 1 790 ? 15.542 -54.803 25.916 1.00 85.38 790 ASP A O 1
ATOM 6415 N N . LYS A 1 791 ? 16.971 -53.074 25.725 1.00 89.69 791 LYS A N 1
ATOM 6416 C CA . LYS A 1 791 ? 16.186 -52.188 26.596 1.00 89.69 791 LYS A CA 1
ATOM 6417 C C . LYS A 1 791 ? 14.840 -51.806 26.004 1.00 89.69 791 LYS A C 1
ATOM 6419 O O . LYS A 1 791 ? 13.851 -51.757 26.737 1.00 89.69 791 LYS A O 1
ATOM 6424 N N . TYR A 1 792 ? 14.772 -51.608 24.692 1.00 89.31 792 TYR A N 1
ATOM 6425 C CA . TYR A 1 792 ? 13.511 -51.401 23.992 1.00 89.31 792 TYR A CA 1
ATOM 6426 C C . TYR A 1 792 ? 12.544 -52.578 24.197 1.00 89.31 792 TYR A C 1
ATOM 6428 O O . TYR A 1 792 ? 11.415 -52.369 24.645 1.00 89.31 792 TYR A O 1
ATOM 6436 N N . TYR A 1 793 ? 12.984 -53.820 23.966 1.00 84.56 793 TYR A N 1
ATOM 6437 C CA . TYR A 1 793 ? 12.116 -54.989 24.149 1.00 84.56 793 TYR A CA 1
ATOM 6438 C C . TYR A 1 793 ? 11.681 -55.191 25.607 1.00 84.56 793 TYR A C 1
ATOM 6440 O O . TYR A 1 793 ? 10.528 -55.555 25.858 1.00 84.56 793 TYR A O 1
ATOM 6448 N N . GLU A 1 794 ? 12.559 -54.916 26.576 1.00 88.38 794 GLU A N 1
ATOM 6449 C CA . GLU A 1 794 ? 12.209 -54.941 28.002 1.00 88.38 794 GLU A CA 1
ATOM 6450 C C . GLU A 1 794 ? 11.097 -53.925 28.326 1.00 88.38 794 GLU A C 1
ATOM 6452 O O . GLU A 1 794 ? 10.106 -54.259 28.985 1.00 88.38 794 GLU A O 1
ATOM 6457 N N . LEU A 1 795 ? 11.230 -52.693 27.826 1.00 87.75 795 LEU A N 1
ATOM 6458 C CA . LEU A 1 795 ? 10.282 -51.606 28.062 1.00 87.75 795 LEU A CA 1
ATOM 6459 C C . LEU A 1 795 ? 8.941 -51.827 27.353 1.00 87.75 795 LEU A C 1
ATOM 6461 O O . LEU A 1 795 ? 7.898 -51.562 27.955 1.00 87.75 795 LEU A O 1
ATOM 6465 N N . VAL A 1 796 ? 8.945 -52.371 26.133 1.00 85.44 796 VAL A N 1
ATOM 6466 C CA . VAL A 1 796 ? 7.723 -52.754 25.409 1.00 85.44 796 VAL A CA 1
ATOM 6467 C C . VAL A 1 796 ? 6.969 -53.840 26.168 1.00 85.44 796 VAL A C 1
ATOM 6469 O O . VAL A 1 796 ? 5.773 -53.704 26.422 1.00 85.44 796 VAL A O 1
ATOM 6472 N N . LYS A 1 797 ? 7.673 -54.885 26.622 1.00 84.94 797 LYS A N 1
ATOM 6473 C CA . LYS A 1 797 ? 7.062 -55.981 27.385 1.00 84.94 797 LYS A CA 1
ATOM 6474 C C . LYS A 1 797 ? 6.465 -55.501 28.709 1.00 84.94 797 LYS A C 1
ATOM 6476 O O . LYS A 1 797 ? 5.443 -56.029 29.130 1.00 84.94 797 LYS A O 1
ATOM 6481 N N . LYS A 1 798 ? 7.076 -54.502 29.354 1.00 81.38 798 LYS A N 1
ATOM 6482 C CA . LYS A 1 798 ? 6.615 -53.923 30.628 1.00 81.38 798 LYS A CA 1
ATOM 6483 C C . LYS A 1 798 ? 5.449 -52.939 30.480 1.00 81.38 798 LYS A C 1
ATOM 6485 O O . LYS A 1 798 ? 4.688 -52.766 31.431 1.00 81.38 798 LYS A O 1
ATOM 6490 N N . ASN A 1 799 ? 5.297 -52.310 29.315 1.00 78.00 799 ASN A N 1
ATOM 6491 C CA . ASN A 1 799 ? 4.265 -51.300 29.055 1.00 78.00 799 ASN A CA 1
ATOM 6492 C C . ASN A 1 799 ? 3.221 -51.754 28.014 1.00 78.00 799 ASN A C 1
ATOM 6494 O O . ASN A 1 799 ? 2.475 -50.925 27.501 1.00 78.00 799 ASN A O 1
ATOM 6498 N N . HIS A 1 800 ? 3.123 -53.054 27.712 1.00 78.44 800 HIS A N 1
ATOM 6499 C CA . HIS A 1 800 ? 2.093 -53.563 26.803 1.00 78.44 800 HIS A CA 1
ATOM 6500 C C . HIS A 1 800 ? 0.686 -53.382 27.419 1.00 78.44 800 HIS A C 1
ATOM 6502 O O . HIS A 1 800 ? 0.504 -53.696 28.599 1.00 78.44 800 HIS A O 1
ATOM 6508 N N . PRO A 1 801 ? -0.331 -52.909 26.673 1.00 68.56 801 PRO A N 1
ATOM 6509 C CA . PRO A 1 801 ? -1.672 -52.678 27.222 1.00 68.56 801 PRO A CA 1
ATOM 6510 C C . PRO A 1 801 ? -2.305 -53.937 27.841 1.00 68.56 801 PRO A C 1
ATOM 6512 O O . PRO A 1 801 ? -2.947 -53.856 28.885 1.00 68.56 801 PRO A O 1
ATOM 6515 N N . ASP A 1 802 ? -2.052 -55.114 27.263 1.00 71.88 802 ASP A N 1
ATOM 6516 C CA . ASP A 1 802 ? -2.650 -56.387 27.709 1.00 71.88 802 ASP A CA 1
ATOM 6517 C C . ASP A 1 802 ? -2.204 -56.862 29.099 1.00 71.88 802 ASP A C 1
ATOM 6519 O O . ASP A 1 802 ? -2.872 -57.694 29.709 1.00 71.88 802 ASP A O 1
ATOM 6523 N N . ILE A 1 803 ? -1.093 -56.342 29.627 1.00 77.06 803 ILE A N 1
ATOM 6524 C CA . ILE A 1 803 ? -0.624 -56.689 30.979 1.00 77.06 803 ILE A CA 1
ATOM 6525 C C . ILE A 1 803 ? -1.112 -55.702 32.051 1.00 77.06 803 ILE A C 1
ATOM 6527 O O . ILE A 1 803 ? -0.883 -55.936 33.240 1.00 77.06 803 ILE A O 1
ATOM 6531 N N . GLN A 1 804 ? -1.790 -54.614 31.664 1.00 80.06 804 GLN A N 1
ATOM 6532 C CA . GLN A 1 804 ? -2.302 -53.613 32.603 1.00 80.06 804 GLN A CA 1
ATOM 6533 C C . GLN A 1 804 ? -3.741 -53.928 33.026 1.00 80.06 804 GLN A C 1
ATOM 6535 O O . GLN A 1 804 ? -4.603 -54.261 32.214 1.00 80.06 804 GLN A O 1
ATOM 6540 N N . LYS A 1 805 ? -4.012 -53.807 34.331 1.00 67.31 805 LYS A N 1
ATOM 6541 C CA . LYS A 1 805 ? -5.257 -54.292 34.952 1.00 67.31 805 LYS A CA 1
ATOM 6542 C C . LYS A 1 805 ? -6.441 -53.323 34.855 1.00 67.31 805 LYS A C 1
ATOM 6544 O O . LYS A 1 805 ? -7.571 -53.760 35.051 1.00 67.31 805 LYS A O 1
ATOM 6549 N N . THR A 1 806 ? -6.212 -52.034 34.590 1.00 72.81 806 THR A N 1
ATOM 6550 C CA . THR A 1 806 ? -7.272 -51.009 34.545 1.00 72.81 806 THR A CA 1
ATOM 6551 C C . THR A 1 806 ? -7.200 -50.168 33.274 1.00 72.81 806 THR A C 1
ATOM 6553 O O . THR A 1 806 ? -6.127 -49.957 32.715 1.00 72.81 806 THR A O 1
ATOM 6556 N N . GLU A 1 807 ? -8.339 -49.634 32.835 1.00 65.12 807 GLU A N 1
ATOM 6557 C CA . GLU A 1 807 ? -8.434 -48.909 31.560 1.00 65.12 807 GLU A CA 1
ATOM 6558 C C . GLU A 1 807 ? -7.697 -47.568 31.554 1.00 65.12 807 GLU A C 1
ATOM 6560 O O . GLU A 1 807 ? -7.196 -47.124 30.521 1.00 65.12 807 GLU A O 1
ATOM 6565 N N . LYS A 1 808 ? -7.543 -46.957 32.732 1.00 66.81 808 LYS A N 1
ATOM 6566 C CA . LYS A 1 808 ? -6.709 -45.767 32.906 1.00 66.81 808 LYS A CA 1
ATOM 6567 C C . LYS A 1 808 ? -5.220 -46.103 32.759 1.00 66.81 808 LYS A C 1
ATOM 6569 O O . LYS A 1 808 ? -4.494 -45.353 32.111 1.00 66.81 808 LYS A O 1
ATOM 6574 N N . ASP A 1 809 ? -4.787 -47.244 33.297 1.00 70.81 809 ASP A N 1
ATOM 6575 C CA . ASP A 1 809 ? -3.393 -47.689 33.207 1.00 70.81 809 ASP A CA 1
ATOM 6576 C C . ASP A 1 809 ? -3.046 -48.201 31.806 1.00 70.81 809 ASP A C 1
ATOM 6578 O O . ASP A 1 809 ? -1.938 -47.960 31.338 1.00 70.81 809 ASP A O 1
ATOM 6582 N N . LYS A 1 810 ? -3.993 -48.828 31.093 1.00 71.38 810 LYS A N 1
ATOM 6583 C CA . LYS A 1 810 ? -3.821 -49.195 29.677 1.00 71.38 810 LYS A CA 1
ATOM 6584 C C . LYS A 1 810 ? -3.582 -47.978 28.796 1.00 71.38 810 LYS A C 1
ATOM 6586 O O . LYS A 1 810 ? -2.702 -48.014 27.942 1.00 71.38 810 LYS A O 1
ATOM 6591 N N . LYS A 1 811 ? -4.331 -46.895 29.024 1.00 69.25 811 LYS A N 1
ATOM 6592 C CA . LYS A 1 811 ? -4.172 -45.648 28.270 1.00 69.25 811 LYS A CA 1
ATOM 6593 C C . LYS A 1 811 ? -2.820 -44.985 28.554 1.00 69.25 811 LYS A C 1
ATOM 6595 O O . LYS A 1 811 ? -2.109 -44.638 27.618 1.00 69.25 811 LYS A O 1
ATOM 6600 N N . LEU A 1 812 ? -2.416 -44.915 29.825 1.00 69.69 812 LEU A N 1
ATOM 6601 C CA . LEU A 1 812 ? -1.109 -44.372 30.212 1.00 69.69 812 LEU A CA 1
ATOM 6602 C C . LEU A 1 812 ? 0.061 -45.253 29.726 1.00 69.69 812 LEU A C 1
ATOM 6604 O O . LEU A 1 812 ? 1.131 -44.749 29.389 1.00 69.69 812 LEU A O 1
ATOM 6608 N N . ALA A 1 813 ? -0.131 -46.573 29.683 1.00 71.81 813 ALA A N 1
ATOM 6609 C CA . ALA A 1 813 ? 0.842 -47.511 29.136 1.00 71.81 813 ALA A CA 1
ATOM 6610 C C . ALA A 1 813 ? 0.956 -47.388 27.611 1.00 71.81 813 ALA A C 1
ATOM 6612 O O . ALA A 1 813 ? 2.072 -47.413 27.105 1.00 71.81 813 ALA A O 1
ATOM 6613 N N . ALA A 1 814 ? -0.152 -47.168 26.893 1.00 69.94 814 ALA A N 1
ATOM 6614 C CA . ALA A 1 814 ? -0.144 -46.906 25.453 1.00 69.94 814 ALA A CA 1
ATOM 6615 C C . ALA A 1 814 ? 0.590 -45.598 25.102 1.00 69.94 814 ALA A C 1
ATOM 6617 O O . ALA A 1 814 ? 1.385 -45.580 24.165 1.00 69.94 814 ALA A O 1
ATOM 6618 N N . GLU A 1 815 ? 0.392 -44.536 25.890 1.00 73.06 815 GLU A N 1
ATOM 6619 C CA . GLU A 1 815 ? 1.110 -43.260 25.740 1.00 73.06 815 GLU A CA 1
ATOM 6620 C C . GLU A 1 815 ? 2.624 -43.440 25.961 1.00 73.06 815 GLU A C 1
ATOM 6622 O O . GLU A 1 815 ? 3.428 -43.054 25.113 1.00 73.06 815 GLU A O 1
ATOM 6627 N N . LYS A 1 816 ? 3.029 -44.136 27.034 1.00 77.81 816 LYS A N 1
ATOM 6628 C CA . LYS A 1 816 ? 4.449 -44.456 27.279 1.00 77.81 816 LYS A CA 1
ATOM 6629 C C . LYS A 1 816 ? 5.048 -45.371 26.215 1.00 77.81 816 LYS A C 1
ATOM 6631 O O . LYS A 1 816 ? 6.213 -45.220 25.861 1.00 77.81 816 LYS A O 1
ATOM 6636 N N . LEU A 1 817 ? 4.276 -46.330 25.708 1.00 77.88 817 LEU A N 1
ATOM 6637 C CA . LEU A 1 817 ? 4.730 -47.253 24.672 1.00 77.88 817 LEU A CA 1
ATOM 6638 C C . LEU A 1 817 ? 4.979 -46.524 23.345 1.00 77.88 817 LEU A C 1
ATOM 6640 O O . LEU A 1 817 ? 5.943 -46.843 22.654 1.00 77.88 817 LEU A O 1
ATOM 6644 N N . ALA A 1 818 ? 4.165 -45.514 23.020 1.00 72.00 818 ALA A N 1
ATOM 6645 C CA . ALA A 1 818 ? 4.391 -44.650 21.864 1.00 72.00 818 ALA A CA 1
ATOM 6646 C C . ALA A 1 818 ? 5.702 -43.851 21.992 1.00 72.00 818 ALA A C 1
ATOM 6648 O O . ALA A 1 818 ? 6.471 -43.791 21.032 1.00 72.00 818 ALA A O 1
ATOM 6649 N N . GLU A 1 819 ? 6.005 -43.314 23.180 1.00 77.69 819 GLU A N 1
ATOM 6650 C CA . GLU A 1 819 ? 7.282 -42.632 23.455 1.00 77.69 819 GLU A CA 1
ATOM 6651 C C . GLU A 1 819 ? 8.487 -43.582 23.326 1.00 77.69 819 GLU A C 1
ATOM 6653 O O . GLU A 1 819 ? 9.482 -43.236 22.689 1.00 77.69 819 GLU A O 1
ATOM 6658 N N . ILE A 1 820 ? 8.382 -44.802 23.870 1.00 84.81 820 ILE A N 1
ATOM 6659 C CA . ILE A 1 820 ? 9.419 -45.845 23.778 1.00 84.81 820 ILE A CA 1
ATOM 6660 C C . ILE A 1 820 ? 9.656 -46.267 22.318 1.00 84.81 820 ILE A C 1
ATOM 6662 O O . ILE A 1 820 ? 10.804 -46.400 21.895 1.00 84.81 820 ILE A O 1
ATOM 6666 N N . ASN A 1 821 ? 8.588 -46.450 21.535 1.00 81.44 821 ASN A N 1
ATOM 6667 C CA . ASN A 1 821 ? 8.679 -46.813 20.117 1.00 81.44 821 ASN A CA 1
ATOM 6668 C C . ASN A 1 821 ? 9.350 -45.716 19.287 1.00 81.44 821 ASN A C 1
ATOM 6670 O O . ASN A 1 821 ? 10.243 -46.020 18.502 1.00 81.44 821 ASN A O 1
ATOM 6674 N N . ASN A 1 822 ? 8.971 -44.455 19.497 1.00 75.38 822 ASN A N 1
ATOM 6675 C CA . ASN A 1 822 ? 9.568 -43.317 18.799 1.00 75.38 822 ASN A CA 1
ATOM 6676 C C . ASN A 1 822 ? 11.065 -43.180 19.132 1.00 75.38 822 ASN A C 1
ATOM 6678 O O . ASN A 1 822 ? 11.908 -43.071 18.241 1.00 75.38 822 ASN A O 1
ATOM 6682 N N . ALA A 1 823 ? 11.422 -43.301 20.416 1.00 84.81 823 ALA A N 1
ATOM 6683 C CA . ALA A 1 823 ? 12.818 -43.267 20.833 1.00 84.81 823 ALA A CA 1
ATOM 6684 C C . ALA A 1 823 ? 13.645 -44.401 20.200 1.00 84.81 823 ALA A C 1
ATOM 6686 O O . ALA A 1 823 ? 14.770 -44.160 19.765 1.00 84.81 823 ALA A O 1
ATOM 6687 N N . PHE A 1 824 ? 13.098 -45.617 20.087 1.00 83.81 824 PHE A N 1
ATOM 6688 C CA . PHE A 1 824 ? 13.792 -46.731 19.433 1.00 83.81 824 PHE A CA 1
ATOM 6689 C C . PHE A 1 824 ? 13.854 -46.604 17.908 1.00 83.81 824 PHE A C 1
ATOM 6691 O O . PHE A 1 824 ? 14.851 -47.003 17.315 1.00 83.81 824 PHE A O 1
ATOM 6698 N N . GLU A 1 825 ? 12.849 -46.021 17.255 1.00 84.44 825 GLU A N 1
ATOM 6699 C CA . GLU A 1 825 ? 12.878 -45.800 15.804 1.00 84.44 825 GLU A CA 1
ATOM 6700 C C . GLU A 1 825 ? 14.043 -44.888 15.389 1.00 84.44 825 GLU A C 1
ATOM 6702 O O . GLU A 1 825 ? 14.678 -45.099 14.352 1.00 84.44 825 GLU A O 1
ATOM 6707 N N . ILE A 1 826 ? 14.337 -43.889 16.224 1.00 80.81 826 ILE A N 1
ATOM 6708 C CA . ILE A 1 826 ? 15.426 -42.939 16.002 1.00 80.81 826 ILE A CA 1
ATOM 6709 C C . ILE A 1 826 ? 16.757 -43.526 16.484 1.00 80.81 826 ILE A C 1
ATOM 6711 O O . ILE A 1 826 ? 17.711 -43.565 15.716 1.00 80.81 826 ILE A O 1
ATOM 6715 N N . LEU A 1 827 ? 16.833 -44.027 17.722 1.00 87.50 827 LEU A N 1
ATOM 6716 C CA . LEU A 1 827 ? 18.094 -44.497 18.315 1.00 87.50 827 LEU A CA 1
ATOM 6717 C C . LEU A 1 827 ? 18.525 -45.900 17.855 1.00 87.50 827 LEU A C 1
ATOM 6719 O O . LEU A 1 827 ? 19.701 -46.245 17.960 1.00 87.50 827 LEU A O 1
ATOM 6723 N N . GLY A 1 828 ? 17.597 -46.719 17.359 1.00 77.00 828 GLY A N 1
ATOM 6724 C CA . GLY A 1 828 ? 17.861 -48.062 16.835 1.00 77.00 828 GLY A CA 1
ATOM 6725 C C . GLY A 1 828 ? 18.368 -48.077 15.387 1.00 77.00 828 GLY A C 1
ATOM 6726 O O . GLY A 1 828 ? 18.813 -49.125 14.910 1.00 77.00 828 GLY A O 1
ATOM 6727 N N . ASN A 1 829 ? 18.322 -46.937 14.689 1.00 85.56 829 ASN A N 1
ATOM 6728 C CA . ASN A 1 829 ? 18.869 -46.752 13.346 1.00 85.56 829 ASN A CA 1
ATOM 6729 C C . ASN A 1 829 ? 20.108 -45.845 13.407 1.00 85.56 829 ASN A C 1
ATOM 6731 O O . ASN A 1 829 ? 20.034 -44.734 13.921 1.00 85.56 829 ASN A O 1
ATOM 6735 N N . ASP A 1 830 ? 21.237 -46.309 12.867 1.00 73.38 830 ASP A N 1
ATOM 6736 C CA . ASP A 1 830 ? 22.533 -45.641 13.052 1.00 73.38 830 ASP A CA 1
ATOM 6737 C C . ASP A 1 830 ? 22.582 -44.247 12.400 1.00 73.38 830 ASP A C 1
ATOM 6739 O O . ASP A 1 830 ? 23.116 -43.314 12.993 1.00 73.38 830 ASP A O 1
ATOM 6743 N N . GLU A 1 831 ? 21.955 -44.071 11.234 1.00 62.97 831 GLU A N 1
ATOM 6744 C CA . GLU A 1 831 ? 21.911 -42.793 10.510 1.00 62.97 831 GLU A CA 1
ATOM 6745 C C . GLU A 1 831 ? 20.971 -41.790 11.198 1.00 62.97 831 GLU A C 1
ATOM 6747 O O . GLU A 1 831 ? 21.334 -40.634 11.424 1.00 62.97 831 GLU A O 1
ATOM 6752 N N . LYS A 1 832 ? 19.782 -42.242 11.628 1.00 73.06 832 LYS A N 1
ATOM 6753 C CA . LYS A 1 832 ? 18.835 -41.398 12.379 1.00 73.06 832 LYS A CA 1
ATOM 6754 C C . LYS A 1 832 ? 19.376 -41.010 13.758 1.00 73.06 832 LYS A C 1
ATOM 6756 O O . LYS A 1 832 ? 19.186 -39.869 14.171 1.00 73.06 832 LYS A O 1
ATOM 6761 N N . ARG A 1 833 ? 20.072 -41.919 14.450 1.00 85.44 833 ARG A N 1
ATOM 6762 C CA . ARG A 1 833 ? 20.746 -41.640 15.727 1.00 85.44 833 ARG A CA 1
ATOM 6763 C C . ARG A 1 833 ? 21.847 -40.601 15.551 1.00 85.44 833 ARG A C 1
ATOM 6765 O O . ARG A 1 833 ? 21.916 -39.665 16.339 1.00 85.44 833 ARG A O 1
ATOM 6772 N N . GLN A 1 834 ? 22.659 -40.730 14.503 1.00 71.00 834 GLN A N 1
ATOM 6773 C CA . GLN A 1 834 ? 23.736 -39.786 14.214 1.00 71.00 834 GLN A CA 1
ATOM 6774 C C . GLN A 1 834 ? 23.197 -38.385 13.880 1.00 71.00 834 GLN A C 1
ATOM 6776 O O . GLN A 1 834 ? 23.738 -37.394 14.370 1.00 71.00 834 GLN A O 1
ATOM 6781 N N . ASN A 1 835 ? 22.100 -38.300 13.120 1.00 61.44 835 ASN A N 1
ATOM 6782 C CA . ASN A 1 835 ? 21.410 -37.035 12.851 1.00 61.44 835 ASN A CA 1
ATOM 6783 C C . ASN A 1 835 ? 20.783 -36.447 14.123 1.00 61.44 835 ASN A C 1
ATOM 6785 O O . ASN A 1 835 ? 20.964 -35.265 14.387 1.00 61.44 835 ASN A O 1
ATOM 6789 N N . TYR A 1 836 ? 20.140 -37.263 14.965 1.00 72.88 836 TYR A N 1
ATOM 6790 C CA . TYR A 1 836 ? 19.593 -36.826 16.256 1.00 72.88 836 TYR A CA 1
ATOM 6791 C C . TYR A 1 836 ? 20.678 -36.293 17.211 1.00 72.88 836 TYR A C 1
ATOM 6793 O O . TYR A 1 836 ? 20.489 -35.262 17.862 1.00 72.88 836 TYR A O 1
ATOM 6801 N N . ASP A 1 837 ? 21.832 -36.963 17.273 1.00 77.81 837 ASP A N 1
ATOM 6802 C CA . ASP A 1 837 ? 22.975 -36.533 18.083 1.00 77.81 837 ASP A CA 1
ATOM 6803 C C . ASP A 1 837 ? 23.613 -35.241 17.534 1.00 77.81 837 ASP A C 1
ATOM 6805 O O . ASP A 1 837 ? 24.049 -34.396 18.322 1.00 77.81 837 ASP A O 1
ATOM 6809 N N . MET A 1 838 ? 23.617 -35.041 16.207 1.00 53.09 838 MET A N 1
ATOM 6810 C CA . MET A 1 838 ? 24.039 -33.784 15.572 1.00 53.09 838 MET A CA 1
ATOM 6811 C C . MET A 1 838 ? 23.031 -32.643 15.792 1.00 53.09 838 MET A C 1
ATOM 6813 O O . MET A 1 838 ? 23.441 -31.535 16.139 1.00 53.09 838 MET A O 1
ATOM 6817 N N . GLU A 1 839 ? 21.727 -32.897 15.683 1.00 49.47 839 GLU A N 1
ATOM 6818 C CA . GLU A 1 839 ? 20.653 -31.908 15.876 1.00 49.47 839 GLU A CA 1
ATOM 6819 C C . GLU A 1 839 ? 20.567 -31.400 17.330 1.00 49.47 839 GLU A C 1
ATOM 6821 O O . GLU A 1 839 ? 20.307 -30.223 17.564 1.00 49.47 839 GLU A O 1
ATOM 6826 N N . GLN A 1 840 ? 20.882 -32.231 18.334 1.00 46.50 840 GLN A N 1
ATOM 6827 C CA . GLN A 1 840 ? 20.992 -31.798 19.742 1.00 46.50 840 GLN A CA 1
ATOM 6828 C C . GLN A 1 840 ? 22.163 -30.825 19.996 1.00 46.50 840 GLN A C 1
ATOM 6830 O O . GLN A 1 840 ? 22.198 -30.168 21.039 1.00 46.50 840 GLN A O 1
ATOM 6835 N N . SER A 1 841 ? 23.119 -30.723 19.064 1.00 38.88 841 SER A N 1
ATOM 6836 C CA . SER A 1 841 ? 24.276 -29.822 19.158 1.00 38.88 841 SER A CA 1
ATOM 6837 C C . SER A 1 841 ? 24.085 -28.470 18.448 1.00 38.88 841 SER A C 1
ATOM 6839 O O . SER A 1 841 ? 24.935 -27.590 18.590 1.00 38.88 841 SER A O 1
ATOM 6841 N N . GLN A 1 842 ? 22.958 -28.255 17.755 1.00 33.25 842 GLN A N 1
ATOM 6842 C CA . GLN A 1 842 ? 22.605 -26.985 17.107 1.00 33.25 842 GLN A CA 1
ATOM 6843 C C . GLN A 1 842 ? 21.106 -26.689 17.276 1.00 33.25 842 GLN A C 1
ATOM 6845 O O . GLN A 1 842 ? 20.250 -27.263 16.615 1.00 33.25 842 GLN A O 1
ATOM 6850 N N . SER A 1 843 ? 20.771 -25.782 18.193 1.00 24.50 843 SER A N 1
ATOM 6851 C CA . SER A 1 843 ? 19.380 -25.456 18.522 1.00 24.50 843 SER A CA 1
ATOM 6852 C C . SER A 1 843 ? 18.790 -24.404 17.578 1.00 24.50 843 SER A C 1
ATOM 6854 O O . SER A 1 843 ? 19.088 -23.225 17.737 1.00 24.50 843 SER A O 1
ATOM 6856 N N . HIS A 1 844 ? 17.915 -24.843 16.669 1.00 24.45 844 HIS A N 1
ATOM 6857 C CA . HIS A 1 844 ? 16.547 -24.353 16.379 1.00 24.45 844 HIS A CA 1
ATOM 6858 C C . HIS A 1 844 ? 15.984 -25.284 15.281 1.00 24.45 844 HIS A C 1
ATOM 6860 O O . HIS A 1 844 ? 16.735 -25.706 14.417 1.00 24.45 844 HIS A O 1
ATOM 6866 N N . SER A 1 845 ? 14.725 -25.707 15.178 1.00 26.12 845 SER A N 1
ATOM 6867 C CA . SER A 1 845 ? 13.390 -25.211 15.545 1.00 26.12 845 SER A CA 1
ATOM 6868 C C . SER A 1 845 ? 12.385 -26.341 15.204 1.00 26.12 845 SER A C 1
ATOM 6870 O O . SER A 1 845 ? 12.777 -27.325 14.573 1.00 26.12 845 SER A O 1
ATOM 6872 N N . LYS A 1 846 ? 11.089 -26.229 15.537 1.00 21.95 846 LYS A N 1
ATOM 6873 C CA . LYS A 1 846 ? 10.034 -26.922 14.764 1.00 21.95 846 LYS A CA 1
ATOM 6874 C C . LYS A 1 846 ? 8.640 -26.345 15.017 1.00 21.95 846 LYS A C 1
ATOM 6876 O O . LYS A 1 846 ? 8.416 -25.746 16.062 1.00 21.95 846 LYS A O 1
ATOM 6881 N N . PHE A 1 847 ? 7.746 -26.684 14.080 1.00 19.98 847 PHE A N 1
ATOM 6882 C CA . PHE A 1 847 ? 6.295 -26.435 13.964 1.00 19.98 847 PHE A CA 1
ATOM 6883 C C . PHE A 1 847 ? 5.935 -25.177 13.155 1.00 19.98 847 PHE A C 1
ATOM 6885 O O . PHE A 1 847 ? 6.517 -24.129 13.378 1.00 19.98 847 PHE A O 1
ATOM 6892 N N . GLY A 1 848 ? 5.026 -25.179 12.171 1.00 22.14 848 GLY A N 1
ATOM 6893 C CA . GLY A 1 848 ? 4.073 -26.173 11.660 1.00 22.14 848 GLY A CA 1
ATOM 6894 C C . GLY A 1 848 ? 2.691 -25.525 11.568 1.00 22.14 848 GLY A C 1
ATOM 6895 O O . GLY A 1 848 ? 2.075 -25.384 12.608 1.00 22.14 848 GLY A O 1
ATOM 6896 N N . PHE A 1 849 ? 2.200 -25.120 10.388 1.00 20.28 849 PHE A N 1
ATOM 6897 C CA . PHE A 1 849 ? 0.878 -24.475 10.262 1.00 20.28 849 PHE A CA 1
ATOM 6898 C C . PHE A 1 849 ? 0.226 -24.707 8.890 1.00 20.28 849 PHE A C 1
ATOM 6900 O O . PHE A 1 849 ? 0.891 -24.623 7.859 1.00 20.28 849 PHE A O 1
ATOM 6907 N N . GLY A 1 850 ? -1.078 -25.005 8.900 1.00 23.94 850 GLY A N 1
ATOM 6908 C CA . GLY A 1 850 ? -1.922 -25.225 7.721 1.00 23.94 850 GLY A CA 1
ATOM 6909 C C . GLY A 1 850 ? -2.938 -24.108 7.511 1.00 23.94 850 GLY A C 1
ATOM 6910 O O . GLY A 1 850 ? -3.321 -23.492 8.490 1.00 23.94 850 GLY A O 1
ATOM 6911 N N . PHE A 1 851 ? -3.340 -23.865 6.258 1.00 26.75 851 PHE A N 1
ATOM 6912 C CA . PHE A 1 851 ? -4.337 -22.882 5.786 1.00 26.75 851 PHE A CA 1
ATOM 6913 C C . PHE A 1 851 ? -4.556 -23.065 4.259 1.00 26.75 851 PHE A C 1
ATOM 6915 O O . PHE A 1 851 ? -3.665 -23.615 3.614 1.00 26.75 851 PHE A O 1
ATOM 6922 N N . GLY A 1 852 ? -5.623 -22.530 3.643 1.00 22.47 852 GLY A N 1
ATOM 6923 C CA . GLY A 1 852 ? -5.538 -22.151 2.219 1.00 22.47 852 GLY A CA 1
ATOM 6924 C C . GLY A 1 852 ? -6.673 -21.416 1.496 1.00 22.47 852 GLY A C 1
ATOM 6925 O O . GLY A 1 852 ? -7.698 -22.013 1.501 1.00 22.47 852 GLY A O 1
ATOM 6926 N N . ALA A 1 853 ? -6.430 -20.270 0.799 1.00 25.33 853 ALA A N 1
ATOM 6927 C CA . ALA A 1 853 ? -7.071 -19.292 -0.164 1.00 25.33 853 ALA A CA 1
ATOM 6928 C C . ALA A 1 853 ? -8.091 -18.059 0.062 1.00 25.33 853 ALA A C 1
ATOM 6930 O O . ALA A 1 853 ? -9.084 -18.100 0.758 1.00 25.33 853 ALA A O 1
ATOM 6931 N N . ASN A 1 854 ? -7.890 -16.862 -0.525 1.00 24.80 854 ASN A N 1
ATOM 6932 C CA . ASN A 1 854 ? -8.940 -16.010 -1.165 1.00 24.80 854 ASN A CA 1
ATOM 6933 C C . ASN A 1 854 ? -8.406 -14.667 -1.732 1.00 24.80 854 ASN A C 1
ATOM 6935 O O . ASN A 1 854 ? -7.937 -13.779 -1.024 1.00 24.80 854 ASN A O 1
ATOM 6939 N N . GLN A 1 855 ? -8.635 -14.529 -3.041 1.00 32.12 855 GLN A N 1
ATOM 6940 C CA . GLN A 1 855 ? -8.950 -13.363 -3.893 1.00 32.12 855 GLN A CA 1
ATOM 6941 C C . GLN A 1 855 ? -8.146 -12.048 -3.911 1.00 32.12 855 GLN A C 1
ATOM 6943 O O . GLN A 1 855 ? -8.131 -11.417 -4.962 1.00 32.12 855 GLN A O 1
ATOM 6948 N N . ASP A 1 856 ? -7.447 -11.619 -2.868 1.00 35.31 856 ASP A N 1
ATOM 6949 C CA . ASP A 1 856 ? -7.189 -10.170 -2.745 1.00 35.31 856 ASP A CA 1
ATOM 6950 C C . ASP A 1 856 ? -5.712 -9.767 -3.041 1.00 35.31 856 ASP A C 1
ATOM 6952 O O . ASP A 1 856 ? -5.327 -8.605 -2.988 1.00 35.31 856 ASP A O 1
ATOM 6956 N N . ILE A 1 857 ? -4.841 -10.724 -3.365 1.00 38.19 857 ILE A N 1
ATOM 6957 C CA . ILE A 1 857 ? -3.371 -10.546 -3.437 1.00 38.19 857 ILE A CA 1
ATOM 6958 C C . ILE A 1 857 ? -2.943 -9.566 -4.530 1.00 38.19 857 ILE A C 1
ATOM 6960 O O . ILE A 1 857 ? -2.117 -8.691 -4.314 1.00 38.19 857 ILE A O 1
ATOM 6964 N N . PHE A 1 858 ? -3.525 -9.655 -5.721 1.00 36.94 858 PHE A N 1
ATOM 6965 C CA . PHE A 1 858 ? -2.958 -8.973 -6.886 1.00 36.94 858 PHE A CA 1
ATOM 6966 C C . PHE A 1 858 ? -3.460 -7.544 -7.101 1.00 36.94 858 PHE A C 1
ATOM 6968 O O . PHE A 1 858 ? -2.791 -6.782 -7.797 1.00 36.94 858 PHE A O 1
ATOM 6975 N N . SER A 1 859 ? -4.565 -7.127 -6.465 1.00 35.06 859 SER A N 1
ATOM 6976 C CA . SER A 1 859 ? -4.976 -5.712 -6.503 1.00 35.06 859 SER A CA 1
ATOM 6977 C C . SER A 1 859 ? -3.939 -4.807 -5.828 1.00 35.06 859 SER A C 1
ATOM 6979 O O . SER A 1 859 ? -3.911 -3.608 -6.072 1.00 35.06 859 SER A O 1
ATOM 6981 N N . GLY A 1 860 ? -3.091 -5.382 -4.979 1.00 33.53 860 GLY A N 1
ATOM 6982 C CA . GLY A 1 860 ? -2.061 -4.674 -4.247 1.00 33.53 860 GLY A CA 1
ATOM 6983 C C . GLY A 1 860 ? -0.756 -4.436 -4.952 1.00 33.53 860 GLY A C 1
ATOM 6984 O O . GLY A 1 860 ? -0.181 -3.356 -4.865 1.00 33.53 860 GLY A O 1
ATOM 6985 N N . PHE A 1 861 ? -0.344 -5.443 -5.707 1.00 33.03 861 PHE A N 1
ATOM 6986 C CA . PHE A 1 861 ? 0.733 -5.322 -6.672 1.00 33.03 861 PHE A CA 1
ATOM 6987 C C . PHE A 1 861 ? 0.399 -4.226 -7.708 1.00 33.03 861 PHE A C 1
ATOM 6989 O O . PHE A 1 861 ? 1.249 -3.442 -8.115 1.00 33.03 861 PHE A O 1
ATOM 6996 N N . ASN A 1 862 ? -0.888 -4.084 -8.047 1.00 35.06 862 ASN A N 1
ATOM 6997 C CA . ASN A 1 862 ? -1.384 -3.096 -9.003 1.00 35.06 862 ASN A CA 1
ATOM 6998 C C . ASN A 1 862 ? -1.312 -1.627 -8.523 1.00 35.06 862 ASN A C 1
ATOM 7000 O O . ASN A 1 862 ? -1.151 -0.743 -9.367 1.00 35.06 862 ASN A O 1
ATOM 7004 N N . ASP A 1 863 ? -1.423 -1.352 -7.215 1.00 35.84 863 ASP A N 1
ATOM 7005 C CA . ASP A 1 863 ? -1.259 0.003 -6.653 1.00 35.84 863 ASP A CA 1
ATOM 7006 C C . ASP A 1 863 ? 0.229 0.392 -6.533 1.00 35.84 863 ASP A C 1
ATOM 7008 O O . ASP A 1 863 ? 0.584 1.549 -6.758 1.00 35.84 863 ASP A O 1
ATOM 7012 N N . PHE A 1 864 ? 1.115 -0.585 -6.299 1.00 34.69 864 PHE A N 1
ATOM 7013 C CA . PHE A 1 864 ? 2.576 -0.418 -6.315 1.00 34.69 864 PHE A CA 1
ATOM 7014 C C . PHE A 1 864 ? 3.097 -0.008 -7.704 1.00 34.69 864 PHE A C 1
ATOM 7016 O O . PHE A 1 864 ? 3.844 0.965 -7.831 1.00 34.69 864 PHE A O 1
ATOM 7023 N N . PHE A 1 865 ? 2.624 -0.660 -8.770 1.00 34.69 865 PHE A N 1
ATOM 7024 C CA . PHE A 1 865 ? 3.018 -0.301 -10.136 1.00 34.69 865 PHE A CA 1
ATOM 7025 C C . PHE A 1 865 ? 2.517 1.073 -10.579 1.00 34.69 865 PHE A C 1
ATOM 7027 O O . PHE A 1 865 ? 3.183 1.744 -11.361 1.00 34.69 865 PHE A O 1
ATOM 7034 N N . ARG A 1 866 ? 1.410 1.568 -10.014 1.00 33.41 866 ARG A N 1
ATOM 7035 C CA . ARG A 1 866 ? 0.937 2.938 -10.258 1.00 33.41 866 ARG A CA 1
ATOM 7036 C C . ARG A 1 866 ? 1.943 3.998 -9.772 1.00 33.41 866 ARG A C 1
ATOM 7038 O O . ARG A 1 866 ? 2.008 5.078 -10.357 1.00 33.41 866 ARG A O 1
ATOM 7045 N N . SER A 1 867 ? 2.757 3.668 -8.763 1.00 32.41 867 SER A N 1
ATOM 7046 C CA . SER A 1 867 ? 3.887 4.476 -8.280 1.00 32.41 867 SER A CA 1
ATOM 7047 C C . SER A 1 867 ? 5.233 4.141 -8.935 1.00 32.41 867 SER A C 1
ATOM 7049 O O . SER A 1 867 ? 6.136 4.975 -8.895 1.00 32.41 867 SER A O 1
ATOM 7051 N N . PHE A 1 868 ? 5.377 2.966 -9.557 1.00 28.95 868 PHE A N 1
ATOM 7052 C CA . PHE A 1 868 ? 6.591 2.567 -10.279 1.00 28.95 868 PHE A CA 1
ATOM 7053 C C . PHE A 1 868 ? 6.608 3.080 -11.732 1.00 28.95 868 PHE A C 1
ATOM 7055 O O . PHE A 1 868 ? 7.634 3.558 -12.211 1.00 28.95 868 PHE A O 1
ATOM 7062 N N . THR A 1 869 ? 5.458 3.084 -12.417 1.00 31.38 869 THR A N 1
ATOM 7063 C CA . THR A 1 869 ? 5.324 3.542 -13.815 1.00 31.38 869 THR A CA 1
ATOM 7064 C C . THR A 1 869 ? 4.863 4.998 -13.934 1.00 31.38 869 THR A C 1
ATOM 7066 O O . THR A 1 869 ? 4.868 5.580 -15.018 1.00 31.38 869 THR A O 1
ATOM 7069 N N . GLY A 1 870 ? 4.468 5.618 -12.820 1.00 28.94 870 GLY A N 1
ATOM 7070 C CA . GLY A 1 870 ? 4.170 7.041 -12.718 1.00 28.94 870 GLY A CA 1
ATOM 7071 C C . GLY A 1 870 ? 5.394 7.822 -12.251 1.00 28.94 870 GLY A C 1
ATOM 7072 O O . GLY A 1 870 ? 5.491 8.142 -11.073 1.00 28.94 870 GLY A O 1
ATOM 7073 N N . GLN A 1 871 ? 6.276 8.181 -13.194 1.00 26.81 871 GLN A N 1
ATOM 7074 C CA . GLN A 1 871 ? 7.408 9.111 -13.019 1.00 26.81 871 GLN A CA 1
ATOM 7075 C C . GLN A 1 871 ? 8.749 8.503 -12.544 1.00 26.81 871 GLN A C 1
ATOM 7077 O O . GLN A 1 871 ? 9.350 8.958 -11.575 1.00 26.81 871 GLN A O 1
ATOM 7082 N N . ALA A 1 872 ? 9.309 7.580 -13.332 1.00 22.91 872 ALA A N 1
ATOM 7083 C CA . ALA A 1 872 ? 10.752 7.313 -13.385 1.00 22.91 872 ALA A CA 1
ATOM 7084 C C . ALA A 1 872 ? 11.192 7.366 -14.862 1.00 22.91 872 ALA A C 1
ATOM 7086 O O . ALA A 1 872 ? 10.853 6.512 -15.663 1.00 22.91 872 ALA A O 1
ATOM 7087 N N . HIS A 1 873 ? 11.754 8.475 -15.347 1.00 24.45 873 HIS A N 1
ATOM 7088 C CA . HIS A 1 873 ? 13.208 8.623 -15.461 1.00 24.45 873 HIS A CA 1
ATOM 7089 C C . HIS A 1 873 ? 13.935 7.324 -15.859 1.00 24.45 873 HIS A C 1
ATOM 7091 O O . HIS A 1 873 ? 14.750 6.805 -15.102 1.00 24.45 873 HIS A O 1
ATOM 7097 N N . THR A 1 874 ? 13.758 6.879 -17.106 1.00 23.69 874 THR A N 1
ATOM 7098 C CA . THR A 1 874 ? 14.805 6.138 -17.827 1.00 23.69 874 THR A CA 1
ATOM 7099 C C . THR A 1 874 ? 15.949 7.105 -18.146 1.00 23.69 874 THR A C 1
ATOM 7101 O O . THR A 1 874 ? 16.125 7.581 -19.267 1.00 23.69 874 THR A O 1
ATOM 7104 N N . GLY A 1 875 ? 16.685 7.484 -17.103 1.00 23.20 875 GLY A N 1
ATOM 7105 C CA . GLY A 1 875 ? 17.988 8.110 -17.223 1.00 23.20 875 GLY A CA 1
ATOM 7106 C C . GLY A 1 875 ? 19.013 7.007 -17.408 1.00 23.20 875 GLY A C 1
ATOM 7107 O O . GLY A 1 875 ? 19.352 6.319 -16.455 1.00 23.20 875 GLY A O 1
ATOM 7108 N N . THR A 1 876 ? 19.489 6.864 -18.636 1.00 23.83 876 THR A N 1
ATOM 7109 C CA . THR A 1 876 ? 20.731 6.186 -19.007 1.00 23.83 876 THR A CA 1
ATOM 7110 C C . THR A 1 876 ? 21.838 6.409 -17.970 1.00 23.83 876 THR A C 1
ATOM 7112 O O . THR A 1 876 ? 22.466 7.469 -17.944 1.00 23.83 876 THR A O 1
ATOM 7115 N N . SER A 1 877 ? 22.113 5.409 -17.135 1.00 23.11 877 SER A N 1
ATOM 7116 C CA . SER A 1 877 ? 23.361 5.294 -16.383 1.00 23.11 877 SER A CA 1
ATOM 7117 C C . SER A 1 877 ? 24.369 4.523 -17.230 1.00 23.11 877 SER A C 1
ATOM 7119 O O . SER A 1 877 ? 24.548 3.314 -17.123 1.00 23.11 877 SER A O 1
ATOM 7121 N N . ASN A 1 878 ? 25.070 5.276 -18.077 1.00 26.19 878 ASN A N 1
ATOM 7122 C CA . ASN A 1 878 ? 26.397 4.891 -18.535 1.00 26.19 878 ASN A CA 1
ATOM 7123 C C . ASN A 1 878 ? 27.330 4.856 -17.313 1.00 26.19 878 ASN A C 1
ATOM 7125 O O . ASN A 1 878 ? 27.884 5.879 -16.912 1.00 26.19 878 ASN A O 1
ATOM 7129 N N . THR A 1 879 ? 27.530 3.680 -16.725 1.00 24.28 879 THR A N 1
ATOM 7130 C CA . THR A 1 879 ? 28.666 3.411 -15.834 1.00 24.28 879 THR A CA 1
ATOM 7131 C C . THR A 1 879 ? 29.383 2.150 -16.283 1.00 24.28 879 THR A C 1
ATOM 7133 O O . THR A 1 879 ? 29.300 1.097 -15.661 1.00 24.28 879 THR A O 1
ATOM 7136 N N . ALA A 1 880 ? 30.133 2.295 -17.374 1.00 25.75 880 ALA A N 1
ATOM 7137 C CA . ALA A 1 880 ? 31.241 1.413 -17.691 1.00 25.75 880 ALA A CA 1
ATOM 7138 C C . ALA A 1 880 ? 32.347 1.591 -16.633 1.00 25.75 880 ALA A C 1
ATOM 7140 O O . ALA A 1 880 ? 32.914 2.676 -16.479 1.00 25.75 880 ALA A O 1
ATOM 7141 N N . TYR A 1 881 ? 32.669 0.518 -15.914 1.00 28.66 881 TYR A N 1
ATOM 7142 C CA . TYR A 1 881 ? 33.964 0.341 -15.263 1.00 28.66 881 TYR A CA 1
ATOM 7143 C C . TYR A 1 881 ? 34.597 -0.943 -15.794 1.00 28.66 881 TYR A C 1
ATOM 7145 O O . TYR A 1 881 ? 34.347 -2.037 -15.301 1.00 28.66 881 TYR A O 1
ATOM 7153 N N . GLY A 1 882 ? 35.458 -0.770 -16.792 1.00 26.03 882 GLY A N 1
ATOM 7154 C CA . GLY A 1 882 ? 36.502 -1.709 -17.166 1.00 26.03 882 GLY A CA 1
ATOM 7155 C C . GLY A 1 882 ? 37.783 -0.917 -17.424 1.00 26.03 882 GLY A C 1
ATOM 7156 O O . GLY A 1 882 ? 37.785 -0.005 -18.239 1.00 26.03 882 GLY A O 1
ATOM 7157 N N . HIS A 1 883 ? 38.843 -1.273 -16.699 1.00 30.50 883 HIS A N 1
ATOM 7158 C CA . HIS A 1 883 ? 40.247 -0.876 -16.866 1.00 30.50 883 HIS A CA 1
ATOM 7159 C C . HIS A 1 883 ? 40.652 0.601 -16.701 1.00 30.50 883 HIS A C 1
ATOM 7161 O O . HIS A 1 883 ? 40.453 1.468 -17.545 1.00 30.50 883 HIS A O 1
ATOM 7167 N N . ALA A 1 884 ? 41.375 0.842 -15.604 1.00 32.47 884 ALA A N 1
ATOM 7168 C CA . ALA A 1 884 ? 42.188 2.026 -15.396 1.00 32.47 884 ALA A CA 1
ATOM 7169 C C . ALA A 1 884 ? 43.316 2.107 -16.438 1.00 32.47 884 ALA A C 1
ATOM 7171 O O . ALA A 1 884 ? 44.225 1.281 -16.421 1.00 32.47 884 ALA A O 1
ATOM 7172 N N . ASN A 1 885 ? 43.272 3.146 -17.275 1.00 34.69 885 ASN A N 1
ATOM 7173 C CA . ASN A 1 885 ? 44.449 3.849 -17.781 1.00 34.69 885 ASN A CA 1
ATOM 7174 C C . ASN A 1 885 ? 44.119 5.348 -17.953 1.00 34.69 885 ASN A C 1
ATOM 7176 O O . ASN A 1 885 ? 43.156 5.720 -18.614 1.00 34.69 885 ASN A O 1
ATOM 7180 N N . GLU A 1 886 ? 44.917 6.172 -17.273 1.00 44.25 886 GLU A N 1
ATOM 7181 C CA . GLU A 1 886 ? 45.176 7.625 -17.363 1.00 44.25 886 GLU A CA 1
ATOM 7182 C C . GLU A 1 886 ? 44.354 8.538 -18.315 1.00 44.25 886 GLU A C 1
ATOM 7184 O O . GLU A 1 886 ? 44.933 9.355 -19.027 1.00 44.25 886 GLU A O 1
ATOM 7189 N N . THR A 1 887 ? 43.016 8.531 -18.276 1.00 51.06 887 THR A N 1
ATOM 7190 C CA . THR A 1 887 ? 42.202 9.586 -18.921 1.00 51.06 887 THR A CA 1
ATOM 7191 C C . THR A 1 887 ? 41.108 10.119 -17.989 1.00 51.06 887 THR A C 1
ATOM 7193 O O . THR A 1 887 ? 40.500 9.381 -17.213 1.00 51.06 887 THR A O 1
ATOM 7196 N N . GLY A 1 888 ? 40.927 11.445 -17.983 1.00 61.50 888 GLY A N 1
ATOM 7197 C CA . GLY A 1 888 ? 40.013 12.147 -17.077 1.00 61.50 888 GLY A CA 1
ATOM 7198 C C . GLY A 1 888 ? 38.544 11.779 -17.302 1.00 61.50 888 GLY A C 1
ATOM 7199 O O . GLY A 1 888 ? 38.131 11.483 -18.419 1.00 61.50 888 GLY A O 1
ATOM 7200 N N . ARG A 1 889 ? 37.730 11.817 -16.241 1.00 74.19 889 ARG A N 1
ATOM 7201 C CA . ARG A 1 889 ? 36.317 11.395 -16.283 1.00 74.19 889 ARG A CA 1
ATOM 7202 C C . ARG A 1 889 ? 35.407 12.600 -16.444 1.00 74.19 889 ARG A C 1
ATOM 7204 O O . ARG A 1 889 ? 35.522 13.537 -15.650 1.00 74.19 889 ARG A O 1
ATOM 7211 N N . ARG A 1 890 ? 34.525 12.572 -17.451 1.00 84.12 890 ARG A N 1
ATOM 7212 C CA . ARG A 1 890 ? 33.529 13.626 -17.713 1.00 84.12 890 ARG A CA 1
ATOM 7213 C C . ARG A 1 890 ? 32.682 13.882 -16.464 1.00 84.12 890 ARG A C 1
ATOM 7215 O O . ARG A 1 890 ? 32.372 12.953 -15.720 1.00 84.12 890 ARG A O 1
ATOM 7222 N N . GLY A 1 891 ? 32.359 15.145 -16.216 1.00 81.00 891 GLY A N 1
ATOM 7223 C CA . GLY A 1 891 ? 31.539 15.547 -15.082 1.00 81.00 891 GLY A CA 1
ATOM 7224 C C . GLY A 1 891 ? 30.054 15.283 -15.309 1.00 81.00 891 GLY A C 1
ATOM 7225 O O . GLY A 1 891 ? 29.604 15.043 -16.427 1.00 81.00 891 GLY A O 1
ATOM 7226 N N . GLU A 1 892 ? 29.305 15.295 -14.214 1.00 83.00 892 GLU A N 1
ATOM 7227 C CA . GLU A 1 892 ? 27.878 14.978 -14.211 1.00 83.00 892 GLU A CA 1
ATOM 7228 C C . GLU A 1 892 ? 27.038 16.074 -14.874 1.00 83.00 892 GLU A C 1
ATOM 7230 O O . GLU A 1 892 ? 27.333 17.270 -14.764 1.00 83.00 892 GLU A O 1
ATOM 7235 N N . ASP A 1 893 ? 25.956 15.663 -15.527 1.00 82.31 893 ASP A N 1
ATOM 7236 C CA . ASP A 1 893 ? 24.978 16.588 -16.082 1.00 82.31 893 ASP A CA 1
ATOM 7237 C C . ASP A 1 893 ? 24.172 17.268 -14.961 1.00 82.31 893 ASP A C 1
ATOM 7239 O O . ASP A 1 893 ? 23.961 16.712 -13.883 1.00 82.31 893 ASP A O 1
ATOM 7243 N N . ILE A 1 894 ? 23.692 18.481 -15.217 1.00 82.81 894 ILE A N 1
ATOM 7244 C CA . ILE A 1 894 ? 22.846 19.254 -14.306 1.00 82.81 894 ILE A CA 1
ATOM 7245 C C . ILE A 1 894 ? 21.460 19.377 -14.929 1.00 82.81 894 ILE A C 1
ATOM 7247 O O . ILE A 1 894 ? 21.331 19.661 -16.116 1.00 82.81 894 ILE A O 1
ATOM 7251 N N . ARG A 1 895 ? 20.403 19.207 -14.134 1.00 85.19 895 ARG A N 1
ATOM 7252 C CA . ARG A 1 895 ? 19.022 19.453 -14.569 1.00 85.19 895 ARG A CA 1
ATOM 7253 C C . ARG A 1 895 ? 18.433 20.599 -13.759 1.00 85.19 895 ARG A C 1
ATOM 7255 O O . ARG A 1 895 ? 18.476 20.573 -12.534 1.00 85.19 895 ARG A O 1
ATOM 7262 N N . VAL A 1 896 ? 17.894 21.606 -14.439 1.00 79.50 896 VAL A N 1
ATOM 7263 C CA . VAL A 1 896 ? 17.255 22.776 -13.820 1.00 79.50 896 VAL A CA 1
ATOM 7264 C C . VAL A 1 896 ? 15.840 22.876 -14.351 1.00 79.50 896 VAL A C 1
ATOM 7266 O O . VAL A 1 896 ? 15.641 22.886 -15.559 1.00 79.50 896 VAL A O 1
ATOM 7269 N N . ARG A 1 897 ? 14.848 22.973 -13.467 1.00 83.69 897 ARG A N 1
ATOM 7270 C CA . ARG A 1 897 ? 13.470 23.236 -13.885 1.00 83.69 897 ARG A CA 1
ATOM 7271 C C . ARG A 1 897 ? 13.242 24.743 -13.994 1.00 83.69 897 ARG A C 1
ATOM 7273 O O . ARG A 1 897 ? 13.577 25.479 -13.068 1.00 83.69 897 ARG A O 1
ATOM 7280 N N . LEU A 1 898 ? 12.679 25.189 -15.112 1.00 88.31 898 LEU A N 1
ATOM 7281 C CA . LEU A 1 898 ? 12.292 26.575 -15.354 1.00 88.31 898 LEU A CA 1
ATOM 7282 C C . LEU A 1 898 ? 10.787 26.645 -15.593 1.00 88.31 898 LEU A C 1
ATOM 7284 O O . LEU A 1 898 ? 10.264 26.048 -16.530 1.00 88.31 898 LEU A O 1
ATOM 7288 N N . GLU A 1 899 ? 10.102 27.383 -14.734 1.00 87.94 899 GLU A N 1
ATOM 7289 C CA . GLU A 1 899 ? 8.669 27.611 -14.857 1.00 87.94 899 GLU A CA 1
ATOM 7290 C C . GLU A 1 899 ? 8.381 28.784 -15.802 1.00 87.94 899 GLU A C 1
ATOM 7292 O O . GLU A 1 899 ? 9.062 29.814 -15.755 1.00 87.94 899 GLU A O 1
ATOM 7297 N N . VAL A 1 900 ? 7.390 28.612 -16.676 1.00 88.44 900 VAL A N 1
ATOM 7298 C CA . VAL A 1 900 ? 7.020 29.559 -17.735 1.00 88.44 900 VAL A CA 1
ATOM 7299 C C . VAL A 1 900 ? 5.504 29.705 -17.751 1.00 88.44 900 VAL A C 1
ATOM 7301 O O . VAL A 1 900 ? 4.781 28.716 -17.627 1.00 88.44 900 VAL A O 1
ATOM 7304 N N . ASP A 1 901 ? 4.999 30.924 -17.909 1.00 90.94 901 ASP A N 1
ATOM 7305 C CA . ASP A 1 901 ? 3.553 31.123 -18.010 1.00 90.94 901 ASP A CA 1
ATOM 7306 C C . ASP A 1 901 ? 3.021 30.585 -19.348 1.00 90.94 901 ASP A C 1
ATOM 7308 O O . ASP A 1 901 ? 3.716 30.618 -20.364 1.00 90.94 901 ASP A O 1
ATOM 7312 N N . PHE A 1 902 ? 1.760 30.140 -19.387 1.00 90.00 902 PHE A N 1
ATOM 7313 C CA . PHE A 1 902 ? 1.133 29.597 -20.600 1.00 90.00 902 PHE A CA 1
ATOM 7314 C C . PHE A 1 902 ? 1.346 30.476 -21.840 1.00 90.00 902 PHE A C 1
ATOM 7316 O O . PHE A 1 902 ? 1.787 30.003 -22.884 1.00 90.00 902 PHE A O 1
ATOM 7323 N N . MET A 1 903 ? 1.098 31.784 -21.717 1.00 87.06 903 MET A N 1
ATOM 7324 C CA . MET A 1 903 ? 1.250 32.718 -22.837 1.00 87.06 903 MET A CA 1
ATOM 7325 C C . MET A 1 903 ? 2.712 32.933 -23.243 1.00 87.06 903 MET A C 1
ATOM 7327 O O . MET A 1 903 ? 2.987 33.156 -24.422 1.00 87.06 903 MET A O 1
ATOM 7331 N N . GLU A 1 904 ? 3.647 32.839 -22.296 1.00 89.12 904 GLU A N 1
ATOM 7332 C CA . GLU A 1 904 ? 5.083 32.894 -22.575 1.00 89.12 904 GLU A CA 1
ATOM 7333 C C . GLU A 1 904 ? 5.544 31.629 -23.312 1.00 89.12 904 GLU A C 1
ATOM 7335 O O . GLU A 1 904 ? 6.326 31.727 -24.253 1.00 89.12 904 GLU A O 1
ATOM 7340 N N . ALA A 1 905 ? 5.012 30.455 -22.961 1.00 87.88 905 ALA A N 1
ATOM 7341 C CA . ALA A 1 905 ? 5.278 29.208 -23.674 1.00 87.88 905 ALA A CA 1
ATOM 7342 C C . ALA A 1 905 ? 4.671 29.219 -25.089 1.00 87.88 905 ALA A C 1
ATOM 7344 O O . ALA A 1 905 ? 5.307 28.790 -26.051 1.00 87.88 905 ALA A O 1
ATOM 7345 N N . VAL A 1 906 ? 3.470 29.785 -25.243 1.00 88.06 906 VAL A N 1
ATOM 7346 C CA . VAL A 1 906 ? 2.778 29.919 -26.534 1.00 88.06 906 VAL A CA 1
ATOM 7347 C C . VAL A 1 906 ? 3.479 30.888 -27.482 1.00 88.06 906 VAL A C 1
ATOM 7349 O O . VAL A 1 906 ? 3.477 30.638 -28.683 1.00 88.06 906 VAL A O 1
ATOM 7352 N N . LYS A 1 907 ? 4.050 31.992 -26.980 1.00 85.69 907 LYS A N 1
ATOM 7353 C CA . LYS A 1 907 ? 4.682 33.043 -27.807 1.00 85.69 907 LYS A CA 1
ATOM 7354 C C . LYS A 1 907 ? 6.208 32.932 -27.881 1.00 85.69 907 LYS A C 1
ATOM 7356 O O . LYS A 1 907 ? 6.812 33.492 -28.792 1.00 85.69 907 LYS A O 1
ATOM 7361 N N . GLY A 1 908 ? 6.813 32.164 -26.978 1.00 85.81 908 GLY A N 1
ATOM 7362 C CA . GLY A 1 908 ? 8.249 32.168 -26.729 1.00 85.81 908 GLY A CA 1
ATOM 7363 C C . GLY A 1 908 ? 8.670 33.394 -25.912 1.00 85.81 908 GLY A C 1
ATOM 7364 O O . GLY A 1 908 ? 8.033 34.448 -25.951 1.00 85.81 908 GLY A O 1
ATOM 7365 N N . CYS A 1 909 ? 9.754 33.270 -25.153 1.00 89.25 909 CYS A N 1
ATOM 7366 C CA . CYS A 1 909 ? 10.312 34.365 -24.357 1.00 89.25 909 CYS A CA 1
ATOM 7367 C C . CYS A 1 909 ? 11.808 34.146 -24.096 1.00 89.25 909 CYS A C 1
ATOM 7369 O O . CYS A 1 909 ? 12.352 33.093 -24.414 1.00 89.25 909 CYS A O 1
ATOM 7371 N N . THR A 1 910 ? 12.489 35.126 -23.507 1.00 91.38 910 THR A N 1
ATOM 7372 C CA . THR A 1 910 ? 13.864 34.959 -23.011 1.00 91.38 910 THR A CA 1
ATOM 7373 C C . THR A 1 910 ? 13.833 34.970 -21.488 1.00 91.38 910 THR A C 1
ATOM 7375 O O . THR A 1 910 ? 13.219 35.855 -20.893 1.00 91.38 910 THR A O 1
ATOM 7378 N N . LYS A 1 911 ? 14.488 33.998 -20.849 1.00 87.88 911 LYS A N 1
ATOM 7379 C CA . LYS A 1 911 ? 14.587 33.888 -19.386 1.00 87.88 911 LYS A CA 1
ATOM 7380 C C . LYS A 1 911 ? 16.042 33.724 -18.972 1.00 87.88 911 LYS A C 1
ATOM 7382 O O . LYS A 1 911 ? 16.846 33.170 -19.713 1.00 87.88 911 LYS A O 1
ATOM 7387 N N . GLU A 1 912 ? 16.365 34.162 -17.764 1.00 89.69 912 GLU A N 1
ATOM 7388 C CA . GLU A 1 912 ? 17.655 33.884 -17.136 1.00 89.69 912 GLU A CA 1
ATOM 7389 C C . GLU A 1 912 ? 17.481 32.892 -15.992 1.00 89.69 912 GLU A C 1
ATOM 7391 O O . GLU A 1 912 ? 16.597 33.049 -15.149 1.00 89.69 912 GLU A O 1
ATOM 7396 N N . ILE A 1 913 ? 18.354 31.889 -15.939 1.00 90.00 913 ILE A N 1
ATOM 7397 C CA . ILE A 1 913 ? 18.437 30.939 -14.832 1.00 90.00 913 ILE A CA 1
ATOM 7398 C C . ILE A 1 913 ? 19.781 31.058 -14.134 1.00 90.00 913 ILE A C 1
ATOM 7400 O O . ILE A 1 913 ? 20.811 31.319 -14.755 1.00 90.00 913 ILE A O 1
ATOM 7404 N N . ARG A 1 914 ? 19.773 30.830 -12.823 1.00 88.38 914 ARG A N 1
ATOM 7405 C CA . ARG A 1 914 ? 20.987 30.714 -12.017 1.00 88.38 914 ARG A CA 1
ATOM 7406 C C . ARG A 1 914 ? 21.063 29.312 -11.453 1.00 88.38 914 ARG A C 1
ATOM 7408 O O . ARG A 1 914 ? 20.119 28.878 -10.799 1.00 88.38 914 ARG A O 1
ATOM 7415 N N . TYR A 1 915 ? 22.173 28.621 -11.678 1.00 90.38 915 TYR A N 1
ATOM 7416 C CA . TYR A 1 915 ? 22.338 27.242 -11.232 1.00 90.38 915 TYR A CA 1
ATOM 7417 C C . TYR A 1 915 ? 23.753 26.992 -10.694 1.00 90.38 915 TYR A C 1
ATOM 7419 O O . TYR A 1 915 ? 24.723 27.583 -11.178 1.00 90.38 915 TYR A O 1
ATOM 7427 N N . PRO A 1 916 ? 23.889 26.164 -9.647 1.00 86.50 916 PRO A N 1
ATOM 7428 C CA . PRO A 1 916 ? 25.190 25.797 -9.117 1.00 86.50 916 PRO A CA 1
ATOM 74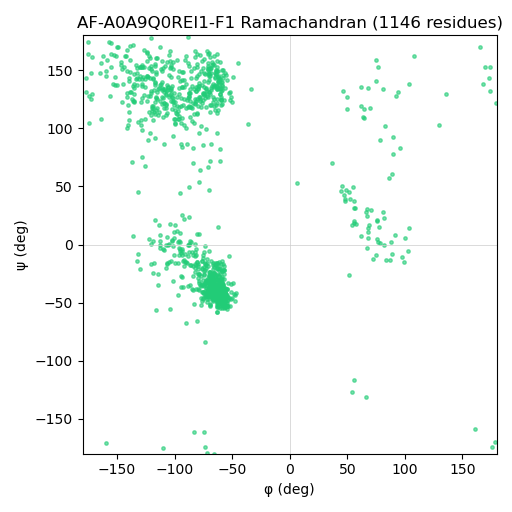29 C C . PRO A 1 916 ? 25.834 24.720 -9.994 1.00 86.50 916 PRO A C 1
ATOM 7431 O O . PRO A 1 916 ? 25.172 23.749 -10.343 1.00 86.50 916 PRO A O 1
ATOM 7434 N N . ARG A 1 917 ? 27.128 24.851 -10.299 1.00 88.00 917 ARG A N 1
ATOM 7435 C CA . ARG A 1 917 ? 27.928 23.792 -10.928 1.00 88.00 917 ARG A CA 1
ATOM 7436 C C . ARG A 1 917 ? 29.319 23.706 -10.320 1.00 88.00 917 ARG A C 1
ATOM 7438 O O . ARG A 1 917 ? 29.906 24.715 -9.930 1.00 88.00 917 ARG A O 1
ATOM 7445 N N . ASN A 1 918 ? 29.882 22.509 -10.280 1.00 89.31 918 ASN A N 1
ATOM 7446 C CA . ASN A 1 918 ? 31.276 22.312 -9.909 1.00 89.31 918 ASN A CA 1
ATOM 7447 C C . ASN A 1 918 ? 32.178 22.783 -11.050 1.00 89.31 918 ASN A C 1
ATOM 7449 O O . ASN A 1 918 ? 32.025 22.345 -12.184 1.00 89.31 918 ASN A O 1
ATOM 7453 N N . ILE A 1 919 ? 33.123 23.666 -10.750 1.00 89.00 919 ILE A N 1
ATOM 7454 C CA . ILE A 1 919 ? 34.158 24.129 -11.673 1.00 89.00 919 ILE A CA 1
ATOM 7455 C C . ILE A 1 919 ? 35.535 23.697 -11.174 1.00 89.00 919 ILE A C 1
ATOM 7457 O O . ILE A 1 919 ? 35.733 23.393 -9.993 1.00 89.00 919 ILE A O 1
ATOM 7461 N N . ARG A 1 920 ? 36.513 23.681 -12.081 1.00 85.06 920 ARG A N 1
ATOM 7462 C CA . ARG A 1 920 ? 37.907 23.403 -11.731 1.00 85.06 920 ARG A CA 1
ATOM 7463 C C . ARG A 1 920 ? 38.400 24.452 -10.739 1.00 85.06 920 ARG A C 1
ATOM 7465 O O . ARG A 1 920 ? 38.261 25.649 -10.975 1.00 85.06 920 ARG A O 1
ATOM 7472 N N . CYS A 1 921 ? 38.999 24.015 -9.632 1.00 83.75 921 CYS A N 1
ATOM 7473 C CA . CYS A 1 921 ? 39.555 24.947 -8.659 1.00 83.75 921 CYS A CA 1
ATOM 7474 C C . CYS A 1 921 ? 40.691 25.740 -9.309 1.00 83.75 921 CYS A C 1
ATOM 7476 O O . CYS A 1 921 ? 41.743 25.182 -9.605 1.00 83.75 921 CYS A O 1
ATOM 7478 N N . GLU A 1 922 ? 40.492 27.042 -9.483 1.00 83.38 922 GLU A N 1
ATOM 7479 C CA . GLU A 1 922 ? 41.449 27.941 -10.141 1.00 83.38 922 GLU A CA 1
ATOM 7480 C C . GLU A 1 922 ? 42.816 27.957 -9.451 1.00 83.38 922 GLU A C 1
ATOM 7482 O O . GLU A 1 922 ? 43.842 28.094 -10.104 1.00 83.38 922 GLU A O 1
ATOM 7487 N N . LYS A 1 923 ? 42.845 27.782 -8.121 1.00 81.69 923 LYS A N 1
ATOM 7488 C CA . LYS A 1 923 ? 44.082 27.882 -7.338 1.00 81.69 923 LYS A CA 1
ATOM 7489 C C . LYS A 1 923 ? 45.007 26.685 -7.548 1.00 81.69 923 LYS A C 1
ATOM 7491 O O . LYS A 1 923 ? 46.202 26.869 -7.705 1.00 81.69 923 LYS A O 1
ATOM 7496 N N . CYS A 1 924 ? 44.470 25.465 -7.521 1.00 80.19 924 CYS A N 1
ATOM 7497 C CA . CYS A 1 924 ? 45.261 24.239 -7.711 1.00 80.19 924 CYS A CA 1
ATOM 7498 C C . CYS A 1 924 ? 45.135 23.651 -9.116 1.00 80.19 924 CYS A C 1
ATOM 7500 O O . CYS A 1 924 ? 45.717 22.607 -9.402 1.00 80.19 924 CYS A O 1
ATOM 7502 N N . ILE A 1 925 ? 44.331 24.279 -9.974 1.00 80.06 925 ILE A N 1
ATOM 7503 C CA . ILE A 1 925 ? 44.069 23.859 -11.346 1.00 80.06 925 ILE A CA 1
ATOM 7504 C C . ILE A 1 925 ? 43.648 22.377 -11.374 1.00 80.06 925 ILE A C 1
ATOM 7506 O O . ILE A 1 925 ? 44.130 21.576 -12.170 1.00 80.06 925 ILE A O 1
ATOM 7510 N N . GLY A 1 926 ? 42.749 21.968 -10.475 1.00 74.50 926 GLY A N 1
ATOM 7511 C CA . GLY A 1 926 ? 42.225 20.595 -10.427 1.00 74.50 926 GLY A CA 1
ATOM 7512 C C . GLY A 1 926 ? 43.129 19.537 -9.787 1.00 74.50 926 GLY A C 1
ATOM 7513 O O . GLY A 1 926 ? 42.737 18.378 -9.741 1.00 74.50 926 GLY A O 1
ATOM 7514 N N . THR A 1 927 ? 44.313 19.899 -9.282 1.00 74.88 927 THR A N 1
ATOM 7515 C CA . THR A 1 927 ? 45.253 18.927 -8.684 1.00 74.88 927 THR A CA 1
ATOM 7516 C C . THR A 1 927 ? 44.942 18.571 -7.230 1.00 74.88 927 THR A C 1
ATOM 7518 O O . THR A 1 927 ? 45.481 17.596 -6.715 1.00 74.88 927 THR A O 1
ATOM 7521 N N . GLY A 1 928 ? 44.122 19.369 -6.538 1.00 75.88 928 GLY A N 1
ATOM 7522 C CA . GLY A 1 928 ? 43.843 19.210 -5.105 1.00 75.88 928 GLY A CA 1
ATOM 7523 C C . GLY A 1 928 ? 45.006 19.611 -4.183 1.00 75.88 928 GLY A C 1
ATOM 7524 O O . GLY A 1 928 ? 44.792 19.805 -2.987 1.00 75.88 928 GLY A O 1
ATOM 7525 N N . SER A 1 929 ? 46.212 19.822 -4.717 1.00 83.12 929 SER A N 1
ATOM 7526 C CA . SER A 1 929 ? 47.416 20.206 -3.968 1.00 83.12 929 SER A CA 1
ATOM 7527 C C . SER A 1 929 ? 47.606 21.719 -3.929 1.00 83.12 929 SER A C 1
ATOM 7529 O O . SER A 1 929 ? 47.241 22.429 -4.866 1.00 83.12 929 SER A O 1
ATOM 7531 N N . GLU A 1 930 ? 48.182 22.243 -2.850 1.00 85.19 930 GLU A N 1
ATOM 7532 C CA . GLU A 1 930 ? 48.621 23.640 -2.817 1.00 85.19 930 GLU A CA 1
ATOM 7533 C C . GLU A 1 930 ? 49.725 23.851 -3.881 1.00 85.19 930 GLU A C 1
ATOM 7535 O O . GLU A 1 930 ? 50.633 23.016 -3.975 1.00 85.19 930 GLU A O 1
ATOM 7540 N N . PRO A 1 931 ? 49.676 24.916 -4.704 1.00 82.56 931 PRO A N 1
ATOM 7541 C CA . PRO A 1 931 ? 50.693 25.157 -5.728 1.00 82.56 931 PRO A CA 1
ATOM 7542 C C . PRO A 1 931 ? 52.117 25.122 -5.158 1.00 82.56 931 PRO A C 1
ATOM 7544 O O . PRO A 1 931 ? 52.392 25.747 -4.136 1.00 82.56 931 PRO A O 1
ATOM 7547 N N . GLY A 1 932 ? 53.014 24.373 -5.808 1.00 76.94 932 GLY A N 1
ATOM 7548 C CA . GLY A 1 932 ? 54.412 24.209 -5.380 1.00 76.94 932 GLY A CA 1
ATOM 7549 C C . GLY A 1 932 ? 54.677 23.076 -4.378 1.00 76.94 932 GLY A C 1
ATOM 7550 O O . GLY A 1 932 ? 55.821 22.898 -3.972 1.00 76.94 932 GLY A O 1
ATOM 7551 N N . THR A 1 933 ? 53.663 22.294 -3.992 1.00 79.00 933 THR A N 1
ATOM 7552 C CA . THR A 1 933 ? 53.819 21.126 -3.096 1.00 79.00 933 THR A CA 1
ATOM 7553 C C . THR A 1 933 ? 53.740 19.805 -3.859 1.00 79.00 933 THR A C 1
ATOM 7555 O O . THR A 1 933 ? 53.129 19.743 -4.931 1.00 79.00 933 THR A O 1
ATOM 7558 N N . LYS A 1 934 ? 54.401 18.749 -3.361 1.00 73.75 934 LYS A N 1
ATOM 7559 C CA . LYS A 1 934 ? 54.536 17.496 -4.115 1.00 73.75 934 LYS A CA 1
ATOM 7560 C C . LYS A 1 934 ? 53.283 16.630 -3.979 1.00 73.75 934 LYS A C 1
ATOM 7562 O O . LYS A 1 934 ? 52.754 16.417 -2.890 1.00 73.75 934 LYS A O 1
ATOM 7567 N N . VAL A 1 935 ? 52.849 16.080 -5.111 1.00 75.50 935 VAL A N 1
ATOM 7568 C CA . VAL A 1 935 ? 51.831 15.029 -5.177 1.00 75.50 935 VAL A CA 1
ATOM 7569 C C . VAL A 1 935 ? 52.543 13.739 -5.545 1.00 75.50 935 VAL A C 1
ATOM 7571 O O . VAL A 1 935 ? 53.053 13.612 -6.658 1.00 75.50 935 VAL A O 1
ATOM 7574 N N . THR A 1 936 ? 52.612 12.795 -4.614 1.00 79.31 936 THR A N 1
ATOM 7575 C CA . THR A 1 936 ? 53.261 11.502 -4.850 1.00 79.31 936 THR A CA 1
ATOM 7576 C C . THR A 1 936 ? 52.224 10.412 -5.080 1.00 79.31 936 THR A C 1
ATOM 7578 O O . THR A 1 936 ? 51.068 10.514 -4.666 1.00 79.31 936 THR A O 1
ATOM 7581 N N . LYS A 1 937 ? 52.611 9.357 -5.796 1.00 79.56 937 LYS A N 1
ATOM 7582 C CA . LYS A 1 937 ? 51.768 8.173 -5.986 1.00 79.56 937 LYS A CA 1
ATOM 7583 C C . LYS A 1 937 ? 51.572 7.492 -4.628 1.00 79.56 937 LYS A C 1
ATOM 7585 O O . LYS A 1 937 ? 52.513 7.416 -3.848 1.00 79.56 937 LYS A O 1
ATOM 7590 N N . CYS A 1 938 ? 50.357 7.047 -4.310 1.00 79.38 938 CYS A N 1
ATOM 7591 C CA . CYS A 1 938 ? 50.112 6.383 -3.031 1.00 79.38 938 CYS A CA 1
ATOM 7592 C C . CYS A 1 938 ? 50.822 5.025 -3.002 1.00 79.38 938 CYS A C 1
ATOM 7594 O O . CYS A 1 938 ? 50.509 4.153 -3.814 1.00 79.38 938 CYS A O 1
ATOM 7596 N N . ASP A 1 939 ? 51.737 4.847 -2.050 1.00 82.25 939 ASP A N 1
ATOM 7597 C CA . ASP A 1 939 ? 52.557 3.637 -1.935 1.00 82.25 939 ASP A CA 1
ATOM 7598 C C . ASP A 1 939 ? 51.723 2.397 -1.566 1.00 82.25 939 ASP A C 1
ATOM 7600 O O . ASP A 1 939 ? 52.000 1.297 -2.038 1.00 82.25 939 ASP A O 1
ATOM 7604 N N . THR A 1 940 ? 50.647 2.576 -0.790 1.00 78.56 940 THR A N 1
ATOM 7605 C CA . THR A 1 940 ? 49.787 1.489 -0.286 1.00 78.56 940 THR A CA 1
ATOM 7606 C C . THR A 1 940 ? 48.934 0.838 -1.375 1.00 78.56 940 THR A C 1
ATOM 7608 O O . THR A 1 940 ? 48.824 -0.381 -1.418 1.00 78.56 940 THR A O 1
ATOM 7611 N N . CYS A 1 941 ? 48.347 1.623 -2.282 1.00 75.88 941 CYS A N 1
ATOM 7612 C CA . CYS A 1 941 ? 47.571 1.096 -3.415 1.00 75.88 941 CYS A CA 1
ATOM 7613 C C . CYS A 1 941 ? 48.340 1.120 -4.739 1.00 75.88 941 CYS A C 1
ATOM 7615 O O . CYS A 1 941 ? 47.766 0.849 -5.794 1.00 75.88 941 CYS A O 1
ATOM 7617 N N . LYS A 1 942 ? 49.618 1.520 -4.716 1.00 78.75 942 LYS A N 1
ATOM 7618 C CA . LYS A 1 942 ? 50.439 1.767 -5.911 1.00 78.75 942 LYS A CA 1
ATOM 7619 C C . LYS A 1 942 ? 49.702 2.618 -6.951 1.00 78.75 942 LYS A C 1
ATOM 7621 O O . LYS A 1 942 ? 49.752 2.351 -8.148 1.00 78.75 942 LYS A O 1
ATOM 7626 N N . GLY A 1 943 ? 49.017 3.657 -6.483 1.00 68.06 943 GLY A N 1
ATOM 7627 C CA . GLY A 1 943 ? 48.294 4.630 -7.302 1.00 68.06 943 GLY A CA 1
ATOM 7628 C C . GLY A 1 943 ? 46.964 4.200 -7.908 1.00 68.06 943 GLY A C 1
ATOM 7629 O O . GLY A 1 943 ? 46.375 4.988 -8.638 1.00 68.06 943 GLY A O 1
ATOM 7630 N N . THR A 1 944 ? 46.469 3.007 -7.587 1.00 68.88 944 THR A N 1
ATOM 7631 C CA . THR A 1 944 ? 45.178 2.512 -8.095 1.00 68.88 944 THR A CA 1
ATOM 7632 C C . THR A 1 944 ? 43.974 3.081 -7.341 1.00 68.88 944 THR A C 1
ATOM 7634 O O . THR A 1 944 ? 42.855 3.007 -7.830 1.00 68.88 944 THR A O 1
ATOM 7637 N N . GLY A 1 945 ? 44.184 3.652 -6.150 1.00 67.00 945 GLY A N 1
ATOM 7638 C CA . GLY A 1 945 ? 43.125 4.179 -5.285 1.00 67.00 945 GLY A CA 1
ATOM 7639 C C . GLY A 1 945 ? 42.447 3.124 -4.408 1.00 67.00 945 GLY A C 1
ATOM 7640 O O . GLY A 1 945 ? 41.809 3.483 -3.420 1.00 67.00 945 GLY A O 1
ATOM 7641 N N . TYR A 1 946 ? 42.654 1.836 -4.679 1.00 73.88 946 TYR A N 1
ATOM 7642 C CA . TYR A 1 946 ? 41.995 0.725 -3.993 1.00 73.88 946 TYR A CA 1
ATOM 7643 C C . TYR A 1 946 ? 43.009 -0.355 -3.598 1.00 73.88 946 TYR A C 1
ATOM 7645 O O . TYR A 1 946 ? 44.077 -0.469 -4.192 1.00 73.88 946 TYR A O 1
ATOM 7653 N N . VAL A 1 947 ? 42.699 -1.131 -2.567 1.00 79.25 947 VAL A N 1
ATOM 7654 C CA . VAL A 1 947 ? 43.486 -2.292 -2.139 1.00 79.25 947 VAL A CA 1
ATOM 7655 C C . VAL A 1 947 ? 42.625 -3.541 -2.288 1.00 79.25 947 VAL A C 1
ATOM 7657 O O . VAL A 1 947 ? 41.433 -3.516 -1.990 1.00 79.25 947 VAL A O 1
ATOM 7660 N N . VAL A 1 948 ? 43.212 -4.619 -2.800 1.00 71.81 948 VAL A N 1
ATOM 7661 C CA . VAL A 1 948 ? 42.521 -5.900 -2.989 1.00 71.81 948 VAL A CA 1
ATOM 7662 C C . VAL A 1 948 ? 42.937 -6.836 -1.860 1.00 71.81 948 VAL A C 1
ATOM 7664 O O . VAL A 1 948 ? 44.132 -7.025 -1.633 1.00 71.81 948 VAL A O 1
ATOM 7667 N N . GLY A 1 949 ? 41.960 -7.384 -1.141 1.00 61.97 949 GLY A N 1
ATOM 7668 C CA . GLY A 1 949 ? 42.144 -8.409 -0.116 1.00 61.97 949 GLY A CA 1
ATOM 7669 C C . GLY A 1 949 ? 41.544 -9.742 -0.560 1.00 61.97 949 GLY A C 1
ATOM 7670 O O . GLY A 1 949 ? 40.587 -9.771 -1.332 1.00 61.97 949 GLY A O 1
ATOM 7671 N N . SER A 1 950 ? 42.104 -10.849 -0.074 1.00 52.47 950 SER A N 1
ATOM 7672 C CA . SER A 1 950 ? 41.602 -12.202 -0.334 1.00 52.47 950 SER A CA 1
ATOM 7673 C C . SER A 1 950 ? 41.250 -12.893 0.979 1.00 52.47 950 SER A C 1
ATOM 7675 O O . SER A 1 950 ? 42.110 -12.997 1.854 1.00 52.47 950 SER A O 1
ATOM 7677 N N . ASN A 1 951 ? 40.032 -13.422 1.089 1.00 40.03 951 ASN A N 1
ATOM 7678 C CA . ASN A 1 951 ? 39.668 -14.394 2.122 1.00 40.03 951 ASN A CA 1
ATOM 7679 C C . ASN A 1 951 ? 39.290 -15.699 1.413 1.00 40.03 951 ASN A C 1
ATOM 7681 O O . ASN A 1 951 ? 38.150 -15.895 0.994 1.00 40.03 951 ASN A O 1
ATOM 7685 N N . GLY A 1 952 ? 40.277 -16.578 1.226 1.00 55.12 952 GLY A N 1
ATOM 7686 C CA . GLY A 1 952 ? 40.096 -17.815 0.467 1.00 55.12 952 GLY A CA 1
ATOM 7687 C C . GLY A 1 952 ? 39.813 -17.549 -1.016 1.00 55.12 952 GLY A C 1
ATOM 7688 O O . GLY A 1 952 ? 40.533 -16.787 -1.655 1.00 55.12 952 GLY A O 1
ATOM 7689 N N . VAL A 1 953 ? 38.773 -18.182 -1.567 1.00 38.16 953 VAL A N 1
ATOM 7690 C CA . VAL A 1 953 ? 38.449 -18.161 -3.011 1.00 38.16 953 VAL A CA 1
ATOM 7691 C C . VAL A 1 953 ? 37.835 -16.832 -3.491 1.00 38.16 953 VAL A C 1
ATOM 7693 O O . VAL A 1 953 ? 37.653 -16.637 -4.691 1.00 38.16 953 VAL A O 1
ATOM 7696 N N . PHE A 1 954 ? 37.539 -15.901 -2.577 1.00 29.98 954 PHE A N 1
ATOM 7697 C CA . PHE A 1 954 ? 36.937 -14.603 -2.884 1.00 29.98 954 PHE A CA 1
ATOM 7698 C C . PHE A 1 954 ? 37.937 -13.450 -2.731 1.00 29.98 954 PHE A C 1
ATOM 7700 O O . PHE A 1 954 ? 38.616 -13.319 -1.707 1.00 29.98 954 PHE A O 1
ATOM 7707 N N . HIS A 1 955 ? 37.968 -12.579 -3.745 1.00 48.53 955 HIS A N 1
ATOM 7708 C CA . HIS A 1 955 ? 38.704 -11.316 -3.744 1.00 48.53 955 HIS A CA 1
ATOM 7709 C C . HIS A 1 955 ? 37.724 -10.165 -3.518 1.00 48.53 955 HIS A C 1
ATOM 7711 O O . HIS A 1 955 ? 36.722 -10.064 -4.221 1.00 48.53 955 HIS A O 1
ATOM 7717 N N . TYR A 1 956 ? 38.020 -9.282 -2.568 1.00 57.06 956 TYR A N 1
ATOM 7718 C CA . TYR A 1 956 ? 37.264 -8.052 -2.351 1.00 57.06 956 TYR A CA 1
ATOM 7719 C C . TYR A 1 956 ? 38.173 -6.840 -2.552 1.00 57.06 956 TYR A C 1
ATOM 7721 O O . TYR A 1 956 ? 39.353 -6.852 -2.197 1.00 57.06 956 TYR A O 1
ATOM 7729 N N . GLN A 1 957 ? 37.624 -5.777 -3.134 1.00 64.19 957 GLN A N 1
ATOM 7730 C CA . GLN A 1 957 ? 38.327 -4.522 -3.373 1.00 64.19 957 GLN A CA 1
ATOM 7731 C C . GLN A 1 957 ? 37.763 -3.458 -2.434 1.00 64.19 957 GLN A C 1
ATOM 7733 O O . GLN A 1 957 ? 36.569 -3.173 -2.463 1.00 64.19 957 GLN A O 1
ATOM 7738 N N . SER A 1 958 ? 38.614 -2.856 -1.606 1.00 72.62 958 SER A N 1
ATOM 7739 C CA . SER A 1 958 ? 38.233 -1.745 -0.731 1.00 72.62 958 SER A CA 1
ATOM 7740 C C . SER A 1 958 ? 38.993 -0.469 -1.106 1.00 72.62 958 SER A C 1
ATOM 7742 O O . SER A 1 958 ? 40.122 -0.538 -1.606 1.00 72.62 958 SER A O 1
ATOM 7744 N N . PRO A 1 959 ? 38.406 0.729 -0.920 1.00 65.81 959 PRO A N 1
ATOM 7745 C CA . PRO A 1 959 ? 39.132 1.981 -1.103 1.00 65.81 959 PRO A CA 1
ATOM 7746 C C . PRO A 1 959 ? 40.379 2.005 -0.221 1.00 65.81 959 PRO A C 1
ATOM 7748 O O . PRO A 1 959 ? 40.329 1.656 0.957 1.00 65.81 959 PRO A O 1
ATOM 7751 N N . CYS A 1 960 ? 41.510 2.427 -0.784 1.00 76.25 960 CYS A N 1
ATOM 7752 C CA . CYS A 1 960 ? 42.760 2.486 -0.045 1.00 76.25 960 CYS A CA 1
ATOM 7753 C C . CYS A 1 960 ? 42.598 3.415 1.158 1.00 76.25 960 CYS A C 1
ATOM 7755 O O . CYS A 1 960 ? 42.341 4.608 0.999 1.00 76.25 960 CYS A O 1
ATOM 7757 N N . ASN A 1 961 ? 42.792 2.876 2.356 1.00 78.12 961 ASN A N 1
ATOM 7758 C CA . ASN A 1 961 ? 42.669 3.604 3.617 1.00 78.12 961 ASN A CA 1
ATOM 7759 C C . ASN A 1 961 ? 43.685 4.753 3.778 1.00 78.12 961 ASN A C 1
ATOM 7761 O O . ASN A 1 961 ? 43.485 5.607 4.634 1.00 78.12 961 ASN A O 1
ATOM 7765 N N . VAL A 1 962 ? 44.750 4.795 2.964 1.00 74.00 962 VAL A N 1
ATOM 7766 C CA . VAL A 1 962 ? 45.796 5.834 3.018 1.00 74.00 962 VAL A CA 1
ATOM 7767 C C . VAL A 1 962 ? 45.525 7.010 2.078 1.00 74.00 962 VAL A C 1
ATOM 7769 O O . VAL A 1 962 ? 45.837 8.146 2.423 1.00 74.00 962 VAL A O 1
ATOM 7772 N N . CYS A 1 963 ? 44.968 6.774 0.887 1.00 71.12 963 CYS A N 1
ATOM 7773 C CA . CYS A 1 963 ? 44.663 7.847 -0.070 1.00 71.12 963 CYS A CA 1
ATOM 7774 C C . CYS A 1 963 ? 43.162 8.066 -0.293 1.00 71.12 963 CYS A C 1
ATOM 7776 O O . CYS A 1 963 ? 42.794 8.861 -1.154 1.00 71.12 963 CYS A O 1
ATOM 7778 N N . HIS A 1 964 ? 42.303 7.335 0.419 1.00 69.69 964 HIS A N 1
ATOM 7779 C CA . HIS A 1 964 ? 40.842 7.413 0.343 1.00 69.69 964 HIS A CA 1
ATOM 7780 C C . HIS A 1 964 ? 40.300 7.362 -1.096 1.00 69.69 964 HIS A C 1
ATOM 7782 O O . HIS A 1 964 ? 39.497 8.199 -1.496 1.00 69.69 964 HIS A O 1
ATOM 7788 N N . GLY A 1 965 ? 40.784 6.425 -1.920 1.00 61.72 965 GLY A N 1
ATOM 7789 C CA . GLY A 1 965 ? 40.326 6.298 -3.313 1.00 61.72 965 GLY A CA 1
ATOM 7790 C C . GLY A 1 965 ? 41.072 7.156 -4.342 1.00 61.72 965 GLY A C 1
ATOM 7791 O O . GLY A 1 965 ? 40.957 6.904 -5.534 1.00 61.72 965 GLY A O 1
ATOM 7792 N N . THR A 1 966 ? 41.878 8.140 -3.926 1.00 68.31 966 THR A N 1
ATOM 7793 C CA . THR A 1 966 ? 42.464 9.126 -4.865 1.00 68.31 966 THR A CA 1
ATOM 7794 C C . THR A 1 966 ? 43.707 8.645 -5.627 1.00 68.31 966 THR A C 1
ATOM 7796 O O . THR A 1 966 ? 44.139 9.300 -6.575 1.00 68.31 966 THR A O 1
ATOM 7799 N N . GLY A 1 967 ? 44.336 7.546 -5.199 1.00 70.50 967 GLY A N 1
ATOM 7800 C CA . GLY A 1 967 ? 45.586 7.021 -5.769 1.00 70.50 967 GLY A CA 1
ATOM 7801 C C . GLY A 1 967 ? 46.819 7.913 -5.547 1.00 70.50 967 GLY A C 1
ATOM 7802 O O . GLY A 1 967 ? 47.936 7.541 -5.909 1.00 70.50 967 GLY A O 1
ATOM 7803 N N . LYS A 1 968 ? 46.670 9.086 -4.925 1.00 76.81 968 LYS A N 1
ATOM 7804 C CA . LYS A 1 968 ? 47.745 10.070 -4.754 1.00 76.81 968 LYS A CA 1
ATOM 7805 C C . LYS A 1 968 ? 47.814 10.535 -3.304 1.00 76.81 968 LYS A C 1
ATOM 7807 O O . LYS A 1 968 ? 46.795 10.696 -2.643 1.00 76.81 968 LYS A O 1
ATOM 7812 N N . LYS A 1 969 ? 49.027 10.745 -2.801 1.00 78.88 969 LYS A N 1
ATOM 7813 C CA . LYS A 1 969 ? 49.287 11.340 -1.492 1.00 78.88 969 LYS A CA 1
ATOM 7814 C C . LYS A 1 969 ? 49.630 12.810 -1.708 1.00 78.88 969 LYS A C 1
ATOM 7816 O O . LYS A 1 969 ? 50.609 13.139 -2.377 1.00 78.88 969 LYS A O 1
ATOM 7821 N N . ILE A 1 970 ? 48.778 13.684 -1.185 1.00 78.75 970 ILE A N 1
ATOM 7822 C CA . ILE A 1 970 ? 48.944 15.134 -1.269 1.00 78.75 970 ILE A CA 1
ATOM 7823 C C . ILE A 1 970 ? 49.690 15.585 -0.013 1.00 78.75 970 ILE A C 1
ATOM 7825 O O . ILE A 1 970 ? 49.209 15.374 1.097 1.00 78.75 970 ILE A O 1
ATOM 7829 N N . GLU A 1 971 ? 50.865 16.190 -0.185 1.00 74.62 971 GLU A N 1
ATOM 7830 C CA . GLU A 1 971 ? 51.680 16.687 0.931 1.00 74.62 971 GLU A CA 1
ATOM 7831 C C . GLU A 1 971 ? 50.993 17.849 1.663 1.00 74.62 971 GLU A C 1
ATOM 7833 O O . GLU A 1 971 ? 50.958 17.891 2.892 1.00 74.62 971 GLU A O 1
ATOM 7838 N N . LYS A 1 972 ? 50.386 18.773 0.907 1.00 80.44 972 LYS A N 1
ATOM 7839 C CA . LYS A 1 972 ? 49.609 19.887 1.454 1.00 80.44 972 LYS A CA 1
ATOM 7840 C C . LYS A 1 972 ? 48.359 20.132 0.621 1.00 80.44 972 LYS A C 1
ATOM 7842 O O . LYS A 1 972 ? 48.437 20.541 -0.537 1.00 80.44 972 LYS A O 1
ATOM 7847 N N . TYR A 1 973 ? 47.196 19.901 1.222 1.00 81.25 973 TYR A N 1
ATOM 7848 C CA . TYR A 1 973 ? 45.915 20.128 0.560 1.00 81.25 973 TYR A CA 1
ATOM 7849 C C . TYR A 1 973 ? 45.733 21.601 0.183 1.00 81.25 973 TYR A C 1
ATOM 7851 O O . TYR A 1 973 ? 46.039 22.501 0.966 1.00 81.25 973 TYR A O 1
ATOM 7859 N N . CYS A 1 974 ? 45.202 21.847 -1.015 1.00 83.25 974 CYS A N 1
ATOM 7860 C CA . CYS A 1 974 ? 44.910 23.192 -1.495 1.00 83.25 974 CYS A CA 1
ATOM 7861 C C . CYS A 1 974 ? 43.917 23.890 -0.563 1.00 83.25 974 CYS A C 1
ATOM 7863 O O . CYS A 1 974 ? 42.789 23.439 -0.391 1.00 83.25 974 CYS A O 1
ATOM 7865 N N . SER A 1 975 ? 44.291 25.054 -0.051 1.00 84.62 975 SER A N 1
ATOM 7866 C CA . SER A 1 975 ? 43.457 25.873 0.838 1.00 84.62 975 SER A CA 1
ATOM 7867 C C . SER A 1 975 ? 42.106 26.315 0.246 1.00 84.62 975 SER A C 1
ATOM 7869 O O . SER A 1 975 ? 41.158 26.496 1.006 1.00 84.62 975 SER A O 1
ATOM 7871 N N . LYS A 1 976 ? 41.975 26.457 -1.087 1.00 81.00 976 LYS A N 1
ATOM 7872 C CA . LYS A 1 976 ? 40.725 26.910 -1.748 1.00 81.00 976 LYS A CA 1
ATOM 7873 C C . LYS A 1 976 ? 39.690 25.789 -1.928 1.00 81.00 976 LYS A C 1
ATOM 7875 O O . LYS A 1 976 ? 38.505 26.033 -1.758 1.00 81.00 976 LYS A O 1
ATOM 7880 N N . CYS A 1 977 ? 40.122 24.568 -2.255 1.00 79.81 977 CYS A N 1
ATOM 7881 C CA . CYS A 1 977 ? 39.224 23.419 -2.494 1.00 79.81 977 CYS A CA 1
ATOM 7882 C C . CYS A 1 977 ? 39.340 22.304 -1.443 1.00 79.81 977 CYS A C 1
ATOM 7884 O O . CYS A 1 977 ? 38.666 21.282 -1.546 1.00 79.81 977 CYS A O 1
ATOM 7886 N N . LYS A 1 978 ? 40.220 22.479 -0.450 1.00 80.56 978 LYS A N 1
ATOM 7887 C CA . LYS A 1 978 ? 40.509 21.527 0.632 1.00 80.56 978 LYS A CA 1
ATOM 7888 C C . LYS A 1 978 ? 40.844 20.113 0.141 1.00 80.56 978 LYS A C 1
ATOM 7890 O O . LYS A 1 978 ? 40.428 19.134 0.743 1.00 80.56 978 LYS A O 1
ATOM 7895 N N . GLY A 1 979 ? 41.591 20.005 -0.959 1.00 72.38 979 GLY A N 1
ATOM 7896 C CA . GLY A 1 979 ? 42.040 18.712 -1.491 1.00 72.38 979 GLY A CA 1
ATOM 7897 C C . GLY A 1 979 ? 41.200 18.122 -2.622 1.00 72.38 979 GLY A C 1
ATOM 7898 O O . GLY A 1 979 ? 41.657 17.194 -3.275 1.00 72.38 979 GLY A O 1
ATOM 7899 N N . THR A 1 980 ? 40.018 18.672 -2.904 1.00 73.56 980 THR A N 1
ATOM 7900 C CA . THR A 1 980 ? 39.062 18.071 -3.859 1.00 73.56 980 THR A CA 1
ATOM 7901 C C . THR A 1 980 ? 39.346 18.392 -5.330 1.00 73.56 980 THR A C 1
ATOM 7903 O O . THR A 1 980 ? 38.865 17.701 -6.220 1.00 73.56 980 THR A O 1
ATOM 7906 N N . GLY A 1 981 ? 40.104 19.456 -5.616 1.00 78.19 981 GLY A N 1
ATOM 7907 C CA . GLY A 1 981 ? 40.382 19.915 -6.983 1.00 78.19 981 GLY A CA 1
ATOM 7908 C C . GLY A 1 981 ? 39.217 20.644 -7.674 1.00 78.19 981 GLY A C 1
ATOM 7909 O O . GLY A 1 981 ? 39.432 21.283 -8.705 1.00 78.19 981 GLY A O 1
ATOM 7910 N N . LEU A 1 982 ? 38.018 20.641 -7.091 1.00 83.06 982 LEU A N 1
ATOM 7911 C CA . LEU A 1 982 ? 36.805 21.261 -7.633 1.00 83.06 982 LEU A CA 1
ATOM 7912 C C . LEU A 1 982 ? 36.208 22.268 -6.633 1.00 83.06 982 LEU A C 1
ATOM 7914 O O . LEU A 1 982 ? 36.501 22.226 -5.440 1.00 83.06 982 LEU A O 1
ATOM 7918 N N . PHE A 1 983 ? 35.406 23.213 -7.120 1.00 82.88 983 PHE A N 1
ATOM 7919 C CA . PHE A 1 983 ? 34.684 24.191 -6.299 1.00 82.88 983 PHE A CA 1
ATOM 7920 C C . PHE A 1 983 ? 33.316 24.491 -6.920 1.00 82.88 983 PHE A C 1
ATOM 7922 O O . PHE A 1 983 ? 33.223 24.645 -8.134 1.00 82.88 983 PHE A O 1
ATOM 7929 N N . THR A 1 984 ? 32.260 24.595 -6.116 1.00 84.50 984 THR A N 1
ATOM 7930 C CA . THR A 1 984 ? 30.905 24.888 -6.609 1.00 84.50 984 THR A CA 1
ATOM 7931 C C . THR A 1 984 ? 30.722 26.391 -6.861 1.00 84.50 984 THR A C 1
ATOM 7933 O O . THR A 1 984 ? 30.717 27.183 -5.921 1.00 84.50 984 THR A O 1
ATOM 7936 N N . SER A 1 985 ? 30.549 26.785 -8.125 1.00 84.88 985 SER A N 1
ATOM 7937 C CA . SER A 1 985 ? 30.232 28.153 -8.573 1.00 84.88 985 SER A CA 1
ATOM 7938 C C . SER A 1 985 ? 28.742 28.284 -8.905 1.00 84.88 985 SER A C 1
ATOM 7940 O O . SER A 1 985 ? 28.117 27.308 -9.315 1.00 84.88 985 SER A O 1
ATOM 7942 N N . LYS A 1 986 ? 28.158 29.479 -8.746 1.00 88.25 986 LYS A N 1
ATOM 7943 C CA . LYS A 1 986 ? 26.799 29.793 -9.225 1.00 88.25 986 LYS A CA 1
ATOM 7944 C C . LYS A 1 986 ? 26.905 30.487 -10.579 1.00 88.25 986 LYS A C 1
ATOM 7946 O O . LYS A 1 986 ? 27.284 31.653 -10.634 1.00 88.25 986 LYS A O 1
ATOM 7951 N N . GLU A 1 987 ? 26.537 29.790 -11.645 1.00 89.19 987 GLU A N 1
ATOM 7952 C CA . GLU A 1 987 ? 26.547 30.324 -13.007 1.00 89.19 987 GLU A CA 1
ATOM 7953 C C . GLU A 1 987 ? 25.177 30.909 -13.366 1.00 89.19 987 GLU A C 1
ATOM 7955 O O . GLU A 1 987 ? 24.143 30.434 -12.893 1.00 89.19 987 GLU A O 1
ATOM 7960 N N . THR A 1 988 ? 25.165 31.945 -14.208 1.00 89.38 988 THR A N 1
ATOM 7961 C CA . THR A 1 988 ? 23.935 32.511 -14.787 1.00 89.38 988 THR A CA 1
ATOM 7962 C C . THR A 1 988 ? 23.898 32.197 -16.276 1.00 89.38 988 THR A C 1
ATOM 7964 O O . THR A 1 988 ? 24.897 32.379 -16.970 1.00 89.38 988 THR A O 1
ATOM 7967 N N . LEU A 1 989 ? 22.758 31.723 -16.770 1.00 90.69 989 LEU A N 1
ATOM 7968 C CA . LEU A 1 989 ? 22.538 31.407 -18.175 1.00 90.69 989 LEU A CA 1
ATOM 7969 C C . LEU A 1 989 ? 21.256 32.081 -18.659 1.00 90.69 989 LEU A C 1
ATOM 7971 O O . LEU A 1 989 ? 20.183 31.839 -18.112 1.00 90.69 989 LEU A O 1
ATOM 7975 N N . SER A 1 990 ? 21.380 32.899 -19.700 1.00 90.56 990 SER A N 1
ATOM 7976 C CA . SER A 1 990 ? 20.243 33.429 -20.449 1.00 90.56 990 SER A CA 1
ATOM 7977 C C . SER A 1 990 ? 19.877 32.445 -21.557 1.00 90.56 990 SER A C 1
ATOM 7979 O O . SER A 1 990 ? 20.753 32.014 -22.310 1.00 90.56 990 SER A O 1
ATOM 7981 N N . LEU A 1 991 ? 18.605 32.059 -21.633 1.00 88.62 991 LEU A N 1
ATOM 7982 C CA . LEU A 1 991 ? 18.090 31.118 -22.618 1.00 88.62 991 LEU A CA 1
ATOM 7983 C C . LEU A 1 991 ? 16.841 31.651 -23.314 1.00 88.62 991 LEU A C 1
ATOM 7985 O O . LEU A 1 991 ? 15.995 32.311 -22.709 1.00 88.62 991 LEU A O 1
ATOM 7989 N N . GLN A 1 992 ? 16.723 31.312 -24.594 1.00 87.75 992 GLN A N 1
ATOM 7990 C CA . GLN A 1 992 ? 15.549 31.606 -25.398 1.00 87.75 992 GLN A CA 1
ATOM 7991 C C . GLN A 1 992 ? 14.611 30.399 -25.386 1.00 87.75 992 GLN A C 1
ATOM 7993 O O . GLN A 1 992 ? 14.966 29.306 -25.825 1.00 87.75 992 GLN A O 1
ATOM 7998 N N . ILE A 1 993 ? 13.409 30.617 -24.875 1.00 89.25 993 ILE A N 1
ATOM 7999 C CA . ILE A 1 993 ? 12.328 29.646 -24.830 1.00 89.25 993 ILE A CA 1
ATOM 8000 C C . ILE A 1 993 ? 11.591 29.707 -26.171 1.00 89.25 993 ILE A C 1
ATOM 8002 O O . ILE A 1 993 ? 11.062 30.767 -26.524 1.00 89.25 993 ILE A O 1
ATOM 8006 N N . PRO A 1 994 ? 11.579 28.613 -26.952 1.00 85.75 994 PRO A N 1
ATOM 8007 C CA . PRO A 1 994 ? 10.954 28.609 -28.262 1.00 85.75 994 PRO A CA 1
ATOM 8008 C C . PRO A 1 994 ? 9.431 28.716 -28.160 1.00 85.75 994 PRO A C 1
ATOM 8010 O O . PRO A 1 994 ? 8.806 28.250 -27.210 1.00 85.75 994 PRO A O 1
ATOM 8013 N N . GLN A 1 995 ? 8.839 29.311 -29.191 1.00 86.38 995 GLN A N 1
ATOM 8014 C CA . GLN A 1 995 ? 7.396 29.396 -29.351 1.00 86.38 995 GLN A CA 1
ATOM 8015 C C . GLN A 1 995 ? 6.760 27.999 -29.416 1.00 86.38 995 GLN A C 1
ATOM 8017 O O . GLN A 1 995 ? 7.215 27.137 -30.175 1.00 86.38 995 GLN A O 1
ATOM 8022 N N . GLY A 1 996 ? 5.694 27.795 -28.645 1.00 83.00 996 GLY A N 1
ATOM 8023 C CA . GLY A 1 996 ? 4.942 26.545 -28.604 1.00 83.00 996 GLY A CA 1
ATOM 8024 C C . GLY A 1 996 ? 5.621 25.436 -27.798 1.00 83.00 996 GLY A C 1
ATOM 8025 O O . GLY A 1 996 ? 5.220 24.278 -27.939 1.00 83.00 996 GLY A O 1
ATOM 8026 N N . ILE A 1 997 ? 6.623 25.762 -26.967 1.00 85.44 997 ILE A N 1
ATOM 8027 C CA . ILE A 1 997 ? 7.263 24.795 -26.063 1.00 85.44 997 ILE A CA 1
ATOM 8028 C C . ILE A 1 997 ? 6.227 24.187 -25.118 1.00 85.44 997 ILE A C 1
ATOM 8030 O O . ILE A 1 997 ? 5.314 24.880 -24.667 1.00 85.44 997 ILE A O 1
ATOM 8034 N N . ASP A 1 998 ? 6.331 22.891 -24.852 1.00 82.88 998 ASP A N 1
ATOM 8035 C CA . ASP A 1 998 ? 5.433 22.178 -23.943 1.00 82.88 998 ASP A CA 1
ATOM 8036 C C . ASP A 1 998 ? 6.098 21.861 -22.600 1.00 82.88 998 ASP A C 1
ATOM 8038 O O . ASP A 1 998 ? 7.326 21.893 -22.461 1.00 82.88 998 ASP A O 1
ATOM 8042 N N . SER A 1 999 ? 5.275 21.546 -21.603 1.00 81.25 999 SER A N 1
ATOM 8043 C CA . SER A 1 999 ? 5.744 21.077 -20.303 1.00 81.25 999 SER A CA 1
ATOM 8044 C C . SER A 1 999 ? 6.602 19.819 -20.452 1.00 81.25 999 SER A C 1
ATOM 8046 O O . SER A 1 999 ? 6.338 18.942 -21.271 1.00 81.25 999 SER A O 1
ATOM 8048 N N . ASN A 1 1000 ? 7.635 19.724 -19.620 1.00 75.81 1000 ASN A N 1
ATOM 8049 C CA . ASN A 1 1000 ? 8.648 18.670 -19.580 1.00 75.81 1000 ASN A CA 1
ATOM 8050 C C . ASN A 1 1000 ? 9.601 18.601 -20.786 1.00 75.81 1000 ASN A C 1
ATOM 8052 O O . ASN A 1 1000 ? 10.462 17.721 -20.817 1.00 75.81 1000 ASN A O 1
ATOM 8056 N N . GLN A 1 1001 ? 9.539 19.543 -21.734 1.00 78.00 1001 GLN A N 1
ATOM 8057 C CA . GLN A 1 1001 ? 10.571 19.658 -22.768 1.00 78.00 1001 GLN A CA 1
ATOM 8058 C C . GLN A 1 1001 ? 11.871 20.226 -22.178 1.00 78.00 1001 GLN A C 1
ATOM 8060 O O . GLN A 1 1001 ? 11.854 21.187 -21.406 1.00 78.00 1001 GLN A O 1
ATOM 8065 N N . ALA A 1 1002 ? 13.007 19.620 -22.533 1.00 78.62 1002 ALA A N 1
ATOM 8066 C CA . ALA A 1 1002 ? 14.326 20.014 -22.050 1.00 78.62 1002 ALA A CA 1
ATOM 8067 C C . ALA A 1 1002 ? 15.105 20.793 -23.116 1.00 78.62 1002 ALA A C 1
ATOM 8069 O O . ALA A 1 1002 ? 15.209 20.361 -24.262 1.00 78.62 1002 ALA A O 1
ATOM 8070 N N . ILE A 1 1003 ? 15.699 21.918 -22.718 1.00 84.69 1003 ILE A N 1
ATOM 8071 C CA . ILE A 1 1003 ? 16.628 22.697 -23.540 1.00 84.69 1003 ILE A CA 1
ATOM 8072 C C . ILE A 1 1003 ? 18.057 22.355 -23.084 1.00 84.69 1003 ILE A C 1
ATOM 8074 O O . ILE A 1 1003 ? 18.432 22.737 -21.969 1.00 84.69 1003 ILE A O 1
ATOM 8078 N N . PRO A 1 1004 ? 18.841 21.605 -23.882 1.00 84.31 1004 PRO A N 1
ATOM 8079 C CA . PRO A 1 1004 ? 20.190 21.199 -23.510 1.00 84.31 1004 PRO A CA 1
ATOM 8080 C C . PRO A 1 1004 ? 21.217 22.306 -23.779 1.00 84.31 1004 PRO A C 1
ATOM 8082 O O . PRO A 1 1004 ? 21.173 22.998 -24.795 1.00 84.31 1004 PRO A O 1
ATOM 8085 N N . PHE A 1 1005 ? 22.197 22.423 -22.889 1.00 88.12 1005 PHE A N 1
ATOM 8086 C CA . PHE A 1 1005 ? 23.362 23.289 -23.011 1.00 88.12 1005 PHE A CA 1
ATOM 8087 C C . PHE A 1 1005 ? 24.621 22.464 -22.752 1.00 88.12 1005 PHE A C 1
ATOM 8089 O O . PHE A 1 1005 ? 24.915 22.089 -21.613 1.00 88.12 1005 PHE A O 1
ATOM 8096 N N . ALA A 1 1006 ? 25.368 22.191 -23.819 1.00 85.38 1006 ALA A N 1
ATOM 8097 C CA . ALA A 1 1006 ? 26.557 21.352 -23.759 1.00 85.38 1006 ALA A CA 1
ATOM 8098 C C . ALA A 1 1006 ? 27.648 21.945 -22.847 1.00 85.38 1006 ALA A C 1
ATOM 8100 O O . ALA A 1 1006 ? 27.869 23.160 -22.838 1.00 85.38 1006 ALA A O 1
ATOM 8101 N N . GLN A 1 1007 ? 28.340 21.092 -22.085 1.00 87.25 1007 GLN A N 1
ATOM 8102 C CA . GLN A 1 1007 ? 29.462 21.439 -21.193 1.00 87.25 1007 GLN A CA 1
ATOM 8103 C C . GLN A 1 1007 ? 29.147 22.494 -20.110 1.00 87.25 1007 GLN A C 1
ATOM 8105 O O . GLN A 1 1007 ? 30.041 23.113 -19.511 1.00 87.25 1007 GLN A O 1
ATOM 8110 N N . LYS A 1 1008 ? 27.859 22.727 -19.843 1.00 90.62 1008 LYS A N 1
ATOM 8111 C CA . LYS A 1 1008 ? 27.368 23.636 -18.799 1.00 90.62 1008 LYS A CA 1
ATOM 8112 C C . LYS A 1 1008 ? 27.015 22.921 -17.488 1.00 90.62 1008 LYS A C 1
ATOM 8114 O O . LYS A 1 1008 ? 26.740 23.592 -16.505 1.00 90.62 1008 LYS A O 1
ATOM 8119 N N . GLY A 1 1009 ? 27.117 21.598 -17.433 1.00 87.12 1009 GLY A N 1
ATOM 8120 C CA . GLY A 1 1009 ? 27.026 20.768 -16.230 1.00 87.12 1009 GLY A CA 1
ATOM 8121 C C . GLY A 1 1009 ? 28.270 20.842 -15.332 1.00 87.12 1009 GLY A C 1
ATOM 8122 O O . GLY A 1 1009 ? 29.068 21.784 -15.413 1.00 87.12 1009 GLY A O 1
ATOM 8123 N N . ASN A 1 1010 ? 28.444 19.856 -14.450 1.00 89.06 1010 ASN A N 1
ATOM 8124 C CA . ASN A 1 1010 ? 29.573 19.793 -13.519 1.00 89.06 1010 ASN A CA 1
ATOM 8125 C C . ASN A 1 1010 ? 30.891 19.510 -14.252 1.00 89.06 1010 ASN A C 1
ATOM 8127 O O . ASN A 1 1010 ? 30.927 18.749 -15.209 1.00 89.06 1010 ASN A O 1
ATOM 8131 N N . GLN A 1 1011 ? 31.998 20.084 -13.782 1.00 89.56 1011 GLN A N 1
ATOM 8132 C CA . GLN A 1 1011 ? 33.338 19.809 -14.300 1.00 89.56 1011 GLN A CA 1
ATOM 8133 C C . GLN A 1 1011 ? 33.785 18.382 -13.955 1.00 89.56 1011 GLN A C 1
ATOM 8135 O O . GLN A 1 1011 ? 33.676 17.954 -12.806 1.00 89.56 1011 GLN A O 1
ATOM 8140 N N . GLY A 1 1012 ? 34.353 17.683 -14.940 1.00 79.12 1012 GLY A N 1
ATOM 8141 C CA . GLY A 1 1012 ? 34.947 16.362 -14.765 1.00 79.12 1012 GLY A CA 1
ATOM 8142 C C . GLY A 1 1012 ? 36.201 16.333 -13.890 1.00 79.12 1012 GLY A C 1
ATOM 8143 O O . GLY A 1 1012 ? 36.934 17.317 -13.748 1.00 79.12 1012 GLY A O 1
ATOM 8144 N N . ILE A 1 1013 ? 36.466 15.172 -13.293 1.00 74.25 1013 ILE A N 1
ATOM 8145 C CA . ILE A 1 1013 ? 37.639 14.944 -12.442 1.00 74.25 1013 ILE A CA 1
ATOM 8146 C C . ILE A 1 1013 ? 38.843 14.493 -13.271 1.00 74.25 1013 ILE A C 1
ATOM 8148 O O . ILE A 1 1013 ? 38.707 13.901 -14.340 1.00 74.25 1013 ILE A O 1
ATOM 8152 N N . GLN A 1 1014 ? 40.048 14.771 -12.762 1.00 68.75 1014 GLN A N 1
ATOM 8153 C CA . GLN A 1 1014 ? 41.319 14.361 -13.380 1.00 68.75 1014 GLN A CA 1
ATOM 8154 C C . GLN A 1 1014 ? 41.496 14.841 -14.837 1.00 68.75 1014 GLN A C 1
ATOM 8156 O O . GLN A 1 1014 ? 42.151 14.182 -15.635 1.00 68.75 1014 GLN A O 1
ATOM 8161 N N . GLY A 1 1015 ? 40.929 16.004 -15.178 1.00 66.81 1015 GLY A N 1
ATOM 8162 C CA . GLY A 1 1015 ? 41.029 16.594 -16.518 1.00 66.81 1015 GLY A CA 1
ATOM 8163 C C . GLY A 1 1015 ? 39.901 16.213 -17.481 1.00 66.81 1015 GLY A C 1
ATOM 8164 O O . GLY A 1 1015 ? 39.996 16.563 -18.650 1.00 66.81 1015 GLY A O 1
ATOM 8165 N N . GLY A 1 1016 ? 38.848 15.534 -17.011 1.00 76.94 1016 GLY A N 1
ATOM 8166 C CA . GLY A 1 1016 ? 37.671 15.233 -17.829 1.00 76.94 1016 GLY A CA 1
ATOM 8167 C C . GLY A 1 1016 ? 36.809 16.461 -18.144 1.00 76.94 1016 GLY A C 1
ATOM 8168 O O . GLY A 1 1016 ? 36.792 17.442 -17.389 1.00 76.94 1016 GLY A O 1
ATOM 8169 N N . GLU A 1 1017 ? 36.086 16.392 -19.263 1.00 84.50 1017 GLU A N 1
ATOM 8170 C CA . GLU A 1 1017 ? 35.187 17.448 -19.749 1.00 84.50 1017 GLU A CA 1
ATOM 8171 C C . GLU A 1 1017 ? 34.022 17.725 -18.785 1.00 84.50 1017 GLU A C 1
ATOM 8173 O O . GLU A 1 1017 ? 33.748 16.943 -17.873 1.00 84.50 1017 GLU A O 1
ATOM 8178 N N . ALA A 1 1018 ? 33.340 18.859 -18.947 1.00 87.75 1018 ALA A N 1
ATOM 8179 C CA . ALA A 1 1018 ? 32.147 19.154 -18.158 1.00 87.75 1018 ALA A CA 1
ATOM 8180 C C . ALA A 1 1018 ? 30.925 18.374 -18.675 1.00 87.75 1018 ALA A C 1
ATOM 8182 O O . ALA A 1 1018 ? 30.814 18.114 -19.872 1.00 87.75 1018 ALA A O 1
ATOM 8183 N N . GLY A 1 1019 ? 30.008 18.033 -17.767 1.00 87.44 1019 GLY A N 1
ATOM 8184 C CA . GLY A 1 1019 ? 28.681 17.525 -18.108 1.00 87.44 1019 GLY A CA 1
ATOM 8185 C C . GLY A 1 1019 ? 27.825 18.568 -18.827 1.00 87.44 1019 GLY A C 1
ATOM 8186 O O . GLY A 1 1019 ? 28.246 19.711 -18.997 1.00 87.44 1019 GLY A O 1
ATOM 8187 N N . ASP A 1 1020 ? 26.596 18.225 -19.189 1.00 89.69 1020 ASP A N 1
ATOM 8188 C CA . ASP A 1 1020 ? 25.652 19.123 -19.865 1.00 89.69 1020 ASP A CA 1
ATOM 8189 C C . ASP A 1 1020 ? 24.614 19.682 -18.887 1.00 89.69 1020 ASP A C 1
ATOM 8191 O O . ASP A 1 1020 ? 24.365 19.109 -17.832 1.00 89.69 1020 ASP A O 1
ATOM 8195 N N . LEU A 1 1021 ? 24.007 20.823 -19.210 1.00 90.31 1021 LEU A N 1
ATOM 8196 C CA . LEU A 1 1021 ? 22.875 21.371 -18.464 1.00 90.31 1021 LEU A CA 1
ATOM 8197 C C . LEU A 1 1021 ? 21.586 21.155 -19.258 1.00 90.31 1021 LEU A C 1
ATOM 8199 O O . LEU A 1 1021 ? 21.484 21.615 -20.388 1.00 90.31 1021 LEU A O 1
ATOM 8203 N N . TYR A 1 1022 ? 20.574 20.556 -18.645 1.00 86.62 1022 TYR A N 1
ATOM 8204 C CA . TYR A 1 1022 ? 19.232 20.435 -19.209 1.00 86.62 1022 TYR A CA 1
ATOM 8205 C C . TYR A 1 1022 ? 18.275 21.363 -18.469 1.00 86.62 1022 TYR A C 1
ATOM 8207 O O . TYR A 1 1022 ? 18.042 21.195 -17.270 1.00 86.62 1022 TYR A O 1
ATOM 8215 N N . VAL A 1 1023 ? 17.700 22.333 -19.179 1.00 88.06 1023 VAL A N 1
ATOM 8216 C CA . VAL A 1 1023 ? 16.665 23.214 -18.627 1.00 88.06 1023 VAL A CA 1
ATOM 8217 C C . VAL A 1 1023 ? 15.295 22.651 -18.979 1.00 88.06 1023 VAL A C 1
ATOM 8219 O O . VAL A 1 1023 ? 14.873 22.732 -20.127 1.00 88.06 1023 VAL A O 1
ATOM 8222 N N . ILE A 1 1024 ? 14.622 22.042 -18.006 1.00 86.12 1024 ILE A N 1
ATOM 8223 C CA . ILE A 1 1024 ? 13.313 21.403 -18.168 1.00 86.12 1024 ILE A CA 1
ATOM 8224 C C . ILE A 1 1024 ? 12.227 22.459 -17.975 1.00 86.12 1024 ILE A C 1
ATOM 8226 O O . ILE A 1 1024 ? 12.121 23.043 -16.895 1.00 86.12 1024 ILE A O 1
ATOM 8230 N N . ILE A 1 1025 ? 11.416 22.701 -19.001 1.00 86.50 1025 ILE A N 1
ATOM 8231 C CA . ILE A 1 1025 ? 10.335 23.685 -18.946 1.00 86.50 1025 ILE A CA 1
ATOM 8232 C C . ILE A 1 1025 ? 9.116 23.106 -18.230 1.00 86.50 1025 ILE A C 1
ATOM 8234 O O . ILE A 1 1025 ? 8.716 21.975 -18.480 1.00 86.50 1025 ILE A O 1
ATOM 8238 N N . SER A 1 1026 ? 8.511 23.893 -17.348 1.00 86.88 1026 SER A N 1
ATOM 8239 C CA . SER A 1 1026 ? 7.213 23.606 -16.736 1.00 86.88 1026 SER A CA 1
ATOM 8240 C C . SER A 1 1026 ? 6.265 24.747 -17.081 1.00 86.88 1026 SER A C 1
ATOM 8242 O O . SER A 1 1026 ? 6.479 25.871 -16.630 1.00 86.88 1026 SER A O 1
ATOM 8244 N N . VAL A 1 1027 ? 5.253 24.490 -17.907 1.00 87.31 1027 VAL A N 1
ATOM 8245 C CA . VAL A 1 1027 ? 4.274 25.503 -18.318 1.00 87.31 1027 VAL A CA 1
ATOM 8246 C C . VAL A 1 1027 ? 3.137 25.536 -17.302 1.00 87.31 1027 VAL A C 1
ATOM 8248 O O . VAL A 1 1027 ? 2.560 24.495 -16.997 1.00 87.31 1027 VAL A O 1
ATOM 8251 N N . ARG A 1 1028 ? 2.818 26.718 -16.765 1.00 86.50 1028 ARG A N 1
ATOM 8252 C CA . ARG A 1 1028 ? 1.656 26.891 -15.881 1.00 86.50 1028 ARG A CA 1
ATOM 8253 C C . ARG A 1 1028 ? 0.347 26.752 -16.654 1.00 86.50 1028 ARG A C 1
ATOM 8255 O O . ARG A 1 1028 ? 0.245 27.240 -17.779 1.00 86.50 1028 ARG A O 1
ATOM 8262 N N . ASP A 1 1029 ? -0.662 26.180 -16.007 1.00 83.81 1029 ASP A N 1
ATOM 8263 C CA . ASP A 1 1029 ? -2.004 26.045 -16.573 1.00 83.81 1029 ASP A CA 1
ATOM 8264 C C . ASP A 1 1029 ? -2.670 27.404 -16.825 1.00 83.81 1029 ASP A C 1
ATOM 8266 O O . ASP A 1 1029 ? -2.441 28.385 -16.109 1.00 83.81 1029 ASP A O 1
ATOM 8270 N N . HIS A 1 1030 ? -3.539 27.458 -17.838 1.00 84.81 1030 HIS A N 1
ATOM 8271 C CA . HIS A 1 1030 ? -4.343 28.637 -18.145 1.00 84.81 1030 HIS A CA 1
ATOM 8272 C C . HIS A 1 1030 ? -5.804 28.419 -17.720 1.00 84.81 1030 HIS A C 1
ATOM 8274 O O . HIS A 1 1030 ? -6.383 27.389 -18.055 1.00 84.81 1030 HIS A O 1
ATOM 8280 N N . PRO A 1 1031 ? -6.465 29.394 -17.066 1.00 79.25 1031 PRO A N 1
ATOM 8281 C CA . PRO A 1 1031 ? -7.827 29.224 -16.540 1.00 79.25 1031 PRO A CA 1
ATOM 8282 C C . PRO A 1 1031 ? -8.906 29.016 -17.616 1.00 79.25 1031 PRO A C 1
ATOM 8284 O O . PRO A 1 1031 ? -10.012 28.589 -17.304 1.00 79.25 1031 PRO A O 1
ATOM 8287 N N . VAL A 1 1032 ? -8.605 29.356 -18.872 1.00 81.75 1032 VAL A N 1
ATOM 8288 C CA . VAL A 1 1032 ? -9.544 29.257 -20.005 1.00 81.75 1032 VAL A CA 1
ATOM 8289 C C . VAL A 1 1032 ? -9.103 28.229 -21.043 1.00 81.75 1032 VAL A C 1
ATOM 8291 O O . VAL A 1 1032 ? -9.955 27.588 -21.649 1.00 81.75 1032 VAL A O 1
ATOM 8294 N N . PHE A 1 1033 ? -7.794 28.080 -21.266 1.00 88.81 1033 PHE A N 1
ATOM 8295 C CA . PHE A 1 1033 ? -7.260 27.297 -22.379 1.00 88.81 1033 PHE A CA 1
ATOM 8296 C C . PHE A 1 1033 ? -6.673 26.006 -21.836 1.00 88.81 1033 PHE A C 1
ATOM 8298 O O . PHE A 1 1033 ? -5.734 26.036 -21.046 1.00 88.81 1033 PHE A O 1
ATOM 8305 N N . VAL A 1 1034 ? -7.194 24.882 -22.306 1.00 87.31 1034 VAL A N 1
ATOM 8306 C CA . VAL A 1 1034 ? -6.616 23.567 -22.045 1.00 87.31 1034 VAL A CA 1
ATOM 8307 C C . VAL A 1 1034 ? -5.860 23.144 -23.295 1.00 87.31 1034 VAL A C 1
ATOM 8309 O O . VAL A 1 1034 ? -6.448 23.011 -24.366 1.00 87.31 1034 VAL A O 1
ATOM 8312 N N . ARG A 1 1035 ? -4.543 22.974 -23.182 1.00 86.94 1035 ARG A N 1
ATOM 8313 C CA . ARG A 1 1035 ? -3.702 22.534 -24.297 1.00 86.94 1035 ARG A CA 1
ATOM 8314 C C . ARG A 1 1035 ? -3.768 21.019 -24.450 1.00 86.94 1035 ARG A C 1
ATOM 8316 O O . ARG A 1 1035 ? -3.558 20.293 -23.485 1.00 86.94 1035 ARG A O 1
ATOM 8323 N N . VAL A 1 1036 ? -3.975 20.560 -25.681 1.00 81.75 1036 VAL A N 1
ATOM 8324 C CA . VAL A 1 1036 ? -3.805 19.163 -26.095 1.00 81.75 1036 VAL A CA 1
ATOM 8325 C C . VAL A 1 1036 ? -2.919 19.166 -27.341 1.00 81.75 1036 VAL A C 1
ATOM 8327 O O . VAL A 1 1036 ? -3.367 19.504 -28.430 1.00 81.75 1036 VAL A O 1
ATOM 8330 N N . ASN A 1 1037 ? -1.634 18.830 -27.197 1.00 83.38 1037 ASN A N 1
ATOM 8331 C CA . ASN A 1 1037 ? -0.622 19.000 -28.251 1.00 83.38 1037 ASN A CA 1
ATOM 8332 C C . ASN A 1 1037 ? -0.545 20.454 -28.760 1.00 83.38 1037 ASN A C 1
ATOM 8334 O O . ASN A 1 1037 ? -0.185 21.353 -28.002 1.00 83.38 1037 ASN A O 1
ATOM 8338 N N . TYR A 1 1038 ? -0.852 20.696 -30.036 1.00 84.31 1038 TYR A N 1
ATOM 8339 C CA . TYR A 1 1038 ? -0.948 22.042 -30.610 1.00 84.31 1038 TYR A CA 1
ATOM 8340 C C . TYR A 1 1038 ? -2.376 22.591 -30.574 1.00 84.31 1038 TYR A C 1
ATOM 8342 O O . TYR A 1 1038 ? -2.581 23.776 -30.828 1.00 84.31 1038 TYR A O 1
ATOM 8350 N N . ASP A 1 1039 ? -3.356 21.761 -30.231 1.00 87.62 1039 ASP A N 1
ATOM 8351 C CA . ASP A 1 1039 ? -4.752 22.149 -30.177 1.00 87.62 1039 ASP A CA 1
ATOM 8352 C C . ASP A 1 1039 ? -5.094 22.775 -28.824 1.00 87.62 1039 ASP A C 1
ATOM 8354 O O . ASP A 1 1039 ? -4.524 22.450 -27.776 1.00 87.62 1039 ASP A O 1
ATOM 8358 N N . LEU A 1 1040 ? -6.049 23.697 -28.847 1.00 90.25 1040 LEU A N 1
ATOM 8359 C CA . LEU A 1 1040 ? -6.582 24.346 -27.660 1.00 90.25 1040 LEU A CA 1
ATOM 8360 C C . LEU A 1 1040 ? -8.033 23.967 -27.471 1.00 90.25 1040 LEU A C 1
ATOM 8362 O O . LEU A 1 1040 ? -8.830 24.052 -28.393 1.00 90.25 1040 LEU A O 1
ATOM 8366 N N . HIS A 1 1041 ? -8.384 23.614 -26.249 1.00 91.88 1041 HIS A N 1
ATOM 8367 C CA . HIS A 1 1041 ? -9.740 23.315 -25.846 1.00 91.88 1041 HIS A CA 1
ATOM 8368 C C . HIS A 1 1041 ? -10.232 24.418 -24.923 1.00 91.88 1041 HIS A C 1
ATOM 8370 O O . HIS A 1 1041 ? -9.540 24.821 -23.986 1.00 91.88 1041 HIS A O 1
ATOM 8376 N N . ILE A 1 1042 ? -11.444 24.889 -25.183 1.00 91.69 1042 ILE A N 1
ATOM 8377 C CA . ILE A 1 1042 ? -12.145 25.823 -24.308 1.00 91.69 1042 ILE A CA 1
ATOM 8378 C C . ILE A 1 1042 ? -13.569 25.343 -24.081 1.00 91.69 1042 ILE A C 1
ATOM 8380 O O . ILE A 1 1042 ? -14.175 24.715 -24.951 1.00 91.69 1042 ILE A 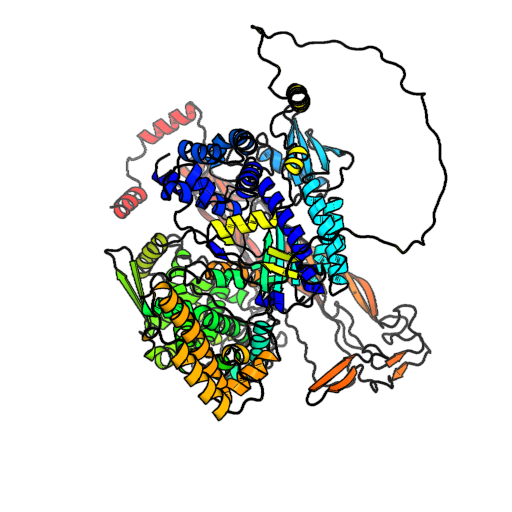O 1
ATOM 8384 N N . GLN A 1 1043 ? -14.127 25.696 -22.931 1.00 89.75 1043 GLN A N 1
ATOM 8385 C CA . GLN A 1 1043 ? -15.528 25.448 -22.631 1.00 89.75 1043 GLN A CA 1
ATOM 8386 C C . GLN A 1 1043 ? -16.300 26.762 -22.681 1.00 89.75 1043 GLN A C 1
ATOM 8388 O O . GLN A 1 1043 ? -15.998 27.696 -21.939 1.00 89.75 1043 GLN A O 1
ATOM 8393 N N . VAL A 1 1044 ? -17.300 26.838 -23.561 1.00 89.75 1044 VAL A N 1
ATOM 8394 C CA . VAL A 1 1044 ? -18.090 28.054 -23.773 1.00 89.75 1044 VAL A CA 1
ATOM 8395 C C . VAL A 1 1044 ? -19.526 27.819 -23.308 1.00 89.75 1044 VAL A C 1
ATOM 8397 O O . VAL A 1 1044 ? -20.232 26.996 -23.899 1.00 89.75 1044 VAL A O 1
ATOM 8400 N N . PRO A 1 1045 ? -19.980 28.514 -22.250 1.00 88.88 1045 PRO A N 1
ATOM 8401 C CA . PRO A 1 1045 ? -21.345 28.380 -21.772 1.00 88.88 1045 PRO A CA 1
ATOM 8402 C C . PRO A 1 1045 ? -22.335 29.065 -22.726 1.00 88.88 1045 PRO A C 1
ATOM 8404 O O . PRO A 1 1045 ? -22.135 30.212 -23.121 1.00 88.88 1045 PRO A O 1
ATOM 8407 N N . LEU A 1 1046 ? -23.429 28.376 -23.050 1.00 90.25 1046 LEU A N 1
ATOM 8408 C CA . LEU A 1 1046 ? -24.572 28.894 -23.803 1.00 90.25 1046 LEU A CA 1
ATOM 8409 C C . LEU A 1 1046 ? -25.821 28.851 -22.933 1.00 90.25 1046 LEU A C 1
ATOM 8411 O O . LEU A 1 1046 ? -26.051 27.869 -22.236 1.00 90.25 1046 LEU A O 1
ATOM 8415 N N . ASN A 1 1047 ? -26.662 29.878 -22.988 1.00 89.50 1047 ASN A N 1
ATOM 8416 C CA . ASN A 1 1047 ? -27.992 29.776 -22.388 1.00 89.50 1047 ASN A CA 1
ATOM 8417 C C . ASN A 1 1047 ? -28.964 29.026 -23.323 1.00 89.50 1047 ASN A C 1
ATOM 8419 O O . ASN A 1 1047 ? -28.704 28.855 -24.516 1.00 89.50 1047 ASN A O 1
ATOM 8423 N N . ILE A 1 1048 ? -30.100 28.579 -22.777 1.00 87.81 1048 ILE A N 1
ATOM 8424 C CA . ILE A 1 1048 ? -31.090 27.771 -23.511 1.00 87.81 1048 ILE A CA 1
ATOM 8425 C C . ILE A 1 1048 ? -31.558 28.464 -24.800 1.00 87.81 1048 ILE A C 1
ATOM 8427 O O . ILE A 1 1048 ? -31.656 27.818 -25.840 1.00 87.81 1048 ILE A O 1
ATOM 8431 N N . SER A 1 1049 ? -31.820 29.774 -24.774 1.00 88.19 1049 SER A N 1
ATOM 8432 C CA . SER A 1 1049 ? -32.299 30.485 -25.965 1.00 88.19 1049 SER A CA 1
ATOM 8433 C C . SER A 1 1049 ? -31.235 30.559 -27.062 1.00 88.19 1049 SER A C 1
ATOM 8435 O O . SER A 1 1049 ? -31.566 30.348 -28.226 1.00 88.19 1049 SER A O 1
ATOM 8437 N N . GLN A 1 1050 ? -29.965 30.777 -26.710 1.00 90.94 1050 GLN A N 1
ATOM 8438 C CA . GLN A 1 1050 ? -28.838 30.743 -27.650 1.00 90.94 1050 GLN A CA 1
ATOM 8439 C C . GLN A 1 1050 ? -28.608 29.347 -28.239 1.00 90.94 1050 GLN A C 1
ATOM 8441 O O . GLN A 1 1050 ? -28.258 29.237 -29.412 1.00 90.94 1050 GLN A O 1
ATOM 8446 N N . ALA A 1 1051 ? -28.804 28.289 -27.449 1.00 89.19 1051 ALA A N 1
ATOM 8447 C CA . ALA A 1 1051 ? -28.688 26.912 -27.922 1.00 89.19 1051 ALA A CA 1
ATOM 8448 C C . ALA A 1 1051 ? -29.829 26.543 -28.888 1.00 89.19 1051 ALA A C 1
ATOM 8450 O O . ALA A 1 1051 ? -29.583 25.952 -29.937 1.00 89.19 1051 ALA A O 1
ATOM 8451 N N . ILE A 1 1052 ? -31.069 26.945 -28.580 1.00 87.50 1052 ILE A N 1
ATOM 8452 C CA . ILE A 1 1052 ? -32.253 26.657 -29.406 1.00 87.50 1052 ILE A CA 1
ATOM 8453 C C . ILE A 1 1052 ? -32.246 27.470 -30.704 1.00 87.50 1052 ILE A C 1
ATOM 8455 O O . ILE A 1 1052 ? -32.444 26.908 -31.778 1.00 87.50 1052 ILE A O 1
ATOM 8459 N N . LEU A 1 1053 ? -32.026 28.784 -30.620 1.00 88.88 1053 LEU A N 1
ATOM 8460 C CA . LEU A 1 1053 ? -32.190 29.707 -31.751 1.00 88.88 1053 LEU A CA 1
ATOM 8461 C C . LEU A 1 1053 ? -30.901 29.928 -32.551 1.00 88.88 1053 LEU A C 1
ATOM 8463 O O . LEU A 1 1053 ? -30.955 30.482 -33.648 1.00 88.88 1053 LEU A O 1
ATOM 8467 N N . GLY A 1 1054 ? -29.754 29.511 -32.013 1.00 89.12 1054 GLY A N 1
ATOM 8468 C CA . GLY A 1 1054 ? -28.448 29.937 -32.499 1.00 89.12 1054 GLY A CA 1
ATOM 8469 C C . GLY A 1 1054 ? -28.136 31.377 -32.077 1.00 89.12 1054 GLY A C 1
ATOM 8470 O O . GLY A 1 1054 ? -29.015 32.168 -31.730 1.00 89.12 1054 GLY A O 1
ATOM 8471 N N . SER A 1 1055 ? -26.857 31.735 -32.066 1.00 89.06 1055 SER A N 1
ATOM 8472 C CA . SER A 1 1055 ? -26.391 33.064 -31.668 1.00 89.06 1055 SER A CA 1
ATOM 8473 C C . SER A 1 1055 ? -25.008 33.354 -32.237 1.00 89.06 1055 SER A C 1
ATOM 8475 O O . SER A 1 1055 ? -24.229 32.456 -32.539 1.00 89.06 1055 SER A O 1
ATOM 8477 N N . LYS A 1 1056 ? -24.663 34.636 -32.329 1.00 90.88 1056 LYS A N 1
ATOM 8478 C CA . LYS A 1 1056 ? -23.270 35.076 -32.455 1.00 90.88 1056 LYS A CA 1
ATOM 8479 C C . LYS A 1 1056 ? -22.685 35.223 -31.058 1.00 90.88 1056 LYS A C 1
ATOM 8481 O O . LYS A 1 1056 ? -23.258 35.952 -30.252 1.00 90.88 1056 LYS A O 1
ATOM 8486 N N . ILE A 1 1057 ? -21.589 34.531 -30.760 1.00 89.19 1057 ILE A N 1
ATOM 8487 C CA . ILE A 1 1057 ? -20.908 34.600 -29.459 1.00 89.19 1057 ILE A CA 1
ATOM 8488 C C . ILE A 1 1057 ? -19.444 35.012 -29.637 1.00 89.19 1057 ILE A C 1
ATOM 8490 O O . ILE A 1 1057 ? -18.813 34.641 -30.626 1.00 89.19 1057 ILE A O 1
ATOM 8494 N N . SER A 1 1058 ? -18.919 35.799 -28.695 1.00 89.38 1058 SER A N 1
ATOM 8495 C CA . SER A 1 1058 ? -17.501 36.177 -28.648 1.00 89.38 1058 SER A CA 1
ATOM 8496 C C . SER A 1 1058 ? -16.721 35.120 -27.880 1.00 89.38 1058 SER A C 1
ATOM 8498 O O . SER A 1 1058 ? -17.134 34.732 -26.787 1.00 89.38 1058 SER A O 1
ATOM 8500 N N . ILE A 1 1059 ? -15.620 34.644 -28.453 1.00 89.38 1059 ILE A N 1
ATOM 8501 C CA . ILE A 1 1059 ? -14.805 33.568 -27.897 1.00 89.38 1059 ILE A CA 1
ATOM 8502 C C . ILE A 1 1059 ? -13.347 34.024 -27.799 1.00 89.38 1059 ILE A C 1
ATOM 8504 O O . ILE A 1 1059 ? -12.803 34.464 -28.815 1.00 89.38 1059 ILE A O 1
ATOM 8508 N N . PRO A 1 1060 ? -12.684 33.881 -26.636 1.00 87.06 1060 PRO A N 1
ATOM 8509 C CA . PRO A 1 1060 ? -11.276 34.232 -26.505 1.00 87.06 1060 PRO A CA 1
ATOM 8510 C C . PRO A 1 1060 ? -10.395 33.313 -27.362 1.00 87.06 1060 PRO A C 1
ATOM 8512 O O . PRO A 1 1060 ? -10.563 32.093 -27.368 1.00 87.06 1060 PRO A O 1
ATOM 8515 N N . THR A 1 1061 ? -9.422 33.899 -28.061 1.00 87.62 1061 THR A N 1
ATOM 8516 C CA . THR A 1 1061 ? -8.327 33.167 -28.727 1.00 87.62 1061 THR A CA 1
ATOM 8517 C C . THR A 1 1061 ? -6.976 33.630 -28.170 1.00 87.62 1061 THR A C 1
ATOM 8519 O O . THR A 1 1061 ? -6.934 34.527 -27.330 1.00 87.62 1061 THR A O 1
ATOM 8522 N N . LEU A 1 1062 ? -5.864 33.043 -28.624 1.00 86.00 1062 LEU A N 1
ATOM 8523 C CA . LEU A 1 1062 ? -4.512 33.391 -28.151 1.00 86.00 1062 LEU A CA 1
ATOM 8524 C C . LEU A 1 1062 ? -4.098 34.858 -28.396 1.00 86.00 1062 LEU A C 1
ATOM 8526 O O . LEU A 1 1062 ? -3.190 35.360 -27.726 1.00 86.00 1062 LEU A O 1
ATOM 8530 N N . ASP A 1 1063 ? -4.748 35.541 -29.345 1.00 78.75 1063 ASP A N 1
ATOM 8531 C CA . ASP A 1 1063 ? -4.435 36.930 -29.701 1.00 78.75 1063 ASP A CA 1
ATOM 8532 C C . ASP A 1 1063 ? -5.587 37.897 -29.415 1.00 78.75 1063 ASP A C 1
ATOM 8534 O O . ASP A 1 1063 ? -5.397 38.893 -28.717 1.00 78.75 1063 ASP A O 1
ATOM 8538 N N . LYS A 1 1064 ? -6.771 37.641 -29.988 1.00 81.12 1064 LYS A N 1
ATOM 8539 C CA . LYS A 1 1064 ? -7.970 38.490 -29.873 1.00 81.12 1064 LYS A CA 1
ATOM 8540 C C . LYS A 1 1064 ? -9.234 37.642 -29.886 1.00 81.12 1064 LYS A C 1
ATOM 8542 O O . LYS A 1 1064 ? -9.240 36.555 -30.457 1.00 81.12 1064 LYS A O 1
ATOM 8547 N N . ASP A 1 1065 ? -10.320 38.159 -29.336 1.00 86.69 1065 ASP A N 1
ATOM 8548 C CA . ASP A 1 1065 ? -11.611 37.480 -29.400 1.00 86.69 1065 ASP A CA 1
ATOM 8549 C C . ASP A 1 1065 ? -12.079 37.257 -30.849 1.00 86.69 1065 ASP A C 1
ATOM 8551 O O . ASP A 1 1065 ? -11.939 38.124 -31.717 1.00 86.69 1065 ASP A O 1
ATOM 8555 N N . ALA A 1 1066 ? -12.660 36.086 -31.105 1.00 86.25 1066 ALA A N 1
ATOM 8556 C CA . ALA A 1 1066 ? -13.276 35.717 -32.370 1.00 86.25 1066 ALA A CA 1
ATOM 8557 C C . ALA A 1 1066 ? -14.798 35.609 -32.210 1.00 86.25 1066 ALA A C 1
ATOM 8559 O O . ALA A 1 1066 ? -15.294 34.984 -31.273 1.00 86.25 1066 ALA A O 1
ATOM 8560 N N . LEU A 1 1067 ? -15.548 36.186 -33.152 1.00 89.50 1067 LEU A N 1
ATOM 8561 C CA . LEU A 1 1067 ? -16.999 36.006 -33.223 1.00 89.50 1067 LEU A CA 1
ATOM 8562 C C . LEU A 1 1067 ? -17.328 34.689 -33.929 1.00 89.50 1067 LEU A C 1
ATOM 8564 O O . LEU A 1 1067 ? -16.976 34.499 -35.093 1.00 89.50 1067 LEU A O 1
ATOM 8568 N N . VAL A 1 1068 ? -18.043 33.804 -33.237 1.00 89.38 1068 VAL A N 1
ATOM 8569 C CA . VAL A 1 1068 ? -18.451 32.487 -33.737 1.00 89.38 1068 VAL A CA 1
ATOM 8570 C C . VAL A 1 1068 ? -19.970 32.395 -33.800 1.00 89.38 1068 VAL A C 1
ATOM 8572 O O . VAL A 1 1068 ? -20.667 32.762 -32.855 1.00 89.38 1068 VAL A O 1
ATOM 8575 N N . ASN A 1 1069 ? -20.490 31.898 -34.925 1.00 89.19 1069 ASN A N 1
ATOM 8576 C CA . ASN A 1 1069 ? -21.912 31.595 -35.079 1.00 89.19 1069 ASN A CA 1
ATOM 8577 C C . ASN A 1 1069 ? -22.196 30.200 -34.512 1.00 89.19 1069 ASN A C 1
ATOM 8579 O O . ASN A 1 1069 ? -21.628 29.220 -34.996 1.00 89.19 1069 ASN A O 1
ATOM 8583 N N . THR A 1 1070 ? -23.095 30.101 -33.537 1.00 87.88 1070 THR A N 1
ATOM 8584 C CA . THR A 1 1070 ? -23.670 28.825 -33.109 1.00 87.88 1070 THR A CA 1
ATOM 8585 C C . THR A 1 1070 ? -24.900 28.516 -33.965 1.00 87.88 1070 THR A C 1
ATOM 8587 O O . THR A 1 1070 ? -25.747 29.397 -34.149 1.00 87.88 1070 THR A O 1
ATOM 8590 N N . PRO A 1 1071 ? -25.017 27.302 -34.532 1.00 86.69 1071 PRO A N 1
ATOM 8591 C CA . PRO A 1 1071 ? -26.222 26.920 -35.258 1.00 86.69 1071 PRO A CA 1
ATOM 8592 C C . PRO A 1 1071 ? -27.426 26.803 -34.300 1.00 86.69 1071 PRO A C 1
ATOM 8594 O O . PRO A 1 1071 ? -27.236 26.598 -33.101 1.00 86.69 1071 PRO A O 1
ATOM 8597 N N . PRO A 1 1072 ? -28.670 26.917 -34.793 1.00 87.88 1072 PRO A N 1
ATOM 8598 C CA . PRO A 1 1072 ? -29.851 26.555 -34.012 1.00 87.88 1072 PRO A CA 1
ATOM 8599 C C . PRO A 1 1072 ? -29.836 25.066 -33.637 1.00 87.88 1072 PRO A C 1
ATOM 8601 O O . PRO A 1 1072 ? -29.441 24.225 -34.445 1.00 87.88 1072 PRO A O 1
ATOM 8604 N N . GLY A 1 1073 ? -30.293 24.733 -32.430 1.00 85.25 1073 GLY A N 1
ATOM 8605 C CA . GLY A 1 1073 ? -30.405 23.352 -31.947 1.00 85.25 1073 GLY A CA 1
ATOM 8606 C C . GLY A 1 1073 ? -29.111 22.731 -31.405 1.00 85.25 1073 GLY A C 1
ATOM 8607 O O . GLY A 1 1073 ? -29.002 21.504 -31.375 1.00 85.25 1073 GLY A O 1
ATOM 8608 N N . VAL A 1 1074 ? -28.139 23.542 -30.970 1.00 87.19 1074 VAL A N 1
ATOM 8609 C CA . VAL A 1 1074 ? -26.895 23.054 -30.344 1.00 87.19 1074 VAL A CA 1
ATOM 8610 C C . VAL A 1 1074 ? -27.215 22.241 -29.090 1.00 87.19 1074 VAL A C 1
ATOM 8612 O O . VAL A 1 1074 ? -27.886 22.722 -28.180 1.00 87.19 1074 VAL A O 1
ATOM 8615 N N . GLN A 1 1075 ? -26.716 21.007 -29.048 1.00 85.56 1075 GLN A N 1
ATOM 8616 C CA . GLN A 1 1075 ? -26.839 20.123 -27.890 1.00 85.56 1075 GLN A CA 1
ATOM 8617 C C . GLN A 1 1075 ? -25.674 20.340 -26.919 1.00 85.56 1075 GLN A C 1
ATOM 8619 O O . GLN A 1 1075 ? -24.594 20.780 -27.328 1.00 85.56 1075 GLN A O 1
ATOM 8624 N N . ASP A 1 1076 ? -25.868 20.002 -25.646 1.00 84.38 1076 ASP A N 1
ATOM 8625 C CA . ASP A 1 1076 ? -24.776 20.008 -24.669 1.00 84.38 1076 ASP A CA 1
ATOM 8626 C C . ASP A 1 1076 ? -23.641 19.068 -25.105 1.00 84.38 1076 ASP A C 1
ATOM 8628 O O . ASP A 1 1076 ? -23.887 17.985 -25.638 1.00 84.38 1076 ASP A O 1
ATOM 8632 N N . GLY A 1 1077 ? -22.394 19.519 -24.955 1.00 77.31 1077 GLY A N 1
ATOM 8633 C CA . GLY A 1 1077 ? -21.213 18.788 -25.419 1.00 77.31 1077 GLY A CA 1
ATOM 8634 C C . GLY A 1 1077 ? -20.963 18.852 -26.930 1.00 77.31 1077 GLY A C 1
ATOM 8635 O O . GLY A 1 1077 ? -20.002 18.250 -27.406 1.00 77.31 1077 GLY A O 1
ATOM 8636 N N . SER A 1 1078 ? -21.776 19.587 -27.702 1.00 85.69 1078 SER A N 1
ATOM 8637 C CA . SER A 1 1078 ? -21.493 19.819 -29.126 1.00 85.69 1078 SER A CA 1
ATOM 8638 C C . SER A 1 1078 ? -20.174 20.570 -29.307 1.00 85.69 1078 SER A C 1
ATOM 8640 O O . SER A 1 1078 ? -19.856 21.489 -28.546 1.00 85.69 1078 SER A O 1
ATOM 8642 N N . ILE A 1 1079 ? -19.441 20.216 -30.362 1.00 89.19 1079 ILE A N 1
ATOM 8643 C CA . ILE A 1 1079 ? -18.114 20.760 -30.648 1.00 89.19 1079 ILE A CA 1
ATOM 8644 C C . ILE A 1 1079 ? -18.154 21.659 -31.884 1.00 89.19 1079 ILE A C 1
ATOM 8646 O O . ILE A 1 1079 ? -18.787 21.329 -32.888 1.00 89.19 1079 ILE A O 1
ATOM 8650 N N . ASN A 1 1080 ? -17.428 22.775 -31.829 1.00 89.62 1080 ASN A N 1
ATOM 8651 C CA . ASN A 1 1080 ? -17.086 23.582 -32.997 1.00 89.62 1080 ASN A CA 1
ATOM 8652 C C . ASN A 1 1080 ? -15.570 23.785 -33.067 1.00 89.62 1080 ASN A C 1
ATOM 8654 O O . ASN A 1 1080 ? -14.920 23.947 -32.039 1.00 89.62 1080 ASN A O 1
ATOM 8658 N N . ILE A 1 1081 ? -15.002 23.771 -34.270 1.00 91.81 1081 ILE A N 1
ATOM 8659 C CA . ILE A 1 1081 ? -13.553 23.816 -34.481 1.00 91.81 1081 ILE A CA 1
ATOM 8660 C C . ILE A 1 1081 ? -13.210 25.072 -35.276 1.00 91.81 1081 ILE A C 1
ATOM 8662 O O . ILE A 1 1081 ? -13.607 25.215 -36.434 1.00 91.81 1081 ILE A O 1
ATOM 8666 N N . LEU A 1 1082 ? -12.433 25.971 -34.672 1.00 90.38 1082 LEU A N 1
ATOM 8667 C CA . LEU A 1 1082 ? -11.803 27.075 -35.389 1.00 90.38 1082 LEU A CA 1
ATOM 8668 C C . LEU A 1 1082 ? -10.417 26.637 -35.855 1.00 90.38 1082 LEU A C 1
ATOM 8670 O O . LEU A 1 1082 ? -9.464 26.595 -35.073 1.00 90.38 1082 LEU A O 1
ATOM 8674 N N . LYS A 1 1083 ? -10.323 26.315 -37.146 1.00 89.69 1083 LYS A N 1
ATOM 8675 C CA . LYS A 1 1083 ? -9.085 25.814 -37.745 1.00 89.69 1083 LYS A CA 1
ATOM 8676 C C . LYS A 1 1083 ? -7.950 26.839 -37.679 1.00 89.69 1083 LYS A C 1
ATOM 8678 O O . LYS A 1 1083 ? -8.169 28.016 -37.978 1.00 89.69 1083 LYS A O 1
ATOM 8683 N N . GLY A 1 1084 ? -6.748 26.394 -37.320 1.00 87.31 1084 GLY A N 1
ATOM 8684 C CA . GLY A 1 1084 ? -5.533 27.212 -37.262 1.00 87.31 1084 GLY A CA 1
ATOM 8685 C C . GLY A 1 1084 ? -5.548 28.294 -36.176 1.00 87.31 1084 GLY A C 1
ATOM 8686 O O . GLY A 1 1084 ? -4.901 29.331 -36.334 1.00 87.31 1084 GLY A O 1
ATOM 8687 N N . LYS A 1 1085 ? -6.337 28.105 -35.110 1.00 90.62 1085 LYS A N 1
ATOM 8688 C CA . LYS A 1 1085 ? -6.448 29.027 -33.960 1.00 90.62 1085 LYS A CA 1
ATOM 8689 C C . LYS A 1 1085 ? -5.907 28.453 -32.643 1.00 90.62 1085 LYS A C 1
ATOM 8691 O O . LYS A 1 1085 ? -6.079 29.085 -31.601 1.00 90.62 1085 LYS A O 1
ATOM 8696 N N . GLY A 1 1086 ? -5.262 27.291 -32.692 1.00 87.69 1086 GLY A N 1
ATOM 8697 C CA . GLY A 1 1086 ? -4.503 26.688 -31.599 1.00 87.69 1086 GLY A CA 1
ATOM 8698 C C . GLY A 1 1086 ? -3.073 27.232 -31.505 1.00 87.69 1086 GLY A C 1
ATOM 8699 O O . GLY A 1 1086 ? -2.751 28.302 -32.020 1.00 87.69 1086 GLY A O 1
ATOM 8700 N N . ILE A 1 1087 ? -2.197 26.499 -30.825 1.00 89.56 1087 ILE A N 1
ATOM 8701 C CA . ILE A 1 1087 ? -0.799 26.874 -30.605 1.00 89.56 1087 ILE A CA 1
ATOM 8702 C C . ILE A 1 1087 ? 0.007 26.651 -31.883 1.00 89.56 1087 ILE A C 1
ATOM 8704 O O . ILE A 1 1087 ? -0.010 25.568 -32.466 1.00 89.56 1087 ILE A O 1
ATOM 8708 N N . THR A 1 1088 ? 0.774 27.665 -32.278 1.00 86.31 1088 THR A N 1
ATOM 8709 C CA . THR A 1 1088 ? 1.811 27.527 -33.303 1.00 86.31 1088 THR A CA 1
ATOM 8710 C C . THR A 1 1088 ? 3.099 27.045 -32.653 1.00 86.31 1088 THR A C 1
ATOM 8712 O O . THR A 1 1088 ? 3.671 27.741 -31.815 1.00 86.31 1088 THR A O 1
ATOM 8715 N N . GLY A 1 1089 ? 3.576 25.872 -33.049 1.00 79.38 1089 GLY A N 1
ATOM 8716 C CA . GLY A 1 1089 ? 4.857 25.336 -32.605 1.00 79.38 1089 GLY A CA 1
ATOM 8717 C C . GLY A 1 1089 ? 5.615 24.671 -33.745 1.00 79.38 1089 GLY A C 1
ATOM 8718 O O . GLY A 1 1089 ? 5.107 24.499 -34.853 1.00 79.38 1089 GLY A O 1
ATOM 8719 N N . ARG A 1 1090 ? 6.876 24.321 -33.499 1.00 69.88 1090 ARG A N 1
ATOM 8720 C CA . ARG A 1 1090 ? 7.673 23.575 -34.478 1.00 69.88 1090 ARG A CA 1
ATOM 8721 C C . ARG A 1 1090 ? 7.237 22.119 -34.455 1.00 69.88 1090 ARG A C 1
ATOM 8723 O O . ARG A 1 1090 ? 7.395 21.474 -33.424 1.00 69.88 1090 ARG A O 1
ATOM 8730 N N . ALA A 1 1091 ? 6.724 21.610 -35.572 1.00 57.22 1091 ALA A N 1
ATOM 8731 C CA . ALA A 1 1091 ? 6.474 20.183 -35.691 1.00 57.22 1091 ALA A CA 1
ATOM 8732 C C . ALA A 1 1091 ? 7.798 19.441 -35.875 1.00 57.22 1091 ALA A C 1
ATOM 8734 O O . ALA A 1 1091 ? 8.617 19.791 -36.728 1.00 57.22 1091 ALA A O 1
ATOM 8735 N N . SER A 1 1092 ? 7.999 18.396 -35.084 1.00 48.69 1092 SER A N 1
ATOM 8736 C CA . SER A 1 1092 ? 9.080 17.437 -35.269 1.00 48.69 1092 SER A CA 1
ATOM 8737 C C . SER A 1 1092 ? 8.734 16.508 -36.438 1.00 48.69 1092 SER A C 1
ATOM 8739 O O . SER A 1 1092 ? 8.158 15.441 -36.242 1.00 48.69 1092 SER A O 1
ATOM 8741 N N . ASN A 1 1093 ? 9.051 16.926 -37.667 1.00 41.75 1093 ASN A N 1
ATOM 8742 C CA . ASN A 1 1093 ? 9.099 16.032 -38.825 1.00 41.75 1093 ASN A CA 1
ATOM 8743 C C . ASN A 1 1093 ? 10.574 15.692 -39.123 1.00 41.75 1093 ASN A C 1
ATOM 8745 O O . ASN A 1 1093 ? 11.360 16.612 -39.354 1.00 41.75 1093 ASN A O 1
ATOM 8749 N N . PRO A 1 1094 ? 10.973 14.410 -39.137 1.00 38.12 1094 PRO A N 1
ATOM 8750 C CA . PRO A 1 1094 ? 12.368 14.009 -39.327 1.00 38.12 1094 PRO A CA 1
ATOM 8751 C C . PRO A 1 1094 ? 12.928 14.235 -40.746 1.00 38.12 1094 PRO A C 1
ATOM 8753 O O . PRO A 1 1094 ? 14.122 14.039 -40.945 1.00 38.12 1094 PRO A O 1
ATOM 8756 N N . PHE A 1 1095 ? 12.121 14.659 -41.729 1.00 42.88 1095 PHE A N 1
ATOM 8757 C CA . PHE A 1 1095 ? 12.570 14.801 -43.127 1.00 42.88 1095 PHE A CA 1
ATOM 8758 C C . PHE A 1 1095 ? 12.705 16.238 -43.650 1.00 42.88 1095 PHE A C 1
ATOM 8760 O O . PHE A 1 1095 ? 13.152 16.425 -44.780 1.00 42.88 1095 PHE A O 1
ATOM 8767 N N . ASN A 1 1096 ? 12.349 17.266 -42.874 1.00 39.66 1096 ASN A N 1
ATOM 8768 C CA . ASN A 1 1096 ? 12.617 18.650 -43.270 1.00 39.66 1096 ASN A CA 1
ATOM 8769 C C . ASN A 1 1096 ? 12.679 19.567 -42.048 1.00 39.66 1096 ASN A C 1
ATOM 8771 O O . ASN A 1 1096 ? 11.753 19.593 -41.234 1.00 39.66 1096 ASN A O 1
ATOM 8775 N N . SER A 1 1097 ? 13.752 20.344 -41.925 1.00 44.38 1097 SER A N 1
ATOM 8776 C CA . SER A 1 1097 ? 13.839 21.368 -40.895 1.00 44.38 1097 SER A CA 1
ATOM 8777 C C . SER A 1 1097 ? 12.892 22.524 -41.243 1.00 44.38 1097 SER A C 1
ATOM 8779 O O . SER A 1 1097 ? 12.925 23.072 -42.342 1.00 44.38 1097 SER A O 1
ATOM 8781 N N . SER A 1 1098 ? 12.102 22.953 -40.253 1.00 52.31 1098 SER A N 1
ATOM 8782 C CA . SER A 1 1098 ? 11.386 24.245 -40.216 1.00 52.31 1098 SER A CA 1
ATOM 8783 C C . SER A 1 1098 ? 10.004 24.327 -40.891 1.00 52.31 1098 SER A C 1
ATOM 8785 O O . SER A 1 1098 ? 9.768 25.232 -41.685 1.00 52.31 1098 SER A O 1
ATOM 8787 N N . TYR A 1 1099 ? 9.037 23.488 -40.500 1.00 59.12 1099 TYR A N 1
ATOM 8788 C CA . TYR A 1 1099 ? 7.620 23.851 -40.672 1.00 59.12 1099 TYR A CA 1
ATOM 8789 C C . TYR A 1 1099 ? 6.952 24.072 -39.314 1.00 59.12 1099 TYR A C 1
ATOM 8791 O O . TYR A 1 1099 ? 6.982 23.220 -38.423 1.00 59.12 1099 TYR A O 1
ATOM 8799 N N . PHE A 1 1100 ? 6.383 25.263 -39.147 1.00 69.62 1100 PHE A N 1
ATOM 8800 C CA . PHE A 1 1100 ? 5.502 25.562 -38.030 1.00 69.62 1100 PHE A CA 1
ATOM 8801 C C . PHE A 1 1100 ? 4.154 24.898 -38.295 1.00 69.62 1100 PHE A C 1
ATOM 8803 O O . PHE A 1 1100 ? 3.589 25.050 -39.377 1.00 69.62 1100 PHE A O 1
ATOM 8810 N N . VAL A 1 1101 ? 3.659 24.157 -37.310 1.00 77.88 1101 VAL A N 1
ATOM 8811 C CA . VAL A 1 1101 ? 2.294 23.639 -37.303 1.00 77.88 1101 VAL A CA 1
ATOM 8812 C C . VAL A 1 1101 ? 1.509 24.451 -36.293 1.00 77.88 1101 VAL A C 1
ATOM 8814 O O . VAL A 1 1101 ? 1.971 24.699 -35.179 1.00 77.88 1101 VAL A O 1
ATOM 8817 N N . THR A 1 1102 ? 0.333 24.888 -36.717 1.00 83.75 1102 THR A N 1
ATOM 8818 C CA . THR A 1 1102 ? -0.636 25.569 -35.868 1.00 83.75 1102 THR A CA 1
ATOM 8819 C C . THR A 1 1102 ? -1.797 24.617 -35.662 1.00 83.75 1102 THR A C 1
ATOM 8821 O O . THR A 1 1102 ? -2.390 24.174 -36.645 1.00 83.75 1102 THR A O 1
ATOM 8824 N N . GLY A 1 1103 ? -2.092 24.285 -34.407 1.00 86.75 1103 GLY A N 1
ATOM 8825 C CA . GLY A 1 1103 ? -3.270 23.484 -34.084 1.00 86.75 1103 GLY A CA 1
ATOM 8826 C C . GLY A 1 1103 ? -4.572 24.271 -34.221 1.00 86.75 1103 GLY A C 1
ATOM 8827 O O . GLY A 1 1103 ? -4.598 25.438 -34.630 1.00 86.75 1103 GLY A O 1
ATOM 8828 N N . ASP A 1 1104 ? -5.665 23.640 -33.829 1.00 91.94 1104 ASP A N 1
ATOM 8829 C CA . ASP A 1 1104 ? -7.013 24.186 -33.891 1.00 91.94 1104 ASP A CA 1
ATOM 8830 C C . ASP A 1 1104 ? -7.501 24.636 -32.504 1.00 91.94 1104 ASP A C 1
ATOM 8832 O O . ASP A 1 1104 ? -7.012 24.190 -31.468 1.00 91.94 1104 ASP A O 1
ATOM 8836 N N . LEU A 1 1105 ? -8.480 25.545 -32.469 1.00 92.62 1105 LEU A N 1
ATOM 8837 C CA . LEU A 1 1105 ? -9.213 25.874 -31.244 1.00 92.62 1105 LEU A CA 1
ATOM 8838 C C . LEU A 1 1105 ? -10.548 25.123 -31.251 1.00 92.62 1105 LEU A C 1
ATOM 8840 O O . LEU A 1 1105 ? -11.455 25.456 -32.017 1.00 92.62 1105 LEU A O 1
ATOM 8844 N N . ILE A 1 1106 ? -10.656 24.114 -30.394 1.00 92.56 1106 ILE A N 1
ATOM 8845 C CA . ILE A 1 1106 ? -11.841 23.294 -30.176 1.00 92.56 1106 ILE A CA 1
ATOM 8846 C C . ILE A 1 1106 ? -12.703 23.916 -29.077 1.00 92.56 1106 ILE A C 1
ATOM 8848 O O . ILE A 1 1106 ? -12.324 24.024 -27.909 1.00 92.56 1106 ILE A O 1
ATOM 8852 N N . ILE A 1 1107 ? -13.908 24.301 -29.469 1.00 92.31 1107 ILE A N 1
ATOM 8853 C CA . ILE A 1 1107 ? -14.920 24.902 -28.615 1.00 92.31 1107 ILE A CA 1
ATOM 8854 C C . ILE A 1 1107 ? -15.886 23.810 -28.176 1.00 92.31 1107 ILE A C 1
ATOM 8856 O O . ILE A 1 1107 ? -16.575 23.224 -29.010 1.00 92.31 1107 ILE A O 1
ATOM 8860 N N . HIS A 1 1108 ? -15.976 23.585 -26.870 1.00 91.00 1108 HIS A N 1
ATOM 8861 C CA . HIS A 1 1108 ? -16.963 22.702 -26.255 1.00 91.00 1108 HIS A CA 1
ATOM 8862 C C . HIS A 1 1108 ? -18.124 23.546 -25.743 1.00 91.00 1108 HIS A C 1
ATOM 8864 O O . HIS A 1 1108 ? -17.954 24.340 -24.812 1.00 91.00 1108 HIS A O 1
ATOM 8870 N N . TYR A 1 1109 ? -19.304 23.405 -26.346 1.00 91.12 1109 TYR A N 1
ATOM 8871 C CA . TYR A 1 1109 ? -20.486 24.127 -25.886 1.00 91.12 1109 TYR A CA 1
ATOM 8872 C C . TYR A 1 1109 ? -21.072 23.464 -24.644 1.00 91.12 1109 TYR A C 1
ATOM 8874 O O . TYR A 1 1109 ? -21.379 22.273 -24.650 1.00 91.12 1109 TYR A O 1
ATOM 8882 N N . LYS A 1 1110 ? -21.255 24.258 -23.588 1.00 90.62 1110 LYS A N 1
ATOM 8883 C CA . LYS A 1 1110 ? -21.932 23.840 -22.359 1.00 90.62 1110 LYS A CA 1
ATOM 8884 C C . LYS A 1 1110 ? -23.276 24.546 -22.258 1.00 90.62 1110 LYS A C 1
ATOM 8886 O O . LYS A 1 1110 ? -23.306 25.755 -22.030 1.00 90.62 1110 LYS A O 1
ATOM 8891 N N . VAL A 1 1111 ? -24.383 23.832 -22.420 1.00 89.75 1111 VAL A N 1
ATOM 8892 C CA . VAL A 1 1111 ? -25.716 24.442 -22.333 1.00 89.75 1111 VAL A CA 1
ATOM 8893 C C . VAL A 1 1111 ? -26.104 24.585 -20.864 1.00 89.75 1111 VAL A C 1
ATOM 8895 O O . VAL A 1 1111 ? -26.320 23.610 -20.152 1.00 89.75 1111 VAL A O 1
ATOM 8898 N N . ASN A 1 1112 ? -26.187 25.825 -20.393 1.00 85.06 1112 ASN A N 1
ATOM 8899 C CA . ASN A 1 1112 ? -26.567 26.147 -19.029 1.00 85.06 1112 ASN A CA 1
ATOM 8900 C C . ASN A 1 1112 ? -28.092 26.248 -18.910 1.00 85.06 1112 ASN A C 1
ATOM 8902 O O . ASN A 1 1112 ? -28.710 27.195 -19.409 1.00 85.06 1112 ASN A O 1
ATOM 8906 N N . ILE A 1 1113 ? -28.685 25.267 -18.232 1.00 84.50 1113 ILE A N 1
ATOM 8907 C CA . ILE A 1 1113 ? -30.109 25.232 -17.906 1.00 84.50 1113 ILE A CA 1
ATOM 8908 C C . ILE A 1 1113 ? -30.306 25.951 -16.562 1.00 84.50 1113 ILE A C 1
ATOM 8910 O O . ILE A 1 1113 ? -29.751 25.501 -15.559 1.00 84.50 1113 ILE A O 1
ATOM 8914 N N . PRO A 1 1114 ? -31.076 27.056 -16.497 1.00 81.81 1114 PRO A N 1
ATOM 8915 C CA . PRO A 1 1114 ? -31.308 27.760 -15.240 1.00 81.81 1114 PRO A CA 1
ATOM 8916 C C . PRO A 1 1114 ? -31.989 26.854 -14.206 1.00 81.81 1114 PRO A C 1
ATOM 8918 O O . PRO A 1 1114 ? -33.030 26.263 -14.486 1.00 81.81 1114 PRO A O 1
ATOM 8921 N N . SER A 1 1115 ? -31.438 26.789 -12.992 1.00 79.19 1115 SER A N 1
ATOM 8922 C CA . SER A 1 1115 ? -32.023 26.038 -11.869 1.00 79.19 1115 SER A CA 1
ATOM 8923 C C . SER A 1 1115 ? -33.254 26.719 -11.257 1.00 79.19 1115 SER A C 1
ATOM 8925 O O . SER A 1 1115 ? -34.037 26.080 -10.555 1.00 79.19 1115 SER A O 1
ATOM 8927 N N . HIS A 1 1116 ? -33.453 28.009 -11.544 1.00 83.06 1116 HIS A N 1
ATOM 8928 C CA . HIS A 1 1116 ? -34.602 28.797 -11.112 1.00 83.06 1116 HIS A CA 1
ATOM 8929 C C . HIS A 1 1116 ? -35.129 29.643 -12.275 1.00 83.06 1116 HIS A C 1
ATOM 8931 O O . HIS A 1 1116 ? -34.353 30.291 -12.977 1.00 83.06 1116 HIS A O 1
ATOM 8937 N N . LEU A 1 1117 ? -36.452 29.654 -12.456 1.00 83.50 1117 LEU A N 1
ATOM 8938 C CA . LEU A 1 1117 ? -37.146 30.458 -13.464 1.00 83.50 1117 LEU A CA 1
ATOM 8939 C C . LEU A 1 1117 ? -38.070 31.462 -12.774 1.00 83.50 1117 LEU A C 1
ATOM 8941 O O . LEU A 1 1117 ? -38.754 31.121 -11.806 1.00 83.50 1117 LEU A O 1
ATOM 8945 N N . SER A 1 1118 ? -38.120 32.692 -13.285 1.00 88.81 1118 SER A N 1
ATOM 8946 C CA . SER A 1 1118 ? -39.132 33.664 -12.868 1.00 88.81 1118 SER A CA 1
ATOM 8947 C C . SER A 1 1118 ? -40.531 33.198 -13.290 1.00 88.81 1118 SER A C 1
ATOM 8949 O O . SER A 1 1118 ? -40.682 32.357 -14.180 1.00 88.81 1118 SER A O 1
ATOM 8951 N N . LYS A 1 1119 ? -41.577 33.766 -12.676 1.00 87.88 1119 LYS A N 1
ATOM 8952 C CA . LYS A 1 1119 ? -42.970 33.444 -13.031 1.00 87.88 1119 LYS A CA 1
ATOM 8953 C C . LYS A 1 1119 ? -43.234 33.642 -14.530 1.00 87.88 1119 LYS A C 1
ATOM 8955 O O . LYS A 1 1119 ? -43.778 32.759 -15.177 1.00 87.88 1119 LYS A O 1
ATOM 8960 N N . GLU A 1 1120 ? -42.761 34.755 -15.084 1.00 89.81 1120 GLU A N 1
ATOM 8961 C CA . GLU A 1 1120 ? -42.900 35.074 -16.507 1.00 89.81 1120 GLU A CA 1
ATOM 8962 C C . GLU A 1 1120 ? -42.125 34.098 -17.410 1.00 89.81 1120 GLU A C 1
ATOM 8964 O O . GLU A 1 1120 ? -42.653 33.634 -18.419 1.00 89.81 1120 GLU A O 1
ATOM 8969 N N . GLN A 1 1121 ? -40.901 33.714 -17.029 1.00 85.88 1121 GLN A N 1
ATOM 8970 C CA . GLN A 1 1121 ? -40.114 32.721 -17.769 1.00 85.88 1121 GLN A CA 1
ATOM 8971 C C . GLN A 1 1121 ? -40.783 31.343 -17.759 1.00 85.88 1121 GLN A C 1
ATOM 8973 O O . GLN A 1 1121 ? -40.818 30.669 -18.787 1.00 85.88 1121 GLN A O 1
ATOM 8978 N N . LYS A 1 1122 ? -41.349 30.934 -16.619 1.00 85.75 1122 LYS A N 1
ATOM 8979 C CA . LYS A 1 1122 ? -42.085 29.673 -16.495 1.00 85.75 1122 LYS A CA 1
ATOM 8980 C C . LYS A 1 1122 ? -43.332 29.664 -17.382 1.00 85.75 1122 LYS A C 1
ATOM 8982 O O . LYS A 1 1122 ? -43.514 28.715 -18.140 1.00 85.75 1122 LYS A O 1
ATOM 8987 N N . ASP A 1 1123 ? -44.120 30.741 -17.365 1.00 88.56 1123 ASP A N 1
ATOM 8988 C CA . ASP A 1 1123 ? -45.313 30.883 -18.210 1.00 88.56 1123 ASP A CA 1
ATOM 8989 C C . ASP A 1 1123 ? -44.964 30.801 -19.711 1.00 88.56 1123 ASP A C 1
ATOM 8991 O O . ASP A 1 1123 ? -45.719 30.237 -20.507 1.00 88.56 1123 ASP A O 1
ATOM 8995 N N . LEU A 1 1124 ? -43.811 31.344 -20.122 1.00 88.62 1124 LEU A N 1
ATOM 8996 C CA . LEU A 1 1124 ? -43.325 31.265 -21.504 1.00 88.62 1124 LEU A CA 1
ATOM 8997 C C . LEU A 1 1124 ? -42.885 29.847 -21.896 1.00 88.62 1124 LEU A C 1
ATOM 8999 O O . LEU A 1 1124 ? -43.230 29.391 -22.988 1.00 88.62 1124 LEU A O 1
ATOM 9003 N N . ILE A 1 1125 ? -42.183 29.129 -21.016 1.00 87.62 1125 ILE A N 1
ATOM 9004 C C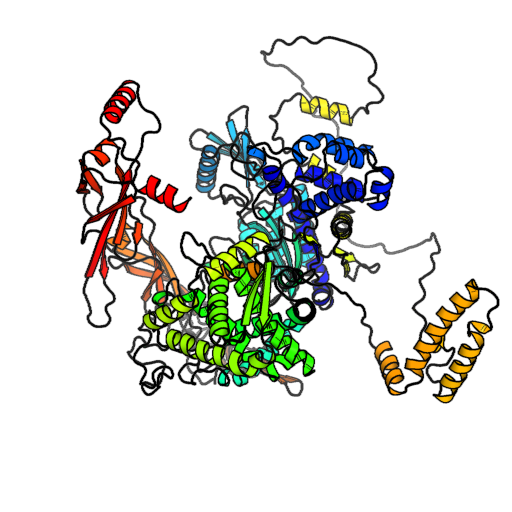A . ILE A 1 1125 ? -41.777 27.735 -21.260 1.00 87.62 1125 ILE A CA 1
ATOM 9005 C C . ILE A 1 1125 ? -42.996 26.801 -21.293 1.00 87.62 1125 ILE A C 1
ATOM 9007 O O . ILE A 1 1125 ? -43.080 25.936 -22.161 1.00 87.62 1125 ILE A O 1
ATOM 9011 N N . GLU A 1 1126 ? -43.990 27.011 -20.428 1.00 83.31 1126 GLU A N 1
ATOM 9012 C CA . GLU A 1 1126 ? -45.253 26.258 -20.452 1.00 83.31 1126 GLU A CA 1
ATOM 9013 C C . GLU A 1 1126 ? -46.091 26.528 -21.708 1.00 83.31 1126 GLU A C 1
ATOM 9015 O O . GLU A 1 1126 ? -46.841 25.663 -22.159 1.00 83.31 1126 GLU A O 1
ATOM 9020 N N . LYS A 1 1127 ? -45.991 27.726 -22.294 1.00 86.88 1127 LYS A N 1
ATOM 9021 C CA . LYS A 1 1127 ? -46.585 28.000 -23.608 1.00 86.88 1127 LYS A CA 1
ATOM 9022 C C . LYS A 1 1127 ? -45.813 27.291 -24.714 1.00 86.88 1127 LYS A C 1
ATOM 9024 O O . LYS A 1 1127 ? -46.447 26.694 -25.579 1.00 86.88 1127 LYS A O 1
ATOM 9029 N N . PHE A 1 1128 ? -44.480 27.331 -24.679 1.00 83.06 1128 PHE A N 1
ATOM 9030 C CA . PHE A 1 1128 ? -43.625 26.657 -25.658 1.00 83.06 1128 PHE A CA 1
ATOM 9031 C C . PHE A 1 1128 ? -43.857 25.138 -25.677 1.00 83.06 1128 PHE A C 1
ATOM 9033 O O . PHE A 1 1128 ? -44.051 24.570 -26.750 1.00 83.06 1128 PHE A O 1
ATOM 9040 N N . SER A 1 1129 ? -43.974 24.498 -24.508 1.00 79.81 1129 SER A N 1
ATOM 9041 C CA . SER A 1 1129 ? -44.198 23.047 -24.392 1.00 79.81 1129 SER A CA 1
ATOM 9042 C C . SER A 1 1129 ? -45.518 22.561 -25.007 1.00 79.81 1129 SER A C 1
ATOM 9044 O O . SER A 1 1129 ? -45.651 21.387 -25.342 1.00 79.81 1129 SER A O 1
ATOM 9046 N N . ARG A 1 1130 ? -46.505 23.448 -25.214 1.00 79.88 1130 ARG A N 1
ATOM 9047 C CA . ARG A 1 1130 ? -47.759 23.114 -25.920 1.00 79.88 1130 ARG A CA 1
ATOM 9048 C C . ARG A 1 1130 ? -47.577 22.981 -27.432 1.00 79.88 1130 ARG A C 1
ATOM 9050 O O . ARG A 1 1130 ? -48.385 22.314 -28.072 1.00 79.88 1130 ARG A O 1
ATOM 9057 N N . PHE A 1 1131 ? -46.559 23.637 -27.988 1.00 76.75 1131 PHE A N 1
ATOM 9058 C CA . PHE A 1 1131 ? -46.204 23.575 -29.409 1.00 76.75 1131 PHE A CA 1
ATOM 9059 C C . PHE A 1 1131 ? -45.090 22.561 -29.691 1.00 76.75 1131 PHE A C 1
ATOM 9061 O O . PHE A 1 1131 ? -44.888 22.174 -30.842 1.00 76.75 1131 PHE A O 1
ATOM 9068 N N . GLU A 1 1132 ? -44.374 22.126 -28.654 1.00 74.81 1132 GLU A N 1
ATOM 9069 C CA . GLU A 1 1132 ? -43.367 21.077 -28.740 1.00 74.81 1132 GLU A CA 1
ATOM 9070 C C . GLU A 1 1132 ? -44.036 19.751 -29.142 1.00 74.81 1132 GLU A C 1
ATOM 9072 O O . GLU A 1 1132 ? -44.963 19.264 -28.487 1.00 74.81 1132 GLU A O 1
ATOM 9077 N N . LYS A 1 1133 ? -43.618 19.178 -30.278 1.00 64.56 1133 LYS A N 1
ATOM 9078 C CA . LYS A 1 1133 ? -44.163 17.901 -30.753 1.00 64.56 1133 LYS A CA 1
ATOM 9079 C C . LYS A 1 1133 ? -43.892 16.832 -29.692 1.00 64.56 1133 LYS A C 1
ATOM 9081 O O . LYS A 1 1133 ? -42.742 16.619 -29.326 1.00 64.56 1133 LYS A O 1
ATOM 9086 N N . LYS A 1 1134 ? -44.935 16.116 -29.252 1.00 54.25 1134 LYS A N 1
ATOM 9087 C CA . LYS A 1 1134 ? -44.837 14.932 -28.374 1.00 54.25 1134 LYS A CA 1
ATOM 9088 C C . LYS A 1 1134 ? -44.226 13.721 -29.101 1.00 54.25 1134 LYS A C 1
ATOM 9090 O O . LYS A 1 1134 ? -44.781 12.627 -29.056 1.00 54.25 1134 LYS A O 1
ATOM 9095 N N . GLU A 1 1135 ? -43.127 13.908 -29.818 1.00 55.03 1135 GLU A N 1
ATOM 9096 C CA . GLU A 1 1135 ? -42.316 12.785 -30.268 1.00 55.03 1135 GLU A CA 1
ATOM 9097 C C . GLU A 1 1135 ? -41.455 12.354 -29.083 1.00 55.03 1135 GLU A C 1
ATOM 9099 O O . GLU A 1 1135 ? -40.688 13.143 -28.530 1.00 55.03 1135 GLU A O 1
ATOM 9104 N N . THR A 1 1136 ? -41.621 11.105 -28.648 1.00 54.34 1136 THR A N 1
ATOM 9105 C CA . THR A 1 1136 ? -40.697 10.470 -27.709 1.00 54.34 1136 THR A CA 1
ATOM 9106 C C . THR A 1 1136 ? -39.283 10.655 -28.268 1.00 54.34 1136 THR A C 1
ATOM 9108 O O . THR A 1 1136 ? -39.072 10.315 -29.436 1.00 54.34 1136 THR A O 1
ATOM 9111 N N . PRO A 1 1137 ? -38.306 11.191 -27.508 1.00 61.12 1137 PRO A N 1
ATOM 9112 C CA . PRO A 1 1137 ? -36.947 11.300 -28.017 1.00 61.12 1137 PRO A CA 1
ATOM 9113 C C . PRO A 1 1137 ? -36.509 9.924 -28.521 1.00 61.12 1137 PRO A C 1
ATOM 9115 O O . PRO A 1 1137 ? -36.663 8.939 -27.797 1.00 61.12 1137 PRO A O 1
ATOM 9118 N N . LYS A 1 1138 ? -35.972 9.830 -29.745 1.00 57.31 1138 LYS A N 1
ATOM 9119 C CA . LYS A 1 1138 ? -35.528 8.542 -30.317 1.00 57.31 1138 LYS A CA 1
ATOM 9120 C C . LYS A 1 1138 ? -34.603 7.785 -29.363 1.00 57.31 1138 LYS A C 1
ATOM 9122 O O . LYS A 1 1138 ? -34.694 6.570 -29.271 1.00 57.31 1138 LYS A O 1
ATOM 9127 N N . ALA A 1 1139 ? -33.791 8.509 -28.589 1.00 55.75 1139 ALA A N 1
ATOM 9128 C CA . ALA A 1 1139 ? -32.947 7.951 -27.537 1.00 55.75 1139 ALA A CA 1
ATOM 9129 C C . ALA A 1 1139 ? -33.741 7.281 -26.400 1.00 55.75 1139 ALA A C 1
ATOM 9131 O O . ALA A 1 1139 ? -33.304 6.269 -25.872 1.00 55.75 1139 ALA A O 1
ATOM 9132 N N . THR A 1 1140 ? -34.915 7.797 -26.029 1.00 57.81 1140 THR A N 1
ATOM 9133 C CA . THR A 1 1140 ? -35.805 7.197 -25.021 1.00 57.81 1140 THR A CA 1
ATOM 9134 C C . THR A 1 1140 ? -36.524 5.962 -25.564 1.00 57.81 1140 THR A C 1
ATOM 9136 O O . THR A 1 1140 ? -36.727 4.998 -24.829 1.00 57.81 1140 THR A O 1
ATOM 9139 N N . GLU A 1 1141 ? -36.882 5.957 -26.847 1.00 58.84 1141 GLU A N 1
ATOM 9140 C CA . GLU A 1 1141 ? -37.421 4.772 -27.525 1.00 58.84 1141 GLU A CA 1
ATOM 9141 C C . GLU A 1 1141 ? -36.358 3.682 -27.692 1.00 58.84 1141 GLU A C 1
ATOM 9143 O O . GLU A 1 1141 ? -36.611 2.520 -27.388 1.00 58.84 1141 GLU A O 1
ATOM 9148 N N . GLU A 1 1142 ? -35.141 4.056 -28.084 1.00 59.28 1142 GLU A N 1
ATOM 9149 C CA . GLU A 1 1142 ? -34.005 3.147 -28.206 1.00 59.28 1142 GLU A CA 1
ATOM 9150 C C . GLU A 1 1142 ? -33.538 2.630 -26.838 1.00 59.28 1142 GLU A C 1
ATOM 9152 O O . GLU A 1 1142 ? -33.215 1.453 -26.712 1.00 59.28 1142 GLU A O 1
ATOM 9157 N N . PHE A 1 1143 ? -33.578 3.469 -25.797 1.00 64.44 1143 PHE A N 1
ATOM 9158 C CA . PHE A 1 1143 ? -33.360 3.066 -24.407 1.00 64.44 1143 PHE A CA 1
ATOM 9159 C C . PHE A 1 1143 ? -34.410 2.049 -23.955 1.00 64.44 1143 PHE A C 1
ATOM 9161 O O . PHE A 1 1143 ? -34.048 0.991 -23.457 1.00 64.44 1143 PHE A O 1
ATOM 9168 N N . ARG A 1 1144 ? -35.704 2.308 -24.189 1.00 63.75 1144 ARG A N 1
ATOM 9169 C CA . ARG A 1 1144 ? -36.775 1.354 -23.849 1.00 63.75 1144 ARG A CA 1
ATOM 9170 C C . ARG A 1 1144 ? -36.665 0.048 -24.632 1.00 63.75 1144 ARG A C 1
ATOM 9172 O O . ARG A 1 1144 ? -36.898 -1.003 -24.054 1.00 63.75 1144 ARG A O 1
ATOM 9179 N N . ARG A 1 1145 ? -36.263 0.101 -25.904 1.00 63.56 1145 ARG A N 1
ATOM 9180 C CA . ARG A 1 1145 ? -36.034 -1.087 -26.741 1.00 63.56 1145 ARG A CA 1
ATOM 9181 C C . ARG A 1 1145 ? -34.758 -1.853 -26.375 1.00 63.56 1145 ARG A C 1
ATOM 9183 O O . ARG A 1 1145 ? -34.627 -3.002 -26.760 1.00 63.56 1145 ARG A O 1
ATOM 9190 N N . LYS A 1 1146 ? -33.799 -1.204 -25.712 1.00 57.59 1146 LYS A N 1
ATOM 9191 C CA . LYS A 1 1146 ? -32.611 -1.844 -25.123 1.00 57.59 1146 LYS A CA 1
ATOM 9192 C C . LYS A 1 1146 ? -32.878 -2.370 -23.706 1.00 57.59 1146 LYS A C 1
ATOM 9194 O O . LYS A 1 1146 ? -32.076 -3.145 -23.201 1.00 57.59 1146 LYS A O 1
ATOM 9199 N N . PHE A 1 1147 ? -33.946 -1.899 -23.061 1.00 56.12 1147 PHE A N 1
ATOM 9200 C CA . PHE A 1 1147 ? -34.352 -2.279 -21.707 1.00 56.12 1147 PHE A CA 1
ATOM 9201 C C . PHE A 1 1147 ? -35.379 -3.427 -21.687 1.00 56.12 1147 PHE A C 1
ATOM 9203 O O . PHE A 1 1147 ? -35.437 -4.162 -20.705 1.00 56.12 1147 PHE A O 1
ATOM 9210 N N . GLN A 1 1148 ? -36.189 -3.564 -22.744 1.00 43.94 1148 GLN A N 1
ATOM 9211 C CA . GLN A 1 1148 ? -36.944 -4.784 -23.070 1.00 43.94 1148 GLN A CA 1
ATOM 9212 C C . GLN A 1 1148 ? -36.031 -5.799 -23.748 1.00 43.94 1148 GLN A C 1
ATOM 9214 O O . GLN A 1 1148 ? -36.226 -7.004 -23.479 1.00 43.94 1148 GLN A O 1
#

Radius of gyration: 36.57 Å; Cα contacts (8 Å, |Δi|>4): 1898; chains: 1; bounding box: 102×102×96 Å

Organism: Anaeramoeba ignava (NCBI:txid1746090)

Solvent-accessible surface area (backbone atoms only — not comparable to full-atom values): 64324 Å² total; per-residue (Å²): 132,56,74,73,66,49,53,76,31,27,55,62,86,85,56,45,52,31,48,31,66,29,58,76,37,51,71,71,44,58,69,48,51,48,49,23,50,46,28,44,33,56,19,11,50,38,24,15,55,48,24,11,55,49,53,38,88,51,26,58,46,54,52,45,39,52,43,61,51,52,68,84,44,53,71,70,56,40,44,63,56,35,71,61,56,70,73,54,51,50,31,51,42,48,36,53,31,52,27,60,38,15,32,22,52,34,37,56,76,82,37,34,31,48,25,56,69,53,54,71,69,58,52,49,45,42,54,65,36,36,96,45,25,90,63,38,48,70,48,44,73,76,34,55,71,66,52,70,52,74,50,79,40,53,44,29,61,30,52,45,86,68,8,40,46,51,51,40,36,80,88,41,44,71,70,57,52,56,50,51,46,54,51,30,59,74,72,71,47,80,49,30,57,43,33,44,36,60,40,87,88,80,66,31,35,37,39,35,31,42,6,35,43,70,58,83,72,47,76,47,78,56,95,95,38,45,38,33,44,37,48,32,37,64,21,71,46,30,42,53,24,24,55,24,28,55,58,20,39,84,29,44,92,46,73,43,54,30,51,16,30,52,21,42,23,47,14,33,35,66,44,42,67,66,32,42,53,48,15,52,55,30,50,55,68,54,73,87,54,64,67,44,72,55,73,47,51,65,51,25,83,86,32,74,85,51,56,28,27,46,29,28,14,38,26,24,24,35,37,66,67,60,38,48,32,51,50,52,47,55,75,42,39,83,74,50,57,78,72,46,74,58,60,72,86,46,39,61,95,68,84,73,81,79,90,72,82,52,26,20,44,40,34,69,16,28,36,56,83,70,33,38,48,72,40,67,86,50,98,65,49,90,80,52,62,48,76,48,49,32,47,28,60,35,61,38,34,44,39,70,42,52,85,44,45,52,72,69,58,30,56,48,35,42,72,29,37,66,65,17,46,53,52,33,51,52,31,18,58,55,58,16,68,56,46,65,24,74,38,36,35,44,90,86,70,49,60,80,52,68,83,81,44,61,35,85,90,75,76,40,64,63,86,56,51,30,51,69,89,61,46,68,54,74,69,38,48,88,50,32,60,22,53,51,41,29,43,11,53,36,39,11,66,50,49,54,74,38,65,68,58,36,42,55,76,66,41,78,52,69,70,54,41,54,46,26,41,48,32,35,53,51,49,51,43,50,48,15,65,54,33,41,68,46,44,36,82,91,74,74,38,68,76,41,44,59,35,42,12,30,29,28,51,40,44,47,38,40,73,58,64,41,46,46,77,49,77,38,83,91,73,64,44,50,38,54,49,67,46,68,88,39,38,81,62,44,42,39,48,44,34,40,56,51,43,35,52,52,50,51,27,58,18,23,58,39,45,70,64,45,48,58,56,48,54,65,35,57,59,81,50,74,68,52,54,53,50,30,55,34,47,64,71,70,62,75,70,78,66,35,65,35,58,46,47,76,43,72,44,96,82,74,74,48,74,48,74,42,83,63,60,68,44,52,64,28,36,47,50,49,52,35,68,71,43,66,90,60,65,60,67,60,51,57,66,70,52,74,75,69,80,60,81,90,56,80,63,54,64,57,52,56,58,48,54,79,73,49,72,91,87,78,81,88,80,90,81,86,90,85,80,90,86,83,90,81,88,84,84,91,84,91,86,85,86,94,77,89,85,84,82,87,89,89,87,86,82,89,81,88,84,88,83,80,88,81,92,85,90,85,91,80,93,79,84,79,86,78,78,84,79,51,55,39,63,67,54,71,45,61,91,84,54,50,68,66,58,54,51,54,39,45,54,53,50,46,70,73,29,39,46,90,80,44,94,43,75,70,53,22,51,55,22,47,55,52,39,53,53,42,50,54,30,42,63,34,60,69,31,73,68,51,30,52,51,52,60,52,49,76,74,51,94,80,85,85,87,85,88,86,72,31,20,41,94,61,38,63,71,23,59,54,58,34,46,58,59,59,74,58,84,64,84,88,67,85,78,86,73,88,86,78,81,97,71,100,69,40,44,65,19,55,65,38,80,44,81,44,80,40,51,45,68,42,26,45,63,28,46,75,51,74,48,74,48,78,30,38,36,68,22,78,81,36,69,40,65,12,28,30,78,94,52,62,73,41,71,21,80,88,32,70,40,69,9,38,38,79,48,70,69,81,98,46,77,47,78,44,66,18,89,87,38,73,46,66,15,40,41,61,74,40,57,13,86,90,40,70,43,68,14,40,41,81,42,78,46,76,47,79,45,77,46,56,40,37,54,54,63,71,44,65,51,77,38,83,59,59,14,19,44,20,51,76,81,17,52,40,11,33,24,31,41,28,31,40,57,42,88,48,100,64,51,44,77,55,92,40,26,27,37,36,77,45,80,33,48,59,66,42,24,53,65,23,40,80,44,82,39,87,49,94,84,54,72,43,82,43,77,47,61,58,61,54,51,70,70,41,75,50,75,44,79,65,51,25,36,45,20,72,54,92,51,97,86,56,92,88,49,77,43,52,20,31,27,38,37,33,34,40,64,50,75,77,96,70,73,54,75,69,56,45,56,50,50,61,55,49,58,71,71,51,74,89,65,75,52,67,67,58,54,52,47,50,65,72,72,105